Protein 5FWJ (pdb70)

Nearest PDB structures (foldseek):
  5fwj-assembly1_A  TM=1.002E+00  e=5.536E-98  Homo sapiens
  5fwj-assembly2_B  TM=1.000E+00  e=1.422E-94  Homo sapiens
  6rbi-assembly1_A  TM=9.485E-01  e=1.200E-73  Homo sapiens
  6ek6-assembly1_A  TM=9.491E-01  e=2.006E-72  Homo sapiens
  5fyz-assembly1_A  TM=9.499E-01  e=3.783E-71  Homo sapiens

B-factor: mean 33.44, std 16.32, range [11.49, 111.57]

Solvent-accessible surface area: 38502 Å² total; per-residue (Å²): 171,135,14,112,49,4,92,109,4,31,60,28,120,6,55,137,62,60,9,201,80,6,12,30,14,1,52,131,8,66,72,111,0,62,160,16,0,0,0,12,0,90,18,17,85,112,18,113,18,39,62,10,10,105,76,82,83,0,77,16,77,2,120,96,27,78,2,31,119,69,124,137,50,10,36,2,129,32,0,4,107,46,1,46,73,54,3,36,112,67,24,133,63,92,30,136,129,13,64,35,100,73,0,1,53,32,5,8,110,2,24,125,17,156,90,66,91,20,56,3,22,5,2,16,62,14,67,5,121,42,45,29,11,1,2,1,57,83,82,26,79,90,104,36,67,118,96,14,107,130,27,4,93,21,15,3,0,0,32,30,0,2,89,41,130,37,0,0,2,41,31,4,118,56,67,26,76,19,2,29,34,2,53,0,51,0,0,1,0,0,0,11,38,46,18,65,35,30,62,1,12,1,0,5,0,15,7,0,24,65,35,23,28,8,0,6,0,0,0,14,42,178,12,0,115,64,1,57,102,7,30,172,158,75,112,79,24,38,0,36,42,0,50,88,79,56,1,72,5,19,11,0,30,0,53,52,21,17,0,0,0,0,5,19,32,2,25,5,2,4,0,0,2,1,41,0,0,2,0,11,4,13,1,0,11,13,51,0,0,37,20,2,65,94,0,15,88,36,15,50,158,107,104,93,123,10,38,11,5,14,54,8,0,0,0,55,0,2,71,22,11,126,135,0,55,90,101,2,0,52,19,0,40,117,1,0,100,85,20,5,60,85,4,139,137,20,15,148,44,4,120,157,77,36,2,105,95,53,76,55,41,9,0,41,56,42,70,67,115,92,11,36,0,73,83,0,61,9,10,3,3,3,8,0,0,4,3,92,79,41,115,138,13,10,0,13,8,56,31,19,112,58,15,32,204,45,69,36,81,99,2,26,21,43,33,25,31,40,68,122,52,1,76,63,26,20,110,128,0,100,76,67,31,117,95,171,135,14,112,48,4,90,109,4,32,60,34,120,6,59,120,74,62,7,187,84,7,16,32,14,1,52,121,7,66,69,111,0,64,160,16,0,0,0,12,0,91,20,14,86,115,16,111,19,64,62,47,7,104,66,124,88,0,85,15,89,7,120,104,15,97,1,34,129,123,138,121,45,14,34,2,129,26,0,4,108,49,2,46,72,56,4,33,111,69,24,133,63,90,31,133,128,14,64,34,101,74,0,2,55,33,5,7,111,2,25,126,7,154,117,55,101,19,57,3,25,5,1,17,60,14,67,2,122,42,49,29,12,1,2,15,97,128,103,121,63,23,58,69,35,8,93,22,14,3,0,0,30,28,0,0,83,43,129,35,0,0,0,38,25,5,125,60,86,13,78,21,2,38,32,2,58,0,50,0,0,1,0,0,0,9,39,37,18,66,37,31,55,0,12,0,1,4,0,14,10,0,24,68,35,21,28,8,0,6,0,0,0,14,43,177,12,0,113,67,1,59,102,5,32,174,150,66,143,86,23,38,0,37,42,0,47,88,81,55,1,72,6,20,11,0,32,0,54,51,25,18,0,0,0,1,6,20,33,2,25,5,1,4,0,0,2,1,42,0,0,3,0,11,4,12,0,0,12,15,50,1,0,41,19,1,62,96,0,15,77,42,13,49,161,98,102,88,132,13,43,12,5,16,54,8,0,0,1,56,0,1,59,15,5,105,89,1,60,88,107,1,0,52,19,0,39,114,2,1,99,88,18,4,60,90,5,140,138,21,15,148,28,4,117,143,86,34,2,103,88,53,80,51,41,9,0,36,50,42,74,79,115,96,15,43,0,65,85,0,54,9,16,4,4,1,8,0,0,4,3,88,77,44,117,139,14,10,0,12,8,57,30,18,112,57,14,39,205,43,66,29,80,102,5,29,19,46,31,20,31,32,71,112,49,1,76,61,24,19,114,102,0,106,78,65,34,118,103

Radius of gyration: 30.54 Å; Cα contacts (8 Å, |Δi|>4): 1728; chains: 2; bounding box: 65×81×86 Å

Structure (mmCIF, N/CA/C/O backbone):
data_5FWJ
#
_entry.id   5FWJ
#
_cell.length_a   60.960
_cell.length_b   67.340
_cell.length_c   74.730
_cell.angle_alpha   86.71
_cell.angle_beta   76.56
_cell.angle_gamma   70.35
#
_symmetry.space_group_name_H-M   'P 1'
#
loop_
_entity.id
_entity.type
_entity.pdbx_description
1 polymer 'HISTONE DEMETHYLASE JARID1C'
2 non-polymer 'MAGNESIUM ION'
3 non-polymer 'ZINC ION'
4 non-polymer 'MANGANESE (II) ION'
5 non-polymer '2-{[(2-{[(E)-2-(dimethylamino)ethenyl](ethyl)amino}-2-oxoethyl)amino]methyl}pyridine-4-carboxylic acid'
6 water water
#
loop_
_atom_site.group_PDB
_atom_site.id
_atom_site.type_symbol
_atom_site.label_atom_id
_atom_site.label_alt_id
_atom_site.label_comp_id
_atom_site.label_asym_id
_atom_site.label_entity_id
_atom_site.label_seq_id
_atom_site.pdbx_PDB_ins_code
_atom_site.Cartn_x
_atom_site.Cartn_y
_atom_site.Cartn_z
_atom_site.occupancy
_atom_site.B_iso_or_equiv
_atom_site.auth_seq_id
_atom_site.auth_comp_id
_atom_site.auth_asym_id
_atom_site.auth_atom_id
_atom_site.pdbx_PDB_model_num
ATOM 1 N N . SER A 1 1 ? 18.234 89.463 -20.440 1.00 27.67 6 SER A N 1
ATOM 2 C CA . SER A 1 1 ? 19.393 88.681 -20.853 1.00 26.47 6 SER A CA 1
ATOM 3 C C . SER A 1 1 ? 19.122 87.187 -20.730 1.00 23.56 6 SER A C 1
ATOM 4 O O . SER A 1 1 ? 18.208 86.768 -20.016 1.00 20.47 6 SER A O 1
ATOM 7 N N . MET A 1 2 ? 19.917 86.388 -21.433 1.00 16.36 7 MET A N 1
ATOM 8 C CA . MET A 1 2 ? 19.867 84.939 -21.287 1.00 15.47 7 MET A CA 1
ATOM 9 C C . MET A 1 2 ? 20.567 84.499 -20.004 1.00 16.92 7 MET A C 1
ATOM 10 O O . MET A 1 2 ? 21.220 85.302 -19.337 1.00 17.83 7 MET A O 1
ATOM 15 N N . PHE A 1 3 ? 20.428 83.221 -19.667 1.00 16.39 8 PHE A N 1
ATOM 16 C CA . PHE A 1 3 ? 21.020 82.673 -18.451 1.00 18.08 8 PHE A CA 1
ATOM 17 C C . PHE A 1 3 ? 22.519 82.944 -18.353 1.00 15.82 8 PHE A C 1
ATOM 18 O O . PHE A 1 3 ? 23.271 82.707 -19.297 1.00 13.71 8 PHE A O 1
ATOM 26 N N . LEU A 1 4 ? 22.942 83.444 -17.197 1.00 12.00 9 LEU A N 1
ATOM 27 C CA . LEU A 1 4 ? 24.353 83.641 -16.912 1.00 11.80 9 LEU A CA 1
ATOM 28 C C . LEU A 1 4 ? 24.898 82.444 -16.152 1.00 17.86 9 LEU A C 1
ATOM 29 O O . LEU A 1 4 ? 24.420 82.131 -15.063 1.00 18.88 9 LEU A O 1
ATOM 34 N N . PRO A 1 5 ? 25.893 81.758 -16.729 1.00 19.65 10 PRO A N 1
ATOM 35 C CA . PRO A 1 5 ? 26.502 80.635 -16.013 1.00 17.59 10 PRO A CA 1
ATOM 36 C C . PRO A 1 5 ? 27.245 81.117 -14.771 1.00 17.15 10 PRO A C 1
ATOM 37 O O . PRO A 1 5 ? 28.027 82.058 -14.864 1.00 12.58 10 PRO A O 1
ATOM 41 N N . PRO A 1 6 ? 26.984 80.494 -13.613 1.00 18.89 11 PRO A N 1
ATOM 42 C CA . PRO A 1 6 ? 27.765 80.803 -12.410 1.00 14.09 11 PRO A CA 1
ATOM 43 C C . PRO A 1 6 ? 29.243 80.467 -12.619 1.00 12.50 11 PRO A C 1
ATOM 44 O O . PRO A 1 6 ? 29.570 79.760 -13.571 1.00 18.41 11 PRO A O 1
ATOM 48 N N . PRO A 1 7 ? 30.130 80.979 -11.751 1.00 15.25 12 PRO A N 1
ATOM 49 C CA . PRO A 1 7 ? 31.543 80.597 -11.835 1.00 16.11 12 PRO A CA 1
ATOM 50 C C . PRO A 1 7 ? 31.724 79.085 -11.723 1.00 16.23 12 PRO A C 1
ATOM 51 O O . PRO A 1 7 ? 30.898 78.410 -11.113 1.00 12.57 12 PRO A O 1
ATOM 55 N N . GLU A 1 8 ? 32.783 78.562 -12.322 1.00 14.01 13 GLU A N 1
ATOM 56 C CA . GLU A 1 8 ? 33.024 77.126 -12.308 1.00 19.70 13 GLU A CA 1
ATOM 57 C C . GLU A 1 8 ? 33.484 76.678 -10.927 1.00 20.86 13 GLU A C 1
ATOM 58 O O . GLU A 1 8 ? 34.265 77.366 -10.271 1.00 17.25 13 GLU A O 1
ATOM 64 N N . CYS A 1 9 ? 32.985 75.529 -10.483 1.00 17.15 14 CYS A N 1
ATOM 65 C CA . CYS A 1 9 ? 33.400 74.967 -9.204 1.00 19.27 14 CYS A CA 1
ATOM 66 C C . CYS A 1 9 ? 34.836 74.461 -9.328 1.00 21.43 14 CYS A C 1
ATOM 67 O O . CYS A 1 9 ? 35.312 74.230 -10.440 1.00 20.98 14 CYS A O 1
ATOM 70 N N . PRO A 1 10 ? 35.537 74.291 -8.194 1.00 19.71 15 PRO A N 1
ATOM 71 C CA . PRO A 1 10 ? 36.919 73.806 -8.272 1.00 22.31 15 PRO A CA 1
ATOM 72 C C . PRO A 1 10 ? 36.997 72.378 -8.796 1.00 20.94 15 PRO A C 1
ATOM 73 O O . PRO A 1 10 ? 36.112 71.572 -8.512 1.00 16.09 15 PRO A O 1
ATOM 77 N N . VAL A 1 11 ? 38.041 72.088 -9.568 1.00 19.22 16 VAL A N 1
ATOM 78 C CA . VAL A 1 11 ? 38.265 70.755 -10.107 1.00 22.30 16 VAL A CA 1
ATOM 79 C C . VAL A 1 11 ? 39.575 70.207 -9.557 1.00 23.75 16 VAL A C 1
ATOM 80 O O . VAL A 1 11 ? 40.602 70.886 -9.586 1.00 21.15 16 VAL A O 1
ATOM 84 N N . PHE A 1 12 ? 39.534 68.980 -9.054 1.00 14.88 17 PHE A N 1
ATOM 85 C CA . PHE A 1 12 ? 40.713 68.379 -8.451 1.00 21.76 17 PHE A CA 1
ATOM 86 C C . PHE A 1 12 ? 41.169 67.168 -9.244 1.00 21.30 17 PHE A C 1
ATOM 87 O O . PHE A 1 12 ? 40.355 66.356 -9.677 1.00 22.70 17 PHE A O 1
ATOM 95 N N . GLU A 1 13 ? 42.478 67.063 -9.440 1.00 22.30 18 GLU A N 1
ATOM 96 C CA . GLU A 1 13 ? 43.060 65.945 -10.170 1.00 27.89 18 GLU A CA 1
ATOM 97 C C . GLU A 1 13 ? 44.130 65.272 -9.317 1.00 30.67 18 GLU A C 1
ATOM 98 O O . GLU A 1 13 ? 45.320 65.551 -9.466 1.00 31.45 18 GLU A O 1
ATOM 104 N N . PRO A 1 14 ? 43.701 64.385 -8.408 1.00 27.29 19 PRO A N 1
ATOM 105 C CA . PRO A 1 14 ? 44.614 63.710 -7.481 1.00 31.17 19 PRO A CA 1
ATOM 106 C C . PRO A 1 14 ? 45.616 62.809 -8.191 1.00 33.76 19 PRO A C 1
ATOM 107 O O . PRO A 1 14 ? 45.282 62.160 -9.185 1.00 28.04 19 PRO A O 1
ATOM 111 N N . SER A 1 15 ? 46.842 62.793 -7.680 1.00 34.31 20 SER A N 1
ATOM 112 C CA . SER A 1 15 ? 47.839 61.820 -8.101 1.00 33.41 20 SER A CA 1
ATOM 113 C C . SER A 1 15 ? 47.402 60.430 -7.669 1.00 26.76 20 SER A C 1
ATOM 114 O O . SER A 1 15 ? 46.453 60.283 -6.896 1.00 25.25 20 SER A O 1
ATOM 117 N N . TRP A 1 16 ? 48.090 59.408 -8.166 1.00 26.12 21 TRP A N 1
ATOM 118 C CA . TRP A 1 16 ? 47.819 58.047 -7.728 1.00 27.24 21 TRP A CA 1
ATOM 119 C C . TRP A 1 16 ? 48.022 57.925 -6.218 1.00 28.32 21 TRP A C 1
ATOM 120 O O . TRP A 1 16 ? 47.246 57.263 -5.529 1.00 27.59 21 TRP A O 1
ATOM 131 N N . ALA A 1 17 ? 49.066 58.578 -5.717 1.00 31.07 22 ALA A N 1
ATOM 132 C CA . ALA A 1 17 ? 49.383 58.568 -4.291 1.00 34.35 22 ALA A CA 1
ATOM 133 C C . ALA A 1 17 ? 48.247 59.161 -3.461 1.00 36.08 22 ALA A C 1
ATOM 134 O O . ALA A 1 17 ? 47.818 58.572 -2.466 1.00 31.10 22 ALA A O 1
ATOM 136 N N . GLU A 1 18 ? 47.771 60.332 -3.878 1.00 34.22 23 GLU A N 1
ATOM 137 C CA . GLU A 1 18 ? 46.646 60.998 -3.224 1.00 34.61 23 GLU A CA 1
ATOM 138 C C . GLU A 1 18 ? 45.367 60.170 -3.346 1.00 33.81 23 GLU A C 1
ATOM 139 O O . GLU A 1 18 ? 44.537 60.146 -2.439 1.00 34.13 23 GLU A O 1
ATOM 145 N N . PHE A 1 19 ? 45.225 59.492 -4.479 1.00 31.44 24 PHE A N 1
ATOM 146 C CA . PHE A 1 19 ? 44.017 58.738 -4.806 1.00 26.84 24 PHE A CA 1
ATOM 147 C C . PHE A 1 19 ? 43.827 57.482 -3.946 1.00 24.24 24 PHE A C 1
ATOM 148 O O . PHE A 1 19 ? 42.729 56.933 -3.895 1.00 27.16 24 PHE A O 1
ATOM 156 N N . ARG A 1 20 ? 44.886 57.034 -3.272 1.00 27.15 25 ARG A N 1
ATOM 157 C CA . ARG A 1 20 ? 44.828 55.813 -2.456 1.00 29.66 25 ARG A CA 1
ATOM 158 C C . ARG A 1 20 ? 43.856 55.885 -1.290 1.00 33.91 25 ARG A C 1
ATOM 159 O O . ARG A 1 20 ? 43.277 54.876 -0.885 1.00 30.50 25 ARG A O 1
ATOM 167 N N . ASP A 1 21 ? 43.685 57.087 -0.753 1.00 30.50 26 ASP A N 1
ATOM 168 C CA . ASP A 1 21 ? 42.879 57.291 0.440 1.00 28.66 26 ASP A CA 1
ATOM 169 C C . ASP A 1 21 ? 41.805 58.326 0.160 1.00 24.89 26 ASP A C 1
ATOM 170 O O . ASP A 1 21 ? 42.046 59.522 0.310 1.00 27.56 26 ASP A O 1
ATOM 175 N N . PRO A 1 22 ? 40.618 57.867 -0.255 1.00 26.01 27 PRO A N 1
ATOM 176 C CA . PRO A 1 22 ? 39.554 58.785 -0.676 1.00 23.91 27 PRO A CA 1
ATOM 177 C C . PRO A 1 22 ? 39.130 59.747 0.429 1.00 24.53 27 PRO A C 1
ATOM 178 O O . PRO A 1 22 ? 39.084 60.950 0.184 1.00 25.59 27 PRO A O 1
ATOM 182 N N . LEU A 1 23 ? 38.833 59.238 1.620 1.00 26.08 28 LEU A N 1
ATOM 183 C CA . LEU A 1 23 ? 38.383 60.114 2.694 1.00 26.20 28 LEU A CA 1
ATOM 184 C C . LEU A 1 23 ? 39.524 61.020 3.140 1.00 26.29 28 LEU A C 1
ATOM 185 O O . LEU A 1 23 ? 39.302 62.174 3.501 1.00 26.37 28 LEU A O 1
ATOM 190 N N . GLY A 1 24 ? 40.745 60.498 3.096 1.00 24.11 29 GLY A N 1
ATOM 191 C CA . GLY A 1 24 ? 41.922 61.305 3.357 1.00 23.01 29 GLY A CA 1
ATOM 192 C C . GLY A 1 24 ? 42.041 62.432 2.347 1.00 28.89 29 GLY A C 1
ATOM 193 O O . GLY A 1 24 ? 42.302 63.583 2.710 1.00 25.73 29 GLY A O 1
ATOM 194 N N . TYR A 1 25 ? 41.844 62.105 1.073 1.00 17.85 30 TYR A N 1
ATOM 195 C CA . TYR A 1 25 ? 41.947 63.108 0.024 1.00 18.34 30 TYR A CA 1
ATOM 196 C C . TYR A 1 25 ? 40.855 64.163 0.166 1.00 17.51 30 TYR A C 1
ATOM 197 O O . TYR A 1 25 ? 41.120 65.357 0.063 1.00 21.00 30 TYR A O 1
ATOM 206 N N . ILE A 1 26 ? 39.629 63.715 0.408 1.00 20.13 31 ILE A N 1
ATOM 207 C CA . ILE A 1 26 ? 38.502 64.627 0.574 1.00 21.69 31 ILE A CA 1
ATOM 208 C C . ILE A 1 26 ? 38.709 65.562 1.774 1.00 27.59 31 ILE A C 1
ATOM 209 O O . ILE A 1 26 ? 38.375 66.750 1.711 1.00 21.60 31 ILE A O 1
ATOM 214 N N . ALA A 1 27 ? 39.279 65.037 2.856 1.00 23.33 32 ALA A N 1
ATOM 215 C CA . ALA A 1 27 ? 39.602 65.867 4.015 1.00 27.34 32 ALA A CA 1
ATOM 216 C C . ALA A 1 27 ? 40.625 66.942 3.644 1.00 23.88 32 ALA A C 1
ATOM 217 O O . ALA A 1 27 ? 40.556 68.075 4.119 1.00 24.02 32 ALA A O 1
ATOM 219 N N . LYS A 1 28 ? 41.566 66.573 2.783 1.00 25.47 33 LYS A N 1
ATOM 220 C CA . LYS A 1 28 ? 42.621 67.474 2.338 1.00 24.83 33 LYS A CA 1
ATOM 221 C C . LYS A 1 28 ? 42.088 68.637 1.497 1.00 27.87 33 LYS A C 1
ATOM 222 O O . LYS A 1 28 ? 42.525 69.777 1.657 1.00 25.14 33 LYS A O 1
ATOM 228 N N . ILE A 1 29 ? 41.147 68.350 0.603 1.00 20.54 34 ILE A N 1
ATOM 229 C CA . ILE A 1 29 ? 40.628 69.381 -0.294 1.00 23.69 34 ILE A CA 1
ATOM 230 C C . ILE A 1 29 ? 39.482 70.174 0.327 1.00 19.78 34 ILE A C 1
ATOM 231 O O . ILE A 1 29 ? 39.079 71.206 -0.209 1.00 20.55 34 ILE A O 1
ATOM 236 N N . ARG A 1 30 ? 38.954 69.687 1.446 1.00 18.70 35 ARG A N 1
ATOM 237 C CA . ARG A 1 30 ? 37.775 70.300 2.063 1.00 19.75 35 ARG A CA 1
ATOM 238 C C . ARG A 1 30 ? 37.898 71.811 2.362 1.00 20.24 35 ARG A C 1
ATOM 239 O O . ARG A 1 30 ? 36.961 72.553 2.082 1.00 23.91 35 ARG A O 1
ATOM 247 N N . PRO A 1 31 ? 39.037 72.273 2.927 1.00 29.34 36 PRO A N 1
ATOM 248 C CA . PRO A 1 31 ? 39.143 73.718 3.194 1.00 31.77 36 PRO A CA 1
ATOM 249 C C . PRO A 1 31 ? 38.932 74.615 1.968 1.00 31.06 36 PRO A C 1
ATOM 250 O O . PRO A 1 31 ? 38.373 75.705 2.102 1.00 31.11 36 PRO A O 1
ATOM 254 N N . ILE A 1 32 ? 39.364 74.163 0.795 1.00 30.33 37 ILE A N 1
ATOM 255 C CA . ILE A 1 32 ? 39.109 74.895 -0.441 1.00 26.93 37 ILE A CA 1
ATOM 256 C C . ILE A 1 32 ? 37.702 74.629 -0.969 1.00 26.06 37 ILE A C 1
ATOM 257 O O . ILE A 1 32 ? 36.953 75.556 -1.273 1.00 24.94 37 ILE A O 1
ATOM 262 N N . ALA A 1 33 ? 37.354 73.352 -1.078 1.00 22.05 38 ALA A N 1
ATOM 263 C CA . ALA A 1 33 ? 36.111 72.938 -1.723 1.00 16.17 38 ALA A CA 1
ATOM 264 C C . ALA A 1 33 ? 34.849 73.366 -0.970 1.00 17.27 38 ALA A C 1
ATOM 265 O O . ALA A 1 33 ? 33.821 73.638 -1.588 1.00 18.82 38 ALA A O 1
ATOM 267 N N . GLU A 1 34 ? 34.913 73.424 0.358 1.00 13.88 39 GLU A N 1
ATOM 268 C CA . GLU A 1 34 ? 33.722 73.774 1.132 1.00 18.14 39 GLU A CA 1
ATOM 269 C C . GLU A 1 34 ? 33.358 75.249 0.965 1.00 15.63 39 GLU A C 1
ATOM 270 O O . GLU A 1 34 ? 32.239 75.653 1.279 1.00 18.78 39 GLU A O 1
ATOM 276 N N . LYS A 1 35 ? 34.303 76.046 0.467 1.00 16.12 40 LYS A N 1
ATOM 277 C CA . LYS A 1 35 ? 34.029 77.435 0.094 1.00 19.61 40 LYS A CA 1
ATOM 278 C C . LYS A 1 35 ? 33.109 77.510 -1.123 1.00 23.24 40 LYS A C 1
ATOM 279 O O . LYS A 1 35 ? 32.530 78.559 -1.408 1.00 21.53 40 LYS A O 1
ATOM 285 N N . SER A 1 36 ? 33.000 76.400 -1.852 1.00 17.62 41 SER A N 1
ATOM 286 C CA . SER A 1 36 ? 32.150 76.334 -3.041 1.00 15.11 41 SER A CA 1
ATOM 287 C C . SER A 1 36 ? 30.904 75.476 -2.816 1.00 17.60 41 SER A C 1
ATOM 288 O O . SER A 1 36 ? 29.867 75.703 -3.437 1.00 18.30 41 SER A O 1
ATOM 291 N N . GLY A 1 37 ? 31.007 74.484 -1.937 1.00 14.39 42 GLY A N 1
ATOM 292 C CA . GLY A 1 37 ? 29.871 73.630 -1.636 1.00 15.50 42 GLY A CA 1
ATOM 293 C C . GLY A 1 37 ? 29.880 72.322 -2.407 1.00 20.01 42 GLY A C 1
ATOM 294 O O . GLY A 1 37 ? 29.513 71.273 -1.873 1.00 19.67 42 GLY A O 1
ATOM 295 N N . ILE A 1 38 ? 30.282 72.388 -3.673 1.00 14.54 43 ILE A N 1
ATOM 296 C CA . ILE A 1 38 ? 30.536 71.190 -4.464 1.00 15.08 43 ILE A CA 1
ATOM 297 C C . ILE A 1 38 ? 31.889 71.311 -5.139 1.00 20.88 43 ILE A C 1
ATOM 298 O O . ILE A 1 38 ? 32.412 72.412 -5.323 1.00 16.37 43 ILE A O 1
ATOM 303 N N . CYS A 1 39 ? 32.455 70.174 -5.512 1.00 14.75 44 CYS A N 1
ATOM 304 C CA . CYS A 1 39 ? 33.664 70.167 -6.312 1.00 18.82 44 CYS A CA 1
ATOM 305 C C . CYS A 1 39 ? 33.677 68.934 -7.189 1.00 19.68 44 CYS A C 1
ATOM 306 O O . CYS A 1 39 ? 32.913 67.995 -6.972 1.00 19.15 44 CYS A O 1
ATOM 309 N N . LYS A 1 40 ? 34.559 68.949 -8.179 1.00 17.65 45 LYS A N 1
ATOM 310 C CA . LYS A 1 40 ? 34.692 67.848 -9.112 1.00 19.90 45 LYS A CA 1
ATOM 311 C C . LYS A 1 40 ? 36.048 67.179 -8.922 1.00 19.44 45 LYS A C 1
ATOM 312 O O . LYS A 1 40 ? 37.062 67.851 -8.734 1.00 20.71 45 LYS A O 1
ATOM 318 N N . ILE A 1 41 ? 36.058 65.853 -8.945 1.00 20.27 46 ILE A N 1
ATOM 319 C CA . ILE A 1 41 ? 37.302 65.106 -8.834 1.00 18.58 46 ILE A CA 1
ATOM 320 C C . ILE A 1 41 ? 37.500 64.241 -10.069 1.00 20.38 46 ILE A C 1
ATOM 321 O O . ILE A 1 41 ? 36.650 63.413 -10.395 1.00 20.75 46 ILE A O 1
ATOM 326 N N . ARG A 1 42 ? 38.615 64.448 -10.762 1.00 17.11 47 ARG A N 1
ATOM 327 C CA . ARG A 1 42 ? 38.968 63.610 -11.899 1.00 16.54 47 ARG A CA 1
ATOM 328 C C . ARG A 1 42 ? 39.985 62.569 -11.462 1.00 23.19 47 ARG A C 1
ATOM 329 O O . ARG A 1 42 ? 41.112 62.915 -11.106 1.00 24.79 47 ARG A O 1
ATOM 337 N N . PRO A 1 43 ? 39.595 61.289 -11.491 1.00 22.30 48 PRO A N 1
ATOM 338 C CA . PRO A 1 43 ? 40.520 60.211 -11.126 1.00 25.61 48 PRO A CA 1
ATOM 339 C C . PRO A 1 43 ? 41.692 60.145 -12.099 1.00 23.52 48 PRO A C 1
ATOM 340 O O . PRO A 1 43 ? 41.579 60.683 -13.202 1.00 21.44 48 PRO A O 1
ATOM 344 N N . PRO A 1 44 ? 42.808 59.512 -11.693 1.00 28.41 49 PRO A N 1
ATOM 345 C CA . PRO A 1 44 ? 43.917 59.268 -12.622 1.00 31.33 49 PRO A CA 1
ATOM 346 C C . PRO A 1 44 ? 43.411 58.635 -13.915 1.00 29.13 49 PRO A C 1
ATOM 347 O O . PRO A 1 44 ? 42.455 57.863 -13.871 1.00 27.22 49 PRO A O 1
ATOM 351 N N . ALA A 1 45 ? 44.038 58.973 -15.038 1.00 31.64 50 ALA A N 1
ATOM 352 C CA . ALA A 1 45 ? 43.525 58.634 -16.367 1.00 35.15 50 ALA A CA 1
ATOM 353 C C . ALA A 1 45 ? 43.139 57.162 -16.554 1.00 35.46 50 ALA A C 1
ATOM 354 O O . ALA A 1 45 ? 42.150 56.861 -17.225 1.00 35.21 50 ALA A O 1
ATOM 356 N N . ASP A 1 46 ? 43.898 56.245 -15.961 1.00 31.21 51 ASP A N 1
ATOM 357 C CA . ASP A 1 46 ? 43.656 54.824 -16.208 1.00 38.99 51 ASP A CA 1
ATOM 358 C C . ASP A 1 46 ? 42.787 54.164 -15.144 1.00 39.89 51 ASP A C 1
ATOM 359 O O . ASP A 1 46 ? 42.666 52.940 -15.115 1.00 39.13 51 ASP A O 1
ATOM 364 N N . TRP A 1 47 ? 42.178 54.964 -14.275 1.00 29.33 52 TRP A N 1
ATOM 365 C CA . TRP A 1 47 ? 41.180 54.433 -13.359 1.00 27.90 52 TRP A CA 1
ATOM 366 C C . TRP A 1 47 ? 39.823 54.404 -14.062 1.00 32.82 52 TRP A C 1
ATOM 367 O O . TRP A 1 47 ? 39.165 55.435 -14.204 1.00 28.09 52 TRP A O 1
ATOM 378 N N . GLN A 1 48 ? 39.428 53.223 -14.526 1.00 26.34 53 GLN A N 1
ATOM 379 C CA . GLN A 1 48 ? 38.280 53.065 -15.416 1.00 34.69 53 GLN A CA 1
ATOM 380 C C . GLN A 1 48 ? 37.508 51.788 -15.129 1.00 34.01 53 GLN A C 1
ATOM 381 O O . GLN A 1 48 ? 37.685 50.781 -15.814 1.00 35.97 53 GLN A O 1
ATOM 387 N N . PRO A 1 49 ? 36.647 51.828 -14.103 1.00 30.27 54 PRO A N 1
ATOM 388 C CA . PRO A 1 49 ? 35.886 50.648 -13.682 1.00 29.10 54 PRO A CA 1
ATOM 389 C C . PRO A 1 49 ? 34.864 50.243 -14.743 1.00 32.83 54 PRO A C 1
ATOM 390 O O . PRO A 1 49 ? 34.097 51.091 -15.207 1.00 26.28 54 PRO A O 1
ATOM 394 N N . PRO A 1 50 ? 34.872 48.963 -15.145 1.00 34.02 55 PRO A N 1
ATOM 395 C CA . PRO A 1 50 ? 33.930 48.470 -16.153 1.00 31.88 55 PRO A CA 1
ATOM 396 C C . PRO A 1 50 ? 32.507 48.501 -15.622 1.00 31.92 55 PRO A C 1
ATOM 397 O O . PRO A 1 50 ? 32.271 48.120 -14.474 1.00 31.33 55 PRO A O 1
ATOM 401 N N . PHE A 1 51 ? 31.575 48.951 -16.454 1.00 27.47 56 PHE A N 1
ATOM 402 C CA . PHE A 1 51 ? 30.175 49.066 -16.065 1.00 29.36 56 PHE A CA 1
ATOM 403 C C . PHE A 1 51 ? 29.581 47.691 -15.735 1.00 31.57 56 PHE A C 1
ATOM 404 O O . PHE A 1 51 ? 29.657 46.763 -16.540 1.00 32.36 56 PHE A O 1
ATOM 412 N N . ALA A 1 52 ? 28.976 47.573 -14.555 1.00 31.49 57 ALA A N 1
ATOM 413 C CA . ALA A 1 52 ? 28.639 46.262 -13.994 1.00 34.20 57 ALA A CA 1
ATOM 414 C C . ALA A 1 52 ? 27.166 45.876 -14.117 1.00 39.01 57 ALA A C 1
ATOM 415 O O . ALA A 1 52 ? 26.812 44.714 -13.923 1.00 44.56 57 ALA A O 1
ATOM 417 N N . VAL A 1 53 ? 26.307 46.839 -14.428 1.00 36.84 58 VAL A N 1
ATOM 418 C CA . VAL A 1 53 ? 24.885 46.551 -14.580 1.00 35.45 58 VAL A CA 1
ATOM 419 C C . VAL A 1 53 ? 24.662 45.677 -15.809 1.00 40.00 58 VAL A C 1
ATOM 420 O O . VAL A 1 53 ? 25.236 45.932 -16.869 1.00 37.73 58 VAL A O 1
ATOM 424 N N . GLU A 1 54 ? 23.839 44.643 -15.675 1.00 45.58 59 GLU A N 1
ATOM 425 C CA . GLU A 1 54 ? 23.487 43.867 -16.849 1.00 52.73 59 GLU A CA 1
ATOM 426 C C . GLU A 1 54 ? 22.370 44.636 -17.540 1.00 44.72 59 GLU A C 1
ATOM 427 O O . GLU A 1 54 ? 21.235 44.682 -17.064 1.00 45.51 59 GLU A O 1
ATOM 433 N N . VAL A 1 55 ? 22.718 45.239 -18.671 1.00 47.04 60 VAL A N 1
ATOM 434 C CA . VAL A 1 55 ? 21.897 46.256 -19.315 1.00 58.02 60 VAL A CA 1
ATOM 435 C C . VAL A 1 55 ? 20.544 45.713 -19.782 1.00 70.98 60 VAL A C 1
ATOM 436 O O . VAL A 1 55 ? 19.541 46.430 -19.781 1.00 73.10 60 VAL A O 1
ATOM 440 N N . ASP A 1 56 ? 20.514 44.439 -20.156 1.00 79.41 61 ASP A N 1
ATOM 441 C CA . ASP A 1 56 ? 19.325 43.855 -20.765 1.00 84.78 61 ASP A CA 1
ATOM 442 C C . ASP A 1 56 ? 18.250 43.447 -19.757 1.00 87.72 61 ASP A C 1
ATOM 443 O O . ASP A 1 56 ? 17.112 43.179 -20.141 1.00 89.78 61 ASP A O 1
ATOM 445 N N . ASN A 1 57 ? 18.600 43.403 -18.475 1.00 86.69 62 ASN A N 1
ATOM 446 C CA . ASN A 1 57 ? 17.598 43.171 -17.440 1.00 86.24 62 ASN A CA 1
ATOM 447 C C . ASN A 1 57 ? 17.543 44.357 -16.472 1.00 77.41 62 ASN A C 1
ATOM 448 O O . ASN A 1 57 ? 17.395 44.189 -15.265 1.00 84.50 62 ASN A O 1
ATOM 453 N N . PHE A 1 58 ? 17.637 45.564 -17.022 1.00 57.86 63 PHE A N 1
ATOM 454 C CA . PHE A 1 58 ? 17.450 46.785 -16.246 1.00 41.65 63 PHE A CA 1
ATOM 455 C C . PHE A 1 58 ? 16.188 47.490 -16.718 1.00 37.30 63 PHE A C 1
ATOM 456 O O . PHE A 1 58 ? 16.113 47.956 -17.856 1.00 32.30 63 PHE A O 1
ATOM 464 N N . ARG A 1 59 ? 15.198 47.571 -15.837 1.00 30.69 64 ARG A N 1
ATOM 465 C CA . ARG A 1 59 ? 13.910 48.145 -16.196 1.00 40.97 64 ARG A CA 1
ATOM 466 C C . ARG A 1 59 ? 13.474 49.154 -15.149 1.00 40.74 64 ARG A C 1
ATOM 467 O O . ARG A 1 59 ? 13.787 49.005 -13.974 1.00 43.14 64 ARG A O 1
ATOM 475 N N . PHE A 1 60 ? 12.739 50.177 -15.566 1.00 35.32 65 PHE A N 1
ATOM 476 C CA . PHE A 1 60 ? 12.292 51.184 -14.617 1.00 29.46 65 PHE A CA 1
ATOM 477 C C . PHE A 1 60 ? 11.141 52.009 -15.156 1.00 30.25 65 PHE A C 1
ATOM 478 O O . PHE A 1 60 ? 10.944 52.118 -16.367 1.00 27.40 65 PHE A O 1
ATOM 486 N N . THR A 1 61 ? 10.377 52.584 -14.236 1.00 31.65 66 THR A N 1
ATOM 487 C CA . THR A 1 61 ? 9.330 53.530 -14.581 1.00 35.91 66 THR A CA 1
ATOM 488 C C . THR A 1 61 ? 9.756 54.913 -14.105 1.00 38.06 66 THR A C 1
ATOM 489 O O . THR A 1 61 ? 9.710 55.208 -12.910 1.00 35.49 66 THR A O 1
ATOM 493 N N . PRO A 1 62 ? 10.183 55.767 -15.043 1.00 32.60 67 PRO A N 1
ATOM 494 C CA . PRO A 1 62 ? 10.718 57.080 -14.678 1.00 25.75 67 PRO A CA 1
ATOM 495 C C . PRO A 1 62 ? 9.624 58.019 -14.193 1.00 29.10 67 PRO A C 1
ATOM 496 O O . PRO A 1 62 ? 8.453 57.819 -14.509 1.00 30.96 67 PRO A O 1
ATOM 500 N N . ARG A 1 63 ? 10.002 59.032 -13.426 1.00 26.17 68 ARG A N 1
ATOM 501 C CA . ARG A 1 63 ? 9.036 60.021 -12.982 1.00 29.20 68 ARG A CA 1
ATOM 502 C C . ARG A 1 63 ? 8.842 61.067 -14.069 1.00 30.29 68 ARG A C 1
ATOM 503 O O . ARG A 1 63 ? 9.758 61.356 -14.841 1.00 26.66 68 ARG A O 1
ATOM 511 N N . ILE A 1 64 ? 7.639 61.625 -14.130 1.00 30.34 69 ILE A N 1
ATOM 512 C CA . ILE A 1 64 ? 7.311 62.624 -15.131 1.00 29.32 69 ILE A CA 1
ATOM 513 C C . ILE A 1 64 ? 7.665 64.007 -14.598 1.00 27.42 69 ILE A C 1
ATOM 514 O O . ILE A 1 64 ? 7.218 64.395 -13.523 1.00 34.81 69 ILE A O 1
ATOM 519 N N . GLN A 1 65 ? 8.462 64.753 -15.354 1.00 23.99 70 GLN A N 1
ATOM 520 C CA . GLN A 1 65 ? 8.843 66.098 -14.943 1.00 20.71 70 GLN A CA 1
ATOM 521 C C . GLN A 1 65 ? 8.377 67.123 -15.959 1.00 24.96 70 GLN A C 1
ATOM 522 O O . GLN A 1 65 ? 8.788 67.101 -17.116 1.00 27.20 70 GLN A O 1
ATOM 528 N N . ARG A 1 66 ? 7.523 68.034 -15.519 1.00 25.99 71 ARG A N 1
ATOM 529 C CA . ARG A 1 66 ? 7.159 69.165 -16.342 1.00 28.60 71 ARG A CA 1
ATOM 530 C C . ARG A 1 66 ? 8.028 70.333 -15.887 1.00 32.23 71 ARG A C 1
ATOM 531 O O . ARG A 1 66 ? 8.020 70.699 -14.708 1.00 32.60 71 ARG A O 1
ATOM 539 N N . LEU A 1 67 ? 8.776 70.916 -16.820 1.00 28.73 72 LEU A N 1
ATOM 540 C CA . LEU A 1 67 ? 9.870 71.813 -16.461 1.00 29.51 72 LEU A CA 1
ATOM 541 C C . LEU A 1 67 ? 9.418 73.088 -15.765 1.00 27.31 72 LEU A C 1
ATOM 542 O O . LEU A 1 67 ? 10.104 73.575 -14.871 1.00 34.78 72 LEU A O 1
ATOM 547 N N . ASN A 1 68 ? 8.267 73.621 -16.158 1.00 23.49 73 ASN A N 1
ATOM 548 C CA . ASN A 1 68 ? 7.773 74.838 -15.530 1.00 31.10 73 ASN A CA 1
ATOM 549 C C . ASN A 1 68 ? 7.030 74.546 -14.228 1.00 36.81 73 ASN A C 1
ATOM 550 O O . ASN A 1 68 ? 6.458 75.448 -13.618 1.00 44.87 73 ASN A O 1
ATOM 555 N N . GLU A 1 69 ? 7.046 73.285 -13.806 1.00 41.14 74 GLU A N 1
ATOM 556 C CA . GLU A 1 69 ? 6.526 72.942 -12.485 1.00 49.52 74 GLU A CA 1
ATOM 557 C C . GLU A 1 69 ? 7.402 71.919 -11.771 1.00 57.82 74 GLU A C 1
ATOM 558 O O . GLU A 1 69 ? 6.994 70.770 -11.602 1.00 61.40 74 GLU A O 1
ATOM 564 N N . LEU A 1 70 ? 8.597 72.367 -11.383 1.00 62.63 75 LEU A N 1
ATOM 565 C CA . LEU A 1 70 ? 9.662 71.549 -10.779 1.00 63.27 75 LEU A CA 1
ATOM 566 C C . LEU A 1 70 ? 10.436 70.803 -11.865 1.00 60.15 75 LEU A C 1
ATOM 567 O O . LEU A 1 70 ? 11.512 71.221 -12.293 1.00 56.26 75 LEU A O 1
ATOM 569 N N . THR A 1 88 ? 2.298 56.371 -17.634 1.00 76.65 389 THR A N 1
ATOM 570 C CA . THR A 1 88 ? 3.695 56.488 -17.230 1.00 76.63 389 THR A CA 1
ATOM 571 C C . THR A 1 88 ? 4.449 55.169 -17.462 1.00 74.03 389 THR A C 1
ATOM 572 O O . THR A 1 88 ? 4.859 54.483 -16.529 1.00 79.38 389 THR A O 1
ATOM 576 N N . ARG A 1 89 ? 4.587 54.824 -18.739 1.00 64.75 390 ARG A N 1
ATOM 577 C CA . ARG A 1 89 ? 5.183 53.565 -19.200 1.00 60.59 390 ARG A CA 1
ATOM 578 C C . ARG A 1 89 ? 6.496 53.136 -18.520 1.00 52.55 390 ARG A C 1
ATOM 579 O O . ARG A 1 89 ? 7.277 53.965 -18.053 1.00 51.24 390 ARG A O 1
ATOM 587 N N . GLU A 1 90 ? 6.708 51.825 -18.465 1.00 43.67 391 GLU A N 1
ATOM 588 C CA . GLU A 1 90 ? 7.992 51.232 -18.082 1.00 39.53 391 GLU A CA 1
ATOM 589 C C . GLU A 1 90 ? 8.994 51.187 -19.240 1.00 39.41 391 GLU A C 1
ATOM 590 O O . GLU A 1 90 ? 8.610 51.000 -20.391 1.00 42.93 391 GLU A O 1
ATOM 596 N N . TYR A 1 91 ? 10.276 51.364 -18.924 1.00 37.66 392 TYR A N 1
ATOM 597 C CA . TYR A 1 91 ? 11.341 51.345 -19.927 1.00 33.95 392 TYR A CA 1
ATOM 598 C C . TYR A 1 91 ? 12.407 50.308 -19.622 1.00 32.68 392 TYR A C 1
ATOM 599 O O . TYR A 1 91 ? 12.611 49.931 -18.472 1.00 32.68 392 TYR A O 1
ATOM 608 N N . THR A 1 92 ? 13.107 49.876 -20.663 1.00 32.46 393 THR A N 1
ATOM 609 C CA . THR A 1 92 ? 14.407 49.248 -20.492 1.00 31.10 393 THR A CA 1
ATOM 610 C C . THR A 1 92 ? 15.454 50.339 -20.669 1.00 36.23 393 THR A C 1
ATOM 611 O O . THR A 1 92 ? 15.137 51.434 -21.140 1.00 34.39 393 THR A O 1
ATOM 615 N N . LEU A 1 93 ? 16.696 50.041 -20.304 1.00 36.55 394 LEU A N 1
ATOM 616 C CA . LEU A 1 93 ? 17.787 50.992 -20.471 1.00 42.63 394 LEU A CA 1
ATOM 617 C C . LEU A 1 93 ? 17.945 51.393 -21.938 1.00 45.76 394 LEU A C 1
ATOM 618 O O . LEU A 1 93 ? 18.174 52.562 -22.251 1.00 46.19 394 LEU A O 1
ATOM 623 N N . GLN A 1 94 ? 17.810 50.422 -22.836 1.00 46.25 395 GLN A N 1
ATOM 624 C CA . GLN A 1 94 ? 17.974 50.678 -24.264 1.00 41.61 395 GLN A CA 1
ATOM 625 C C . GLN A 1 94 ? 16.842 51.536 -24.828 1.00 33.66 395 GLN A C 1
ATOM 626 O O . GLN A 1 94 ? 17.091 52.466 -25.592 1.00 31.67 395 GLN A O 1
ATOM 632 N N . SER A 1 95 ? 15.602 51.223 -24.461 1.00 29.88 396 SER A N 1
ATOM 633 C CA . SER A 1 95 ? 14.452 51.950 -24.998 1.00 28.91 396 SER A CA 1
ATOM 634 C C . SER A 1 95 ? 14.310 53.343 -24.384 1.00 28.56 396 SER A C 1
ATOM 635 O O . SER A 1 95 ? 13.754 54.248 -25.009 1.00 25.45 396 SER A O 1
ATOM 638 N N . PHE A 1 96 ? 14.803 53.523 -23.163 1.00 25.40 397 PHE A N 1
ATOM 639 C CA . PHE A 1 96 ? 14.810 54.852 -22.562 1.00 20.24 397 PHE A CA 1
ATOM 640 C C . PHE A 1 96 ? 15.797 55.729 -23.321 1.00 20.05 397 PHE A C 1
ATOM 641 O O . PHE A 1 96 ? 15.492 56.874 -23.648 1.00 21.25 397 PHE A O 1
ATOM 649 N N . GLY A 1 97 ? 16.974 55.175 -23.608 1.00 16.55 398 GLY A N 1
ATOM 650 C CA . GLY A 1 97 ? 18.000 55.884 -24.351 1.00 22.24 398 GLY A CA 1
ATOM 651 C C . GLY A 1 97 ? 17.562 56.277 -25.753 1.00 27.53 398 GLY A C 1
ATOM 652 O O . GLY A 1 97 ? 17.921 57.346 -26.250 1.00 24.94 398 GLY A O 1
ATOM 653 N N . GLU A 1 98 ? 16.789 55.410 -26.398 1.00 27.31 399 GLU A N 1
ATOM 654 C CA . GLU A 1 98 ? 16.300 55.693 -27.743 1.00 28.28 399 GLU A CA 1
ATOM 655 C C . GLU A 1 98 ? 15.282 56.825 -27.703 1.00 21.92 399 GLU A C 1
ATOM 656 O O . GLU A 1 98 ? 15.300 57.719 -28.550 1.00 29.18 399 GLU A O 1
ATOM 662 N N . MET A 1 99 ? 14.406 56.785 -26.704 1.00 21.88 400 MET A N 1
ATOM 663 C CA . MET A 1 99 ? 13.462 57.872 -26.460 1.00 24.56 400 MET A CA 1
ATOM 664 C C . MET A 1 99 ? 14.207 59.167 -26.143 1.00 24.98 400 MET A C 1
ATOM 665 O O . MET A 1 99 ? 13.853 60.238 -26.640 1.00 22.90 400 MET A O 1
ATOM 670 N N . ALA A 1 100 ? 15.226 59.060 -25.295 1.00 19.57 401 ALA A N 1
ATOM 671 C CA . ALA A 1 100 ? 15.992 60.220 -24.844 1.00 21.93 401 ALA A CA 1
ATOM 672 C C . ALA A 1 100 ? 16.683 60.933 -26.005 1.00 23.83 401 ALA A C 1
ATOM 673 O O . ALA A 1 100 ? 16.589 62.155 -26.143 1.00 21.65 401 ALA A O 1
ATOM 675 N N . ASP A 1 101 ? 17.376 60.158 -26.837 1.00 18.74 402 ASP A N 1
ATOM 676 C CA . ASP A 1 101 ? 18.111 60.701 -27.975 1.00 23.86 402 ASP A CA 1
ATOM 677 C C . ASP A 1 101 ? 17.186 61.336 -29.015 1.00 25.50 402 ASP A C 1
ATOM 678 O O . ASP A 1 101 ? 17.487 62.403 -29.549 1.00 22.56 402 ASP A O 1
ATOM 683 N N . SER A 1 102 ? 16.069 60.677 -29.311 1.00 24.73 403 SER A N 1
ATOM 684 C CA . SER A 1 102 ? 15.106 61.213 -30.273 1.00 24.83 403 SER A CA 1
ATOM 685 C C . SER A 1 102 ? 14.472 62.503 -29.767 1.00 21.46 403 SER A C 1
ATOM 686 O O . SER A 1 102 ? 14.260 63.439 -30.536 1.00 23.49 403 SER A O 1
ATOM 689 N N . PHE A 1 103 ? 14.158 62.549 -28.477 1.00 21.16 404 PHE A N 1
ATOM 690 C CA . PHE A 1 103 ? 13.612 63.768 -27.884 1.00 22.37 404 PHE A CA 1
ATOM 691 C C . PHE A 1 103 ? 14.566 64.943 -28.072 1.00 16.85 404 PHE A C 1
ATOM 692 O O . PHE A 1 103 ? 14.165 66.008 -28.545 1.00 20.23 404 PHE A O 1
ATOM 700 N N . LYS A 1 104 ? 15.827 64.743 -27.699 1.00 19.92 405 LYS A N 1
ATOM 701 C CA . LYS A 1 104 ? 16.818 65.811 -27.748 1.00 18.55 405 LYS A CA 1
ATOM 702 C C . LYS A 1 104 ? 17.042 66.297 -29.172 1.00 22.74 405 LYS A C 1
ATOM 703 O O . LYS A 1 104 ? 17.097 67.501 -29.419 1.00 21.56 405 LYS A O 1
ATOM 709 N N . ALA A 1 105 ? 17.178 65.357 -30.102 1.00 20.92 406 ALA A N 1
ATOM 710 C CA . ALA A 1 105 ? 17.415 65.702 -31.499 1.00 21.83 406 ALA A CA 1
ATOM 711 C C . ALA A 1 105 ? 16.209 66.430 -32.072 1.00 23.37 406 ALA A C 1
ATOM 712 O O . ALA A 1 105 ? 16.355 67.383 -32.835 1.00 25.27 406 ALA A O 1
ATOM 714 N N . ASP A 1 106 ? 15.015 65.997 -31.684 1.00 20.86 407 ASP A N 1
ATOM 715 C CA . ASP A 1 106 ? 13.807 66.609 -32.214 1.00 26.71 407 ASP A CA 1
ATOM 716 C C . ASP A 1 106 ? 13.552 67.981 -31.608 1.00 24.68 407 ASP A C 1
ATOM 717 O O . ASP A 1 106 ? 13.075 68.885 -32.294 1.00 18.12 407 ASP A O 1
ATOM 722 N N . TYR A 1 107 ? 13.870 68.143 -30.326 1.00 20.86 408 TYR A N 1
ATOM 723 C CA . TYR A 1 107 ? 13.605 69.415 -29.665 1.00 19.61 408 TYR A CA 1
ATOM 724 C C . TYR A 1 107 ? 14.587 70.490 -30.104 1.00 20.30 408 TYR A C 1
ATOM 725 O O . TYR A 1 107 ? 14.197 71.634 -30.349 1.00 20.04 408 TYR A O 1
ATOM 734 N N . PHE A 1 108 ? 15.862 70.129 -30.191 1.00 20.56 409 PHE A N 1
ATOM 735 C CA . PHE A 1 108 ? 16.890 71.094 -30.558 1.00 20.09 409 PHE A CA 1
ATOM 736 C C . PHE A 1 108 ? 17.070 71.209 -32.069 1.00 21.71 409 PHE A C 1
ATOM 737 O O . PHE A 1 108 ? 17.702 72.149 -32.545 1.00 22.69 409 PHE A O 1
ATOM 745 N N . ASN A 1 109 ? 16.502 70.263 -32.813 1.00 20.52 410 ASN A N 1
ATOM 746 C CA . ASN A 1 109 ? 16.659 70.215 -34.271 1.00 18.61 410 ASN A CA 1
ATOM 747 C C . ASN A 1 109 ? 18.134 70.238 -34.669 1.00 26.77 410 ASN A C 1
ATOM 748 O O . ASN A 1 109 ? 18.530 70.917 -35.619 1.00 24.55 410 ASN A O 1
ATOM 753 N N . MET A 1 110 ? 18.932 69.496 -33.907 1.00 27.42 411 MET A N 1
ATOM 754 C CA . MET A 1 110 ? 20.366 69.338 -34.127 1.00 27.35 411 MET A CA 1
ATOM 755 C C . MET A 1 110 ? 20.699 67.871 -33.897 1.00 22.13 411 MET A C 1
ATOM 756 O O . MET A 1 110 ? 19.942 67.177 -33.222 1.00 23.57 411 MET A O 1
ATOM 761 N N . PRO A 1 111 ? 21.827 67.390 -34.442 1.00 25.16 412 PRO A N 1
ATOM 762 C CA . PRO A 1 111 ? 22.230 66.024 -34.082 1.00 26.07 412 PRO A CA 1
ATOM 763 C C . PRO A 1 111 ? 22.433 65.896 -32.569 1.00 24.11 412 PRO A C 1
ATOM 764 O O . PRO A 1 111 ? 22.883 66.848 -31.928 1.00 20.18 412 PRO A O 1
ATOM 768 N N . VAL A 1 112 ? 22.100 64.732 -32.018 1.00 27.23 413 VAL A N 1
ATOM 769 C CA . VAL A 1 112 ? 21.973 64.560 -30.572 1.00 27.98 413 VAL A CA 1
ATOM 770 C C . VAL A 1 112 ? 23.259 64.900 -29.813 1.00 24.82 413 VAL A C 1
ATOM 771 O O . VAL A 1 112 ? 23.207 65.367 -28.674 1.00 27.93 413 VAL A O 1
ATOM 775 N N . HIS A 1 113 ? 24.410 64.708 -30.450 1.00 25.04 414 HIS A N 1
ATOM 776 C CA . HIS A 1 113 ? 25.681 64.962 -29.775 1.00 29.34 414 HIS A CA 1
ATOM 777 C C . HIS A 1 113 ? 26.369 66.241 -30.252 1.00 30.32 414 HIS A C 1
ATOM 778 O O . HIS A 1 113 ? 27.561 66.438 -30.010 1.00 32.41 414 HIS A O 1
ATOM 785 N N . MET A 1 114 ? 25.615 67.118 -30.908 1.00 29.46 415 MET A N 1
ATOM 786 C CA . MET A 1 114 ? 26.182 68.352 -31.444 1.00 27.54 415 MET A CA 1
ATOM 787 C C . MET A 1 114 ? 25.613 69.592 -30.769 1.00 25.77 415 MET A C 1
ATOM 788 O O . MET A 1 114 ? 25.839 70.709 -31.226 1.00 28.57 415 MET A O 1
ATOM 793 N N . VAL A 1 115 ? 24.873 69.400 -29.684 1.00 23.19 416 VAL A N 1
ATOM 794 C CA . VAL A 1 115 ? 24.291 70.534 -28.975 1.00 27.39 416 VAL A CA 1
ATOM 795 C C . VAL A 1 115 ? 25.221 71.003 -27.858 1.00 19.87 416 VAL A C 1
ATOM 796 O O . VAL A 1 115 ? 25.487 70.252 -26.922 1.00 21.75 416 VAL A O 1
ATOM 800 N N . PRO A 1 116 ? 25.724 72.245 -27.959 1.00 18.78 417 PRO A N 1
ATOM 801 C CA . PRO A 1 116 ? 26.622 72.799 -26.936 1.00 17.94 417 PRO A CA 1
ATOM 802 C C . PRO A 1 116 ? 25.969 72.804 -25.561 1.00 16.46 417 PRO A C 1
ATOM 803 O O . PRO A 1 116 ? 24.772 73.071 -25.454 1.00 20.75 417 PRO A O 1
ATOM 807 N N . THR A 1 117 ? 26.744 72.509 -24.524 1.00 21.27 418 THR A N 1
ATOM 808 C CA . THR A 1 117 ? 26.194 72.435 -23.176 1.00 18.05 418 THR A CA 1
ATOM 809 C C . THR A 1 117 ? 25.641 73.787 -22.723 1.00 17.76 418 THR A C 1
ATOM 810 O O . THR A 1 117 ? 24.648 73.841 -22.000 1.00 21.28 418 THR A O 1
ATOM 814 N N . GLU A 1 118 ? 26.274 74.871 -23.168 1.00 16.27 419 GLU A N 1
ATOM 815 C CA . GLU A 1 118 ? 25.816 76.223 -22.841 1.00 20.95 419 GLU A CA 1
ATOM 816 C C . GLU A 1 118 ? 24.434 76.487 -23.428 1.00 18.60 419 GLU A C 1
ATOM 817 O O . GLU A 1 118 ? 23.602 77.153 -22.813 1.00 15.76 419 GLU A O 1
ATOM 823 N N . LEU A 1 119 ? 24.210 75.983 -24.636 1.00 17.41 420 LEU A N 1
ATOM 824 C CA . LEU A 1 119 ? 22.929 76.143 -25.315 1.00 19.32 420 LEU A CA 1
ATOM 825 C C . LEU A 1 119 ? 21.817 75.403 -24.567 1.00 15.39 420 LEU A C 1
ATOM 826 O O . LEU A 1 119 ? 20.741 75.953 -24.343 1.00 19.36 420 LEU A O 1
ATOM 831 N N . VAL A 1 120 ? 22.077 74.151 -24.203 1.00 19.31 421 VAL A N 1
ATOM 832 C CA . VAL A 1 120 ? 21.118 73.356 -23.437 1.00 17.66 421 VAL A CA 1
ATOM 833 C C . VAL A 1 120 ? 20.806 74.039 -22.111 1.00 17.11 421 VAL A C 1
ATOM 834 O O . VAL A 1 120 ? 19.646 74.133 -21.701 1.00 16.85 421 VAL A O 1
ATOM 838 N N . GLU A 1 121 ? 21.853 74.531 -21.457 1.00 13.75 422 GLU A N 1
ATOM 839 C CA . GLU A 1 121 ? 21.719 75.164 -20.153 1.00 14.73 422 GLU A CA 1
ATOM 840 C C . GLU A 1 121 ? 20.837 76.406 -20.240 1.00 14.03 422 GLU A C 1
ATOM 841 O O . GLU A 1 121 ? 19.899 76.569 -19.459 1.00 16.85 422 GLU A O 1
ATOM 847 N N . LYS A 1 122 ? 21.130 77.273 -21.202 1.00 19.68 423 LYS A N 1
ATOM 848 C CA . LYS A 1 122 ? 20.339 78.485 -21.397 1.00 21.22 423 LYS A CA 1
ATOM 849 C C . LYS A 1 122 ? 18.875 78.163 -21.699 1.00 14.56 423 LYS A C 1
ATOM 850 O O . LYS A 1 122 ? 17.970 78.812 -21.174 1.00 15.70 423 LYS A O 1
ATOM 856 N N . GLU A 1 123 ? 18.642 77.152 -22.531 1.00 14.70 424 GLU A N 1
ATOM 857 C CA . GLU A 1 123 ? 17.275 76.779 -22.894 1.00 17.91 424 GLU A CA 1
ATOM 858 C C . GLU A 1 123 ? 16.530 76.122 -21.737 1.00 18.89 424 GLU A C 1
ATOM 859 O O . GLU A 1 123 ? 15.326 76.333 -21.571 1.00 17.72 424 GLU A O 1
ATOM 865 N N . PHE A 1 124 ? 17.242 75.321 -20.946 1.00 14.17 425 PHE A N 1
ATOM 866 C CA . PHE A 1 124 ? 16.662 74.711 -19.752 1.00 14.10 425 PHE A CA 1
ATOM 867 C C . PHE A 1 124 ? 16.063 75.759 -18.820 1.00 13.93 425 PHE A C 1
ATOM 868 O O . PHE A 1 124 ? 14.908 75.649 -18.405 1.00 16.91 425 PHE A O 1
ATOM 876 N N . TRP A 1 125 ? 16.853 76.772 -18.483 1.00 18.41 426 TRP A N 1
ATOM 877 C CA . TRP A 1 125 ? 16.402 77.778 -17.529 1.00 18.02 426 TRP A CA 1
ATOM 878 C C . TRP A 1 125 ? 15.338 78.694 -18.122 1.00 17.68 426 TRP A C 1
ATOM 879 O O . TRP A 1 125 ? 14.485 79.199 -17.393 1.00 16.85 426 TRP A O 1
ATOM 890 N N . ARG A 1 126 ? 15.360 78.886 -19.439 1.00 16.88 427 ARG A N 1
ATOM 891 C CA . ARG A 1 126 ? 14.279 79.617 -20.101 1.00 13.88 427 ARG A CA 1
ATOM 892 C C . ARG A 1 126 ? 12.959 78.853 -19.970 1.00 14.16 427 ARG A C 1
ATOM 893 O O . ARG A 1 126 ? 11.910 79.442 -19.698 1.00 21.80 427 ARG A O 1
ATOM 901 N N . LEU A 1 127 ? 13.023 77.539 -20.164 1.00 14.70 428 LEU A N 1
ATOM 902 C CA . LEU A 1 127 ? 11.848 76.670 -20.098 1.00 15.85 428 LEU A CA 1
ATOM 903 C C . LEU A 1 127 ? 11.250 76.562 -18.698 1.00 22.42 428 LEU A C 1
ATOM 904 O O . LEU A 1 127 ? 10.029 76.576 -18.529 1.00 21.37 428 LEU A O 1
ATOM 909 N N . VAL A 1 128 ? 12.117 76.432 -17.700 1.00 20.86 429 VAL A N 1
ATOM 910 C CA . VAL A 1 128 ? 11.688 76.365 -16.308 1.00 22.22 429 VAL A CA 1
ATOM 911 C C . VAL A 1 128 ? 10.807 77.567 -15.952 1.00 24.01 429 VAL A C 1
ATOM 912 O O . VAL A 1 128 ? 9.826 77.438 -15.218 1.00 26.93 429 VAL A O 1
ATOM 916 N N . ASN A 1 129 ? 11.137 78.725 -16.511 1.00 23.78 430 ASN A N 1
ATOM 917 C CA . ASN A 1 129 ? 10.412 79.954 -16.206 1.00 33.55 430 ASN A CA 1
ATOM 918 C C . ASN A 1 129 ? 9.353 80.322 -17.251 1.00 33.23 430 ASN A C 1
ATOM 919 O O . ASN A 1 129 ? 8.838 81.439 -17.257 1.00 29.30 430 ASN A O 1
ATOM 924 N N . SER A 1 130 ? 9.016 79.383 -18.127 1.00 36.55 431 SER A N 1
ATOM 925 C CA . SER A 1 130 ? 8.076 79.673 -19.207 1.00 41.38 431 SER A CA 1
ATOM 926 C C . SER A 1 130 ? 6.724 79.007 -18.959 1.00 46.17 431 SER A C 1
ATOM 927 O O . SER A 1 130 ? 6.575 77.795 -19.129 1.00 48.92 431 SER A O 1
ATOM 930 N N . ILE A 1 131 ? 5.742 79.810 -18.565 1.00 46.53 432 ILE A N 1
ATOM 931 C CA . ILE A 1 131 ? 4.427 79.296 -18.195 1.00 51.05 432 ILE A CA 1
ATOM 932 C C . ILE A 1 131 ? 3.640 78.783 -19.400 1.00 52.15 432 ILE A C 1
ATOM 933 O O . ILE A 1 131 ? 2.808 77.885 -19.267 1.00 56.09 432 ILE A O 1
ATOM 938 N N . GLU A 1 132 ? 3.906 79.352 -20.571 1.00 48.74 433 GLU A N 1
ATOM 939 C CA . GLU A 1 132 ? 3.116 79.054 -21.761 1.00 51.74 433 GLU A CA 1
ATOM 940 C C . GLU A 1 132 ? 3.528 77.750 -22.443 1.00 52.97 433 GLU A C 1
ATOM 941 O O . GLU A 1 132 ? 2.721 77.121 -23.123 1.00 60.91 433 GLU A O 1
ATOM 943 N N . GLU A 1 133 ? 4.782 77.349 -22.265 1.00 49.47 434 GLU A N 1
ATOM 944 C CA . GLU A 1 133 ? 5.300 76.166 -22.944 1.00 50.47 434 GLU A CA 1
ATOM 945 C C . GLU A 1 133 ? 5.337 74.942 -22.031 1.00 52.25 434 GLU A C 1
ATOM 946 O O . GLU A 1 133 ? 5.864 75.006 -20.923 1.00 61.36 434 GLU A O 1
ATOM 952 N N . ASP A 1 134 ? 4.781 73.830 -22.501 1.00 48.81 435 ASP A N 1
ATOM 953 C CA . ASP A 1 134 ? 4.731 72.603 -21.708 1.00 56.53 435 ASP A CA 1
ATOM 954 C C . ASP A 1 134 ? 5.715 71.557 -22.192 1.00 55.69 435 ASP A C 1
ATOM 955 O O . ASP A 1 134 ? 5.344 70.619 -22.898 1.00 68.60 435 ASP A O 1
ATOM 960 N N . VAL A 1 135 ? 6.972 71.718 -21.806 1.00 43.44 436 VAL A N 1
ATOM 961 C CA . VAL A 1 135 ? 7.975 70.726 -22.131 1.00 29.62 436 VAL A CA 1
ATOM 962 C C . VAL A 1 135 ? 8.046 69.774 -20.954 1.00 26.70 436 VAL A C 1
ATOM 963 O O . VAL A 1 135 ? 8.235 70.188 -19.810 1.00 26.75 436 VAL A O 1
ATOM 967 N N . THR A 1 136 ? 7.863 68.495 -21.249 1.00 26.80 437 THR A N 1
ATOM 968 C CA . THR A 1 136 ? 7.802 67.463 -20.230 1.00 30.93 437 THR A CA 1
ATOM 969 C C . THR A 1 136 ? 8.829 66.392 -20.557 1.00 26.14 437 THR A C 1
ATOM 970 O O . THR A 1 136 ? 8.954 65.987 -21.707 1.00 27.97 437 THR A O 1
ATOM 974 N N . VAL A 1 137 ? 9.587 65.961 -19.554 1.00 25.20 438 VAL A N 1
ATOM 975 C CA . VAL A 1 137 ? 10.564 64.897 -19.747 1.00 20.88 438 VAL A CA 1
ATOM 976 C C . VAL A 1 137 ? 10.402 63.815 -18.690 1.00 21.24 438 VAL A C 1
ATOM 977 O O . VAL A 1 137 ? 9.506 63.882 -17.850 1.00 24.69 438 VAL A O 1
ATOM 981 N N . GLU A 1 138 ? 11.267 62.810 -18.742 1.00 18.51 439 GLU A N 1
ATOM 982 C CA . GLU A 1 138 ? 11.194 61.694 -17.812 1.00 24.55 439 GLU A CA 1
ATOM 983 C C . GLU A 1 138 ? 12.564 61.450 -17.196 1.00 25.01 439 GLU A C 1
ATOM 984 O O . GLU A 1 138 ? 13.585 61.595 -17.866 1.00 21.66 439 GLU A O 1
ATOM 990 N N . TYR A 1 139 ? 12.584 61.067 -15.925 1.00 19.34 440 TYR A N 1
ATOM 991 C CA . TYR A 1 139 ? 13.844 60.865 -15.226 1.00 20.36 440 TYR A CA 1
ATOM 992 C C . TYR A 1 139 ? 13.789 59.580 -14.415 1.00 20.70 440 TYR A C 1
ATOM 993 O O . TYR A 1 139 ? 12.914 59.411 -13.564 1.00 20.88 440 TYR A O 1
ATOM 1002 N N . GLY A 1 140 ? 14.719 58.671 -14.695 1.00 16.62 441 GLY A N 1
ATOM 1003 C CA . GLY A 1 140 ? 14.870 57.461 -13.906 1.00 21.65 441 GLY A CA 1
ATOM 1004 C C . GLY A 1 140 ? 15.647 57.770 -12.638 1.00 21.49 441 GLY A C 1
ATOM 1005 O O . GLY A 1 140 ? 16.812 57.410 -12.508 1.00 22.68 441 GLY A O 1
ATOM 1006 N N . ALA A 1 141 ? 14.998 58.457 -11.706 1.00 23.52 442 ALA A N 1
ATOM 1007 C CA . ALA A 1 141 ? 15.672 58.946 -10.508 1.00 23.45 442 ALA A CA 1
ATOM 1008 C C . ALA A 1 141 ? 15.465 58.024 -9.314 1.00 27.88 442 ALA A C 1
ATOM 1009 O O . ALA A 1 141 ? 14.455 57.329 -9.229 1.00 27.83 442 ALA A O 1
ATOM 1011 N N . ASP A 1 142 ? 16.438 58.025 -8.404 1.00 27.48 443 ASP A N 1
ATOM 1012 C CA . ASP A 1 142 ? 16.337 57.311 -7.135 1.00 30.45 443 ASP A CA 1
ATOM 1013 C C . ASP A 1 142 ? 16.065 55.820 -7.309 1.00 28.86 443 ASP A C 1
ATOM 1014 O O . ASP A 1 142 ? 15.210 55.255 -6.630 1.00 27.90 443 ASP A O 1
ATOM 1019 N N . ILE A 1 143 ? 16.783 55.195 -8.235 1.00 25.28 444 ILE A N 1
ATOM 1020 C CA . ILE A 1 143 ? 16.702 53.756 -8.419 1.00 25.19 444 ILE A CA 1
ATOM 1021 C C . ILE A 1 143 ? 17.636 53.059 -7.432 1.00 23.39 444 ILE A C 1
ATOM 1022 O O . ILE A 1 143 ? 18.839 53.310 -7.434 1.00 22.25 444 ILE A O 1
ATOM 1027 N N A HIS A 1 144 ? 17.071 52.189 -6.598 0.50 21.84 445 HIS A N 1
ATOM 1028 N N B HIS A 1 144 ? 17.088 52.191 -6.587 0.50 21.91 445 HIS A N 1
ATOM 1029 C CA A HIS A 1 144 ? 17.861 51.403 -5.658 0.50 24.02 445 HIS A CA 1
ATOM 1030 C CA B HIS A 1 144 ? 17.900 51.485 -5.598 0.50 23.38 445 HIS A CA 1
ATOM 1031 C C A HIS A 1 144 ? 18.875 50.558 -6.413 0.50 25.85 445 HIS A C 1
ATOM 1032 C C B HIS A 1 144 ? 18.839 50.504 -6.297 0.50 25.36 445 HIS A C 1
ATOM 1033 O O A HIS A 1 144 ? 18.533 49.893 -7.392 0.50 25.92 445 HIS A O 1
ATOM 1034 O O B HIS A 1 144 ? 18.408 49.695 -7.120 0.50 26.73 445 HIS A O 1
ATOM 1047 N N . SER A 1 145 ? 20.123 50.588 -5.964 1.00 23.81 446 SER A N 1
ATOM 1048 C CA . SER A 1 145 ? 21.152 49.760 -6.580 1.00 27.93 446 SER A CA 1
ATOM 1049 C C . SER A 1 145 ? 20.974 48.288 -6.218 1.00 31.56 446 SER A C 1
ATOM 1050 O O . SER A 1 145 ? 21.568 47.420 -6.842 1.00 37.74 446 SER A O 1
ATOM 1053 N N . LYS A 1 146 ? 20.165 48.011 -5.201 1.00 31.30 447 LYS A N 1
ATOM 1054 C CA . LYS A 1 146 ? 19.847 46.634 -4.840 1.00 40.84 447 LYS A CA 1
ATOM 1055 C C . LYS A 1 146 ? 18.895 45.985 -5.845 1.00 38.03 447 LYS A C 1
ATOM 1056 O O . LYS A 1 146 ? 18.923 44.771 -6.035 1.00 45.04 447 LYS A O 1
ATOM 1062 N N . GLU A 1 147 ? 18.049 46.790 -6.481 1.00 36.76 448 GLU A N 1
ATOM 1063 C CA . GLU A 1 147 ? 17.056 46.255 -7.411 1.00 44.20 448 GLU A CA 1
ATOM 1064 C C . GLU A 1 147 ? 17.672 45.504 -8.598 1.00 42.29 448 GLU A C 1
ATOM 1065 O O . GLU A 1 147 ? 17.234 44.403 -8.921 1.00 45.66 448 GLU A O 1
ATOM 1071 N N . PHE A 1 148 ? 18.676 46.091 -9.245 1.00 43.73 449 PHE A N 1
ATOM 1072 C CA . PHE A 1 148 ? 19.295 45.456 -10.413 1.00 40.03 449 PHE A CA 1
ATOM 1073 C C . PHE A 1 148 ? 20.817 45.358 -10.326 1.00 37.88 449 PHE A C 1
ATOM 1074 O O . PHE A 1 148 ? 21.459 44.827 -11.232 1.00 40.60 449 PHE A O 1
ATOM 1082 N N . GLY A 1 149 ? 21.395 45.869 -9.246 1.00 37.36 450 GLY A N 1
ATOM 1083 C CA . GLY A 1 149 ? 22.840 45.890 -9.110 1.00 41.43 450 GLY A CA 1
ATOM 1084 C C . GLY A 1 149 ? 23.421 47.287 -9.262 1.00 39.62 450 GLY A C 1
ATOM 1085 O O . GLY A 1 149 ? 22.775 48.191 -9.796 1.00 34.80 450 GLY A O 1
ATOM 1086 N N . SER A 1 150 ? 24.644 47.462 -8.773 1.00 35.08 451 SER A N 1
ATOM 1087 C CA . SER A 1 150 ? 25.351 48.734 -8.866 1.00 32.16 451 SER A CA 1
ATOM 1088 C C . SER A 1 150 ? 25.998 48.918 -10.235 1.00 35.84 451 SER A C 1
ATOM 1089 O O . SER A 1 150 ? 26.144 47.960 -10.993 1.00 33.09 451 SER A O 1
ATOM 1092 N N . GLY A 1 151 ? 26.390 50.150 -10.545 1.00 33.97 452 GLY A N 1
ATOM 1093 C CA . GLY A 1 151 ? 27.157 50.422 -11.747 1.00 26.34 452 GLY A CA 1
ATOM 1094 C C . GLY A 1 151 ? 28.595 49.971 -11.571 1.00 26.87 452 GLY A C 1
ATOM 1095 O O . GLY A 1 151 ? 29.306 49.724 -12.547 1.00 26.40 452 GLY A O 1
ATOM 1096 N N . PHE A 1 152 ? 29.017 49.878 -10.311 1.00 22.06 453 PHE A N 1
ATOM 1097 C CA . PHE A 1 152 ? 30.339 49.375 -9.945 1.00 29.74 453 PHE A CA 1
ATOM 1098 C C . PHE A 1 152 ? 30.292 47.874 -9.675 1.00 26.08 453 PHE A C 1
ATOM 1099 O O . PHE A 1 152 ? 29.266 47.356 -9.237 1.00 22.40 453 PHE A O 1
ATOM 1107 N N . PRO A 1 153 ? 31.409 47.172 -9.915 1.00 25.08 454 PRO A N 1
ATOM 1108 C CA . PRO A 1 153 ? 31.480 45.761 -9.519 1.00 35.71 454 PRO A CA 1
ATOM 1109 C C . PRO A 1 153 ? 31.560 45.591 -8.003 1.00 37.89 454 PRO A C 1
ATOM 1110 O O . PRO A 1 153 ? 32.197 46.398 -7.321 1.00 36.34 454 PRO A O 1
ATOM 1114 N N . VAL A 1 154 ? 30.919 44.544 -7.493 1.00 29.19 455 VAL A N 1
ATOM 1115 C CA . VAL A 1 154 ? 30.952 44.213 -6.071 1.00 29.29 455 VAL A CA 1
ATOM 1116 C C . VAL A 1 154 ? 31.559 42.823 -5.892 1.00 37.98 455 VAL A C 1
ATOM 1117 O O . VAL A 1 154 ? 31.518 41.999 -6.807 1.00 36.41 455 VAL A O 1
ATOM 1121 N N . SER A 1 155 ? 32.117 42.563 -4.714 1.00 47.06 456 SER A N 1
ATOM 1122 C CA . SER A 1 155 ? 32.855 41.325 -4.468 1.00 57.81 456 SER A CA 1
ATOM 1123 C C . SER A 1 155 ? 32.016 40.048 -4.566 1.00 62.27 456 SER A C 1
ATOM 1124 O O . SER A 1 155 ? 32.433 39.083 -5.207 1.00 66.04 456 SER A O 1
ATOM 1127 N N . ASP A 1 156 ? 30.842 40.036 -3.943 1.00 65.65 457 ASP A N 1
ATOM 1128 C CA . ASP A 1 156 ? 30.023 38.824 -3.897 1.00 75.47 457 ASP A CA 1
ATOM 1129 C C . ASP A 1 156 ? 29.021 38.743 -5.048 1.00 80.28 457 ASP A C 1
ATOM 1130 O O . ASP A 1 156 ? 27.921 38.213 -4.887 1.00 85.28 457 ASP A O 1
ATOM 1132 N N . SER A 1 157 ? 29.414 39.251 -6.211 1.00 77.40 458 SER A N 1
ATOM 1133 C CA . SER A 1 157 ? 28.506 39.377 -7.347 1.00 74.70 458 SER A CA 1
ATOM 1134 C C . SER A 1 157 ? 28.072 38.040 -7.942 1.00 76.06 458 SER A C 1
ATOM 1135 O O . SER A 1 157 ? 28.722 37.012 -7.745 1.00 73.55 458 SER A O 1
ATOM 1138 N N . LYS A 1 158 ? 26.965 38.073 -8.681 1.00 76.18 459 LYS A N 1
ATOM 1139 C CA . LYS A 1 158 ? 26.481 36.911 -9.415 1.00 77.63 459 LYS A CA 1
ATOM 1140 C C . LYS A 1 158 ? 27.241 36.768 -10.730 1.00 80.71 459 LYS A C 1
ATOM 1141 O O . LYS A 1 158 ? 26.995 35.847 -11.510 1.00 81.99 459 LYS A O 1
ATOM 1143 N N . ARG A 1 159 ? 28.166 37.693 -10.965 1.00 79.36 460 ARG A N 1
ATOM 1144 C CA . ARG A 1 159 ? 28.969 37.703 -12.179 1.00 74.64 460 ARG A CA 1
ATOM 1145 C C . ARG A 1 159 ? 30.393 37.239 -11.895 1.00 75.58 460 ARG A C 1
ATOM 1146 O O . ARG A 1 159 ? 30.957 37.551 -10.845 1.00 75.19 460 ARG A O 1
ATOM 1154 N N . HIS A 1 160 ? 30.969 36.492 -12.830 1.00 76.14 461 HIS A N 1
ATOM 1155 C CA . HIS A 1 160 ? 32.371 36.108 -12.731 1.00 75.41 461 HIS A CA 1
ATOM 1156 C C . HIS A 1 160 ? 33.247 37.324 -13.013 1.00 74.31 461 HIS A C 1
ATOM 1157 O O . HIS A 1 160 ? 33.323 37.796 -14.149 1.00 69.32 461 HIS A O 1
ATOM 1159 N N . LEU A 1 161 ? 33.897 37.835 -11.974 1.00 70.28 462 LEU A N 1
ATOM 1160 C CA . LEU A 1 161 ? 34.709 39.038 -12.108 1.00 62.54 462 LEU A CA 1
ATOM 1161 C C . LEU A 1 161 ? 36.080 38.741 -12.700 1.00 50.57 462 LEU A C 1
ATOM 1162 O O . LEU A 1 161 ? 36.783 37.835 -12.250 1.00 51.06 462 LEU A O 1
ATOM 1167 N N . THR A 1 162 ? 36.452 39.514 -13.713 1.00 42.06 463 THR A N 1
ATOM 1168 C CA . THR A 1 162 ? 37.806 39.482 -14.246 1.00 48.98 463 THR A CA 1
ATOM 1169 C C . THR A 1 162 ? 38.762 39.975 -13.161 1.00 51.64 463 THR A C 1
ATOM 1170 O O . THR A 1 162 ? 38.326 40.613 -12.201 1.00 47.55 463 THR A O 1
ATOM 1174 N N . PRO A 1 163 ? 40.067 39.678 -13.300 1.00 53.51 464 PRO A N 1
ATOM 1175 C CA . PRO A 1 163 ? 41.055 40.210 -12.353 1.00 53.56 464 PRO A CA 1
ATOM 1176 C C . PRO A 1 163 ? 40.986 41.732 -12.246 1.00 53.58 464 PRO A C 1
ATOM 1177 O O . PRO A 1 163 ? 41.071 42.277 -11.144 1.00 50.74 464 PRO A O 1
ATOM 1181 N N . GLU A 1 164 ? 40.844 42.398 -13.387 1.00 52.42 465 GLU A N 1
ATOM 1182 C CA . GLU A 1 164 ? 40.610 43.837 -13.436 1.00 49.89 465 GLU A CA 1
ATOM 1183 C C . GLU A 1 164 ? 39.431 44.260 -12.561 1.00 42.73 465 GLU A C 1
ATOM 1184 O O . GLU A 1 164 ? 39.548 45.173 -11.743 1.00 43.47 465 GLU A O 1
ATOM 1190 N N . GLU A 1 165 ? 38.298 43.590 -12.735 1.00 41.37 466 GLU A N 1
ATOM 1191 C CA . GLU A 1 165 ? 37.073 43.973 -12.040 1.00 43.84 466 GLU A CA 1
ATOM 1192 C C . GLU A 1 165 ? 37.133 43.752 -10.526 1.00 39.34 466 GLU A C 1
ATOM 1193 O O . GLU A 1 165 ? 36.507 44.493 -9.769 1.00 35.52 466 GLU A O 1
ATOM 1199 N N . GLU A 1 166 ? 37.879 42.743 -10.090 1.00 36.25 467 GLU A N 1
ATOM 1200 C CA . GLU A 1 166 ? 38.004 42.474 -8.658 1.00 38.81 467 GLU A CA 1
ATOM 1201 C C . GLU A 1 166 ? 38.742 43.601 -7.933 1.00 31.70 467 GLU A C 1
ATOM 1202 O O . GLU A 1 166 ? 38.423 43.918 -6.786 1.00 32.76 467 GLU A O 1
ATOM 1208 N N . GLU A 1 167 ? 39.740 44.193 -8.590 1.00 28.02 468 GLU A N 1
ATOM 1209 C CA . GLU A 1 167 ? 40.445 45.343 -8.035 1.00 34.18 468 GLU A CA 1
ATOM 1210 C C . GLU A 1 167 ? 39.523 46.555 -7.882 1.00 36.37 468 GLU A C 1
ATOM 1211 O O . GLU A 1 167 ? 39.552 47.238 -6.858 1.00 37.26 468 GLU A O 1
ATOM 1217 N N . TYR A 1 168 ? 38.708 46.822 -8.899 1.00 27.72 469 TYR A N 1
ATOM 1218 C CA . TYR A 1 168 ? 37.742 47.913 -8.822 1.00 29.48 469 TYR A CA 1
ATOM 1219 C C . TYR A 1 168 ? 36.666 47.608 -7.785 1.00 32.05 469 TYR A C 1
ATOM 1220 O O . TYR A 1 168 ? 36.043 48.516 -7.235 1.00 23.81 469 TYR A O 1
ATOM 1229 N N . ALA A 1 169 ? 36.460 46.325 -7.510 1.00 31.84 470 ALA A N 1
ATOM 1230 C CA . ALA A 1 169 ? 35.455 45.916 -6.541 1.00 29.30 470 ALA A CA 1
ATOM 1231 C C . ALA A 1 169 ? 35.882 46.291 -5.124 1.00 27.27 470 ALA A C 1
ATOM 1232 O O . ALA A 1 169 ? 35.043 46.440 -4.236 1.00 29.31 470 ALA A O 1
ATOM 1234 N N . THR A 1 170 ? 37.185 46.457 -4.917 1.00 26.52 471 THR A N 1
ATOM 1235 C CA . THR A 1 170 ? 37.707 46.747 -3.584 1.00 31.57 471 THR A CA 1
ATOM 1236 C C . THR A 1 170 ? 38.201 48.184 -3.445 1.00 31.76 471 THR A C 1
ATOM 1237 O O . THR A 1 170 ? 38.602 48.601 -2.359 1.00 29.59 471 THR A O 1
ATOM 1241 N N . SER A 1 171 ? 38.169 48.936 -4.542 1.00 27.26 472 SER A N 1
ATOM 1242 C CA . SER A 1 171 ? 38.598 50.331 -4.527 1.00 30.14 472 SER A CA 1
ATOM 1243 C C . SER A 1 171 ? 37.785 51.162 -3.541 1.00 27.82 472 SER A C 1
ATOM 1244 O O . SER A 1 171 ? 36.571 51.002 -3.435 1.00 32.11 472 SER A O 1
ATOM 1247 N N . GLY A 1 172 ? 38.458 52.047 -2.814 1.00 24.34 473 GLY A N 1
ATOM 1248 C CA . GLY A 1 172 ? 37.772 52.933 -1.891 1.00 21.31 473 GLY A CA 1
ATOM 1249 C C . GLY A 1 172 ? 36.875 53.931 -2.607 1.00 23.06 473 GLY A C 1
ATOM 1250 O O . GLY A 1 172 ? 35.916 54.440 -2.029 1.00 25.33 473 GLY A O 1
ATOM 1251 N N . TRP A 1 173 ? 37.181 54.206 -3.872 1.00 19.28 474 TRP A N 1
ATOM 1252 C CA . TRP A 1 173 ? 36.384 55.138 -4.669 1.00 24.43 474 TRP A CA 1
ATOM 1253 C C . TRP A 1 173 ? 35.168 54.456 -5.293 1.00 30.66 474 TRP A C 1
ATOM 1254 O O . TRP A 1 173 ? 34.316 55.113 -5.890 1.00 26.66 474 TRP A O 1
ATOM 1265 N N . ASN A 1 174 ? 35.107 53.135 -5.156 1.00 28.77 475 ASN A N 1
ATOM 1266 C CA . ASN A 1 174 ? 33.912 52.367 -5.489 1.00 26.53 475 ASN A CA 1
ATOM 1267 C C . ASN A 1 174 ? 32.816 52.769 -4.509 1.00 24.94 475 ASN A C 1
ATOM 1268 O O . ASN A 1 174 ? 32.993 52.641 -3.297 1.00 26.29 475 ASN A O 1
ATOM 1273 N N . LEU A 1 175 ? 31.684 53.251 -5.017 1.00 23.48 476 LEU A N 1
ATOM 1274 C CA . LEU A 1 175 ? 30.677 53.842 -4.133 1.00 25.58 476 LEU A CA 1
ATOM 1275 C C . LEU A 1 175 ? 29.993 52.818 -3.228 1.00 27.15 476 LEU A C 1
ATOM 1276 O O . LEU A 1 175 ? 29.294 53.188 -2.285 1.00 22.06 476 LEU A O 1
ATOM 1281 N N . ASN A 1 176 ? 30.201 51.536 -3.509 1.00 29.26 477 ASN A N 1
ATOM 1282 C CA . ASN A 1 176 ? 29.732 50.478 -2.624 1.00 28.57 477 ASN A CA 1
ATOM 1283 C C . ASN A 1 176 ? 30.665 50.301 -1.432 1.00 31.42 477 ASN A C 1
ATOM 1284 O O . ASN A 1 176 ? 30.265 49.795 -0.386 1.00 32.12 477 ASN A O 1
ATOM 1289 N N . VAL A 1 177 ? 31.912 50.726 -1.607 1.00 28.44 478 VAL A N 1
ATOM 1290 C CA . VAL A 1 177 ? 32.948 50.545 -0.598 1.00 28.86 478 VAL A CA 1
ATOM 1291 C C . VAL A 1 177 ? 33.147 51.783 0.286 1.00 33.13 478 VAL A C 1
ATOM 1292 O O . VAL A 1 177 ? 33.336 51.660 1.494 1.00 28.60 478 VAL A O 1
ATOM 1296 N N . MET A 1 178 ? 33.094 52.972 -0.311 1.00 29.55 479 MET A N 1
ATOM 1297 C CA . MET A 1 178 ? 33.380 54.207 0.424 1.00 27.34 479 MET A CA 1
ATOM 1298 C C . MET A 1 178 ? 32.600 54.390 1.739 1.00 28.06 479 MET A C 1
ATOM 1299 O O . MET A 1 178 ? 33.188 54.802 2.736 1.00 32.34 479 MET A O 1
ATOM 1304 N N . PRO A 1 179 ? 31.285 54.095 1.757 1.00 34.81 480 PRO A N 1
ATOM 1305 C CA . PRO A 1 179 ? 30.580 54.302 3.031 1.00 34.10 480 PRO A CA 1
ATOM 1306 C C . PRO A 1 179 ? 30.970 53.340 4.162 1.00 38.34 480 PRO A C 1
ATOM 1307 O O . PRO A 1 179 ? 30.580 53.592 5.303 1.00 37.11 480 PRO A O 1
ATOM 1311 N N . VAL A 1 180 ? 31.716 52.276 3.873 1.00 37.26 481 VAL A N 1
ATOM 1312 C CA . VAL A 1 180 ? 32.096 51.336 4.930 1.00 38.31 481 VAL A CA 1
ATOM 1313 C C . VAL A 1 180 ? 33.601 51.370 5.197 1.00 35.45 481 VAL A C 1
ATOM 1314 O O . VAL A 1 180 ? 34.144 50.490 5.857 1.00 41.06 481 VAL A O 1
ATOM 1318 N N . LEU A 1 181 ? 34.253 52.409 4.685 1.00 34.16 482 LEU A N 1
ATOM 1319 C CA . LEU A 1 181 ? 35.655 52.685 4.970 1.00 30.88 482 LEU A CA 1
ATOM 1320 C C . LEU A 1 181 ? 35.891 53.050 6.421 1.00 32.33 482 LEU A C 1
ATOM 1321 O O . LEU A 1 181 ? 34.977 53.451 7.143 1.00 33.36 482 LEU A O 1
ATOM 1326 N N . GLU A 1 182 ? 37.136 52.890 6.841 1.00 34.97 483 GLU A N 1
ATOM 1327 C CA . GLU A 1 182 ? 37.596 53.170 8.195 1.00 47.69 483 GLU A CA 1
ATOM 1328 C C . GLU A 1 182 ? 37.013 54.457 8.828 1.00 42.60 483 GLU A C 1
ATOM 1329 O O . GLU A 1 182 ? 36.410 54.481 9.887 1.00 40.36 483 GLU A O 1
ATOM 1335 N N . GLN A 1 183 ? 37.157 55.522 8.088 1.00 44.30 484 GLN A N 1
ATOM 1336 C CA . GLN A 1 183 ? 36.968 56.863 8.612 1.00 43.97 484 GLN A CA 1
ATOM 1337 C C . GLN A 1 183 ? 35.612 57.415 8.148 1.00 40.21 484 GLN A C 1
ATOM 1338 O O . GLN A 1 183 ? 35.215 58.590 8.329 1.00 41.10 484 GLN A O 1
ATOM 1344 N N . SER A 1 184 ? 34.876 56.477 7.565 1.00 36.09 485 SER A N 1
ATOM 1345 C CA . SER A 1 184 ? 33.495 56.712 7.244 1.00 37.44 485 SER A CA 1
ATOM 1346 C C . SER A 1 184 ? 32.663 56.415 8.483 1.00 37.08 485 SER A C 1
ATOM 1347 O O . SER A 1 184 ? 32.408 55.263 8.836 1.00 37.46 485 SER A O 1
ATOM 1350 N N . VAL A 1 185 ? 32.204 57.489 9.106 1.00 26.47 486 VAL A N 1
ATOM 1351 C CA . VAL A 1 185 ? 31.614 57.440 10.436 1.00 29.57 486 VAL A CA 1
ATOM 1352 C C . VAL A 1 185 ? 30.344 56.582 10.539 1.00 21.67 486 VAL A C 1
ATOM 1353 O O . VAL A 1 185 ? 30.130 55.910 11.549 1.00 24.84 486 VAL A O 1
ATOM 1357 N N . LEU A 1 186 ? 29.527 56.559 9.490 1.00 24.07 487 LEU A N 1
ATOM 1358 C CA . LEU A 1 186 ? 28.273 55.806 9.549 1.00 32.14 487 LEU A CA 1
ATOM 1359 C C . LEU A 1 186 ? 28.476 54.290 9.611 1.00 34.46 487 LEU A C 1
ATOM 1360 O O . LEU A 1 186 ? 27.530 53.548 9.876 1.00 31.33 487 LEU A O 1
ATOM 1365 N N . CYS A 1 187 ? 29.703 53.830 9.382 1.00 36.02 488 CYS A N 1
ATOM 1366 C CA . CYS A 1 187 ? 29.999 52.401 9.478 1.00 41.43 488 CYS A CA 1
ATOM 1367 C C . CYS A 1 187 ? 29.867 51.904 10.920 1.00 41.18 488 CYS A C 1
ATOM 1368 O O . CYS A 1 187 ? 29.799 50.701 11.163 1.00 48.58 488 CYS A O 1
ATOM 1371 N N . HIS A 1 188 ? 29.825 52.833 11.872 1.00 41.36 489 HIS A N 1
ATOM 1372 C CA . HIS A 1 188 ? 29.696 52.477 13.281 1.00 40.69 489 HIS A CA 1
ATOM 1373 C C . HIS A 1 188 ? 28.241 52.212 13.659 1.00 46.04 489 HIS A C 1
ATOM 1374 O O . HIS A 1 188 ? 27.969 51.521 14.640 1.00 47.49 489 HIS A O 1
ATOM 1381 N N . ILE A 1 189 ? 27.305 52.773 12.900 1.00 55.49 490 ILE A N 1
ATOM 1382 C CA . ILE A 1 189 ? 25.916 52.351 13.029 1.00 65.47 490 ILE A CA 1
ATOM 1383 C C . ILE A 1 189 ? 25.735 51.194 12.060 1.00 75.93 490 ILE A C 1
ATOM 1384 O O . ILE A 1 189 ? 25.782 51.402 10.848 1.00 79.57 490 ILE A O 1
ATOM 1389 N N . ASN A 1 190 ? 25.535 49.980 12.555 1.00 82.77 491 ASN A N 1
ATOM 1390 C CA . ASN A 1 190 ? 25.359 48.881 11.615 1.00 89.15 491 ASN A CA 1
ATOM 1391 C C . ASN A 1 190 ? 23.895 48.461 11.510 1.00 76.75 491 ASN A C 1
ATOM 1392 O O . ASN A 1 190 ? 23.584 47.384 11.005 1.00 77.93 491 ASN A O 1
ATOM 1397 N N . ALA A 1 191 ? 23.003 49.300 12.034 1.00 66.99 492 ALA A N 1
ATOM 1398 C CA . ALA A 1 191 ? 21.604 49.210 11.642 1.00 59.89 492 ALA A CA 1
ATOM 1399 C C . ALA A 1 191 ? 21.657 49.490 10.146 1.00 61.81 492 ALA A C 1
ATOM 1400 O O . ALA A 1 191 ? 22.547 50.211 9.693 1.00 57.90 492 ALA A O 1
ATOM 1402 N N . ASP A 1 192 ? 20.717 48.958 9.375 1.00 64.08 493 ASP A N 1
ATOM 1403 C CA . ASP A 1 192 ? 20.853 49.015 7.921 1.00 65.85 493 ASP A CA 1
ATOM 1404 C C . ASP A 1 192 ? 20.866 50.427 7.336 1.00 64.99 493 ASP A C 1
ATOM 1405 O O . ASP A 1 192 ? 21.763 50.751 6.555 1.00 66.72 493 ASP A O 1
ATOM 1407 N N . ILE A 1 193 ? 19.908 51.256 7.752 1.00 60.01 494 ILE A N 1
ATOM 1408 C CA . ILE A 1 193 ? 19.740 52.639 7.274 1.00 59.48 494 ILE A CA 1
ATOM 1409 C C . ILE A 1 193 ? 20.130 52.799 5.801 1.00 63.25 494 ILE A C 1
ATOM 1410 O O . ILE A 1 193 ? 20.895 53.691 5.421 1.00 63.70 494 ILE A O 1
ATOM 1415 N N . SER A 1 194 ? 19.580 51.913 4.974 1.00 63.05 495 SER A N 1
ATOM 1416 C CA . SER A 1 194 ? 19.807 51.958 3.540 1.00 58.46 495 SER A CA 1
ATOM 1417 C C . SER A 1 194 ? 19.234 53.269 3.029 1.00 52.31 495 SER A C 1
ATOM 1418 O O . SER A 1 194 ? 18.306 53.824 3.619 1.00 53.59 495 SER A O 1
ATOM 1421 N N . GLY A 1 195 ? 19.783 53.774 1.938 1.00 54.29 496 GLY A N 1
ATOM 1422 C CA . GLY A 1 195 ? 19.432 55.108 1.505 1.00 56.88 496 GLY A CA 1
ATOM 1423 C C . GLY A 1 195 ? 20.528 56.068 1.895 1.00 53.45 496 GLY A C 1
ATOM 1424 O O . GLY A 1 195 ? 20.700 57.120 1.278 1.00 60.39 496 GLY A O 1
ATOM 1425 N N . MET A 1 196 ? 21.276 55.703 2.930 1.00 36.62 497 MET A N 1
ATOM 1426 C CA . MET A 1 196 ? 22.427 56.495 3.324 1.00 34.69 497 MET A CA 1
ATOM 1427 C C . MET A 1 196 ? 23.720 55.716 3.124 1.00 30.78 497 MET A C 1
ATOM 1428 O O . MET A 1 196 ? 24.771 56.313 2.895 1.00 41.88 497 MET A O 1
ATOM 1433 N N . LYS A 1 197 ? 23.650 54.389 3.188 1.00 23.97 498 LYS A N 1
ATOM 1434 C CA . LYS A 1 197 ? 24.865 53.588 3.066 1.00 26.12 498 LYS A CA 1
ATOM 1435 C C . LYS A 1 197 ? 24.982 52.833 1.739 1.00 28.32 498 LYS A C 1
ATOM 1436 O O . LYS A 1 197 ? 26.055 52.341 1.396 1.00 29.97 498 LYS A O 1
ATOM 1442 N N A VAL A 1 198 ? 23.880 52.739 1.003 0.33 26.56 499 VAL A N 1
ATOM 1443 N N B VAL A 1 198 ? 23.882 52.752 0.997 0.67 26.36 499 VAL A N 1
ATOM 1444 C CA A VAL A 1 198 ? 23.876 52.010 -0.261 0.33 25.79 499 VAL A CA 1
ATOM 1445 C CA B VAL A 1 198 ? 23.855 51.999 -0.254 0.67 26.17 499 VAL A CA 1
ATOM 1446 C C A VAL A 1 198 ? 23.573 52.956 -1.420 0.33 24.15 499 VAL A C 1
ATOM 1447 C C B VAL A 1 198 ? 23.556 52.940 -1.423 0.67 23.82 499 VAL A C 1
ATOM 1448 O O A VAL A 1 198 ? 22.693 53.814 -1.318 0.33 24.56 499 VAL A O 1
ATOM 1449 O O B VAL A 1 198 ? 22.648 53.767 -1.335 0.67 25.15 499 VAL A O 1
ATOM 1456 N N . PRO A 1 199 ? 24.334 52.829 -2.516 1.00 21.80 500 PRO A N 1
ATOM 1457 C CA . PRO A 1 199 ? 24.227 53.749 -3.657 1.00 26.26 500 PRO A CA 1
ATOM 1458 C C . PRO A 1 199 ? 22.865 53.779 -4.341 1.00 27.73 500 PRO A C 1
ATOM 1459 O O . PRO A 1 199 ? 22.126 52.794 -4.322 1.00 26.07 500 PRO A O 1
ATOM 1463 N N . TRP A 1 200 ? 22.548 54.926 -4.935 1.00 21.19 501 TRP A N 1
ATOM 1464 C CA . TRP A 1 200 ? 21.328 55.100 -5.712 1.00 20.18 501 TRP A CA 1
ATOM 1465 C C . TRP A 1 200 ? 21.690 55.415 -7.154 1.00 22.32 501 TRP A C 1
ATOM 1466 O O . TRP A 1 200 ? 22.749 55.975 -7.424 1.00 20.77 501 TRP A O 1
ATOM 1477 N N . LEU A 1 201 ? 20.801 55.061 -8.075 1.00 20.55 502 LEU A N 1
ATOM 1478 C CA . LEU A 1 201 ? 21.079 55.192 -9.496 1.00 17.53 502 LEU A CA 1
ATOM 1479 C C . LEU A 1 201 ? 20.190 56.244 -10.128 1.00 16.41 502 LEU A C 1
ATOM 1480 O O . LEU A 1 201 ? 19.057 56.465 -9.694 1.00 20.46 502 LEU A O 1
ATOM 1485 N N . TYR A 1 202 ? 20.722 56.900 -11.149 1.00 18.63 503 TYR A N 1
ATOM 1486 C CA . TYR A 1 202 ? 20.010 57.963 -11.841 1.00 14.42 503 TYR A CA 1
ATOM 1487 C C . TYR A 1 202 ? 20.197 57.827 -13.345 1.00 14.57 503 TYR A C 1
ATOM 1488 O O . TYR A 1 202 ? 21.310 57.935 -13.853 1.00 21.95 503 TYR A O 1
ATOM 1497 N N . VAL A 1 203 ? 19.102 57.567 -14.049 1.00 18.58 504 VAL A N 1
ATOM 1498 C CA . VAL A 1 203 ? 19.134 57.436 -15.501 1.00 20.11 504 VAL A CA 1
ATOM 1499 C C . VAL A 1 203 ? 18.487 58.676 -16.101 1.00 14.93 504 VAL A C 1
ATOM 1500 O O . VAL A 1 203 ? 17.280 58.883 -15.974 1.00 18.76 504 VAL A O 1
ATOM 1504 N N . GLY A 1 204 ? 19.298 59.517 -16.728 1.00 18.54 505 GLY A N 1
ATOM 1505 C CA . GLY A 1 204 ? 18.826 60.820 -17.156 1.00 21.21 505 GLY A CA 1
ATOM 1506 C C . GLY A 1 204 ? 18.604 60.959 -18.648 1.00 21.64 505 GLY A C 1
ATOM 1507 O O . GLY A 1 204 ? 19.147 60.192 -19.434 1.00 16.08 505 GLY A O 1
ATOM 1508 N N . MET A 1 205 ? 17.781 61.936 -19.017 1.00 17.76 506 MET A N 1
ATOM 1509 C CA . MET A 1 205 ? 17.667 62.415 -20.390 1.00 19.15 506 MET A CA 1
ATOM 1510 C C . MET A 1 205 ? 17.808 63.935 -20.356 1.00 16.25 506 MET A C 1
ATOM 1511 O O . MET A 1 205 ? 17.866 64.521 -19.274 1.00 16.56 506 MET A O 1
ATOM 1516 N N . VAL A 1 206 ? 17.858 64.578 -21.521 1.00 17.40 507 VAL A N 1
ATOM 1517 C CA . VAL A 1 206 ? 18.029 66.027 -21.557 1.00 17.63 507 VAL A CA 1
ATOM 1518 C C . VAL A 1 206 ? 16.893 66.712 -20.786 1.00 20.74 507 VAL A C 1
ATOM 1519 O O . VAL A 1 206 ? 15.735 66.290 -20.864 1.00 15.84 507 VAL A O 1
ATOM 1523 N N . PHE A 1 207 ? 17.266 67.721 -19.994 1.00 19.82 508 PHE A N 1
ATOM 1524 C CA . PHE A 1 207 ? 16.356 68.510 -19.153 1.00 18.42 508 PHE A CA 1
ATOM 1525 C C . PHE A 1 207 ? 15.865 67.807 -17.881 1.00 23.18 508 PHE A C 1
ATOM 1526 O O . PHE A 1 207 ? 15.249 68.452 -17.036 1.00 23.52 508 PHE A O 1
ATOM 1534 N N . SER A 1 208 ? 16.106 66.504 -17.737 1.00 22.73 509 SER A N 1
ATOM 1535 C CA . SER A 1 208 ? 15.699 65.825 -16.507 1.00 20.18 509 SER A CA 1
ATOM 1536 C C . SER A 1 208 ? 16.497 66.441 -15.364 1.00 20.41 509 SER A C 1
ATOM 1537 O O . SER A 1 208 ? 17.709 66.619 -15.474 1.00 18.37 509 SER A O 1
ATOM 1540 N N . ALA A 1 209 ? 15.818 66.774 -14.273 1.00 16.27 510 ALA A N 1
ATOM 1541 C CA . ALA A 1 209 ? 16.396 67.688 -13.300 1.00 15.09 510 ALA A CA 1
ATOM 1542 C C . ALA A 1 209 ? 16.288 67.216 -11.858 1.00 17.80 510 ALA A C 1
ATOM 1543 O O . ALA A 1 209 ? 15.434 66.398 -11.517 1.00 18.08 510 ALA A O 1
ATOM 1545 N N . PHE A 1 210 ? 17.156 67.753 -11.006 1.00 20.22 511 PHE A N 1
ATOM 1546 C CA . PHE A 1 210 ? 16.988 67.584 -9.570 1.00 19.53 511 PHE A CA 1
ATOM 1547 C C . PHE A 1 210 ? 16.980 68.946 -8.895 1.00 18.69 511 PHE A C 1
ATOM 1548 O O . PHE A 1 210 ? 17.834 69.796 -9.151 1.00 18.59 511 PHE A O 1
ATOM 1556 N N . CYS A 1 211 ? 15.969 69.145 -8.057 1.00 13.72 512 CYS A N 1
ATOM 1557 C CA . CYS A 1 211 ? 15.707 70.422 -7.414 1.00 18.72 512 CYS A CA 1
ATOM 1558 C C . CYS A 1 211 ? 16.693 70.719 -6.286 1.00 17.21 512 CYS A C 1
ATOM 1559 O O . CYS A 1 211 ? 17.432 69.836 -5.857 1.00 16.27 512 CYS A O 1
ATOM 1562 N N . TRP A 1 212 ? 16.701 71.966 -5.820 1.00 13.76 513 TRP A N 1
ATOM 1563 C CA . TRP A 1 212 ? 17.580 72.379 -4.728 1.00 17.82 513 TRP A CA 1
ATOM 1564 C C . TRP A 1 212 ? 17.312 71.588 -3.457 1.00 17.02 513 TRP A C 1
ATOM 1565 O O . TRP A 1 212 ? 16.180 71.517 -2.984 1.00 18.69 513 TRP A O 1
ATOM 1576 N N . HIS A 1 213 ? 18.365 71.020 -2.891 1.00 13.33 514 HIS A N 1
ATOM 1577 C CA . HIS A 1 213 ? 18.228 70.244 -1.673 1.00 19.74 514 HIS A CA 1
ATOM 1578 C C . HIS A 1 213 ? 19.580 70.071 -1.011 1.00 19.41 514 HIS A C 1
ATOM 1579 O O . HIS A 1 213 ? 20.621 70.344 -1.611 1.00 15.00 514 HIS A O 1
ATOM 1586 N N . ILE A 1 214 ? 19.550 69.606 0.230 1.00 16.00 515 ILE A N 1
ATOM 1587 C CA . ILE A 1 214 ? 20.737 69.095 0.888 1.00 15.97 515 ILE A CA 1
ATOM 1588 C C . ILE A 1 214 ? 20.456 67.650 1.290 1.00 17.51 515 ILE A C 1
ATOM 1589 O O . ILE A 1 214 ? 19.322 67.187 1.187 1.00 23.92 515 ILE A O 1
ATOM 1594 N N . GLU A 1 215 ? 21.483 66.939 1.740 1.00 18.70 516 GLU A N 1
ATOM 1595 C CA . GLU A 1 215 ? 21.352 65.516 2.039 1.00 18.49 516 GLU A CA 1
ATOM 1596 C C . GLU A 1 215 ? 20.769 65.244 3.424 1.00 23.48 516 GLU A C 1
ATOM 1597 O O . GLU A 1 215 ? 20.736 66.128 4.290 1.00 16.78 516 GLU A O 1
ATOM 1603 N N . ASP A 1 216 ? 20.305 64.013 3.619 1.00 20.97 517 ASP A N 1
ATOM 1604 C CA . ASP A 1 216 ? 19.826 63.563 4.920 1.00 23.82 517 ASP A CA 1
ATOM 1605 C C . ASP A 1 216 ? 20.903 63.737 5.977 1.00 13.96 517 ASP A C 1
ATOM 1606 O O . ASP A 1 216 ? 22.057 63.363 5.767 1.00 19.19 517 ASP A O 1
ATOM 1611 N N . HIS A 1 217 ? 20.510 64.321 7.103 1.00 14.73 518 HIS A N 1
ATOM 1612 C CA . HIS A 1 217 ? 21.419 64.625 8.212 1.00 18.13 518 HIS A CA 1
ATOM 1613 C C . HIS A 1 217 ? 22.595 65.483 7.775 1.00 21.78 518 HIS A C 1
ATOM 1614 O O . HIS A 1 217 ? 23.666 65.434 8.385 1.00 19.32 518 HIS A O 1
ATOM 1621 N N . TRP A 1 218 ? 22.375 66.272 6.723 1.00 16.06 519 TRP A N 1
ATOM 1622 C CA . TRP A 1 218 ? 23.371 67.198 6.189 1.00 15.13 519 TRP A CA 1
ATOM 1623 C C . TRP A 1 218 ? 24.679 66.488 5.879 1.00 13.75 519 TRP A C 1
ATOM 1624 O O . TRP A 1 218 ? 25.759 67.045 6.055 1.00 16.04 519 TRP A O 1
ATOM 1635 N N . SER A 1 219 ? 24.574 65.248 5.419 1.00 16.19 520 SER A N 1
ATOM 1636 C CA . SER A 1 219 ? 25.755 64.461 5.106 1.00 15.12 520 SER A CA 1
ATOM 1637 C C . SER A 1 219 ? 26.377 64.901 3.791 1.00 14.80 520 SER A C 1
ATOM 1638 O O . SER A 1 219 ? 25.775 65.663 3.026 1.00 18.18 520 SER A O 1
ATOM 1641 N N . TYR A 1 220 ? 27.596 64.428 3.548 1.00 13.67 521 TYR A N 1
ATOM 1642 C CA . TYR A 1 220 ? 28.199 64.475 2.223 1.00 15.58 521 TYR A CA 1
ATOM 1643 C C . TYR A 1 220 ? 27.417 63.625 1.234 1.00 18.88 521 TYR A C 1
ATOM 1644 O O . TYR A 1 220 ? 26.693 62.710 1.625 1.00 15.06 521 TYR A O 1
ATOM 1653 N N . SER A 1 221 ? 27.610 63.893 -0.053 1.00 15.30 522 SER A N 1
ATOM 1654 C CA . SER A 1 221 ? 27.296 62.897 -1.066 1.00 15.93 522 SER A CA 1
ATOM 1655 C C . SER A 1 221 ? 28.440 62.870 -2.061 1.00 18.18 522 SER A C 1
ATOM 1656 O O . SER A 1 221 ? 29.104 63.884 -2.297 1.00 19.74 522 SER A O 1
ATOM 1659 N N . ILE A 1 222 ? 28.698 61.693 -2.610 1.00 15.16 523 ILE A N 1
ATOM 1660 C CA . ILE A 1 222 ? 29.647 61.558 -3.694 1.00 16.02 523 ILE A CA 1
ATOM 1661 C C . ILE A 1 222 ? 28.879 60.960 -4.866 1.00 21.87 523 ILE A C 1
ATOM 1662 O O . ILE A 1 222 ? 28.049 60.064 -4.690 1.00 17.25 523 ILE A O 1
ATOM 1667 N N . ASN A 1 223 ? 29.141 61.493 -6.053 1.00 20.43 524 ASN A N 1
ATOM 1668 C CA . ASN A 1 223 ? 28.353 61.207 -7.242 1.00 20.57 524 ASN A CA 1
ATOM 1669 C C . ASN A 1 223 ? 29.276 60.872 -8.400 1.00 22.55 524 ASN A C 1
ATOM 1670 O O . ASN A 1 223 ? 30.223 61.604 -8.670 1.00 18.83 524 ASN A O 1
ATOM 1675 N N . TYR A 1 224 ? 28.997 59.773 -9.086 1.00 17.12 525 TYR A N 1
ATOM 1676 C CA . TYR A 1 224 ? 29.850 59.336 -10.184 1.00 15.58 525 TYR A CA 1
ATOM 1677 C C . TYR A 1 224 ? 29.026 59.156 -11.450 1.00 16.55 525 TYR A C 1
ATOM 1678 O O . TYR A 1 224 ? 27.962 58.540 -11.428 1.00 18.88 525 TYR A O 1
ATOM 1687 N N . LEU A 1 225 ? 29.506 59.721 -12.551 1.00 18.33 526 LEU A N 1
ATOM 1688 C CA . LEU A 1 225 ? 28.826 59.555 -13.825 1.00 18.42 526 LEU A CA 1
ATOM 1689 C C . LEU A 1 225 ? 29.479 58.413 -14.591 1.00 18.33 526 LEU A C 1
ATOM 1690 O O . LEU A 1 225 ? 30.615 58.534 -15.048 1.00 21.34 526 LEU A O 1
ATOM 1695 N N . HIS A 1 226 ? 28.767 57.296 -14.705 1.00 15.45 527 HIS A N 1
ATOM 1696 C CA . HIS A 1 226 ? 29.308 56.109 -15.358 1.00 20.97 527 HIS A CA 1
ATOM 1697 C C . HIS A 1 226 ? 29.497 56.309 -16.855 1.00 24.11 527 HIS A C 1
ATOM 1698 O O . HIS A 1 226 ? 30.554 55.992 -17.403 1.00 26.52 527 HIS A O 1
ATOM 1705 N N . TRP A 1 227 ? 28.467 56.826 -17.515 1.00 19.08 528 TRP A N 1
ATOM 1706 C CA . TRP A 1 227 ? 28.548 57.120 -18.940 1.00 21.23 528 TRP A CA 1
ATOM 1707 C C . TRP A 1 227 ? 27.435 58.059 -19.369 1.00 19.55 528 TRP A C 1
ATOM 1708 O O . TRP A 1 227 ? 26.522 58.360 -18.594 1.00 17.69 528 TRP A O 1
ATOM 1719 N N . GLY A 1 228 ? 27.523 58.510 -20.615 1.00 18.03 529 GLY A N 1
ATOM 1720 C CA . GLY A 1 228 ? 26.491 59.330 -21.213 1.00 19.64 529 GLY A CA 1
ATOM 1721 C C . GLY A 1 228 ? 26.886 60.787 -21.299 1.00 22.16 529 GLY A C 1
ATOM 1722 O O . GLY A 1 228 ? 28.043 61.148 -21.070 1.00 22.28 529 GLY A O 1
ATOM 1723 N N . GLU A 1 229 ? 25.916 61.627 -21.638 1.00 19.47 530 GLU A N 1
ATOM 1724 C CA . GLU A 1 229 ? 26.147 63.059 -21.754 1.00 15.93 530 GLU A CA 1
ATOM 1725 C C . GLU A 1 229 ? 26.285 63.674 -20.356 1.00 18.84 530 GLU A C 1
ATOM 1726 O O . GLU A 1 229 ? 25.854 63.072 -19.370 1.00 16.77 530 GLU A O 1
ATOM 1732 N N . PRO A 1 230 ? 26.912 64.858 -20.259 1.00 18.31 531 PRO A N 1
ATOM 1733 C CA . PRO A 1 230 ? 27.232 65.389 -18.928 1.00 17.54 531 PRO A CA 1
ATOM 1734 C C . PRO A 1 230 ? 26.020 65.682 -18.045 1.00 16.40 531 PRO A C 1
ATOM 1735 O O . PRO A 1 230 ? 24.896 65.853 -18.523 1.00 17.43 531 PRO A O 1
ATOM 1739 N N . LYS A 1 231 ? 26.271 65.712 -16.742 1.00 15.42 532 LYS A N 1
ATOM 1740 C CA . LYS A 1 231 ? 25.295 66.168 -15.768 1.00 16.99 532 LYS A CA 1
ATOM 1741 C C . LYS A 1 231 ? 25.720 67.556 -15.302 1.00 17.10 532 LYS A C 1
ATOM 1742 O O . LYS A 1 231 ? 26.850 67.754 -14.847 1.00 17.60 532 LYS A O 1
ATOM 1748 N N . THR A 1 232 ? 24.822 68.523 -15.440 1.00 21.55 533 THR A N 1
ATOM 1749 C CA . THR A 1 232 ? 25.140 69.898 -15.085 1.00 17.23 533 THR A CA 1
ATOM 1750 C C . THR A 1 232 ? 24.734 70.172 -13.646 1.00 16.36 533 THR A C 1
ATOM 1751 O O . THR A 1 232 ? 23.601 69.896 -13.259 1.00 16.49 533 THR A O 1
ATOM 1755 N N . TRP A 1 233 ? 25.671 70.708 -12.866 1.00 14.90 534 TRP A N 1
ATOM 1756 C CA . TRP A 1 233 ? 25.481 70.948 -11.435 1.00 17.26 534 TRP A CA 1
ATOM 1757 C C . TRP A 1 233 ? 25.488 72.424 -11.045 1.00 17.80 534 TRP A C 1
ATOM 1758 O O . TRP A 1 233 ? 26.199 73.223 -11.642 1.00 16.44 534 TRP A O 1
ATOM 1769 N N . TYR A 1 234 ? 24.728 72.763 -10.006 1.00 15.45 535 TYR A N 1
ATOM 1770 C CA . TYR A 1 234 ? 24.866 74.047 -9.333 1.00 12.65 535 TYR A CA 1
ATOM 1771 C C . TYR A 1 234 ? 25.037 73.777 -7.849 1.00 18.50 535 TYR A C 1
ATOM 1772 O O . TYR A 1 234 ? 24.392 72.884 -7.309 1.00 15.80 535 TYR A O 1
ATOM 1781 N N . GLY A 1 235 ? 25.924 74.527 -7.203 1.00 12.52 536 GLY A N 1
ATOM 1782 C CA . GLY A 1 235 ? 26.225 74.312 -5.798 1.00 12.53 536 GLY A CA 1
ATOM 1783 C C . GLY A 1 235 ? 26.312 75.611 -5.019 1.00 14.25 536 GLY A C 1
ATOM 1784 O O . GLY A 1 235 ? 26.707 76.642 -5.556 1.00 15.92 536 GLY A O 1
ATOM 1785 N N . VAL A 1 236 ? 25.935 75.548 -3.747 1.00 13.70 537 VAL A N 1
ATOM 1786 C CA . VAL A 1 236 ? 25.954 76.692 -2.843 1.00 13.01 537 VAL A CA 1
ATOM 1787 C C . VAL A 1 236 ? 26.729 76.295 -1.588 1.00 16.69 537 VAL A C 1
ATOM 1788 O O . VAL A 1 236 ? 26.521 75.198 -1.076 1.00 16.28 537 VAL A O 1
ATOM 1792 N N . PRO A 1 237 ? 27.627 77.172 -1.093 1.00 15.68 538 PRO A N 1
ATOM 1793 C CA . PRO A 1 237 ? 28.403 76.812 0.103 1.00 12.44 538 PRO A CA 1
ATOM 1794 C C . PRO A 1 237 ? 27.508 76.651 1.321 1.00 18.41 538 PRO A C 1
ATOM 1795 O O . PRO A 1 237 ? 26.457 77.290 1.393 1.00 16.20 538 PRO A O 1
ATOM 1799 N N . SER A 1 238 ? 27.916 75.812 2.267 1.00 12.72 539 SER A N 1
ATOM 1800 C CA . SER A 1 238 ? 27.107 75.585 3.456 1.00 12.87 539 SER A CA 1
ATOM 1801 C C . SER A 1 238 ? 26.904 76.868 4.256 1.00 12.84 539 SER A C 1
ATOM 1802 O O . SER A 1 238 ? 25.874 77.038 4.903 1.00 21.90 539 SER A O 1
ATOM 1805 N N . LEU A 1 239 ? 27.878 77.773 4.197 1.00 16.29 540 LEU A N 1
ATOM 1806 C CA . LEU A 1 239 ? 27.795 79.031 4.941 1.00 19.10 540 LEU A CA 1
ATOM 1807 C C . LEU A 1 239 ? 26.600 79.877 4.507 1.00 23.46 540 LEU A C 1
ATOM 1808 O O . LEU A 1 239 ? 26.075 80.674 5.287 1.00 14.38 540 LEU A O 1
ATOM 1813 N N . ALA A 1 240 ? 26.172 79.701 3.259 1.00 18.56 541 ALA A N 1
ATOM 1814 C CA . ALA A 1 240 ? 25.070 80.484 2.713 1.00 21.85 541 ALA A CA 1
ATOM 1815 C C . ALA A 1 240 ? 23.746 79.724 2.730 1.00 21.51 541 ALA A C 1
ATOM 1816 O O . ALA A 1 240 ? 22.771 80.173 2.133 1.00 18.55 541 ALA A O 1
ATOM 1818 N N . ALA A 1 241 ? 23.710 78.582 3.415 1.00 14.67 542 ALA A N 1
ATOM 1819 C CA . ALA A 1 241 ? 22.525 77.719 3.404 1.00 15.32 542 ALA A CA 1
ATOM 1820 C C . ALA A 1 241 ? 21.267 78.436 3.894 1.00 19.19 542 ALA A C 1
ATOM 1821 O O . ALA A 1 241 ? 20.212 78.348 3.263 1.00 20.25 542 ALA A O 1
ATOM 1823 N N . GLU A 1 242 ? 21.379 79.150 5.009 1.00 17.27 543 GLU A N 1
ATOM 1824 C CA . GLU A 1 242 ? 20.216 79.817 5.590 1.00 24.01 543 GLU A CA 1
ATOM 1825 C C . GLU A 1 242 ? 19.780 81.012 4.747 1.00 19.93 543 GLU A C 1
ATOM 1826 O O . GLU A 1 242 ? 18.591 81.317 4.658 1.00 21.44 543 GLU A O 1
ATOM 1832 N N . HIS A 1 243 ? 20.745 81.680 4.126 1.00 17.91 544 HIS A N 1
ATOM 1833 C CA . HIS A 1 243 ? 20.445 82.801 3.243 1.00 20.90 544 HIS A CA 1
ATOM 1834 C C . HIS A 1 243 ? 19.656 82.320 2.024 1.00 23.36 544 HIS A C 1
ATOM 1835 O O . HIS A 1 243 ? 18.660 82.933 1.639 1.00 25.99 544 HIS A O 1
ATOM 1842 N N . LEU A 1 244 ? 20.098 81.215 1.428 1.00 20.77 545 LEU A N 1
ATOM 1843 C CA . LEU A 1 244 ? 19.380 80.604 0.309 1.00 21.15 545 LEU A CA 1
ATOM 1844 C C . LEU A 1 244 ? 17.932 80.285 0.671 1.00 19.92 545 LEU A C 1
ATOM 1845 O O . LEU A 1 244 ? 17.014 80.554 -0.103 1.00 23.71 545 LEU A O 1
ATOM 1850 N N . GLU A 1 245 ? 17.740 79.699 1.848 1.00 15.87 546 GLU A N 1
ATOM 1851 C CA . GLU A 1 245 ? 16.409 79.328 2.312 1.00 24.80 546 GLU A CA 1
ATOM 1852 C C . GLU A 1 245 ? 15.528 80.554 2.518 1.00 25.30 546 GLU A C 1
ATOM 1853 O O . GLU A 1 245 ? 14.323 80.514 2.275 1.00 26.80 546 GLU A O 1
ATOM 1859 N N . GLU A 1 246 ? 16.140 81.645 2.961 1.00 22.51 547 GLU A N 1
ATOM 1860 C CA . GLU A 1 246 ? 15.411 82.884 3.189 1.00 31.62 547 GLU A CA 1
ATOM 1861 C C . GLU A 1 246 ? 15.013 83.531 1.864 1.00 33.60 547 GLU A C 1
ATOM 1862 O O . GLU A 1 246 ? 13.881 83.995 1.710 1.00 34.87 547 GLU A O 1
ATOM 1868 N N . VAL A 1 247 ? 15.938 83.542 0.907 1.00 28.28 548 VAL A N 1
ATOM 1869 C CA . VAL A 1 247 ? 15.664 84.080 -0.422 1.00 27.83 548 VAL A CA 1
ATOM 1870 C C . VAL A 1 247 ? 14.531 83.312 -1.096 1.00 25.77 548 VAL A C 1
ATOM 1871 O O . VAL A 1 247 ? 13.646 83.909 -1.707 1.00 29.79 548 VAL A O 1
ATOM 1875 N N . MET A 1 248 ? 14.548 81.990 -0.971 1.00 27.21 549 MET A N 1
ATOM 1876 C CA . MET A 1 248 ? 13.506 81.164 -1.576 1.00 36.78 549 MET A CA 1
ATOM 1877 C C . MET A 1 248 ? 12.148 81.391 -0.922 1.00 43.08 549 MET A C 1
ATOM 1878 O O . MET A 1 248 ? 11.124 81.416 -1.601 1.00 44.66 549 MET A O 1
ATOM 1883 N N . LYS A 1 249 ? 12.142 81.552 0.397 1.00 39.57 550 LYS A N 1
ATOM 1884 C CA . LYS A 1 249 ? 10.902 81.809 1.118 1.00 46.70 550 LYS A CA 1
ATOM 1885 C C . LYS A 1 249 ? 10.319 83.159 0.708 1.00 44.25 550 LYS A C 1
ATOM 1886 O O . LYS A 1 249 ? 9.109 83.298 0.526 1.00 44.56 550 LYS A O 1
ATOM 1892 N N . LYS A 1 250 ? 11.194 84.146 0.554 1.00 39.47 551 LYS A N 1
ATOM 1893 C CA . LYS A 1 250 ? 10.781 85.505 0.232 1.00 40.16 551 LYS A CA 1
ATOM 1894 C C . LYS A 1 250 ? 10.246 85.643 -1.193 1.00 43.32 551 LYS A C 1
ATOM 1895 O O . LYS A 1 250 ? 9.335 86.430 -1.448 1.00 46.44 551 LYS A O 1
ATOM 1901 N N . LEU A 1 251 ? 10.805 84.869 -2.117 1.00 44.67 552 LEU A N 1
ATOM 1902 C CA . LEU A 1 251 ? 10.453 85.006 -3.528 1.00 49.62 552 LEU A CA 1
ATOM 1903 C C . LEU A 1 251 ? 9.567 83.880 -4.063 1.00 55.98 552 LEU A C 1
ATOM 1904 O O . LEU A 1 251 ? 9.267 83.841 -5.257 1.00 58.22 552 LEU A O 1
ATOM 1909 N N . THR A 1 252 ? 9.146 82.971 -3.190 1.00 54.81 553 THR A N 1
ATOM 1910 C CA . THR A 1 252 ? 8.302 81.857 -3.611 1.00 56.34 553 THR A CA 1
ATOM 1911 C C . THR A 1 252 ? 7.294 81.482 -2.531 1.00 59.15 553 THR A C 1
ATOM 1912 O O . THR A 1 252 ? 7.147 82.190 -1.535 1.00 59.43 553 THR A O 1
ATOM 1914 N N . LEU A 1 269 ? 14.530 74.175 -9.732 1.00 46.50 570 LEU A N 1
ATOM 1915 C CA . LEU A 1 269 ? 13.448 75.072 -9.337 1.00 45.46 570 LEU A CA 1
ATOM 1916 C C . LEU A 1 269 ? 13.854 76.539 -9.528 1.00 35.70 570 LEU A C 1
ATOM 1917 O O . LEU A 1 269 ? 13.729 77.081 -10.628 1.00 33.57 570 LEU A O 1
ATOM 1922 N N . MET A 1 270 ? 14.324 77.186 -8.467 1.00 27.79 571 MET A N 1
ATOM 1923 C CA . MET A 1 270 ? 14.732 78.579 -8.546 1.00 18.16 571 MET A CA 1
ATOM 1924 C C . MET A 1 270 ? 16.003 78.744 -9.361 1.00 15.70 571 MET A C 1
ATOM 1925 O O . MET A 1 270 ? 16.979 78.013 -9.191 1.00 14.58 571 MET A O 1
ATOM 1930 N N . ASN A 1 271 ? 15.961 79.724 -10.252 1.00 12.91 572 ASN A N 1
ATOM 1931 C CA . ASN A 1 271 ? 17.069 80.064 -11.122 1.00 18.47 572 ASN A CA 1
ATOM 1932 C C . ASN A 1 271 ? 18.289 80.514 -10.323 1.00 16.49 572 ASN A C 1
ATOM 1933 O O . ASN A 1 271 ? 18.177 81.383 -9.464 1.00 16.43 572 ASN A O 1
ATOM 1938 N N . PRO A 1 272 ? 19.458 79.912 -10.598 1.00 14.45 573 PRO A N 1
ATOM 1939 C CA . PRO A 1 272 ? 20.719 80.298 -9.957 1.00 16.72 573 PRO A CA 1
ATOM 1940 C C . PRO A 1 272 ? 21.011 81.791 -10.113 1.00 20.35 573 PRO A C 1
ATOM 1941 O O . PRO A 1 272 ? 21.618 82.377 -9.222 1.00 17.39 573 PRO A O 1
ATOM 1945 N N . ASN A 1 273 ? 20.578 82.387 -11.223 1.00 20.92 574 ASN A N 1
ATOM 1946 C CA . ASN A 1 273 ? 20.772 83.815 -11.452 1.00 15.52 574 ASN A CA 1
ATOM 1947 C C . ASN A 1 273 ? 19.995 84.634 -10.442 1.00 14.36 574 ASN A C 1
ATOM 1948 O O . ASN A 1 273 ? 20.418 85.721 -10.050 1.00 18.34 574 ASN A O 1
ATOM 1953 N N . THR A 1 274 ? 18.845 84.112 -10.034 1.00 15.23 575 THR A N 1
ATOM 1954 C CA . THR A 1 274 ? 18.033 84.773 -9.026 1.00 15.37 575 THR A CA 1
ATOM 1955 C C . THR A 1 274 ? 18.755 84.729 -7.682 1.00 20.42 575 THR A C 1
ATOM 1956 O O . THR A 1 274 ? 18.807 85.726 -6.963 1.00 20.70 575 THR A O 1
ATOM 1960 N N . LEU A 1 275 ? 19.318 83.571 -7.352 1.00 17.61 576 LEU A N 1
ATOM 1961 C CA . LEU A 1 275 ? 20.101 83.438 -6.127 1.00 16.38 576 LEU A CA 1
ATOM 1962 C C . LEU A 1 275 ? 21.299 84.384 -6.125 1.00 15.90 576 LEU A C 1
ATOM 1963 O O . LEU A 1 275 ? 21.517 85.111 -5.156 1.00 15.81 576 LEU A O 1
ATOM 1968 N N . MET A 1 276 ? 22.074 84.382 -7.207 1.00 13.64 577 MET A N 1
ATOM 1969 C CA . MET A 1 276 ? 23.275 85.216 -7.254 1.00 11.49 577 MET A CA 1
ATOM 1970 C C . MET A 1 276 ? 22.954 86.706 -7.194 1.00 18.66 577 MET A C 1
ATOM 1971 O O . MET A 1 276 ? 23.730 87.485 -6.641 1.00 17.08 577 MET A O 1
ATOM 1976 N N . SER A 1 277 ? 21.816 87.109 -7.756 1.00 13.00 578 SER A N 1
ATOM 1977 C CA . SER A 1 277 ? 21.465 88.525 -7.758 1.00 14.56 578 SER A CA 1
ATOM 1978 C C . SER A 1 277 ? 20.864 88.938 -6.417 1.00 20.54 578 SER A C 1
ATOM 1979 O O . SER A 1 277 ? 20.552 90.110 -6.207 1.00 20.61 578 SER A O 1
ATOM 1982 N N . HIS A 1 278 ? 20.715 87.978 -5.507 1.00 17.08 579 HIS A N 1
ATOM 1983 C CA . HIS A 1 278 ? 20.237 88.280 -4.160 1.00 18.16 579 HIS A CA 1
ATOM 1984 C C . HIS A 1 278 ? 21.300 87.983 -3.103 1.00 17.83 579 HIS A C 1
ATOM 1985 O O . HIS A 1 278 ? 20.984 87.831 -1.923 1.00 21.94 579 HIS A O 1
ATOM 1992 N N . GLY A 1 279 ? 22.556 87.907 -3.533 1.00 14.80 580 GLY A N 1
ATOM 1993 C CA . GLY A 1 279 ? 23.673 87.759 -2.614 1.00 16.80 580 GLY A CA 1
ATOM 1994 C C . GLY A 1 279 ? 24.022 86.341 -2.190 1.00 17.35 580 GLY A C 1
ATOM 1995 O O . GLY A 1 279 ? 24.718 86.147 -1.193 1.00 19.11 580 GLY A O 1
ATOM 1996 N N . VAL A 1 280 ? 23.546 85.350 -2.939 1.00 17.26 581 VAL A N 1
ATOM 1997 C CA . VAL A 1 280 ? 23.865 83.950 -2.653 1.00 14.88 581 VAL A CA 1
ATOM 1998 C C . VAL A 1 280 ? 24.866 83.413 -3.671 1.00 13.42 581 VAL A C 1
ATOM 1999 O O . VAL A 1 280 ? 24.557 83.334 -4.855 1.00 22.16 581 VAL A O 1
ATOM 2003 N N . PRO A 1 281 ? 26.068 83.037 -3.211 1.00 14.30 582 PRO A N 1
ATOM 2004 C CA . PRO A 1 281 ? 27.109 82.525 -4.109 1.00 11.63 582 PRO A CA 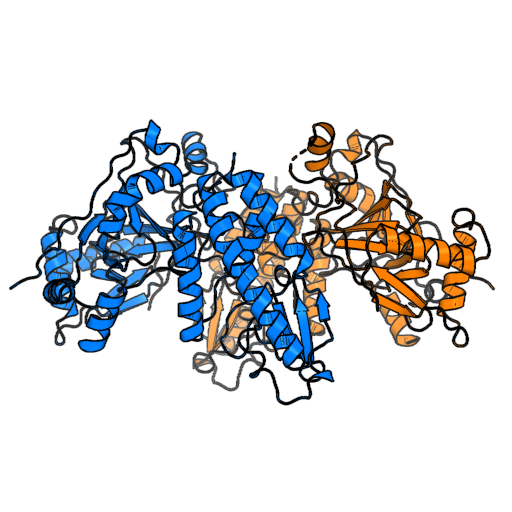1
ATOM 2005 C C . PRO A 1 281 ? 26.707 81.185 -4.718 1.00 14.54 582 PRO A C 1
ATOM 2006 O O . PRO A 1 281 ? 26.207 80.315 -4.006 1.00 16.10 582 PRO A O 1
ATOM 2010 N N . VAL A 1 282 ? 26.916 81.033 -6.020 1.00 15.87 583 VAL A N 1
ATOM 2011 C CA . VAL A 1 282 ? 26.617 79.789 -6.720 1.00 11.90 583 VAL A CA 1
ATOM 2012 C C . VAL A 1 282 ? 27.817 79.407 -7.583 1.00 13.25 583 VAL A C 1
ATOM 2013 O O . VAL A 1 282 ? 28.474 80.275 -8.159 1.00 15.04 583 VAL A O 1
ATOM 2017 N N . VAL A 1 283 ? 28.126 78.116 -7.649 1.00 12.00 584 VAL A N 1
ATOM 2018 C CA . VAL A 1 283 ? 29.090 77.630 -8.626 1.00 14.96 584 VAL A CA 1
ATOM 2019 C C . VAL A 1 283 ? 28.391 76.643 -9.553 1.00 16.51 584 VAL A C 1
ATOM 2020 O O . VAL A 1 283 ? 27.280 76.204 -9.273 1.00 12.28 584 VAL A O 1
ATOM 2024 N N . ARG A 1 284 ? 29.036 76.319 -10.667 1.00 12.20 585 ARG A N 1
ATOM 2025 C CA . ARG A 1 284 ? 28.483 75.365 -11.611 1.00 12.37 585 ARG A CA 1
ATOM 2026 C C . ARG A 1 284 ? 29.554 74.382 -12.035 1.00 12.46 585 ARG A C 1
ATOM 2027 O O . ARG A 1 284 ? 30.741 74.634 -11.849 1.00 17.32 585 ARG A O 1
ATOM 2035 N N . THR A 1 285 ? 29.129 73.261 -12.607 1.00 15.40 586 THR A N 1
ATOM 2036 C CA . THR A 1 285 ? 30.042 72.404 -13.347 1.00 14.92 586 THR A CA 1
ATOM 2037 C C . THR A 1 285 ? 29.277 71.465 -14.268 1.00 17.95 586 THR A C 1
ATOM 2038 O O . THR A 1 285 ? 28.120 71.122 -14.008 1.00 16.10 586 THR A O 1
ATOM 2042 N N . ASN A 1 286 ? 29.928 71.080 -15.361 1.00 15.99 587 ASN A N 1
ATOM 2043 C CA . ASN A 1 286 ? 29.478 69.958 -16.170 1.00 15.48 587 ASN A CA 1
ATOM 2044 C C . ASN A 1 286 ? 30.248 68.714 -15.744 1.00 21.56 587 ASN A C 1
ATOM 2045 O O . ASN A 1 286 ? 31.451 68.610 -15.985 1.00 20.07 587 ASN A O 1
ATOM 2050 N N . GLN A 1 287 ? 29.563 67.776 -15.104 1.00 13.44 588 GLN A N 1
ATOM 2051 C CA . GLN A 1 287 ? 30.202 66.527 -14.720 1.00 13.54 588 GLN A CA 1
ATOM 2052 C C . GLN A 1 287 ? 30.179 65.573 -15.904 1.00 17.78 588 GLN A C 1
ATOM 2053 O O . GLN A 1 287 ? 29.116 65.168 -16.352 1.00 20.51 588 GLN A O 1
ATOM 2059 N N . CYS A 1 288 ? 31.354 65.232 -16.419 1.00 17.10 589 CYS A N 1
ATOM 2060 C CA . CYS A 1 288 ? 31.442 64.335 -17.559 1.00 20.07 589 CYS A CA 1
ATOM 2061 C C . CYS A 1 288 ? 31.632 62.899 -17.099 1.00 21.02 589 CYS A C 1
ATOM 2062 O O . CYS A 1 288 ? 31.925 62.652 -15.928 1.00 17.56 589 CYS A O 1
ATOM 2065 N N . ALA A 1 289 ? 31.440 61.960 -18.023 1.00 21.73 590 ALA A N 1
ATOM 2066 C CA . ALA A 1 289 ? 31.584 60.539 -17.738 1.00 21.14 590 ALA A CA 1
ATOM 2067 C C . ALA A 1 289 ? 32.951 60.247 -17.142 1.00 23.73 590 ALA A C 1
ATOM 2068 O O . ALA A 1 289 ? 33.974 60.697 -17.661 1.00 24.00 590 ALA A O 1
ATOM 2070 N N . GLY A 1 290 ? 32.962 59.501 -16.045 1.00 20.71 591 GLY A N 1
ATOM 2071 C CA . GLY A 1 290 ? 34.204 59.128 -15.400 1.00 16.59 591 GLY A CA 1
ATOM 2072 C C . GLY A 1 290 ? 34.639 60.113 -14.332 1.00 18.85 591 GLY A C 1
ATOM 2073 O O . GLY A 1 290 ? 35.711 59.958 -13.750 1.00 22.03 591 GLY A O 1
ATOM 2074 N N . GLU A 1 291 ? 33.820 61.131 -14.078 1.00 17.89 592 GLU A N 1
ATOM 2075 C CA . GLU A 1 291 ? 34.162 62.150 -13.084 1.00 16.46 592 GLU A CA 1
ATOM 2076 C C . GLU A 1 291 ? 33.279 62.068 -11.842 1.00 19.48 592 GLU A C 1
ATOM 2077 O O . GLU A 1 291 ? 32.099 61.716 -11.923 1.00 17.89 592 GLU A O 1
ATOM 2083 N N . PHE A 1 292 ? 33.866 62.407 -10.695 1.00 15.07 593 PHE A N 1
ATOM 2084 C CA . PHE A 1 292 ? 33.146 62.455 -9.428 1.00 14.98 593 PHE A CA 1
ATOM 2085 C C . PHE A 1 292 ? 32.688 63.868 -9.095 1.00 18.47 593 PHE A C 1
ATOM 2086 O O . PHE A 1 292 ? 33.374 64.843 -9.407 1.00 22.44 593 PHE A O 1
ATOM 2094 N N . VAL A 1 293 ? 31.537 63.973 -8.440 1.00 15.34 594 VAL A N 1
ATOM 2095 C CA . VAL A 1 293 ? 31.136 65.227 -7.814 1.00 15.33 594 VAL A CA 1
ATOM 2096 C C . VAL A 1 293 ? 30.909 64.980 -6.326 1.00 16.38 594 VAL A C 1
ATOM 2097 O O . VAL A 1 293 ? 30.242 64.018 -5.941 1.00 17.25 594 VAL A O 1
ATOM 2101 N N . ILE A 1 294 ? 31.504 65.830 -5.497 1.00 18.37 595 ILE A N 1
ATOM 2102 C CA . ILE A 1 294 ? 31.310 65.781 -4.053 1.00 16.83 595 ILE A CA 1
ATOM 2103 C C . ILE A 1 294 ? 30.429 66.933 -3.608 1.00 18.49 595 ILE A C 1
ATOM 2104 O O . ILE A 1 294 ? 30.678 68.074 -3.981 1.00 14.95 595 ILE A O 1
ATOM 2109 N N . THR A 1 295 ? 29.398 66.643 -2.822 1.00 13.22 596 THR A N 1
ATOM 2110 C CA . THR A 1 295 ? 28.637 67.705 -2.183 1.00 13.15 596 THR A CA 1
ATOM 2111 C C . THR A 1 295 ? 28.974 67.683 -0.700 1.00 20.29 596 THR A C 1
ATOM 2112 O O . THR A 1 295 ? 28.996 66.624 -0.070 1.00 15.76 596 THR A O 1
ATOM 2116 N N . PHE A 1 296 ? 29.262 68.858 -0.153 1.00 15.31 597 PHE A N 1
ATOM 2117 C CA . PHE A 1 296 ? 29.750 68.964 1.213 1.00 18.39 597 PHE A CA 1
ATOM 2118 C C . PHE A 1 296 ? 28.582 69.182 2.166 1.00 14.62 597 PHE A C 1
ATOM 2119 O O . PHE A 1 296 ? 27.491 69.525 1.714 1.00 17.01 597 PHE A O 1
ATOM 2127 N N . PRO A 1 297 ? 28.792 68.935 3.476 1.00 21.15 598 PRO A N 1
ATOM 2128 C CA . PRO A 1 297 ? 27.702 69.048 4.453 1.00 19.09 598 PRO A CA 1
ATOM 2129 C C . PRO A 1 297 ? 26.910 70.340 4.337 1.00 13.63 598 PRO A C 1
ATOM 2130 O O . PRO A 1 297 ? 27.494 71.422 4.342 1.00 16.40 598 PRO A O 1
ATOM 2134 N N . ARG A 1 298 ? 25.593 70.195 4.214 1.00 14.61 599 ARG A N 1
ATOM 2135 C CA . ARG A 1 298 ? 24.644 71.304 4.079 1.00 18.93 599 ARG A CA 1
ATOM 2136 C C . ARG A 1 298 ? 24.916 72.222 2.883 1.00 19.92 599 ARG A C 1
ATOM 2137 O O . ARG A 1 298 ? 24.521 73.388 2.887 1.00 16.75 599 ARG A O 1
ATOM 2145 N N . ALA A 1 299 ? 25.577 71.700 1.854 1.00 16.22 600 ALA A N 1
ATOM 2146 C CA . ALA A 1 299 ? 25.731 72.464 0.617 1.00 17.98 600 ALA A CA 1
ATOM 2147 C C . ALA A 1 299 ? 24.566 72.194 -0.322 1.00 15.14 600 ALA A C 1
ATOM 2148 O O . ALA A 1 299 ? 24.427 71.084 -0.846 1.00 14.18 600 ALA A O 1
ATOM 2150 N N . TYR A 1 300 ? 23.715 73.198 -0.514 1.00 12.91 601 TYR A N 1
ATOM 2151 C CA . TYR A 1 300 ? 22.599 73.073 -1.439 1.00 12.94 601 TYR A CA 1
ATOM 2152 C C . TYR A 1 300 ? 23.104 72.836 -2.850 1.00 17.43 601 TYR A C 1
ATOM 2153 O O . TYR A 1 300 ? 24.076 73.445 -3.289 1.00 12.77 601 TYR A O 1
ATOM 2162 N N . HIS A 1 301 ? 22.447 71.931 -3.559 1.00 13.40 602 HIS A N 1
ATOM 2163 C CA . HIS A 1 301 ? 22.817 71.680 -4.932 1.00 14.24 602 HIS A CA 1
ATOM 2164 C C . HIS A 1 301 ? 21.593 71.324 -5.754 1.00 16.34 602 HIS A C 1
ATOM 2165 O O . HIS A 1 301 ? 20.581 70.864 -5.231 1.00 17.58 602 HIS A O 1
ATOM 2172 N N . SER A 1 302 ? 21.703 71.569 -7.050 1.00 21.00 603 SER A N 1
ATOM 2173 C CA . SER A 1 302 ? 20.638 71.292 -7.995 1.00 13.16 603 SER A CA 1
ATOM 2174 C C . SER A 1 302 ? 21.289 71.088 -9.342 1.00 14.43 603 SER A C 1
ATOM 2175 O O . SER A 1 302 ? 22.493 71.311 -9.494 1.00 13.72 603 SER A O 1
ATOM 2178 N N . GLY A 1 303 ? 20.508 70.652 -10.320 1.00 14.89 604 GLY A N 1
ATOM 2179 C CA . GLY A 1 303 ? 21.047 70.498 -11.652 1.00 13.36 604 GLY A CA 1
ATOM 2180 C C . GLY A 1 303 ? 20.128 69.770 -12.599 1.00 13.56 604 GLY A C 1
ATOM 2181 O O . GLY A 1 303 ? 18.977 69.485 -12.277 1.00 16.67 604 GLY A O 1
ATOM 2182 N N . PHE A 1 304 ? 20.659 69.460 -13.774 1.00 17.16 605 PHE A N 1
ATOM 2183 C CA . PHE A 1 304 ? 19.907 68.784 -14.813 1.00 16.69 605 PHE A CA 1
ATOM 2184 C C . PHE A 1 304 ? 20.864 68.013 -15.696 1.00 19.48 605 PHE A C 1
ATOM 2185 O O . PHE A 1 304 ? 22.066 68.284 -15.711 1.00 13.94 605 PHE A O 1
ATOM 2193 N N . ASN A 1 305 ? 20.331 67.055 -16.444 1.00 17.33 606 ASN A N 1
ATOM 2194 C CA . ASN A 1 305 ? 21.169 66.268 -17.326 1.00 14.25 606 ASN A CA 1
ATOM 2195 C C . ASN A 1 305 ? 21.178 66.837 -18.743 1.00 14.95 606 ASN A C 1
ATOM 2196 O O . ASN A 1 305 ? 20.167 67.344 -19.229 1.00 14.45 606 ASN A O 1
ATOM 2201 N N . GLN A 1 306 ? 22.339 66.773 -19.388 1.00 16.02 607 GLN A N 1
ATOM 2202 C CA . GLN A 1 306 ? 22.509 67.306 -20.738 1.00 17.63 607 GLN A CA 1
ATOM 2203 C C . GLN A 1 306 ? 21.949 66.345 -21.780 1.00 16.50 607 GLN A C 1
ATOM 2204 O O . GLN A 1 306 ? 21.662 66.728 -22.916 1.00 18.54 607 GLN A O 1
ATOM 2210 N N . GLY A 1 307 ? 21.799 65.091 -21.380 1.00 14.86 608 GLY A N 1
ATOM 2211 C CA . GLY A 1 307 ? 21.284 64.072 -22.270 1.00 19.53 608 GLY A CA 1
ATOM 2212 C C . GLY A 1 307 ? 21.217 62.732 -21.575 1.00 19.45 608 GLY A C 1
ATOM 2213 O O . GLY A 1 307 ? 21.284 62.651 -20.345 1.00 20.43 608 GLY A O 1
ATOM 2214 N N . TYR A 1 308 ? 21.083 61.681 -22.376 1.00 16.24 609 TYR A N 1
ATOM 2215 C CA . TYR A 1 308 ? 21.030 60.316 -21.879 1.00 16.07 609 TYR A CA 1
ATOM 2216 C C . TYR A 1 308 ? 22.300 59.974 -21.113 1.00 16.40 609 TYR A C 1
ATOM 2217 O O . TYR A 1 308 ? 23.395 60.030 -21.670 1.00 20.16 609 TYR A O 1
ATOM 2226 N N . ASN A 1 309 ? 22.157 59.646 -19.830 1.00 18.50 610 ASN A N 1
ATOM 2227 C CA . ASN A 1 309 ? 23.311 59.279 -19.016 1.00 16.52 610 ASN A CA 1
ATOM 2228 C C . ASN A 1 309 ? 22.950 58.387 -17.827 1.00 18.67 610 ASN A C 1
ATOM 2229 O O . ASN A 1 309 ? 21.777 58.121 -17.562 1.00 21.07 610 ASN A O 1
ATOM 2234 N N . PHE A 1 310 ? 23.971 57.934 -17.111 1.00 15.59 611 PHE A N 1
ATOM 2235 C CA . PHE A 1 310 ? 23.783 56.984 -16.022 1.00 20.68 611 PHE A CA 1
ATOM 2236 C C . PHE A 1 310 ? 24.707 57.343 -14.871 1.00 19.20 611 PHE A C 1
ATOM 2237 O O . PHE A 1 310 ? 25.928 57.327 -15.022 1.00 18.42 611 PHE A O 1
ATOM 2245 N N . ALA A 1 311 ? 24.122 57.664 -13.720 1.00 14.46 612 ALA A N 1
ATOM 2246 C CA . ALA A 1 311 ? 24.902 58.118 -12.576 1.00 19.04 612 ALA A CA 1
ATOM 2247 C C . ALA A 1 311 ? 24.606 57.306 -11.327 1.00 18.07 612 ALA A C 1
ATOM 2248 O O . ALA A 1 311 ? 23.533 56.715 -11.192 1.00 22.76 612 ALA A O 1
ATOM 2250 N N . GLU A 1 312 ? 25.571 57.294 -10.414 1.00 17.29 613 GLU A N 1
ATOM 2251 C CA . GLU A 1 312 ? 25.440 56.591 -9.145 1.00 18.17 613 GLU A CA 1
ATOM 2252 C C . GLU A 1 312 ? 25.905 57.503 -8.019 1.00 20.62 613 GLU A C 1
ATOM 2253 O O . GLU A 1 312 ? 26.900 58.214 -8.165 1.00 16.81 613 GLU A O 1
ATOM 2259 N N . ALA A 1 313 ? 25.182 57.494 -6.902 1.00 13.96 614 ALA A N 1
ATOM 2260 C CA . ALA A 1 313 ? 25.526 58.358 -5.777 1.00 18.99 614 ALA A CA 1
ATOM 2261 C C . ALA A 1 313 ? 25.289 57.681 -4.429 1.00 20.79 614 ALA A C 1
ATOM 2262 O O . ALA A 1 313 ? 24.413 56.830 -4.297 1.00 15.13 614 ALA A O 1
ATOM 2264 N N . VAL A 1 314 ? 26.074 58.069 -3.430 1.00 18.07 615 VAL A N 1
ATOM 2265 C CA . VAL A 1 314 ? 25.905 57.553 -2.077 1.00 21.20 615 VAL A CA 1
ATOM 2266 C C . VAL A 1 314 ? 26.271 58.633 -1.055 1.00 23.30 615 VAL A C 1
ATOM 2267 O O . VAL A 1 314 ? 27.075 59.522 -1.341 1.00 14.17 615 VAL A O 1
ATOM 2271 N N . ASN A 1 315 ? 25.652 58.578 0.123 1.00 20.61 616 ASN A N 1
ATOM 2272 C CA . ASN A 1 315 ? 26.008 59.483 1.210 1.00 17.52 616 ASN A CA 1
ATOM 2273 C C . ASN A 1 315 ? 27.188 58.947 1.991 1.00 23.16 616 ASN A C 1
ATOM 2274 O O . ASN A 1 315 ? 27.427 57.739 2.015 1.00 18.16 616 ASN A O 1
ATOM 2279 N N . PHE A 1 316 ? 27.921 59.846 2.639 1.00 20.73 617 PHE A N 1
ATOM 2280 C CA . PHE A 1 316 ? 28.896 59.435 3.635 1.00 21.80 617 PHE A CA 1
ATOM 2281 C C . PHE A 1 316 ? 29.087 60.540 4.666 1.00 27.56 617 PHE A C 1
ATOM 2282 O O . PHE A 1 316 ? 28.713 61.698 4.443 1.00 18.92 617 PHE A O 1
ATOM 2290 N N . CYS A 1 317 ? 29.649 60.159 5.807 1.00 22.75 618 CYS A N 1
ATOM 2291 C CA . CYS A 1 317 ? 29.838 61.070 6.926 1.00 24.37 618 CYS A CA 1
ATOM 2292 C C . CYS A 1 317 ? 31.257 60.947 7.464 1.00 25.22 618 CYS A C 1
ATOM 2293 O O . CYS A 1 317 ? 31.813 59.849 7.525 1.00 26.74 618 CYS A O 1
ATOM 2296 N N . THR A 1 318 ? 31.834 62.078 7.855 1.00 25.53 619 THR A N 1
ATOM 2297 C CA . THR A 1 318 ? 33.214 62.122 8.323 1.00 24.01 619 THR A CA 1
ATOM 2298 C C . THR A 1 318 ? 33.323 62.784 9.690 1.00 24.30 619 THR A C 1
ATOM 2299 O O . THR A 1 318 ? 32.333 63.270 10.240 1.00 17.91 619 THR A O 1
ATOM 2303 N N . ALA A 1 319 ? 34.540 62.822 10.220 1.00 21.47 620 ALA A N 1
ATOM 2304 C CA . ALA A 1 319 ? 34.804 63.475 11.495 1.00 21.42 620 ALA A CA 1
ATOM 2305 C C . ALA A 1 319 ? 34.426 64.952 11.435 1.00 23.41 620 ALA A C 1
ATOM 2306 O O . ALA A 1 319 ? 33.834 65.492 12.370 1.00 24.60 620 ALA A O 1
ATOM 2308 N N . ASP A 1 320 ? 34.754 65.599 10.322 1.00 21.03 621 ASP A N 1
ATOM 2309 C CA . ASP A 1 320 ? 34.531 67.035 10.196 1.00 20.94 621 ASP A CA 1
ATOM 2310 C C . ASP A 1 320 ? 33.051 67.354 10.021 1.00 21.13 621 ASP A C 1
ATOM 2311 O O . ASP A 1 320 ? 32.635 68.503 10.162 1.00 21.88 621 ASP A O 1
ATOM 2316 N N . TRP A 1 321 ? 32.257 66.328 9.738 1.00 17.76 622 TRP A N 1
ATOM 2317 C CA . TRP A 1 321 ? 30.816 66.485 9.568 1.00 17.02 622 TRP A CA 1
ATOM 2318 C C . TRP A 1 321 ? 30.049 66.423 10.898 1.00 14.35 622 TRP A C 1
ATOM 2319 O O . TRP A 1 321 ? 28.901 66.860 10.979 1.00 21.54 622 TRP A O 1
ATOM 2330 N N . LEU A 1 322 ? 30.682 65.882 11.935 1.00 15.67 623 LEU A N 1
ATOM 2331 C CA . LEU A 1 322 ? 29.997 65.643 13.211 1.00 18.77 623 LEU A CA 1
ATOM 2332 C C . LEU A 1 322 ? 29.236 66.859 13.772 1.00 18.98 623 LEU A C 1
ATOM 2333 O O . LEU A 1 322 ? 28.109 66.702 14.243 1.00 19.18 623 LEU A O 1
ATOM 2338 N N . PRO A 1 323 ? 29.831 68.069 13.727 1.00 17.78 624 PRO A N 1
ATOM 2339 C CA . PRO A 1 323 ? 29.036 69.211 14.197 1.00 19.68 624 PRO A CA 1
ATOM 2340 C C . PRO A 1 323 ? 27.794 69.489 13.346 1.00 16.82 624 PRO A C 1
ATOM 2341 O O . PRO A 1 323 ? 26.753 69.845 13.896 1.00 16.69 624 PRO A O 1
ATOM 2345 N N . ALA A 1 324 ? 27.903 69.341 12.029 1.00 19.66 625 ALA A N 1
ATOM 2346 C CA . ALA A 1 324 ? 26.743 69.495 11.157 1.00 18.19 625 ALA A CA 1
ATOM 2347 C C . ALA A 1 324 ? 25.662 68.470 11.501 1.00 20.91 625 ALA A C 1
ATOM 2348 O O . ALA A 1 324 ? 24.470 68.792 11.528 1.00 17.37 625 ALA A O 1
ATOM 2350 N N . GLY A 1 325 ? 26.086 67.238 11.777 1.00 20.59 626 GLY A N 1
ATOM 2351 C CA . GLY A 1 325 ? 25.171 66.198 12.211 1.00 16.82 626 GLY A CA 1
ATOM 2352 C C . GLY A 1 325 ? 24.454 66.576 13.493 1.00 22.47 626 GLY A C 1
ATOM 2353 O O . GLY A 1 325 ? 23.239 66.407 13.608 1.00 19.75 626 GLY A O 1
ATOM 2354 N N . ARG A 1 326 ? 25.211 67.091 14.458 1.00 18.94 627 ARG A N 1
ATOM 2355 C CA . ARG A 1 326 ? 24.643 67.571 15.714 1.00 17.62 627 ARG A CA 1
ATOM 2356 C C . ARG A 1 326 ? 23.569 68.626 15.460 1.00 17.83 627 ARG A C 1
ATOM 2357 O O . ARG A 1 326 ? 22.468 68.554 16.008 1.00 17.45 627 ARG A O 1
ATOM 2365 N N . GLN A 1 327 ? 23.893 69.607 14.625 1.00 19.39 628 GLN A N 1
ATOM 2366 C CA . GLN A 1 327 ? 22.960 70.693 14.342 1.00 21.50 628 GLN A CA 1
ATOM 2367 C C . GLN A 1 327 ? 21.727 70.231 13.568 1.00 19.88 628 GLN A C 1
ATOM 2368 O O . GLN A 1 327 ? 20.630 70.748 13.778 1.00 21.29 628 GLN A O 1
ATOM 2374 N N . CYS A 1 328 ? 21.901 69.265 12.672 1.00 21.29 629 CYS A N 1
ATOM 2375 C CA . CYS A 1 328 ? 20.778 68.793 11.864 1.00 18.76 629 CYS A CA 1
ATOM 2376 C C . CYS A 1 328 ? 19.694 68.135 12.718 1.00 19.17 629 CYS A C 1
ATOM 2377 O O . CYS A 1 328 ? 18.504 68.273 12.431 1.00 21.60 629 CYS A O 1
ATOM 2380 N N . ILE A 1 329 ? 20.105 67.427 13.766 1.00 20.49 630 ILE A N 1
ATOM 2381 C CA . ILE A 1 329 ? 19.152 66.812 14.689 1.00 25.02 630 ILE A CA 1
ATOM 2382 C C . ILE A 1 329 ? 18.239 67.864 15.305 1.00 23.49 630 ILE A C 1
ATOM 2383 O O . ILE A 1 329 ? 17.026 67.669 15.401 1.00 27.43 630 ILE A O 1
ATOM 2388 N N . GLU A 1 330 ? 18.826 68.985 15.709 1.00 16.82 631 GLU A N 1
ATOM 2389 C CA . GLU A 1 330 ? 18.056 70.070 16.298 1.00 19.88 631 GLU A CA 1
ATOM 2390 C C . GLU A 1 330 ? 17.150 70.710 15.250 1.00 25.50 631 GLU A C 1
ATOM 2391 O O . GLU A 1 330 ? 16.034 71.132 15.553 1.00 27.36 631 GLU A O 1
ATOM 2397 N N . HIS A 1 331 ? 17.639 70.774 14.015 1.00 26.51 632 HIS A N 1
ATOM 2398 C CA . HIS A 1 331 ? 16.846 71.282 12.902 1.00 24.47 632 HIS A CA 1
ATOM 2399 C C . HIS A 1 331 ? 15.655 70.362 12.645 1.00 25.01 632 HIS A C 1
ATOM 2400 O O . HIS A 1 331 ? 14.529 70.826 12.464 1.00 26.57 632 HIS A O 1
ATOM 2407 N N . TYR A 1 332 ? 15.905 69.056 12.636 1.00 17.27 633 TYR A N 1
ATOM 2408 C CA . TYR A 1 332 ? 14.830 68.079 12.496 1.00 24.14 633 TYR A CA 1
ATOM 2409 C C . TYR A 1 332 ? 13.838 68.185 13.651 1.00 28.32 633 TYR A C 1
ATOM 2410 O O . TYR A 1 332 ? 12.625 68.119 13.448 1.00 29.39 633 TYR A O 1
ATOM 2419 N N . ARG A 1 333 ? 14.367 68.335 14.861 1.00 23.06 634 ARG A N 1
ATOM 2420 C CA . ARG A 1 333 ? 13.541 68.449 16.056 1.00 28.07 634 ARG A CA 1
ATOM 2421 C C . ARG A 1 333 ? 12.549 69.602 15.939 1.00 33.64 634 ARG A C 1
ATOM 2422 O O . ARG A 1 333 ? 11.359 69.433 16.207 1.00 31.58 634 ARG A O 1
ATOM 2430 N N . ARG A 1 334 ? 13.044 70.766 15.524 1.00 31.47 635 ARG A N 1
ATOM 2431 C CA . ARG A 1 334 ? 12.206 71.953 15.382 1.00 37.36 635 ARG A CA 1
ATOM 2432 C C . ARG A 1 334 ? 11.111 71.723 14.347 1.00 39.24 635 ARG A C 1
ATOM 2433 O O . ARG A 1 334 ? 10.014 72.269 14.450 1.00 45.08 635 ARG A O 1
ATOM 2441 N N . LEU A 1 335 ? 11.423 70.898 13.355 1.00 39.21 636 LEU A N 1
ATOM 2442 C CA . LEU A 1 335 ? 10.505 70.626 12.258 1.00 41.16 636 LEU A CA 1
ATOM 2443 C C . LEU A 1 335 ? 9.613 69.420 12.529 1.00 38.24 636 LEU A C 1
ATOM 2444 O O . LEU A 1 335 ? 8.739 69.101 11.725 1.00 36.91 636 LEU A O 1
ATOM 2449 N N . ARG A 1 336 ? 9.844 68.757 13.661 1.00 33.83 637 ARG A N 1
ATOM 2450 C CA . ARG A 1 336 ? 9.155 67.510 14.006 1.00 33.20 637 ARG A CA 1
ATOM 2451 C C . ARG A 1 336 ? 9.331 66.453 12.917 1.00 34.43 637 ARG A C 1
ATOM 2452 O O . ARG A 1 336 ? 8.428 65.660 12.652 1.00 37.69 637 ARG A O 1
ATOM 2460 N N A ARG A 1 337 ? 10.471 66.490 12.233 0.56 35.45 638 ARG A N 1
ATOM 2461 N N B ARG A 1 337 ? 10.526 66.424 12.338 0.44 35.40 638 ARG A N 1
ATOM 2462 C CA A ARG A 1 337 ? 10.803 65.453 11.260 0.56 34.45 638 ARG A CA 1
ATOM 2463 C CA B ARG A 1 337 ? 10.875 65.487 11.281 0.44 35.01 638 ARG A CA 1
ATOM 2464 C C A ARG A 1 337 ? 11.477 64.260 11.933 0.56 33.78 638 ARG A C 1
ATOM 2465 C C B ARG A 1 337 ? 11.607 64.269 11.842 0.44 33.69 638 ARG A C 1
ATOM 2466 O O A ARG A 1 337 ? 12.209 64.414 12.911 0.56 31.58 638 ARG A O 1
ATOM 2467 O O B ARG A 1 337 ? 12.510 64.413 12.668 0.44 32.32 638 ARG A O 1
ATOM 2482 N N . TYR A 1 338 ? 11.216 63.072 11.402 1.00 31.08 639 TYR A N 1
ATOM 2483 C CA . TYR A 1 338 ? 11.865 61.850 11.865 1.00 34.29 639 TYR A CA 1
ATOM 2484 C C . TYR A 1 338 ? 13.350 61.846 11.512 1.00 34.28 639 TYR A C 1
ATOM 2485 O O . TYR A 1 338 ? 13.763 62.444 10.517 1.00 32.28 639 TYR A O 1
ATOM 2494 N N . CYS A 1 339 ? 14.149 61.184 12.344 1.00 32.78 640 CYS A N 1
ATOM 2495 C CA . CYS A 1 339 ? 15.576 61.019 12.085 1.00 26.83 640 CYS A CA 1
ATOM 2496 C C . CYS A 1 339 ? 15.849 59.674 11.422 1.00 27.49 640 CYS A C 1
ATOM 2497 O O . CYS A 1 339 ? 15.154 58.694 11.685 1.00 35.82 640 CYS A O 1
ATOM 2500 N N . VAL A 1 340 ? 16.857 59.633 10.557 1.00 25.12 641 VAL A N 1
ATOM 2501 C CA . VAL A 1 340 ? 17.302 58.378 9.961 1.00 25.18 641 VAL A CA 1
ATOM 2502 C C . VAL A 1 340 ? 18.069 57.576 11.007 1.00 26.62 641 VAL A C 1
ATOM 2503 O O . VAL A 1 340 ? 17.996 56.349 11.052 1.00 23.71 641 VAL A O 1
ATOM 2507 N N . PHE A 1 341 ? 18.807 58.287 11.853 1.00 26.09 642 PHE A N 1
ATOM 2508 C CA . PHE A 1 341 ? 19.537 57.661 12.946 1.00 25.35 642 PHE A CA 1
ATOM 2509 C C . PHE A 1 341 ? 19.721 58.644 14.093 1.00 28.92 642 PHE A C 1
ATOM 2510 O O . PHE A 1 341 ? 19.463 59.841 13.949 1.00 23.47 642 PHE A O 1
ATOM 2518 N N . SER A 1 342 ? 20.184 58.133 15.226 1.00 24.65 643 SER A N 1
ATOM 2519 C CA . SER A 1 342 ? 20.402 58.963 16.398 1.00 23.43 643 SER A CA 1
ATOM 2520 C C . SER A 1 342 ? 21.847 59.431 16.466 1.00 21.36 643 SER A C 1
ATOM 2521 O O . SER A 1 342 ? 22.778 58.624 16.417 1.00 23.00 643 SER A O 1
ATOM 2524 N N . HIS A 1 343 ? 22.021 60.743 16.579 1.00 16.75 644 HIS A N 1
ATOM 2525 C CA . HIS A 1 343 ? 23.339 61.343 16.716 1.00 21.39 644 HIS A CA 1
ATOM 2526 C C . HIS A 1 343 ? 23.988 60.899 18.024 1.00 20.12 644 HIS A C 1
ATOM 2527 O O . HIS A 1 343 ? 25.174 60.567 18.052 1.00 21.93 644 HIS A O 1
ATOM 2534 N N . GLU A 1 344 ? 23.202 60.893 19.100 1.00 24.92 645 GLU A N 1
ATOM 2535 C CA . GLU A 1 344 ? 23.645 60.362 20.391 1.00 25.19 645 GLU A CA 1
ATOM 2536 C C . GLU A 1 344 ? 24.222 58.959 20.253 1.00 23.24 645 GLU A C 1
ATOM 2537 O O . GLU A 1 344 ? 25.314 58.674 20.747 1.00 21.78 645 GLU A O 1
ATOM 2543 N N . GLU A 1 345 ? 23.471 58.086 19.585 1.00 19.03 646 GLU A N 1
ATOM 2544 C CA . GLU A 1 345 ? 23.858 56.687 19.447 1.00 22.23 646 GLU A CA 1
ATOM 2545 C C . GLU A 1 345 ? 25.166 56.562 18.680 1.00 20.80 646 GLU A C 1
ATOM 2546 O O . GLU A 1 345 ? 26.032 55.757 19.026 1.00 20.04 646 GLU A O 1
ATOM 2552 N N . LEU A 1 346 ? 25.297 57.370 17.636 1.00 20.57 647 LEU A N 1
ATOM 2553 C CA . LEU A 1 346 ? 26.495 57.387 16.815 1.00 22.98 647 LEU A CA 1
ATOM 2554 C C . LEU A 1 346 ? 27.725 57.794 17.621 1.00 23.45 647 LEU A C 1
ATOM 2555 O O . LEU A 1 346 ? 28.763 57.133 17.561 1.00 25.63 647 LEU A O 1
ATOM 2560 N N . ILE A 1 347 ? 27.603 58.883 18.374 1.00 22.49 648 ILE A N 1
ATOM 2561 C CA . ILE A 1 347 ? 28.698 59.358 19.212 1.00 18.09 648 ILE A CA 1
ATOM 2562 C C . ILE A 1 347 ? 29.099 58.312 20.251 1.00 20.19 648 ILE A C 1
ATOM 2563 O O . ILE A 1 347 ? 30.280 58.003 20.408 1.00 22.82 648 ILE A O 1
ATOM 2568 N N . CYS A 1 348 ? 28.111 57.746 20.936 1.00 19.87 649 CYS A N 1
ATOM 2569 C CA . CYS A 1 348 ? 28.378 56.772 21.993 1.00 28.50 649 CYS A CA 1
ATOM 2570 C C . CYS A 1 348 ? 28.942 55.450 21.469 1.00 29.02 649 CYS A C 1
ATOM 2571 O O . CYS A 1 348 ? 29.741 54.804 22.149 1.00 26.25 649 CYS A O 1
ATOM 2574 N N . LYS A 1 349 ? 28.535 55.042 20.270 1.00 30.40 650 LYS A N 1
ATOM 2575 C CA . LYS A 1 349 ? 29.094 53.827 19.684 1.00 28.18 650 LYS A CA 1
ATOM 2576 C C . LYS A 1 349 ? 30.573 54.020 19.345 1.00 28.74 650 LYS A C 1
ATOM 2577 O O . LYS A 1 349 ? 31.390 53.128 19.571 1.00 29.06 650 LYS A O 1
ATOM 2583 N N . MET A 1 350 ? 30.922 55.189 18.819 1.00 21.13 651 MET A N 1
ATOM 2584 C CA . MET A 1 350 ? 32.323 55.488 18.528 1.00 24.95 651 MET A CA 1
ATOM 2585 C C . MET A 1 350 ? 33.143 55.661 19.804 1.00 32.35 651 MET A C 1
ATOM 2586 O O . MET A 1 350 ? 34.302 55.246 19.869 1.00 35.03 651 MET A O 1
ATOM 2591 N N . ALA A 1 351 ? 32.531 56.264 20.819 1.00 25.17 652 ALA A N 1
ATOM 2592 C CA . ALA A 1 351 ? 33.210 56.515 22.084 1.00 30.96 652 ALA A CA 1
ATOM 2593 C C . ALA A 1 351 ? 33.568 55.207 22.782 1.00 35.62 652 ALA A C 1
ATOM 2594 O O . ALA A 1 351 ? 34.546 55.135 23.522 1.00 35.86 652 ALA A O 1
ATOM 2596 N N . ALA A 1 352 ? 32.772 54.172 22.532 1.00 41.74 653 ALA A N 1
ATOM 2597 C CA . ALA A 1 352 ? 32.981 52.869 23.154 1.00 45.40 653 ALA A CA 1
ATOM 2598 C C . ALA A 1 352 ? 34.156 52.119 22.525 1.00 52.69 653 ALA A C 1
ATOM 2599 O O . ALA A 1 352 ? 34.615 51.111 23.062 1.00 58.29 653 ALA A O 1
ATOM 2601 N N . CYS A 1 353 ? 34.645 52.614 21.391 1.00 46.33 654 CYS A N 1
ATOM 2602 C CA . CYS A 1 353 ? 35.777 51.990 20.709 1.00 43.68 654 CYS A CA 1
ATOM 2603 C C . CYS A 1 353 ? 36.831 53.012 20.260 1.00 39.04 654 CYS A C 1
ATOM 2604 O O . CYS A 1 353 ? 37.082 53.171 19.066 1.00 48.66 654 CYS A O 1
ATOM 2607 N N . PRO A 1 354 ? 37.470 53.694 21.227 1.00 34.03 655 PRO A N 1
ATOM 2608 C CA . PRO A 1 354 ? 38.375 54.805 20.899 1.00 39.98 655 PRO A CA 1
ATOM 2609 C C . PRO A 1 354 ? 39.556 54.407 20.016 1.00 49.17 655 PRO A C 1
ATOM 2610 O O . PRO A 1 354 ? 40.072 55.243 19.276 1.00 51.10 655 PRO A O 1
ATOM 2614 N N . GLU A 1 355 ? 39.958 53.143 20.071 1.00 55.70 656 GLU A N 1
ATOM 2615 C CA . GLU A 1 355 ? 41.155 52.702 19.366 1.00 59.99 656 GLU A CA 1
ATOM 2616 C C . GLU A 1 355 ? 40.895 52.477 17.877 1.00 54.82 656 GLU A C 1
ATOM 2617 O O . GLU A 1 355 ? 41.828 52.259 17.106 1.00 58.24 656 GLU A O 1
ATOM 2623 N N . LYS A 1 356 ? 39.630 52.534 17.474 1.00 47.18 657 LYS A N 1
ATOM 2624 C CA . LYS A 1 356 ? 39.287 52.499 16.057 1.00 47.33 657 LYS A CA 1
ATOM 2625 C C . LYS A 1 356 ? 39.248 53.900 15.447 1.00 44.67 657 LYS A C 1
ATOM 2626 O O . LYS A 1 356 ? 39.004 54.057 14.250 1.00 46.52 657 LYS A O 1
ATOM 2632 N N . LEU A 1 357 ? 39.493 54.913 16.272 1.00 36.90 658 LEU A N 1
ATOM 2633 C CA . LEU A 1 357 ? 39.389 56.301 15.830 1.00 40.57 658 LEU A CA 1
ATOM 2634 C C . LEU A 1 357 ? 40.762 56.923 15.600 1.00 39.76 658 LEU A C 1
ATOM 2635 O O . LEU A 1 357 ? 41.623 56.868 16.478 1.00 41.21 658 LEU A O 1
ATOM 2640 N N . ASP A 1 358 ? 40.970 57.525 14.432 1.00 38.37 659 ASP A N 1
ATOM 2641 C CA . ASP A 1 358 ? 42.185 58.308 14.222 1.00 45.74 659 ASP A CA 1
ATOM 2642 C C . ASP A 1 358 ? 42.101 59.534 15.123 1.00 38.65 659 ASP A C 1
ATOM 2643 O O . ASP A 1 358 ? 41.025 59.852 15.630 1.00 30.15 659 ASP A O 1
ATOM 2648 N N . LEU A 1 359 ? 43.223 60.216 15.329 1.00 36.97 660 LEU A N 1
ATOM 2649 C CA . LEU A 1 359 ? 43.270 61.297 16.310 1.00 41.73 660 LEU A CA 1
ATOM 2650 C C . LEU A 1 359 ? 42.278 62.415 15.982 1.00 41.71 660 LEU A C 1
ATOM 2651 O O . LEU A 1 359 ? 41.694 63.016 16.883 1.00 38.86 660 LEU A O 1
ATOM 2656 N N . ASN A 1 360 ? 42.068 62.673 14.695 1.00 41.68 661 ASN A N 1
ATOM 2657 C CA . ASN A 1 360 ? 41.119 63.696 14.271 1.00 39.12 661 ASN A CA 1
ATOM 2658 C C . ASN A 1 360 ? 39.680 63.341 14.631 1.00 31.45 661 ASN A C 1
ATOM 2659 O O . ASN A 1 360 ? 38.913 64.199 15.067 1.00 28.68 661 ASN A O 1
ATOM 2664 N N . LEU A 1 361 ? 39.324 62.072 14.466 1.00 28.08 662 LEU A N 1
ATOM 2665 C CA . LEU A 1 361 ? 37.982 61.610 14.801 1.00 30.51 662 LEU A CA 1
ATOM 2666 C C . LEU A 1 361 ? 37.786 61.521 16.314 1.00 25.54 662 LEU A C 1
ATOM 2667 O O . LEU A 1 361 ? 36.726 61.869 16.828 1.00 23.01 662 LEU A O 1
ATOM 2672 N N . ALA A 1 362 ? 38.808 61.055 17.024 1.00 29.81 663 ALA A N 1
ATOM 2673 C CA . ALA A 1 362 ? 38.734 60.954 18.481 1.00 33.71 663 ALA A CA 1
ATOM 2674 C C . ALA A 1 362 ? 38.480 62.321 19.119 1.00 26.48 663 ALA A C 1
ATOM 2675 O O . ALA A 1 362 ? 37.674 62.446 20.044 1.00 23.91 663 ALA A O 1
ATOM 2677 N N . ALA A 1 363 ? 39.166 63.341 18.613 1.00 27.88 664 ALA A N 1
ATOM 2678 C CA . ALA A 1 363 ? 38.977 64.707 19.086 1.00 30.11 664 ALA A CA 1
ATOM 2679 C C . ALA A 1 363 ? 37.553 65.198 18.819 1.00 29.95 664 ALA A C 1
ATOM 2680 O O . ALA A 1 363 ? 36.918 65.803 19.685 1.00 25.67 664 ALA A O 1
ATOM 2682 N N . ALA A 1 364 ? 37.060 64.934 17.613 1.00 23.54 665 ALA A N 1
ATOM 2683 C CA . ALA A 1 364 ? 35.727 65.370 17.216 1.00 20.89 665 ALA A CA 1
ATOM 2684 C C . ALA A 1 364 ? 34.643 64.678 18.036 1.00 21.10 665 ALA A C 1
ATOM 2685 O O . ALA A 1 364 ? 33.651 65.300 18.419 1.00 24.09 665 ALA A O 1
ATOM 2687 N N . VAL A 1 365 ? 34.831 63.389 18.296 1.00 18.54 666 VAL A N 1
ATOM 2688 C CA . VAL A 1 365 ? 33.860 62.617 19.066 1.00 22.49 666 VAL A CA 1
ATOM 2689 C C . VAL A 1 365 ? 33.850 63.079 20.526 1.00 25.40 666 VAL A C 1
ATOM 2690 O O . VAL A 1 365 ? 32.785 63.208 21.138 1.00 23.09 666 VAL A O 1
ATOM 2694 N N . HIS A 1 366 ? 35.032 63.336 21.078 1.00 17.49 667 HIS A N 1
ATOM 2695 C CA . HIS A 1 366 ? 35.133 63.829 22.452 1.00 20.82 667 HIS A CA 1
ATOM 2696 C C . HIS A 1 366 ? 34.406 65.163 22.619 1.00 20.78 667 HIS A C 1
ATOM 2697 O O . HIS A 1 366 ? 33.728 65.387 23.622 1.00 22.75 667 HIS A O 1
ATOM 2704 N N . LYS A 1 367 ? 34.561 66.042 21.632 1.00 19.82 668 LYS A N 1
ATOM 2705 C CA . LYS A 1 367 ? 33.889 67.339 21.629 1.00 22.62 668 LYS A CA 1
ATOM 2706 C C . LYS A 1 367 ? 32.377 67.158 21.735 1.00 24.47 668 LYS A C 1
ATOM 2707 O O . LYS A 1 367 ? 31.724 67.785 22.566 1.00 21.20 668 LYS A O 1
ATOM 2713 N N . GLU A 1 368 ? 31.835 66.279 20.899 1.00 16.68 669 GLU A N 1
ATOM 2714 C CA . GLU A 1 368 ? 30.404 65.997 20.886 1.00 20.60 669 GLU A CA 1
ATOM 2715 C C . GLU A 1 368 ? 29.963 65.311 22.171 1.00 24.67 669 GLU A C 1
ATOM 2716 O O . GLU A 1 368 ? 28.922 65.638 22.739 1.00 21.51 669 GLU A O 1
ATOM 2722 N N . MET A 1 369 ? 30.760 64.343 22.605 1.00 16.64 670 MET A N 1
ATOM 2723 C CA . MET A 1 369 ? 30.470 63.571 23.801 1.00 22.95 670 MET A CA 1
ATOM 2724 C C . MET A 1 369 ? 30.409 64.471 25.037 1.00 19.83 670 MET A C 1
ATOM 2725 O O . MET A 1 369 ? 29.542 64.304 25.894 1.00 24.99 670 MET A O 1
ATOM 2730 N N . PHE A 1 370 ? 31.323 65.432 25.114 1.00 19.71 671 PHE A N 1
ATOM 2731 C CA . PHE A 1 370 ? 31.450 66.258 26.312 1.00 22.06 671 PHE A CA 1
ATOM 2732 C C . PHE A 1 370 ? 30.166 67.043 26.579 1.00 17.58 671 PHE A C 1
ATOM 2733 O O . PHE A 1 370 ? 29.678 67.056 27.706 1.00 22.77 671 PHE A O 1
ATOM 2741 N N . ILE A 1 371 ? 29.601 67.672 25.550 1.00 17.27 672 ILE A N 1
ATOM 2742 C CA . ILE A 1 371 ? 28.382 68.450 25.762 1.00 23.51 672 ILE A CA 1
ATOM 2743 C C . ILE A 1 371 ? 27.151 67.557 25.888 1.00 20.66 672 ILE A C 1
ATOM 2744 O O . ILE A 1 371 ? 26.197 67.909 26.584 1.00 21.79 672 ILE A O 1
ATOM 2749 N N . MET A 1 372 ? 27.175 66.402 25.229 1.00 17.10 673 MET A N 1
ATOM 2750 C CA . MET A 1 372 ? 26.124 65.406 25.405 1.00 23.12 673 MET A CA 1
ATOM 2751 C C . MET A 1 372 ? 25.992 64.994 26.864 1.00 17.50 673 MET A C 1
ATOM 2752 O O . MET A 1 372 ? 24.886 64.877 27.389 1.00 23.97 673 MET A O 1
ATOM 2757 N N . VAL A 1 373 ? 27.131 64.773 27.514 1.00 17.71 674 VAL A N 1
ATOM 2758 C CA . VAL A 1 373 ? 27.141 64.369 28.915 1.00 18.10 674 VAL A CA 1
ATOM 2759 C C . VAL A 1 373 ? 26.630 65.495 29.815 1.00 22.21 674 VAL A C 1
ATOM 2760 O O . VAL A 1 373 ? 25.876 65.248 30.754 1.00 22.96 674 VAL A O 1
ATOM 2764 N N . GLN A 1 374 ? 27.022 66.733 29.522 1.00 20.45 675 GLN A N 1
ATOM 2765 C CA . GLN A 1 374 ? 26.605 67.852 30.362 1.00 22.93 675 GLN A CA 1
ATOM 2766 C C . GLN A 1 374 ? 25.106 68.101 30.221 1.00 21.54 675 GLN A C 1
ATOM 2767 O O . GLN A 1 374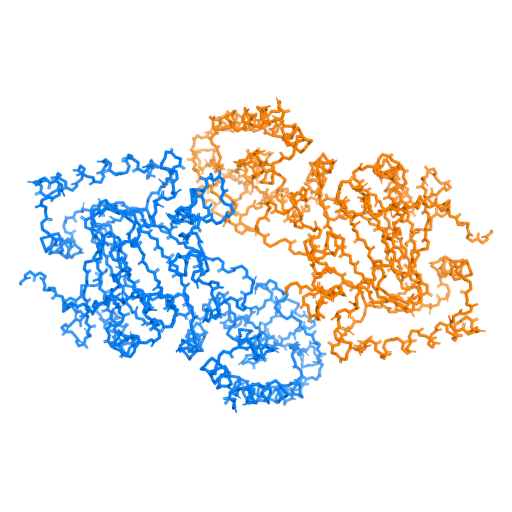 ? 24.431 68.399 31.203 1.00 19.77 675 GLN A O 1
ATOM 2773 N N . GLU A 1 375 ? 24.585 67.989 29.001 1.00 18.06 676 GLU A N 1
ATOM 2774 C CA . GLU A 1 375 ? 23.149 68.138 28.796 1.00 20.40 676 GLU A CA 1
ATOM 2775 C C . GLU A 1 375 ? 22.389 67.029 29.513 1.00 24.60 676 GLU A C 1
ATOM 2776 O O . GLU A 1 375 ? 21.353 67.272 30.131 1.00 26.49 676 GLU A O 1
ATOM 2782 N N . GLU A 1 376 ? 22.910 65.811 29.429 1.00 18.12 677 GLU A N 1
ATOM 2783 C CA . GLU A 1 376 ? 22.266 64.677 30.073 1.00 27.83 677 GLU A CA 1
ATOM 2784 C C . GLU A 1 376 ? 22.254 64.848 31.593 1.00 24.83 677 GLU A C 1
ATOM 2785 O O . GLU A 1 376 ? 21.271 64.515 32.249 1.00 22.77 677 GLU A O 1
ATOM 2791 N N . ARG A 1 377 ? 23.338 65.380 32.153 1.00 26.66 678 ARG A N 1
ATOM 2792 C CA . ARG A 1 377 ? 23.378 65.635 33.590 1.00 29.57 678 ARG A CA 1
ATOM 2793 C C . ARG A 1 377 ? 22.292 66.634 33.973 1.00 27.18 678 ARG A C 1
ATOM 2794 O O . ARG A 1 377 ? 21.632 66.482 35.001 1.00 29.23 678 ARG A O 1
ATOM 2802 N N . ARG A 1 378 ? 22.097 67.646 33.134 1.00 23.26 679 ARG A N 1
ATOM 2803 C CA . ARG A 1 378 ? 21.090 68.667 33.402 1.00 26.33 679 ARG A CA 1
ATOM 2804 C C . ARG A 1 378 ? 19.680 68.091 33.298 1.00 25.04 679 ARG A C 1
ATOM 2805 O O . ARG A 1 378 ? 18.841 68.321 34.167 1.00 23.87 679 ARG A O 1
ATOM 2813 N N . LEU A 1 379 ? 19.427 67.340 32.231 1.00 21.26 680 LEU A N 1
ATOM 2814 C CA . LEU A 1 379 ? 18.098 66.793 31.978 1.00 24.58 680 LEU A CA 1
ATOM 2815 C C . LEU A 1 379 ? 17.657 65.785 33.041 1.00 27.10 680 LEU A C 1
ATOM 2816 O O . LEU A 1 379 ? 16.497 65.780 33.449 1.00 29.51 680 LEU A O 1
ATOM 2821 N N . ARG A 1 380 ? 18.576 64.931 33.485 1.00 24.99 681 ARG A N 1
ATOM 2822 C CA . ARG A 1 380 ? 18.252 63.946 34.513 1.00 26.83 681 ARG A CA 1
ATOM 2823 C C . ARG A 1 380 ? 18.026 64.605 35.872 1.00 33.77 681 ARG A C 1
ATOM 2824 O O . ARG A 1 380 ? 17.183 64.160 36.652 1.00 34.92 681 ARG A O 1
ATOM 2832 N N . LYS A 1 381 ? 18.775 65.667 36.153 1.00 31.64 682 LYS A N 1
ATOM 2833 C CA . LYS A 1 381 ? 18.558 66.434 37.372 1.00 36.33 682 LYS A CA 1
ATOM 2834 C C . LYS A 1 381 ? 17.168 67.063 37.360 1.00 33.57 682 LYS A C 1
ATOM 2835 O O . LYS A 1 381 ? 16.461 67.043 38.366 1.00 40.63 682 LYS A O 1
ATOM 2841 N N . ALA A 1 382 ? 16.782 67.617 36.216 1.00 31.02 683 ALA A N 1
ATOM 2842 C CA . ALA A 1 382 ? 15.455 68.204 36.064 1.00 32.55 683 ALA A CA 1
ATOM 2843 C C . ALA A 1 382 ? 14.354 67.159 36.256 1.00 37.54 683 ALA A C 1
ATOM 2844 O O . ALA A 1 382 ? 13.290 67.464 36.791 1.00 39.98 683 ALA A O 1
ATOM 2846 N N . LEU A 1 383 ? 14.620 65.927 35.826 1.00 38.86 684 LEU A N 1
ATOM 2847 C CA . LEU A 1 383 ? 13.654 64.838 35.956 1.00 40.06 684 LEU A CA 1
ATOM 2848 C C . LEU A 1 383 ? 13.409 64.469 37.417 1.00 42.49 684 LEU A C 1
ATOM 2849 O O . LEU A 1 383 ? 12.279 64.182 37.811 1.00 43.83 684 LEU A O 1
ATOM 2854 N N . LEU A 1 384 ? 14.475 64.476 38.212 1.00 37.59 685 LEU A N 1
ATOM 2855 C CA . LEU A 1 384 ? 14.374 64.179 39.637 1.00 43.23 685 LEU A CA 1
ATOM 2856 C C . LEU A 1 384 ? 13.581 65.264 40.351 1.00 46.92 685 LEU A C 1
ATOM 2857 O O . LEU A 1 384 ? 12.806 64.983 41.263 1.00 46.60 685 LEU A O 1
ATOM 2862 N N . GLU A 1 385 ? 13.786 66.507 39.928 1.00 46.87 686 GLU A N 1
ATOM 2863 C CA . GLU A 1 385 ? 13.095 67.644 40.520 1.00 52.40 686 GLU A CA 1
ATOM 2864 C C . GLU A 1 385 ? 11.593 67.584 40.238 1.00 54.11 686 GLU A C 1
ATOM 2865 O O . GLU A 1 385 ? 10.784 68.072 41.028 1.00 55.89 686 GLU A O 1
ATOM 2871 N N . LYS A 1 386 ? 11.225 66.965 39.120 1.00 53.21 687 LYS A N 1
ATOM 2872 C CA . LYS A 1 386 ? 9.818 66.778 38.782 1.00 56.20 687 LYS A CA 1
ATOM 2873 C C . LYS A 1 386 ? 9.181 65.727 39.694 1.00 58.13 687 LYS A C 1
ATOM 2874 O O . LYS A 1 386 ? 7.966 65.720 39.896 1.00 61.68 687 LYS A O 1
ATOM 2880 N N . GLY A 1 387 ? 10.009 64.849 40.255 1.00 56.44 688 GLY A N 1
ATOM 2881 C CA . GLY A 1 387 ? 9.536 63.844 41.193 1.00 46.63 688 GLY A CA 1
ATOM 2882 C C . GLY A 1 387 ? 9.667 62.399 40.742 1.00 47.05 688 GLY A C 1
ATOM 2883 O O . GLY A 1 387 ? 9.385 61.482 41.512 1.00 49.48 688 GLY A O 1
ATOM 2884 N N . ILE A 1 388 ? 10.094 62.187 39.501 1.00 44.81 689 ILE A N 1
ATOM 2885 C CA . ILE A 1 388 ? 10.287 60.835 38.976 1.00 43.07 689 ILE A CA 1
ATOM 2886 C C . ILE A 1 388 ? 11.496 60.161 39.624 1.00 47.54 689 ILE A C 1
ATOM 2887 O O . ILE A 1 388 ? 12.596 60.714 39.625 1.00 46.20 689 ILE A O 1
ATOM 2892 N N . THR A 1 389 ? 11.287 58.969 40.183 1.00 50.55 690 THR A N 1
ATOM 2893 C CA . THR A 1 389 ? 12.352 58.263 40.891 1.00 50.82 690 THR A CA 1
ATOM 2894 C C . THR A 1 389 ? 12.639 56.870 40.331 1.00 47.43 690 THR A C 1
ATOM 2895 O O . THR A 1 389 ? 13.759 56.373 40.448 1.00 49.36 690 THR A O 1
ATOM 2899 N N . GLU A 1 390 ? 11.635 56.241 39.726 1.00 47.37 691 GLU A N 1
ATOM 2900 C CA . GLU A 1 390 ? 11.804 54.894 39.185 1.00 48.46 691 GLU A CA 1
ATOM 2901 C C . GLU A 1 390 ? 12.590 54.925 37.877 1.00 44.33 691 GLU A C 1
ATOM 2902 O O . GLU A 1 390 ? 12.441 55.849 37.076 1.00 37.23 691 GLU A O 1
ATOM 2908 N N . ALA A 1 391 ? 13.415 53.905 37.659 1.00 43.60 692 ALA A N 1
ATOM 2909 C CA . ALA A 1 391 ? 14.271 53.862 36.479 1.00 41.81 692 ALA A CA 1
ATOM 2910 C C . ALA A 1 391 ? 14.570 52.435 36.028 1.00 44.00 692 ALA A C 1
ATOM 2911 O O . ALA A 1 391 ? 14.756 51.539 36.850 1.00 52.72 692 ALA A O 1
ATOM 2913 N N . GLU A 1 392 ? 14.613 52.237 34.712 1.00 42.84 693 GLU A N 1
ATOM 2914 C CA . GLU A 1 392 ? 14.947 50.944 34.123 1.00 39.05 693 GLU A CA 1
ATOM 2915 C C . GLU A 1 392 ? 15.993 51.118 33.031 1.00 39.77 693 GLU A C 1
ATOM 2916 O O . GLU A 1 392 ? 15.898 52.040 32.222 1.00 40.10 693 GLU A O 1
ATOM 2922 N N . ARG A 1 393 ? 16.984 50.234 32.995 1.00 36.60 694 ARG A N 1
ATOM 2923 C CA . ARG A 1 393 ? 17.976 50.294 31.933 1.00 32.63 694 ARG A CA 1
ATOM 2924 C C . ARG A 1 393 ? 17.351 49.800 30.637 1.00 34.95 694 ARG A C 1
ATOM 2925 O O . ARG A 1 393 ? 16.613 48.816 30.629 1.00 39.65 694 ARG A O 1
ATOM 2933 N N . GLU A 1 394 ? 17.640 50.491 29.543 1.00 31.65 695 GLU A N 1
ATOM 2934 C CA . GLU A 1 394 ? 17.113 50.098 28.243 1.00 40.19 695 GLU A CA 1
ATOM 2935 C C . GLU A 1 394 ? 18.180 50.207 27.161 1.00 42.51 695 GLU A C 1
ATOM 2936 O O . GLU A 1 394 ? 18.857 51.229 27.042 1.00 42.02 695 GLU A O 1
ATOM 2942 N N . ALA A 1 395 ? 18.329 49.143 26.380 1.00 42.27 696 ALA A N 1
ATOM 2943 C CA . ALA A 1 395 ? 19.251 49.143 25.254 1.00 41.68 696 ALA A CA 1
ATOM 2944 C C . ALA A 1 395 ? 18.527 49.641 24.009 1.00 41.78 696 ALA A C 1
ATOM 2945 O O . ALA A 1 395 ? 18.128 48.849 23.155 1.00 44.89 696 ALA A O 1
ATOM 2947 N N . PHE A 1 396 ? 18.360 50.958 23.920 1.00 34.14 697 PHE A N 1
ATOM 2948 C CA . PHE A 1 396 ? 17.557 51.578 22.868 1.00 30.51 697 PHE A CA 1
ATOM 2949 C C . PHE A 1 396 ? 17.985 51.191 21.457 1.00 26.09 697 PHE A C 1
ATOM 2950 O O . PHE A 1 396 ? 17.149 51.106 20.563 1.00 28.71 697 PHE A O 1
ATOM 2958 N N . GLU A 1 397 ? 19.276 50.947 21.254 1.00 27.47 698 GLU A N 1
ATOM 2959 C CA . GLU A 1 397 ? 19.775 50.646 19.916 1.00 35.26 698 GLU A CA 1
ATOM 2960 C C . GLU A 1 397 ? 19.235 49.311 19.396 1.00 39.60 698 GLU A C 1
ATOM 2961 O O . GLU A 1 397 ? 19.345 49.017 18.206 1.00 45.01 698 GLU A O 1
ATOM 2967 N N . LEU A 1 398 ? 18.643 48.515 20.285 1.00 36.59 699 LEU A N 1
ATOM 2968 C CA . LEU A 1 398 ? 18.088 47.215 19.905 1.00 39.23 699 LEU A CA 1
ATOM 2969 C C . LEU A 1 398 ? 16.588 47.276 19.626 1.00 41.25 699 LEU A C 1
ATOM 2970 O O . LEU A 1 398 ? 15.978 46.270 19.268 1.00 45.68 699 LEU A O 1
ATOM 2975 N N . LEU A 1 399 ? 15.993 48.452 19.802 1.00 41.64 700 LEU A N 1
ATOM 2976 C CA . LEU A 1 399 ? 14.572 48.636 19.534 1.00 36.38 700 LEU A CA 1
ATOM 2977 C C . LEU A 1 399 ? 14.359 49.168 18.122 1.00 40.72 700 LEU A C 1
ATOM 2978 O O . LEU A 1 399 ? 15.227 49.852 17.580 1.00 43.04 700 LEU A O 1
ATOM 2983 N N . PRO A 1 400 ? 13.207 48.846 17.514 1.00 43.30 701 PRO A N 1
ATOM 2984 C CA . PRO A 1 400 ? 12.870 49.487 16.240 1.00 42.69 701 PRO A CA 1
ATOM 2985 C C . PRO A 1 400 ? 12.648 50.981 16.452 1.00 38.86 701 PRO A C 1
ATOM 2986 O O . PRO A 1 400 ? 12.273 51.387 17.554 1.00 40.06 701 PRO A O 1
ATOM 2990 N N . ASP A 1 401 ? 12.867 51.776 15.409 1.00 31.19 702 ASP A N 1
ATOM 2991 C CA . ASP A 1 401 ? 12.778 53.232 15.513 1.00 35.78 702 ASP A CA 1
ATOM 2992 C C . ASP A 1 401 ? 11.431 53.722 16.036 1.00 38.25 702 ASP A C 1
ATOM 2993 O O . ASP A 1 401 ? 11.376 54.676 16.813 1.00 37.64 702 ASP A O 1
ATOM 2998 N N . ASP A 1 402 ? 10.344 53.068 15.627 1.00 41.63 703 ASP A N 1
ATOM 2999 C CA . ASP A 1 402 ? 9.009 53.516 16.009 1.00 43.46 703 ASP A CA 1
ATOM 3000 C C . ASP A 1 402 ? 8.720 53.279 17.493 1.00 38.49 703 ASP A C 1
ATOM 3001 O O . ASP A 1 402 ? 7.712 53.748 18.020 1.00 51.40 703 ASP A O 1
ATOM 3006 N N . GLU A 1 403 ? 9.611 52.553 18.159 1.00 29.46 704 GLU A N 1
ATOM 3007 C CA . GLU A 1 403 ? 9.531 52.352 19.600 1.00 34.94 704 GLU A CA 1
ATOM 3008 C C . GLU A 1 403 ? 10.560 53.225 20.313 1.00 36.71 704 GLU A C 1
ATOM 3009 O O . GLU A 1 403 ? 10.817 53.051 21.504 1.00 39.56 704 GLU A O 1
ATOM 3015 N N . ARG A 1 404 ? 11.139 54.166 19.573 1.00 32.14 705 ARG A N 1
ATOM 3016 C CA . ARG A 1 404 ? 12.254 54.969 20.063 1.00 37.17 705 ARG A CA 1
ATOM 3017 C C . ARG A 1 404 ? 1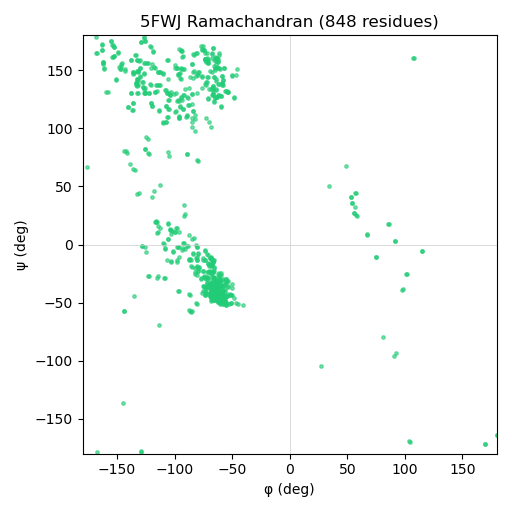1.982 56.465 19.960 1.00 38.79 705 ARG A C 1
ATOM 3018 O O . ARG A 1 404 ? 12.766 57.284 20.442 1.00 38.70 705 ARG A O 1
ATOM 3026 N N . GLN A 1 405 ? 10.861 56.818 19.342 1.00 34.46 706 GLN A N 1
ATOM 3027 C CA . GLN A 1 405 ? 10.596 58.211 18.999 1.00 35.93 706 GLN A CA 1
ATOM 3028 C C . GLN A 1 405 ? 9.846 58.982 20.077 1.00 38.06 706 GLN A C 1
ATOM 3029 O O . GLN A 1 405 ? 8.860 58.504 20.638 1.00 42.67 706 GLN A O 1
ATOM 3035 N N . CYS A 1 406 ? 10.335 60.183 20.360 1.00 32.33 707 CYS A N 1
ATOM 3036 C CA . CYS A 1 406 ? 9.647 61.115 21.238 1.00 30.86 707 CYS A CA 1
ATOM 3037 C C . CYS A 1 406 ? 8.332 61.530 20.592 1.00 33.84 707 CYS A C 1
ATOM 3038 O O . CYS A 1 406 ? 8.313 61.969 19.445 1.00 32.37 707 CYS A O 1
ATOM 3041 N N . ILE A 1 407 ? 7.229 61.383 21.316 1.00 35.38 708 ILE A N 1
ATOM 3042 C CA . ILE A 1 407 ? 5.923 61.691 20.748 1.00 37.66 708 ILE A CA 1
ATOM 3043 C C . ILE A 1 407 ? 5.757 63.189 20.515 1.00 40.16 708 ILE A C 1
ATOM 3044 O O . ILE A 1 407 ? 4.892 63.613 19.753 1.00 42.88 708 ILE A O 1
ATOM 3049 N N . LYS A 1 408 ? 6.600 63.985 21.165 1.00 40.28 709 LYS A N 1
ATOM 3050 C CA . LYS A 1 408 ? 6.528 65.437 21.043 1.00 38.22 709 LYS A CA 1
ATOM 3051 C C . LYS A 1 408 ? 7.329 65.977 19.857 1.00 39.61 709 LYS A C 1
ATOM 3052 O O . LYS A 1 408 ? 6.780 66.657 18.991 1.00 41.15 709 LYS A O 1
ATOM 3058 N N . CYS A 1 409 ? 8.625 65.676 19.818 1.00 37.42 710 CYS A N 1
ATOM 3059 C CA . CYS A 1 409 ? 9.506 66.265 18.812 1.00 32.48 710 CYS A CA 1
ATOM 3060 C C . CYS A 1 409 ? 9.983 65.264 17.771 1.00 29.66 710 CYS A C 1
ATOM 3061 O O . CYS A 1 409 ? 10.767 65.613 16.887 1.00 32.62 710 CYS A O 1
ATOM 3064 N N . LYS A 1 410 ? 9.523 64.021 17.899 1.00 27.58 711 LYS A N 1
ATOM 3065 C CA . LYS A 1 410 ? 9.758 62.965 16.911 1.00 29.33 711 LYS A CA 1
ATOM 3066 C C . LYS A 1 410 ? 11.221 62.533 16.798 1.00 27.94 711 LYS A C 1
ATOM 3067 O O . LYS A 1 410 ? 11.575 61.773 15.897 1.00 25.91 711 LYS A O 1
ATOM 3073 N N . THR A 1 411 ? 12.066 63.007 17.710 1.00 23.59 712 THR A N 1
ATOM 3074 C CA . THR A 1 411 ? 13.475 62.627 17.699 1.00 25.59 712 THR A CA 1
ATOM 3075 C C . THR A 1 411 ? 13.648 61.169 18.128 1.00 31.22 712 THR A C 1
ATOM 3076 O O . THR A 1 411 ? 12.794 60.605 18.814 1.00 34.81 712 THR A O 1
ATOM 3080 N N . THR A 1 412 ? 14.750 60.557 17.705 1.00 28.02 713 THR A N 1
ATOM 3081 C CA . THR A 1 412 ? 15.056 59.187 18.098 1.00 27.34 713 THR A CA 1
ATOM 3082 C C . THR A 1 412 ? 15.820 59.188 19.415 1.00 27.67 713 THR A C 1
ATOM 3083 O O . THR A 1 412 ? 16.901 59.771 19.515 1.00 25.12 713 THR A O 1
ATOM 3087 N N . CYS A 1 413 ? 15.252 58.543 20.427 1.00 28.16 714 CYS A N 1
ATOM 3088 C CA . CYS A 1 413 ? 15.875 58.498 21.743 1.00 28.74 714 CYS A CA 1
ATOM 3089 C C . CYS A 1 413 ? 16.990 57.462 21.792 1.00 31.34 714 CYS A C 1
ATOM 3090 O O . CYS A 1 413 ? 16.933 56.441 21.102 1.00 30.68 714 CYS A O 1
ATOM 3093 N N . PHE A 1 414 ? 18.008 57.730 22.603 1.00 30.68 715 PHE A N 1
ATOM 3094 C CA . PHE A 1 414 ? 19.069 56.756 22.827 1.00 29.23 715 PHE A CA 1
ATOM 3095 C C . PHE A 1 414 ? 19.587 56.786 24.258 1.00 28.32 715 PHE A C 1
ATOM 3096 O O . PHE A 1 414 ? 19.578 55.768 24.944 1.00 26.29 715 PHE A O 1
ATOM 3104 N N . LEU A 1 415 ? 20.054 57.947 24.704 1.00 23.28 716 LEU A N 1
ATOM 3105 C CA . LEU A 1 415 ? 20.623 58.058 26.045 1.00 26.99 716 LEU A CA 1
ATOM 3106 C C . LEU A 1 415 ? 19.577 57.840 27.126 1.00 27.87 716 LEU A C 1
ATOM 3107 O O . LEU A 1 415 ? 19.853 57.227 28.157 1.00 25.86 716 LEU A O 1
ATOM 3112 N N . SER A 1 416 ? 18.377 58.353 26.886 1.00 25.99 717 SER A N 1
ATOM 3113 C CA . SER A 1 416 ? 17.318 58.292 27.878 1.00 29.34 717 SER A CA 1
ATOM 3114 C C . SER A 1 416 ? 15.967 58.669 27.294 1.00 35.06 717 SER A C 1
ATOM 3115 O O . SER A 1 416 ? 15.880 59.253 26.210 1.00 36.29 717 SER A O 1
ATOM 3118 N N . ALA A 1 417 ? 14.917 58.332 28.034 1.00 29.44 718 ALA A N 1
ATOM 3119 C CA . ALA A 1 417 ? 13.555 58.674 27.664 1.00 28.99 718 ALA A CA 1
ATOM 3120 C C . ALA A 1 417 ? 12.655 58.561 28.885 1.00 29.41 718 ALA A C 1
ATOM 3121 O O . ALA A 1 417 ? 12.966 57.837 29.829 1.00 28.76 718 ALA A O 1
ATOM 3123 N N . LEU A 1 418 ? 11.544 59.287 28.874 1.00 30.72 719 LEU A N 1
ATOM 3124 C CA . LEU A 1 418 ? 10.561 59.158 29.937 1.00 32.97 719 LEU A CA 1
ATOM 3125 C C . LEU A 1 418 ? 9.365 58.364 29.433 1.00 35.97 719 LEU A C 1
ATOM 3126 O O . LEU A 1 418 ? 8.822 58.654 28.367 1.00 30.49 719 LEU A O 1
ATOM 3131 N N . ALA A 1 419 ? 8.967 57.356 30.201 1.00 36.93 720 ALA A N 1
ATOM 3132 C CA . ALA A 1 419 ? 7.807 56.544 29.861 1.00 41.25 720 ALA A CA 1
ATOM 3133 C C . ALA A 1 419 ? 6.825 56.517 31.026 1.00 45.30 720 ALA A C 1
ATOM 3134 O O . ALA A 1 419 ? 7.109 57.056 32.097 1.00 41.50 720 ALA A O 1
ATOM 3136 N N . CYS A 1 420 ? 5.668 55.899 30.810 1.00 47.57 721 CYS A N 1
ATOM 3137 C CA . CYS A 1 420 ? 4.646 55.800 31.847 1.00 49.39 721 CYS A CA 1
ATOM 3138 C C . CYS A 1 420 ? 4.086 54.385 31.943 1.00 50.73 721 CYS A C 1
ATOM 3139 O O . CYS A 1 420 ? 3.839 53.737 30.925 1.00 51.63 721 CYS A O 1
ATOM 3142 N N . TYR A 1 421 ? 3.898 53.906 33.169 1.00 48.08 722 TYR A N 1
ATOM 3143 C CA . TYR A 1 421 ? 3.372 52.562 33.391 1.00 48.31 722 TYR A CA 1
ATOM 3144 C C . TYR A 1 421 ? 1.918 52.424 32.940 1.00 50.44 722 TYR A C 1
ATOM 3145 O O . TYR A 1 421 ? 1.480 51.336 32.572 1.00 57.32 722 TYR A O 1
ATOM 3154 N N . ASP A 1 422 ? 1.174 53.526 32.973 1.00 55.05 723 ASP A N 1
ATOM 3155 C CA . ASP A 1 422 ? -0.246 53.497 32.632 1.00 58.16 723 ASP A CA 1
ATOM 3156 C C . ASP A 1 422 ? -0.502 53.942 31.193 1.00 61.94 723 ASP A C 1
ATOM 3157 O O . ASP A 1 422 ? -1.598 53.757 30.665 1.00 64.27 723 ASP A O 1
ATOM 3162 N N . CYS A 1 423 ? 0.510 54.533 30.563 1.00 65.16 724 CYS A N 1
ATOM 3163 C CA . CYS A 1 423 ? 0.413 54.924 29.158 1.00 66.91 724 CYS A CA 1
ATOM 3164 C C . CYS A 1 423 ? 1.520 54.263 28.341 1.00 68.60 724 CYS A C 1
ATOM 3165 O O . CYS A 1 423 ? 2.512 54.907 27.999 1.00 69.31 724 CYS A O 1
ATOM 3168 N N . PRO A 1 424 ? 1.342 52.971 28.021 1.00 71.45 725 PRO A N 1
ATOM 3169 C CA . PRO A 1 424 ? 2.368 52.120 27.403 1.00 71.19 725 PRO A CA 1
ATOM 3170 C C . PRO A 1 424 ? 2.828 52.571 26.015 1.00 67.85 725 PRO A C 1
ATOM 3171 O O . PRO A 1 424 ? 3.950 52.250 25.627 1.00 66.89 725 PRO A O 1
ATOM 3175 N N . ASP A 1 425 ? 1.988 53.291 25.278 1.00 70.37 726 ASP A N 1
ATOM 3176 C CA . ASP A 1 425 ? 2.368 53.734 23.936 1.00 76.19 726 ASP A CA 1
ATOM 3177 C C . ASP A 1 425 ? 3.250 54.981 23.978 1.00 74.00 726 ASP A C 1
ATOM 3178 O O . ASP A 1 425 ? 3.930 55.303 23.004 1.00 69.96 726 ASP A O 1
ATOM 3183 N N . GLY A 1 426 ? 3.228 55.687 25.104 1.00 72.14 727 GLY A N 1
ATOM 3184 C CA . GLY A 1 426 ? 3.901 56.969 25.204 1.00 68.86 727 GLY A CA 1
ATOM 3185 C C . GLY A 1 426 ? 5.399 56.895 25.434 1.00 61.44 727 GLY A C 1
ATOM 3186 O O . GLY A 1 426 ? 5.897 55.996 26.113 1.00 54.73 727 GLY A O 1
ATOM 3187 N N . LEU A 1 427 ? 6.114 57.854 24.854 1.00 55.13 728 LEU A N 1
ATOM 3188 C CA . LEU A 1 427 ? 7.549 58.001 25.068 1.00 43.82 728 LEU A CA 1
ATOM 3189 C C . LEU A 1 427 ? 7.987 59.419 24.716 1.00 36.91 728 LEU A C 1
ATOM 3190 O O . LEU A 1 427 ? 7.634 59.931 23.655 1.00 36.13 728 LEU A O 1
ATOM 3195 N N . VAL A 1 428 ? 8.746 60.056 25.603 1.00 33.46 729 VAL A N 1
ATOM 3196 C CA . VAL A 1 428 ? 9.337 61.354 25.296 1.00 30.10 729 VAL A CA 1
ATOM 3197 C C . VAL A 1 428 ? 10.826 61.355 25.609 1.00 29.64 729 VAL A C 1
ATOM 3198 O O . VAL A 1 428 ? 11.285 60.614 26.476 1.00 29.78 729 VAL A O 1
ATOM 3202 N N . CYS A 1 429 ? 11.581 62.176 24.887 1.00 30.70 730 CYS A N 1
ATOM 3203 C CA . CYS A 1 429 ? 12.969 62.428 25.249 1.00 33.21 730 CYS A CA 1
ATOM 3204 C C . CYS A 1 429 ? 12.972 63.318 26.488 1.00 30.48 730 CYS A C 1
ATOM 3205 O O . CYS A 1 429 ? 11.950 63.916 26.827 1.00 29.38 730 CYS A O 1
ATOM 3208 N N . LEU A 1 430 ? 14.111 63.416 27.166 1.00 28.72 731 LEU A N 1
ATOM 3209 C CA . LEU A 1 430 ? 14.153 64.134 28.439 1.00 26.33 731 LEU A CA 1
ATOM 3210 C C . LEU A 1 430 ? 14.078 65.647 28.264 1.00 30.33 731 LEU A C 1
ATOM 3211 O O . LEU A 1 430 ? 14.017 66.388 29.246 1.00 34.52 731 LEU A O 1
ATOM 3216 N N . SER A 1 431 ? 14.081 66.109 27.019 1.00 27.29 732 SER A N 1
ATOM 3217 C CA . SER A 1 431 ? 13.865 67.523 26.748 1.00 35.03 732 SER A CA 1
ATOM 3218 C C . SER A 1 431 ? 12.374 67.858 26.795 1.00 39.69 732 SER A C 1
ATOM 3219 O O . SER A 1 431 ? 11.993 69.028 26.789 1.00 39.99 732 SER A O 1
ATOM 3222 N N . HIS A 1 432 ? 11.535 66.825 26.837 1.00 37.82 733 HIS A N 1
ATOM 3223 C CA . HIS A 1 432 ? 10.084 67.013 26.806 1.00 39.41 733 HIS A CA 1
ATOM 3224 C C . HIS A 1 432 ? 9.334 66.212 27.866 1.00 39.51 733 HIS A C 1
ATOM 3225 O O . HIS A 1 432 ? 8.297 65.617 27.571 1.00 40.31 733 HIS A O 1
ATOM 3232 N N . ILE A 1 433 ? 9.848 66.201 29.093 1.00 38.01 734 ILE A N 1
ATOM 3233 C CA . ILE A 1 433 ? 9.269 65.380 30.156 1.00 39.05 734 ILE A CA 1
ATOM 3234 C C . ILE A 1 433 ? 7.874 65.843 30.572 1.00 43.50 734 ILE A C 1
ATOM 3235 O O . ILE A 1 433 ? 7.147 65.113 31.245 1.00 50.69 734 ILE A O 1
ATOM 3240 N N . ASN A 1 434 ? 7.501 67.054 30.172 1.00 38.71 735 ASN A N 1
ATOM 3241 C CA . ASN A 1 434 ? 6.186 67.589 30.505 1.00 41.54 735 ASN A CA 1
ATOM 3242 C C . ASN A 1 434 ? 5.144 67.298 29.426 1.00 44.75 735 ASN A C 1
ATOM 3243 O O . ASN A 1 434 ? 3.988 67.700 29.550 1.00 49.91 735 ASN A O 1
ATOM 3248 N N . ASP A 1 435 ? 5.553 66.597 28.373 1.00 38.48 736 ASP A N 1
ATOM 3249 C CA . ASP A 1 435 ? 4.668 66.359 27.236 1.00 36.25 736 ASP A CA 1
ATOM 3250 C C . ASP A 1 435 ? 4.346 64.883 27.017 1.00 38.65 736 ASP A C 1
ATOM 3251 O O . ASP A 1 435 ? 3.918 64.493 25.931 1.00 41.97 736 ASP A O 1
ATOM 3256 N N . LEU A 1 436 ? 4.546 64.064 28.044 1.00 36.49 737 LEU A N 1
ATOM 3257 C CA . LEU A 1 436 ? 4.276 62.636 27.925 1.00 39.95 737 LEU A CA 1
ATOM 3258 C C . LEU A 1 436 ? 2.812 62.319 28.211 1.00 46.82 737 LEU A C 1
ATOM 3259 O O . LEU A 1 436 ? 2.111 61.761 27.366 1.00 51.03 737 LEU A O 1
ATOM 3264 N N . CYS A 1 437 ? 2.363 62.685 29.408 1.00 47.24 738 CYS A N 1
ATOM 3265 C CA . CYS A 1 437 ? 0.996 62.425 29.845 1.00 51.80 738 CYS A CA 1
ATOM 3266 C C . CYS A 1 437 ? 0.686 63.206 31.119 1.00 62.82 738 CYS A C 1
ATOM 3267 O O . CYS A 1 437 ? 1.545 63.911 31.651 1.00 64.45 738 CYS A O 1
ATOM 3270 N N . LYS A 1 438 ? -0.543 63.072 31.606 1.00 67.63 739 LYS A N 1
ATOM 3271 C CA . LYS A 1 438 ? -1.005 63.841 32.759 1.00 70.42 739 LYS A CA 1
ATOM 3272 C C . LYS A 1 438 ? -0.917 63.065 34.072 1.00 66.44 739 LYS A C 1
ATOM 3273 O O . LYS A 1 438 ? -1.246 63.594 35.133 1.00 68.64 739 LYS A O 1
ATOM 3279 N N . CYS A 1 439 ? -0.478 61.813 33.993 1.00 60.72 740 CYS A N 1
ATOM 3280 C CA . CYS A 1 439 ? -0.389 60.952 35.169 1.00 57.10 740 CYS A CA 1
ATOM 3281 C C . CYS A 1 439 ? 0.596 61.507 36.195 1.00 59.95 740 CYS A C 1
ATOM 3282 O O . CYS A 1 439 ? 1.465 62.314 35.862 1.00 64.56 740 CYS A O 1
ATOM 3285 N N . SER A 1 440 ? 0.456 61.072 37.444 1.00 58.63 741 SER A N 1
ATOM 3286 C CA . SER A 1 440 ? 1.329 61.544 38.513 1.00 59.51 741 SER A CA 1
ATOM 3287 C C . SER A 1 440 ? 2.737 60.980 38.352 1.00 59.60 741 SER A C 1
ATOM 3288 O O . SER A 1 440 ? 2.937 59.960 37.692 1.00 58.33 741 SER A O 1
ATOM 3291 N N . SER A 1 441 ? 3.704 61.662 38.960 1.00 59.14 742 SER A N 1
ATOM 3292 C CA . SER A 1 441 ? 5.118 61.313 38.849 1.00 59.60 742 SER A CA 1
ATOM 3293 C C . SER A 1 441 ? 5.427 59.870 39.241 1.00 60.19 742 SER A C 1
ATOM 3294 O O . SER A 1 441 ? 6.368 59.267 38.725 1.00 58.12 742 SER A O 1
ATOM 3297 N N . SER A 1 442 ? 4.632 59.322 40.154 1.00 62.81 743 SER A N 1
ATOM 3298 C CA . SER A 1 442 ? 4.840 57.960 40.636 1.00 58.76 743 SER A CA 1
ATOM 3299 C C . SER A 1 442 ? 4.576 56.902 39.568 1.00 55.18 743 SER A C 1
ATOM 3300 O O . SER A 1 442 ? 5.003 55.756 39.708 1.00 53.88 743 SER A O 1
ATOM 3303 N N . ARG A 1 443 ? 3.878 57.282 38.501 1.00 57.04 744 ARG A N 1
ATOM 3304 C CA . ARG A 1 443 ? 3.548 56.331 37.442 1.00 58.30 744 ARG A CA 1
ATOM 3305 C C . ARG A 1 443 ? 4.465 56.482 36.230 1.00 51.54 744 ARG A C 1
ATOM 3306 O O . ARG A 1 443 ? 4.408 55.679 35.298 1.00 46.42 744 ARG A O 1
ATOM 3314 N N . GLN A 1 444 ? 5.310 57.509 36.245 1.00 43.44 745 GLN A N 1
ATOM 3315 C CA . GLN A 1 444 ? 6.270 57.710 35.165 1.00 39.66 745 GLN A CA 1
ATOM 3316 C C . GLN A 1 444 ? 7.641 57.197 35.590 1.00 38.25 745 GLN A C 1
ATOM 3317 O O . GLN A 1 444 ? 7.965 57.192 36.778 1.00 45.05 745 GLN A O 1
ATOM 3323 N N . TYR A 1 445 ? 8.451 56.773 34.627 1.00 39.24 746 TYR A N 1
ATOM 3324 C CA . TYR A 1 445 ? 9.763 56.228 34.958 1.00 39.44 746 TYR A CA 1
ATOM 3325 C C . TYR A 1 445 ? 10.806 56.501 33.881 1.00 39.05 746 TYR A C 1
ATOM 3326 O O . TYR A 1 445 ? 10.486 56.642 32.700 1.00 32.32 746 TYR A O 1
ATOM 3335 N N . LEU A 1 446 ? 12.061 56.561 34.312 1.00 35.14 747 LEU A N 1
ATOM 3336 C CA . LEU A 1 446 ? 13.180 56.827 33.422 1.00 30.38 747 LEU A CA 1
ATOM 3337 C C . LEU A 1 446 ? 13.670 55.558 32.747 1.00 35.41 747 LEU A C 1
ATOM 3338 O O . LEU A 1 446 ? 13.932 54.553 33.403 1.00 36.02 747 LEU A O 1
ATOM 3343 N N . ARG A 1 447 ? 13.796 55.609 31.428 1.00 35.91 748 ARG A N 1
ATOM 3344 C CA . ARG A 1 447 ? 14.459 54.544 30.696 1.00 32.71 748 ARG A CA 1
ATOM 3345 C C . ARG A 1 447 ? 15.804 55.083 30.238 1.00 30.90 748 ARG A C 1
ATOM 3346 O O . ARG A 1 447 ? 15.863 56.073 29.514 1.00 30.05 748 ARG A O 1
ATOM 3354 N N . TYR A 1 448 ? 16.884 54.453 30.681 1.00 32.32 749 TYR A N 1
ATOM 3355 C CA . TYR A 1 448 ? 18.215 55.001 30.453 1.00 30.24 749 TYR A CA 1
ATOM 3356 C C . TYR A 1 448 ? 19.137 53.985 29.801 1.00 34.30 749 TYR A C 1
ATOM 3357 O O . TYR A 1 448 ? 19.016 52.783 30.034 1.00 33.25 749 TYR A O 1
ATOM 3366 N N . ARG A 1 449 ? 20.054 54.478 28.976 1.00 30.60 750 ARG A N 1
ATOM 3367 C CA . ARG A 1 449 ? 21.033 53.621 28.327 1.00 33.18 750 ARG A CA 1
ATOM 3368 C C . ARG A 1 449 ? 22.242 53.447 29.232 1.00 35.46 750 ARG A C 1
ATOM 3369 O O . ARG A 1 449 ? 22.774 52.347 29.374 1.00 34.98 750 ARG A O 1
ATOM 3377 N N . TYR A 1 450 ? 22.665 54.553 29.836 1.00 33.05 751 TYR A N 1
ATOM 3378 C CA . TYR A 1 450 ? 23.784 54.565 30.766 1.00 30.64 751 TYR A CA 1
ATOM 3379 C C . TYR A 1 450 ? 23.419 55.336 32.028 1.00 36.83 751 TYR A C 1
ATOM 3380 O O . TYR A 1 450 ? 22.626 56.276 31.984 1.00 39.20 751 TYR A O 1
ATOM 3389 N N . THR A 1 451 ? 24.002 54.936 33.151 1.00 31.10 752 THR A N 1
ATOM 3390 C CA . THR A 1 451 ? 23.909 55.723 34.372 1.00 37.59 752 THR A CA 1
ATOM 3391 C C . THR A 1 451 ? 24.812 56.949 34.239 1.00 37.11 752 THR A C 1
ATOM 3392 O O . THR A 1 451 ? 25.719 56.963 33.406 1.00 32.11 752 THR A O 1
ATOM 3396 N N . LEU A 1 452 ? 24.558 57.976 35.044 1.00 39.89 753 LEU A N 1
ATOM 3397 C CA . LEU A 1 452 ? 25.395 59.174 35.022 1.00 41.28 753 LEU A CA 1
ATOM 3398 C C . LEU A 1 452 ? 26.854 58.862 35.380 1.00 44.96 753 LEU A C 1
ATOM 3399 O O . LEU A 1 452 ? 27.771 59.418 34.784 1.00 45.66 753 LEU A O 1
ATOM 3404 N N . ASP A 1 453 ? 27.049 57.993 36.369 1.00 45.73 754 ASP A N 1
ATOM 3405 C CA . ASP A 1 453 ? 28.348 57.393 36.686 1.00 47.18 754 ASP A CA 1
ATOM 3406 C C . ASP A 1 453 ? 29.115 56.819 35.483 1.00 46.01 754 ASP A C 1
ATOM 3407 O O . ASP A 1 453 ? 30.330 56.986 35.393 1.00 50.61 754 ASP A O 1
ATOM 3412 N N . GLU A 1 454 ? 28.434 56.068 34.617 1.00 37.03 755 GLU A N 1
ATOM 3413 C CA . GLU A 1 454 ? 29.095 55.380 33.503 1.00 45.32 755 GLU A CA 1
ATOM 3414 C C . GLU A 1 454 ? 29.691 56.327 32.452 1.00 51.56 755 GLU A C 1
ATOM 3415 O O . GLU A 1 454 ? 30.600 55.952 31.711 1.00 51.18 755 GLU A O 1
ATOM 3421 N N . LEU A 1 455 ? 29.173 57.549 32.384 1.00 56.32 756 LEU A N 1
ATOM 3422 C CA . LEU A 1 455 ? 29.543 58.480 31.316 1.00 48.71 756 LEU A CA 1
ATOM 3423 C C . LEU A 1 455 ? 30.931 59.142 31.440 1.00 43.00 756 LEU A C 1
ATOM 3424 O O . LEU A 1 455 ? 31.614 59.291 30.429 1.00 45.12 756 LEU A O 1
ATOM 3429 N N . PRO A 1 456 ? 31.353 59.551 32.656 1.00 48.33 757 PRO A N 1
ATOM 3430 C CA . PRO A 1 456 ? 32.713 60.099 32.752 1.00 47.13 757 PRO A CA 1
ATOM 3431 C C . PRO A 1 456 ? 33.787 59.127 32.277 1.00 46.60 757 PRO A C 1
ATOM 3432 O O . PRO A 1 456 ? 34.778 59.554 31.685 1.00 44.46 757 PRO A O 1
ATOM 3436 N N . ALA A 1 457 ? 33.587 57.839 32.539 1.00 48.86 758 ALA A N 1
ATOM 3437 C CA . ALA A 1 457 ? 34.540 56.814 32.131 1.00 44.54 758 ALA A CA 1
ATOM 3438 C C . ALA A 1 457 ? 34.682 56.782 30.613 1.00 36.45 758 ALA A C 1
ATOM 3439 O O . ALA A 1 457 ? 35.785 56.630 30.087 1.00 36.12 758 ALA A O 1
ATOM 3441 N N . MET A 1 458 ? 33.562 56.927 29.914 1.00 30.91 759 MET A N 1
ATOM 3442 C CA . MET A 1 458 ? 33.579 56.960 28.457 1.00 41.66 759 MET A CA 1
ATOM 3443 C C . MET A 1 458 ? 34.334 58.189 27.957 1.00 36.63 759 MET A C 1
ATOM 3444 O O . MET A 1 458 ? 35.190 58.078 27.078 1.00 31.95 759 MET A O 1
ATOM 3449 N N . LEU A 1 459 ? 34.022 59.351 28.531 1.00 34.15 760 LEU A N 1
ATOM 3450 C CA . LEU A 1 459 ? 34.713 60.599 28.207 1.00 32.95 760 LEU A CA 1
ATOM 3451 C C . LEU A 1 459 ? 36.219 60.495 28.390 1.00 37.36 760 LEU A C 1
ATOM 3452 O O . LEU A 1 459 ? 36.991 60.963 27.551 1.00 35.63 760 LEU A O 1
ATOM 3457 N N . HIS A 1 460 ? 36.628 59.892 29.502 1.00 36.85 761 HIS A N 1
ATOM 3458 C CA . HIS A 1 460 ? 38.037 59.795 29.851 1.00 37.76 761 HIS A CA 1
ATOM 3459 C C . HIS A 1 460 ? 38.808 58.949 28.845 1.00 38.51 761 HIS A C 1
ATOM 3460 O O . HIS A 1 460 ? 39.926 59.293 28.465 1.00 40.45 761 HIS A O 1
ATOM 3467 N N . LYS A 1 461 ? 38.201 57.848 28.413 1.00 43.03 762 LYS A N 1
ATOM 3468 C CA . LYS A 1 461 ? 38.827 56.958 27.439 1.00 47.54 762 LYS A CA 1
ATOM 3469 C C . LYS A 1 461 ? 39.061 57.661 26.104 1.00 44.13 762 LYS A C 1
ATOM 3470 O O . LYS A 1 461 ? 40.109 57.490 25.478 1.00 42.27 762 LYS A O 1
ATOM 3476 N N . LEU A 1 462 ? 38.078 58.445 25.673 1.00 39.34 763 LEU A N 1
ATOM 3477 C CA . LEU A 1 462 ? 38.213 59.272 24.477 1.00 37.95 763 LEU A CA 1
ATOM 3478 C C . LEU A 1 462 ? 39.347 60.281 24.598 1.00 37.07 763 LEU A C 1
ATOM 3479 O O . LEU A 1 462 ? 40.135 60.463 23.668 1.00 32.95 763 LEU A O 1
ATOM 3484 N N . LYS A 1 463 ? 39.411 60.943 25.749 1.00 41.34 764 LYS A N 1
ATOM 3485 C CA . LYS A 1 463 ? 40.386 62.001 25.982 1.00 41.51 764 LYS A CA 1
ATOM 3486 C C . LYS A 1 463 ? 41.805 61.443 25.934 1.00 45.20 764 LYS A C 1
ATOM 3487 O O . LYS A 1 463 ? 42.700 62.048 25.342 1.00 48.61 764 LYS A O 1
ATOM 3493 N N . VAL A 1 464 ? 41.998 60.282 26.553 1.00 41.95 765 VAL A N 1
ATOM 3494 C CA . VAL A 1 464 ? 43.286 59.595 26.534 1.00 47.34 765 VAL A CA 1
ATOM 3495 C C . VAL A 1 464 ? 43.693 59.246 25.106 1.00 49.94 765 VAL A C 1
ATOM 3496 O O . VAL A 1 464 ? 44.838 59.457 24.702 1.00 53.21 765 VAL A O 1
ATOM 3500 N N . ARG A 1 465 ? 42.738 58.725 24.345 1.00 43.30 766 ARG A N 1
ATOM 3501 C CA . ARG A 1 465 ? 42.970 58.350 22.957 1.00 44.23 766 ARG A CA 1
ATOM 3502 C C . ARG A 1 465 ? 43.372 59.550 22.108 1.00 47.40 766 ARG A C 1
ATOM 3503 O O . ARG A 1 465 ? 44.350 59.492 21.364 1.00 50.51 766 ARG A O 1
ATOM 3511 N N . ALA A 1 466 ? 42.615 60.637 22.228 1.00 43.52 767 ALA A N 1
ATOM 3512 C CA . ALA A 1 466 ? 42.873 61.847 21.455 1.00 43.86 767 ALA A CA 1
ATOM 3513 C C . ALA A 1 466 ? 44.198 62.495 21.844 1.00 52.98 767 ALA A C 1
ATOM 3514 O O . ALA A 1 466 ? 44.757 63.282 21.082 1.00 55.63 767 ALA A O 1
ATOM 3516 N N . GLU A 1 467 ? 44.696 62.159 23.032 1.00 55.07 768 GLU A N 1
ATOM 3517 C CA . GLU A 1 467 ? 45.956 62.705 23.525 1.00 60.50 768 GLU A CA 1
ATOM 3518 C C . GLU A 1 467 ? 47.161 61.836 23.171 1.00 64.61 768 GLU A C 1
ATOM 3519 O O . GLU A 1 467 ? 48.184 61.884 23.851 1.00 66.16 768 GLU A O 1
ATOM 3525 N N . SER A 1 468 ? 47.041 61.049 22.107 1.00 70.82 769 SER A N 1
ATOM 3526 C CA . SER A 1 468 ? 48.115 60.149 21.697 1.00 71.96 769 SER A CA 1
ATOM 3527 C C . SER A 1 468 ? 48.894 60.713 20.510 1.00 70.65 769 SER A C 1
ATOM 3528 O O . SER A 1 468 ? 49.633 61.689 20.645 1.00 68.14 769 SER A O 1
ATOM 3531 N N . SER B 1 1 ? 4.322 7.811 41.850 1.00 25.62 6 SER B N 1
ATOM 3532 C CA . SER B 1 1 ? 5.758 7.647 41.658 1.00 28.90 6 SER B CA 1
ATOM 3533 C C . SER B 1 1 ? 6.437 8.988 41.434 1.00 24.82 6 SER B C 1
ATOM 3534 O O . SER B 1 1 ? 5.792 9.971 41.070 1.00 25.90 6 SER B O 1
ATOM 3537 N N . MET B 1 2 ? 7.748 9.016 41.636 1.00 20.24 7 MET B N 1
ATOM 3538 C CA . MET B 1 2 ? 8.541 10.190 41.306 1.00 16.42 7 MET B CA 1
ATOM 3539 C C . MET B 1 2 ? 8.733 10.289 39.795 1.00 19.77 7 MET B C 1
ATOM 3540 O O . MET B 1 2 ? 8.392 9.364 39.058 1.00 20.61 7 MET B O 1
ATOM 3545 N N . PHE B 1 3 ? 9.282 11.413 39.346 1.00 19.74 8 PHE B N 1
ATOM 3546 C CA . PHE B 1 3 ? 9.492 11.668 37.926 1.00 19.80 8 PHE B CA 1
ATOM 3547 C C . PHE B 1 3 ? 10.270 10.556 37.231 1.00 21.88 8 PHE B C 1
ATOM 3548 O O . PHE B 1 3 ? 11.311 10.113 37.717 1.00 19.15 8 PHE B O 1
ATOM 3556 N N . LEU B 1 4 ? 9.751 10.109 36.093 1.00 13.72 9 LEU B N 1
ATOM 3557 C CA . LEU B 1 4 ? 10.451 9.146 35.260 1.00 12.83 9 LEU B CA 1
ATOM 3558 C C . LEU B 1 4 ? 11.234 9.869 34.174 1.00 14.17 9 LEU B C 1
ATOM 3559 O O . LEU B 1 4 ? 10.650 10.572 33.351 1.00 18.59 9 LEU B O 1
ATOM 3564 N N . PRO B 1 5 ? 12.563 9.710 34.176 1.00 18.80 10 PRO B N 1
ATOM 3565 C CA . PRO B 1 5 ? 13.388 10.318 33.129 1.00 18.70 10 PRO B CA 1
ATOM 3566 C C . PRO B 1 5 ? 13.111 9.682 31.769 1.00 22.14 10 PRO B C 1
ATOM 3567 O O . PRO B 1 5 ? 13.117 8.458 31.664 1.00 14.71 10 PRO B O 1
ATOM 3571 N N . PRO B 1 6 ? 12.852 10.504 30.739 1.00 18.87 11 PRO B N 1
ATOM 3572 C CA . PRO B 1 6 ? 12.701 9.957 29.385 1.00 12.34 11 PRO B CA 1
ATOM 3573 C C . PRO B 1 6 ? 13.987 9.273 28.920 1.00 13.71 11 PRO B C 1
ATOM 3574 O O . PRO B 1 6 ? 15.043 9.515 29.505 1.00 16.55 11 PRO B O 1
ATOM 3578 N N . PRO B 1 7 ? 13.906 8.433 27.876 1.00 17.31 12 PRO B N 1
ATOM 3579 C CA . PRO B 1 7 ? 15.132 7.844 27.325 1.00 17.64 12 PRO B CA 1
ATOM 3580 C C . PRO B 1 7 ? 16.110 8.932 26.894 1.00 19.20 12 PRO B C 1
ATOM 3581 O O . PRO B 1 7 ? 15.679 10.029 26.529 1.00 16.20 12 PRO B O 1
ATOM 3585 N N . GLU B 1 8 ? 17.402 8.632 26.928 1.00 16.33 13 GLU B N 1
ATOM 3586 C CA . GLU B 1 8 ? 18.421 9.618 26.593 1.00 19.19 13 GLU B CA 1
ATOM 3587 C C . GLU B 1 8 ? 18.439 9.903 25.091 1.00 25.31 13 GLU B C 1
ATOM 3588 O O . GLU B 1 8 ? 18.274 8.994 24.278 1.00 18.77 13 GLU B O 1
ATOM 3594 N N . CYS B 1 9 ? 18.613 11.170 24.726 1.00 17.13 14 CYS B N 1
ATOM 3595 C CA . CYS B 1 9 ? 18.701 11.542 23.316 1.00 18.62 14 CYS B CA 1
ATOM 3596 C C . CYS B 1 9 ? 20.036 11.056 22.755 1.00 21.56 14 CYS B C 1
ATOM 3597 O O . CYS B 1 9 ? 20.967 10.792 23.518 1.00 23.92 14 CYS B O 1
ATOM 3600 N N . PRO B 1 10 ? 20.143 10.936 21.424 1.00 20.88 15 PRO B N 1
ATOM 3601 C CA . PRO B 1 10 ? 21.417 10.468 20.869 1.00 25.26 15 PRO B CA 1
ATOM 3602 C C . PRO B 1 10 ? 22.550 11.459 21.097 1.00 24.43 15 PRO B C 1
ATOM 3603 O O . PRO B 1 10 ? 22.337 12.675 21.050 1.00 16.51 15 PRO B O 1
ATOM 3607 N N . VAL B 1 11 ? 23.745 10.930 21.341 1.00 23.67 16 VAL B N 1
ATOM 3608 C CA . VAL B 1 11 ? 24.931 11.747 21.552 1.00 21.72 16 VAL B CA 1
ATOM 3609 C C . VAL B 1 11 ? 25.938 11.468 20.448 1.00 22.89 16 VAL B C 1
ATOM 3610 O O . VAL B 1 11 ? 26.231 10.312 20.144 1.00 26.87 16 VAL B O 1
ATOM 3614 N N . PHE B 1 12 ? 26.459 12.528 19.845 1.00 18.05 17 PHE B N 1
ATOM 3615 C CA . PHE B 1 12 ? 27.397 12.384 18.743 1.00 23.15 17 PHE B CA 1
ATOM 3616 C C . PHE B 1 12 ? 28.769 12.941 19.103 1.00 26.82 17 PHE B C 1
ATOM 3617 O O . PHE B 1 12 ? 28.883 13.999 19.727 1.00 25.25 17 PHE B O 1
ATOM 3625 N N . GLU B 1 13 ? 29.807 12.204 18.724 1.00 25.02 18 GLU B N 1
ATOM 3626 C CA . GLU B 1 13 ? 31.180 12.618 18.981 1.00 31.95 18 GLU B CA 1
ATOM 3627 C C . GLU B 1 13 ? 31.986 12.623 17.688 1.00 36.54 18 GLU B C 1
ATOM 3628 O O . GLU B 1 13 ? 32.697 11.663 17.392 1.00 37.01 18 GLU B O 1
ATOM 3634 N N . PRO B 1 14 ? 31.867 13.706 16.907 1.00 36.03 19 PRO B N 1
ATOM 3635 C CA . PRO B 1 14 ? 32.555 13.800 15.617 1.00 34.49 19 PRO B CA 1
ATOM 3636 C C . PRO B 1 14 ? 34.074 13.812 15.750 1.00 42.04 19 PRO B C 1
ATOM 3637 O O . PRO B 1 14 ? 34.621 14.439 16.661 1.00 35.86 19 PRO B O 1
ATOM 3641 N N . SER B 1 15 ? 34.744 13.124 14.833 1.00 41.45 20 SER B N 1
ATOM 3642 C CA . SER B 1 15 ? 36.187 13.235 14.694 1.00 39.94 20 SER B CA 1
ATOM 3643 C C . SER B 1 15 ? 3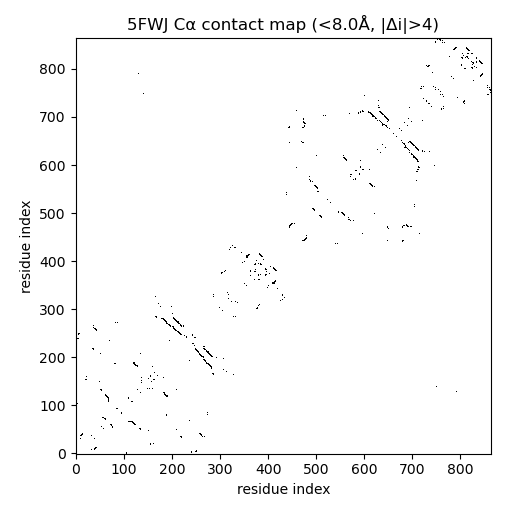6.527 14.633 14.213 1.00 35.78 20 SER B C 1
ATOM 3644 O O . SER B 1 15 ? 35.638 15.387 13.815 1.00 36.24 20 SER B O 1
ATOM 3647 N N . TRP B 1 16 ? 37.808 14.982 14.242 1.00 34.17 21 TRP B N 1
ATOM 3648 C CA . TRP B 1 16 ? 38.243 16.265 13.710 1.00 40.60 21 TRP B CA 1
ATOM 3649 C C . TRP B 1 16 ? 37.857 16.418 12.246 1.00 42.91 21 TRP B C 1
ATOM 3650 O O . TRP B 1 16 ? 37.446 17.494 11.824 1.00 45.92 21 TRP B O 1
ATOM 3661 N N . ALA B 1 17 ? 37.982 15.337 11.484 1.00 41.06 22 ALA B N 1
ATOM 3662 C CA . ALA B 1 17 ? 37.619 15.347 10.071 1.00 42.63 22 ALA B CA 1
ATOM 3663 C C . ALA B 1 17 ? 36.143 15.691 9.889 1.00 41.16 22 ALA B C 1
ATOM 3664 O O . ALA B 1 17 ? 35.792 16.549 9.081 1.00 40.22 22 ALA B O 1
ATOM 3666 N N . GLU B 1 18 ? 35.285 15.014 10.646 1.00 42.00 23 GLU B N 1
ATOM 3667 C CA . GLU B 1 18 ? 33.849 15.276 10.613 1.00 41.03 23 GLU B CA 1
ATOM 3668 C C . GLU B 1 18 ? 33.508 16.682 11.106 1.00 41.81 23 GLU B C 1
ATOM 3669 O O . GLU B 1 18 ? 32.612 17.337 10.573 1.00 43.58 23 GLU B O 1
ATOM 3675 N N . PHE B 1 19 ? 34.244 17.143 12.114 1.00 40.40 24 PHE B N 1
ATOM 3676 C CA . PHE B 1 19 ? 33.965 18.417 12.775 1.00 34.59 24 PHE B CA 1
ATOM 3677 C C . PHE B 1 19 ? 34.269 19.626 11.889 1.00 35.26 24 PHE B C 1
ATOM 3678 O O . PHE B 1 19 ? 33.775 20.725 12.136 1.00 34.85 24 PHE B O 1
ATOM 3686 N N . ARG B 1 20 ? 35.075 19.412 10.854 1.00 40.80 25 ARG B N 1
ATOM 3687 C CA . ARG B 1 20 ? 35.512 20.487 9.962 1.00 45.45 25 ARG B CA 1
ATOM 3688 C C . ARG B 1 20 ? 34.366 21.096 9.152 1.00 43.43 25 ARG B C 1
ATOM 3689 O O . ARG B 1 20 ? 34.427 22.262 8.761 1.00 44.70 25 ARG B O 1
ATOM 3697 N N . ASP B 1 21 ? 33.330 20.305 8.894 1.00 44.11 26 ASP B N 1
ATOM 3698 C CA . ASP B 1 21 ? 32.192 20.766 8.099 1.00 40.90 26 ASP B CA 1
ATOM 3699 C C . ASP B 1 21 ? 30.909 20.597 8.913 1.00 33.49 26 ASP B C 1
ATOM 3700 O O . ASP B 1 21 ? 30.274 19.546 8.865 1.00 37.26 26 ASP B O 1
ATOM 3705 N N . PRO B 1 22 ? 30.530 21.639 9.668 1.00 34.55 27 PRO B N 1
ATOM 3706 C CA . PRO B 1 22 ? 29.396 21.566 10.601 1.00 32.56 27 PRO B CA 1
ATOM 3707 C C . PRO B 1 22 ? 28.057 21.250 9.935 1.00 27.27 27 PRO B C 1
ATOM 3708 O O . PRO B 1 22 ? 27.377 20.323 10.370 1.00 26.47 27 PRO B O 1
ATOM 3712 N N . LEU B 1 23 ? 27.686 21.988 8.895 1.00 28.12 28 LEU B N 1
ATOM 3713 C CA . LEU B 1 23 ? 26.396 21.752 8.258 1.00 27.18 28 LEU B CA 1
ATOM 3714 C C . LEU B 1 23 ? 26.402 20.400 7.556 1.00 26.05 28 LEU B C 1
ATOM 3715 O O . LEU B 1 23 ? 25.384 19.708 7.510 1.00 27.20 28 LEU B O 1
ATOM 3720 N N . GLY B 1 24 ? 27.558 20.023 7.022 1.00 23.75 29 GLY B N 1
ATOM 3721 C CA . GLY B 1 24 ? 27.730 18.699 6.456 1.00 22.92 29 GLY B CA 1
ATOM 3722 C C . GLY B 1 24 ? 27.527 17.619 7.505 1.00 30.99 29 GLY B C 1
ATOM 3723 O O . GLY B 1 24 ? 26.842 16.623 7.260 1.00 31.00 29 GLY B O 1
ATOM 3724 N N . TYR B 1 25 ? 28.121 17.816 8.679 1.00 24.19 30 TYR B N 1
ATOM 3725 C CA . TYR B 1 25 ? 28.008 16.833 9.753 1.00 27.36 30 TYR B CA 1
ATOM 3726 C C . TYR B 1 25 ? 26.571 16.715 10.250 1.00 23.07 30 TYR B C 1
ATOM 3727 O O . TYR B 1 25 ? 26.062 15.613 10.457 1.00 25.49 30 TYR B O 1
ATOM 3736 N N . ILE B 1 26 ? 25.927 17.858 10.451 1.00 21.72 31 ILE B N 1
ATOM 3737 C CA . ILE B 1 26 ? 24.547 17.885 10.913 1.00 22.85 31 ILE B CA 1
ATOM 3738 C C . ILE B 1 26 ? 23.613 17.203 9.910 1.00 27.87 31 ILE B C 1
ATOM 3739 O O . ILE B 1 26 ? 22.701 16.470 10.299 1.00 24.32 31 ILE B O 1
ATOM 3744 N N . ALA B 1 27 ? 23.860 17.422 8.621 1.00 25.62 32 ALA B N 1
ATOM 3745 C CA . ALA B 1 27 ? 23.084 16.759 7.576 1.00 27.24 32 ALA B CA 1
ATOM 3746 C C . ALA B 1 27 ? 23.261 15.246 7.647 1.00 26.18 32 ALA B C 1
ATOM 3747 O O . ALA B 1 27 ? 22.318 14.489 7.421 1.00 24.72 32 ALA B O 1
ATOM 3749 N N . LYS B 1 28 ? 24.476 14.813 7.969 1.00 25.77 33 LYS B N 1
ATOM 3750 C CA . LYS B 1 28 ? 24.787 13.392 8.062 1.00 27.92 33 LYS B CA 1
ATOM 3751 C C . LYS B 1 28 ? 24.065 12.711 9.223 1.00 26.17 33 LYS B C 1
ATOM 3752 O O . LYS B 1 28 ? 23.564 11.597 9.083 1.00 28.46 33 LYS B O 1
ATOM 3758 N N . ILE B 1 29 ? 24.005 13.381 10.370 1.00 23.45 34 ILE B N 1
ATOM 3759 C CA . ILE B 1 29 ? 23.404 12.777 11.556 1.00 25.87 34 ILE B CA 1
ATOM 3760 C C . ILE B 1 29 ? 21.889 12.964 11.605 1.00 24.13 34 ILE B C 1
ATOM 3761 O O . ILE B 1 29 ? 21.205 12.306 12.392 1.00 19.68 34 ILE B O 1
ATOM 3766 N N . ARG B 1 30 ? 21.371 13.846 10.754 1.00 20.49 35 ARG B N 1
ATOM 3767 C CA . ARG B 1 30 ? 19.950 14.203 10.782 1.00 20.52 35 ARG B CA 1
ATOM 3768 C C . ARG B 1 30 ? 18.978 13.013 10.688 1.00 22.66 35 ARG B C 1
ATOM 3769 O O . ARG B 1 30 ? 18.002 12.979 11.437 1.00 22.87 35 ARG B O 1
ATOM 3777 N N . PRO B 1 31 ? 19.225 12.043 9.777 1.00 30.78 36 PRO B N 1
ATOM 3778 C CA . PRO B 1 31 ? 18.299 10.900 9.713 1.00 33.55 36 PRO B CA 1
ATOM 3779 C C . PRO B 1 31 ? 18.119 10.154 11.041 1.00 31.78 36 PRO B C 1
ATOM 3780 O O . PRO B 1 31 ? 17.023 9.668 11.319 1.00 32.90 36 PRO B O 1
ATOM 3784 N N . ILE B 1 32 ? 19.170 10.069 11.847 1.00 27.43 37 ILE B N 1
ATOM 3785 C CA . ILE B 1 32 ? 19.053 9.470 13.173 1.00 24.58 37 ILE B CA 1
ATOM 3786 C C . ILE B 1 32 ? 18.479 10.467 14.180 1.00 23.74 37 ILE B C 1
ATOM 3787 O O . ILE B 1 32 ? 17.525 10.166 14.897 1.00 24.34 37 ILE B O 1
ATOM 3792 N N . ALA B 1 33 ? 19.062 11.660 14.224 1.00 25.08 38 ALA B N 1
ATOM 3793 C CA . ALA B 1 33 ? 18.721 12.642 15.249 1.00 16.92 38 ALA B CA 1
ATOM 3794 C C . ALA B 1 33 ? 17.284 13.161 15.145 1.00 19.03 38 ALA B C 1
ATOM 3795 O O . ALA B 1 33 ? 16.658 13.456 16.160 1.00 20.74 38 ALA B O 1
ATOM 3797 N N . GLU B 1 34 ? 16.751 13.267 13.929 1.00 19.57 39 GLU B N 1
ATOM 3798 C CA . GLU B 1 34 ? 15.404 13.814 13.760 1.00 21.63 39 GLU B CA 1
ATOM 3799 C C . GLU B 1 34 ? 14.333 12.847 14.271 1.00 20.11 39 GLU B C 1
ATOM 3800 O O . GLU B 1 34 ? 13.187 13.242 14.482 1.00 23.53 39 GLU B O 1
ATOM 3806 N N . LYS B 1 35 ? 14.711 11.586 14.469 1.00 19.47 40 LYS B N 1
ATOM 3807 C CA . LYS B 1 35 ? 13.834 10.617 15.124 1.00 19.65 40 LYS B CA 1
ATOM 3808 C C . LYS B 1 35 ? 13.645 10.954 16.601 1.00 21.60 40 LYS B C 1
ATOM 3809 O O . LYS B 1 35 ? 12.709 10.471 17.238 1.00 22.53 40 LYS B O 1
ATOM 3815 N N . SER B 1 36 ? 14.544 11.772 17.142 1.00 18.07 41 SER B N 1
ATOM 3816 C CA . SER B 1 36 ? 14.483 12.169 18.548 1.00 19.02 41 SER B CA 1
ATOM 3817 C C . SER B 1 36 ? 14.077 13.633 18.730 1.00 17.89 41 SER B C 1
ATOM 3818 O O . SER B 1 36 ? 13.495 13.999 19.750 1.00 22.19 41 SER B O 1
ATOM 3821 N N . GLY B 1 37 ? 14.398 14.471 17.751 1.00 15.73 42 GLY B N 1
ATOM 3822 C CA . GLY B 1 37 ? 14.030 15.876 17.818 1.00 19.05 42 GLY B CA 1
ATOM 3823 C C . GLY B 1 37 ? 15.155 16.770 18.306 1.00 19.29 42 GLY B C 1
ATOM 3824 O O . GLY B 1 37 ? 15.322 17.895 17.832 1.00 18.66 42 GLY B O 1
ATOM 3825 N N . ILE B 1 38 ? 15.917 16.276 19.275 1.00 14.24 43 ILE B N 1
ATOM 3826 C CA . ILE B 1 38 ? 17.142 16.933 19.699 1.00 16.13 43 ILE B CA 1
ATOM 3827 C C . ILE B 1 38 ? 18.270 15.921 19.742 1.00 21.39 43 ILE B C 1
ATOM 3828 O O . ILE B 1 38 ? 18.031 14.716 19.820 1.00 17.01 43 ILE B O 1
ATOM 3833 N N . CYS B 1 39 ? 19.500 16.412 19.686 1.00 16.35 44 CYS B N 1
ATOM 3834 C CA . CYS B 1 39 ? 20.655 15.559 19.903 1.00 20.51 44 CYS B CA 1
ATOM 3835 C C . CYS B 1 39 ? 21.774 16.370 20.526 1.00 19.91 44 CYS B C 1
ATOM 3836 O O . CYS B 1 39 ? 21.746 17.600 20.515 1.00 20.44 44 CYS B O 1
ATOM 3839 N N . LYS B 1 40 ? 22.761 15.667 21.063 1.00 19.02 45 LYS B N 1
ATOM 3840 C CA . LYS B 1 40 ? 23.900 16.305 21.692 1.00 22.23 45 LYS B CA 1
ATOM 3841 C C . LYS B 1 40 ? 25.152 16.037 20.870 1.00 22.19 45 LYS B C 1
ATOM 3842 O O . LYS B 1 40 ? 25.361 14.927 20.384 1.00 26.32 45 LYS B O 1
ATOM 3848 N N . ILE B 1 41 ? 25.969 17.067 20.696 1.00 21.95 46 ILE B N 1
ATOM 3849 C CA . ILE B 1 41 ? 27.227 16.925 19.985 1.00 22.37 46 ILE B CA 1
ATOM 3850 C C . ILE B 1 41 ? 28.386 17.315 20.894 1.00 21.87 46 ILE B C 1
ATOM 3851 O O . ILE B 1 41 ? 28.436 18.433 21.405 1.00 26.86 46 ILE B O 1
ATOM 3856 N N . ARG B 1 42 ? 29.310 16.386 21.101 1.00 24.11 47 ARG B N 1
ATOM 3857 C CA . ARG B 1 42 ? 30.521 16.673 21.855 1.00 26.14 47 ARG B CA 1
ATOM 3858 C C . ARG B 1 42 ? 31.659 16.951 20.889 1.00 29.22 47 ARG B C 1
ATOM 3859 O O . ARG B 1 42 ? 32.056 16.068 20.128 1.00 31.51 47 ARG B O 1
ATOM 3867 N N . PRO B 1 43 ? 32.176 18.187 20.901 1.00 28.83 48 PRO B N 1
ATOM 3868 C CA . PRO B 1 43 ? 33.309 18.542 20.042 1.00 31.21 48 PRO B CA 1
ATOM 3869 C C . PRO B 1 43 ? 34.551 17.751 20.423 1.00 33.39 48 PRO B C 1
ATOM 3870 O O . PRO B 1 43 ? 34.609 17.236 21.544 1.00 31.16 48 PRO B O 1
ATOM 3874 N N . PRO B 1 44 ? 35.523 17.639 19.502 1.00 37.41 49 PRO B N 1
ATOM 3875 C CA . PRO B 1 44 ? 36.815 17.031 19.833 1.00 42.64 49 PRO B CA 1
ATOM 3876 C C . PRO B 1 44 ? 37.409 17.633 21.102 1.00 37.87 49 PRO B C 1
ATOM 3877 O O . PRO B 1 44 ? 37.239 18.814 21.367 1.00 34.32 49 PRO B O 1
ATOM 3881 N N . ALA B 1 45 ? 38.097 16.804 21.873 1.00 34.87 50 ALA B N 1
ATOM 3882 C CA . ALA B 1 45 ? 38.542 17.131 23.225 1.00 42.04 50 ALA B CA 1
ATOM 3883 C C . ALA B 1 45 ? 39.280 18.486 23.355 1.00 42.80 50 ALA B C 1
ATOM 3884 O O . ALA B 1 45 ? 39.251 19.123 24.401 1.00 50.15 50 ALA B O 1
ATOM 3886 N N . ASP B 1 46 ? 40.036 18.877 22.343 1.00 42.90 51 ASP B N 1
ATOM 3887 C CA . ASP B 1 46 ? 40.787 20.126 22.445 1.00 50.72 51 ASP B CA 1
ATOM 3888 C C . ASP B 1 46 ? 40.199 21.318 21.676 1.00 49.79 51 ASP B C 1
ATOM 3889 O O . ASP B 1 46 ? 40.861 22.343 21.542 1.00 46.66 51 ASP B O 1
ATOM 3894 N N . TRP B 1 47 ? 38.956 21.200 21.210 1.00 40.41 52 TRP B N 1
ATOM 3895 C CA . TRP B 1 47 ? 38.258 22.369 20.683 1.00 38.10 52 TRP B CA 1
ATOM 3896 C C . TRP B 1 47 ? 37.664 23.158 21.838 1.00 40.72 52 TRP B C 1
ATOM 3897 O O . TRP B 1 47 ? 36.586 22.831 22.336 1.00 43.29 52 TRP B O 1
ATOM 3908 N N . GLN B 1 48 ? 38.369 24.202 22.278 1.00 37.57 53 GLN B N 1
ATOM 3909 C CA . GLN B 1 48 ? 38.045 24.844 23.567 1.00 44.14 53 GLN B CA 1
ATOM 3910 C C . GLN B 1 48 ? 38.216 26.343 23.469 1.00 42.64 53 GLN B C 1
ATOM 3911 O O . GLN B 1 48 ? 39.244 26.884 23.891 1.00 46.06 53 GLN B O 1
ATOM 3917 N N . PRO B 1 49 ? 37.197 27.011 22.897 1.00 37.27 54 PRO B N 1
ATOM 3918 C CA . PRO B 1 49 ? 37.166 28.446 22.612 1.00 39.53 54 PRO B CA 1
ATOM 3919 C C . PRO B 1 49 ? 37.147 29.271 23.890 1.00 41.30 54 PRO B C 1
ATOM 3920 O O . PRO B 1 49 ? 36.310 29.018 24.758 1.00 37.90 54 PRO B O 1
ATOM 3924 N N . PRO B 1 50 ? 38.057 30.249 24.004 1.00 44.65 55 PRO B N 1
ATOM 3925 C CA . PRO B 1 50 ? 38.111 31.092 25.199 1.00 44.63 55 PRO B CA 1
ATOM 3926 C C . PRO B 1 50 ? 36.862 31.952 25.313 1.00 42.62 55 PRO B C 1
ATOM 3927 O O . PRO B 1 50 ? 36.397 32.498 24.312 1.00 42.01 55 PRO B O 1
ATOM 3931 N N . PHE B 1 51 ? 36.317 32.042 26.520 1.00 40.36 56 PHE B N 1
ATOM 3932 C CA . PHE B 1 51 ? 35.109 32.815 26.764 1.00 37.67 56 PHE B CA 1
ATOM 3933 C C . PHE B 1 51 ? 35.379 34.289 26.471 1.00 38.16 56 PHE B C 1
ATOM 3934 O O . PHE B 1 51 ? 36.329 34.866 26.998 1.00 42.81 56 PHE B O 1
ATOM 3942 N N . ALA B 1 52 ? 34.545 34.895 25.630 1.00 38.59 57 ALA B N 1
ATOM 3943 C CA . ALA B 1 52 ? 34.873 36.193 25.043 1.00 39.89 57 ALA B CA 1
ATOM 3944 C C . ALA B 1 52 ? 34.148 37.373 25.681 1.00 39.53 57 ALA B C 1
ATOM 3945 O O . ALA B 1 52 ? 34.527 38.522 25.459 1.00 48.25 57 ALA B O 1
ATOM 3947 N N . VAL B 1 53 ? 33.104 37.107 26.455 1.00 37.14 58 VAL B N 1
ATOM 3948 C CA . VAL B 1 53 ? 32.387 38.185 27.119 1.00 37.35 58 VAL B CA 1
ATOM 3949 C C . VAL B 1 53 ? 33.302 38.791 28.178 1.00 48.87 58 VAL B C 1
ATOM 3950 O O . VAL B 1 53 ? 33.924 38.056 28.943 1.00 54.98 58 VAL B O 1
ATOM 3954 N N . GLU B 1 54 ? 33.390 40.116 28.239 1.00 56.77 59 GLU B N 1
ATOM 3955 C CA . GLU B 1 54 ? 34.142 40.715 29.334 1.00 66.59 59 GLU B CA 1
ATOM 3956 C C . GLU B 1 54 ? 33.214 40.759 30.541 1.00 58.81 59 GLU B C 1
ATOM 3957 O O . GLU B 1 54 ? 32.225 41.489 30.579 1.00 56.49 59 GLU B O 1
ATOM 3963 N N . VAL B 1 55 ? 33.568 39.935 31.514 1.00 58.26 60 VAL B N 1
ATOM 3964 C CA . VAL B 1 55 ? 32.696 39.557 32.620 1.00 63.83 60 VAL B CA 1
ATOM 3965 C C . VAL B 1 55 ? 32.272 40.715 33.528 1.00 68.81 60 VAL B C 1
ATOM 3966 O O . VAL B 1 55 ? 31.147 40.728 34.040 1.00 62.13 60 VAL B O 1
ATOM 3970 N N . ASP B 1 56 ? 33.147 41.701 33.711 1.00 79.50 61 ASP B N 1
ATOM 3971 C CA . ASP B 1 56 ? 32.876 42.759 34.686 1.00 90.76 61 ASP B CA 1
ATOM 3972 C C . ASP B 1 56 ? 31.939 43.840 34.154 1.00 90.93 61 ASP B C 1
ATOM 3973 O O . ASP B 1 56 ? 31.425 44.649 34.923 1.00 92.65 61 ASP B O 1
ATOM 3978 N N . ASN B 1 57 ? 31.705 43.858 32.847 1.00 88.67 62 ASN B N 1
ATOM 3979 C CA . ASN B 1 57 ? 30.684 44.746 32.305 1.00 86.33 62 ASN B CA 1
ATOM 3980 C C . ASN B 1 57 ? 29.595 43.921 31.637 1.00 77.51 62 ASN B C 1
ATOM 3981 O O . ASN B 1 57 ? 29.205 44.180 30.502 1.00 87.06 62 ASN B O 1
ATOM 3986 N N . PHE B 1 58 ? 29.157 42.877 32.329 1.00 61.77 63 PHE B N 1
ATOM 3987 C CA . PHE B 1 58 ? 27.969 42.151 31.918 1.00 47.01 63 PHE B CA 1
ATOM 3988 C C . PHE B 1 58 ? 26.892 42.348 32.976 1.00 41.46 63 PHE B C 1
ATOM 3989 O O . PHE B 1 58 ? 27.058 41.929 34.121 1.00 42.19 63 PHE B O 1
ATOM 3997 N N . ARG B 1 59 ? 25.801 43.004 32.595 1.00 29.31 64 ARG B N 1
ATOM 3998 C CA . ARG B 1 59 ? 24.712 43.285 33.525 1.00 37.72 64 ARG B CA 1
ATOM 3999 C C . ARG B 1 59 ? 23.372 42.909 32.919 1.00 41.25 64 ARG B C 1
ATOM 4000 O O . ARG B 1 59 ? 23.192 42.990 31.708 1.00 40.69 64 ARG B O 1
ATOM 4008 N N . PHE B 1 60 ? 22.426 42.505 33.760 1.00 34.25 65 PHE B N 1
ATOM 4009 C CA . PHE B 1 60 ? 21.111 42.132 33.260 1.00 28.46 65 PHE B CA 1
ATOM 4010 C C . PHE B 1 60 ? 20.057 42.109 34.355 1.00 28.85 65 PHE B C 1
ATOM 4011 O O . PHE B 1 60 ? 20.366 41.981 35.541 1.00 27.70 65 PHE B O 1
ATOM 4019 N N . THR B 1 61 ? 18.806 42.244 33.937 1.00 30.02 66 THR B N 1
ATOM 4020 C CA . THR B 1 61 ? 17.666 42.087 34.825 1.00 34.79 66 THR B CA 1
ATOM 4021 C C . THR B 1 61 ? 16.939 40.805 34.443 1.00 34.46 66 THR B C 1
ATOM 4022 O O . THR B 1 61 ? 16.264 40.754 33.416 1.00 34.28 66 THR B O 1
ATOM 4026 N N . PRO B 1 62 ? 17.098 39.751 35.256 1.00 28.05 67 PRO B N 1
ATOM 4027 C CA . PRO B 1 62 ? 16.514 38.455 34.905 1.00 32.63 67 PRO B CA 1
ATOM 4028 C C . PRO B 1 62 ? 15.000 38.465 35.050 1.00 34.03 67 PRO B C 1
ATOM 4029 O O . PRO B 1 62 ? 14.462 39.297 35.780 1.00 28.60 67 PRO B O 1
ATOM 4033 N N . ARG B 1 63 ? 14.320 37.560 34.357 1.00 26.92 68 ARG B N 1
ATOM 4034 C CA . ARG B 1 63 ? 12.880 37.440 34.509 1.00 27.65 68 ARG B CA 1
ATOM 4035 C C . ARG B 1 63 ? 12.564 36.567 35.718 1.00 29.92 68 ARG B C 1
ATOM 4036 O O . ARG B 1 63 ? 13.317 35.652 36.053 1.00 26.40 68 ARG B O 1
ATOM 4044 N N . ILE B 1 64 ? 11.447 36.859 36.371 1.00 27.20 69 ILE B N 1
ATOM 4045 C CA . ILE B 1 64 ? 11.029 36.107 37.541 1.00 31.87 69 ILE B CA 1
ATOM 4046 C C . ILE B 1 64 ? 10.160 34.926 37.134 1.00 30.40 69 ILE B C 1
ATOM 4047 O O . ILE B 1 64 ? 9.180 35.083 36.405 1.00 32.23 69 ILE B O 1
ATOM 4052 N N . GLN B 1 65 ? 10.535 33.739 37.592 1.00 25.93 70 GLN B N 1
ATOM 4053 C CA . GLN B 1 65 ? 9.784 32.535 37.281 1.00 24.44 70 GLN B CA 1
ATOM 4054 C C . GLN B 1 65 ? 9.257 31.846 38.534 1.00 30.69 70 GLN B C 1
ATOM 4055 O O . GLN B 1 65 ? 10.035 31.416 39.385 1.00 31.39 70 GLN B O 1
ATOM 4061 N N . ARG B 1 66 ? 7.938 31.732 38.635 1.00 28.04 71 ARG B N 1
ATOM 4062 C CA . ARG B 1 66 ? 7.352 30.898 39.678 1.00 32.11 71 ARG B CA 1
ATOM 4063 C C . ARG B 1 66 ? 7.034 29.528 39.092 1.00 33.83 71 ARG B C 1
ATOM 4064 O O . ARG B 1 66 ? 6.308 29.421 38.118 1.00 32.29 71 ARG B O 1
ATOM 4072 N N . LEU B 1 67 ? 7.588 28.495 39.709 1.00 28.37 72 LEU B N 1
ATOM 4073 C CA . LEU B 1 67 ? 7.635 27.168 39.095 1.00 32.19 72 LEU B CA 1
ATOM 4074 C C . LEU B 1 67 ? 6.256 26.544 38.890 1.00 25.86 72 LEU B C 1
ATOM 4075 O O . LEU B 1 67 ? 6.038 25.846 37.903 1.00 29.66 72 LEU B O 1
ATOM 4080 N N . ASN B 1 68 ? 5.325 26.785 39.812 1.00 27.12 73 ASN B N 1
ATOM 4081 C CA . ASN B 1 68 ? 3.983 26.224 39.663 1.00 33.13 73 ASN B CA 1
ATOM 4082 C C . ASN B 1 68 ? 3.085 27.099 38.779 1.00 30.95 73 ASN B C 1
ATOM 4083 O O . ASN B 1 68 ? 1.897 26.831 38.636 1.00 40.84 73 ASN B O 1
ATOM 4088 N N . GLU B 1 69 ? 3.664 28.150 38.210 1.00 32.23 74 GLU B N 1
ATOM 4089 C CA . GLU B 1 69 ? 3.014 28.971 37.187 1.00 47.24 74 GLU B CA 1
ATOM 4090 C C . GLU B 1 69 ? 4.059 29.359 36.140 1.00 55.03 74 GLU B C 1
ATOM 4091 O O . GLU B 1 69 ? 4.541 30.491 36.148 1.00 61.89 74 GLU B O 1
ATOM 4097 N N . LEU B 1 70 ? 4.345 28.406 35.247 1.00 60.89 75 LEU B N 1
ATOM 4098 C CA . LEU B 1 70 ? 5.477 28.375 34.300 1.00 67.41 75 LEU B CA 1
ATOM 4099 C C . LEU B 1 70 ? 6.637 27.633 34.961 1.00 64.26 75 LEU B C 1
ATOM 4100 O O . LEU B 1 70 ? 7.802 27.974 34.763 1.00 63.14 75 LEU B O 1
ATOM 4105 N N . THR B 1 88 ? 13.395 41.651 40.694 1.00 91.85 389 THR B N 1
ATOM 4106 C CA . THR B 1 88 ? 13.420 43.107 40.734 1.00 87.37 389 THR B CA 1
ATOM 4107 C C . THR B 1 88 ? 14.708 43.572 40.095 1.00 82.83 389 THR B C 1
ATOM 4108 O O . THR B 1 88 ? 14.779 44.089 38.993 1.00 81.58 389 THR B O 1
ATOM 4112 N N . ARG B 1 89 ? 15.733 43.252 40.855 1.00 79.81 390 ARG B N 1
ATOM 4113 C CA . ARG B 1 89 ? 17.135 43.618 40.722 1.00 70.76 390 ARG B CA 1
ATOM 4114 C C . ARG B 1 89 ? 17.842 43.507 39.365 1.00 55.58 390 ARG B C 1
ATOM 4115 O O . ARG B 1 89 ? 17.536 42.631 38.547 1.00 48.94 390 ARG B O 1
ATOM 4123 N N . GLU B 1 90 ? 18.768 44.428 39.107 1.00 45.68 391 GLU B N 1
ATOM 4124 C CA . GLU B 1 90 ? 19.754 44.244 38.057 1.00 43.75 391 GLU B CA 1
ATOM 4125 C C . GLU B 1 90 ? 20.926 43.476 38.661 1.00 43.81 391 GLU B C 1
ATOM 4126 O O . GLU B 1 90 ? 21.273 43.689 39.820 1.00 45.27 391 GLU B O 1
ATOM 4132 N N . TYR B 1 91 ? 21.539 42.591 37.878 1.00 37.27 392 TYR B N 1
ATOM 4133 C CA . TYR B 1 91 ? 22.665 41.802 38.360 1.00 35.46 392 TYR B CA 1
ATOM 4134 C C . TYR B 1 91 ? 23.893 41.976 37.493 1.00 30.58 392 TYR B C 1
ATOM 4135 O O . TYR B 1 91 ? 23.788 42.312 36.319 1.00 34.99 392 TYR B O 1
ATOM 4144 N N . THR B 1 92 ? 25.056 41.725 38.082 1.00 33.83 393 THR B N 1
ATOM 4145 C CA . THR B 1 92 ? 26.249 41.405 37.313 1.00 36.18 393 THR B CA 1
ATOM 4146 C C . THR B 1 92 ? 26.347 39.882 37.271 1.00 37.78 393 THR B C 1
ATOM 4147 O O . THR B 1 92 ? 25.633 39.203 38.009 1.00 34.77 393 THR B O 1
ATOM 4151 N N . LEU B 1 93 ? 27.225 39.346 36.427 1.00 35.28 394 LEU B N 1
ATOM 4152 C CA . LEU B 1 93 ? 27.432 37.899 36.369 1.00 41.44 394 LEU B CA 1
ATOM 4153 C C . LEU B 1 93 ? 27.863 37.346 37.724 1.00 45.65 394 LEU B C 1
ATOM 4154 O O . LEU B 1 93 ? 27.408 36.280 38.142 1.00 40.51 394 LEU B O 1
ATOM 4159 N N . GLN B 1 94 ? 28.731 38.081 38.412 1.00 45.78 395 GLN B N 1
ATOM 4160 C CA . GLN B 1 94 ? 29.245 37.633 39.698 1.00 40.84 395 GLN B CA 1
ATOM 4161 C C . GLN B 1 94 ? 28.167 37.625 40.775 1.00 36.28 395 GLN B C 1
ATOM 4162 O O . GLN B 1 94 ? 28.053 36.661 41.531 1.00 35.08 395 GLN B O 1
ATOM 4168 N N . SER B 1 95 ? 27.375 38.690 40.850 1.00 31.23 396 SER B N 1
ATOM 4169 C CA . SER B 1 95 ? 26.360 38.770 41.894 1.00 30.75 396 SER B CA 1
ATOM 4170 C C . SER B 1 95 ? 25.181 37.843 41.591 1.00 27.14 396 SER B C 1
ATOM 4171 O O . SER B 1 95 ? 24.519 37.355 42.505 1.00 24.27 396 SER B O 1
ATOM 4174 N N . PHE B 1 96 ? 24.927 37.577 40.314 1.00 22.94 397 PHE B N 1
ATOM 4175 C CA . PHE B 1 96 ? 23.890 36.611 39.971 1.00 22.03 397 PHE B CA 1
ATOM 4176 C C . PHE B 1 96 ? 24.340 35.211 40.367 1.00 20.75 397 PHE B C 1
ATOM 4177 O O . PHE B 1 96 ? 23.570 34.440 40.941 1.00 25.24 397 PHE B O 1
ATOM 4185 N N . GLY B 1 97 ? 25.594 34.894 40.055 1.00 22.42 398 GLY B N 1
ATOM 4186 C CA . GLY B 1 97 ? 26.174 33.607 40.395 1.00 19.61 398 GLY B CA 1
ATOM 4187 C C . GLY B 1 97 ? 26.221 33.348 41.889 1.00 27.48 398 GLY B C 1
ATOM 4188 O O . GLY B 1 97 ? 26.033 32.215 42.340 1.00 25.67 398 GLY B O 1
ATOM 4189 N N . GLU B 1 98 ? 26.485 34.394 42.666 1.00 24.76 399 GLU B N 1
ATOM 4190 C CA . GLU B 1 98 ? 26.542 34.250 44.115 1.00 26.06 399 GLU B CA 1
ATOM 4191 C C . GLU B 1 98 ? 25.149 33.976 44.675 1.00 20.88 399 GLU B C 1
ATOM 4192 O O . GLU B 1 98 ? 24.983 33.136 45.559 1.00 29.69 399 GLU B O 1
ATOM 4198 N N . MET B 1 99 ? 24.154 34.684 44.153 1.00 21.02 400 MET B N 1
ATOM 4199 C CA . MET B 1 99 ? 22.759 34.427 44.498 1.00 22.91 400 MET B CA 1
ATOM 4200 C C . MET B 1 99 ? 22.340 33.020 44.082 1.00 23.65 400 MET B C 1
ATOM 4201 O O . MET B 1 99 ? 21.679 32.307 44.836 1.00 20.27 400 MET B O 1
ATOM 4206 N N . ALA B 1 100 ? 22.718 32.638 42.866 1.00 19.81 401 ALA B N 1
ATOM 4207 C CA . ALA B 1 100 ? 22.329 31.350 42.303 1.00 19.42 401 ALA B CA 1
ATOM 4208 C C . ALA B 1 100 ? 22.854 30.197 43.150 1.00 22.86 401 ALA B C 1
ATOM 4209 O O . ALA B 1 100 ? 22.108 29.278 43.490 1.00 24.04 401 ALA B O 1
ATOM 4211 N N . ASP B 1 101 ? 24.140 30.258 43.484 1.00 19.89 402 ASP B N 1
ATOM 4212 C CA . ASP B 1 101 ? 24.795 29.213 44.266 1.00 25.53 402 ASP B CA 1
ATOM 4213 C C . ASP B 1 101 ? 24.234 29.104 45.684 1.00 29.08 402 ASP B C 1
ATOM 4214 O O . ASP B 1 101 ? 24.026 28.002 46.187 1.00 24.78 402 ASP B O 1
ATOM 4219 N N . SER B 1 102 ? 24.005 30.247 46.328 1.00 23.72 403 SER B N 1
ATOM 4220 C CA . SER B 1 102 ? 23.449 30.260 47.679 1.00 29.04 403 SER B CA 1
ATOM 4221 C C . SER B 1 102 ? 22.031 29.707 47.702 1.00 24.06 403 SER B C 1
ATOM 4222 O O . SER B 1 102 ? 21.660 28.979 48.622 1.00 24.81 403 SER B O 1
ATOM 4225 N N . PHE B 1 103 ? 21.238 30.064 46.696 1.00 20.52 404 PHE B N 1
ATOM 4226 C CA . PHE B 1 103 ? 19.881 29.537 46.580 1.00 20.23 404 PHE B CA 1
ATOM 4227 C C . PHE B 1 103 ? 19.892 28.011 46.513 1.00 19.98 404 PHE B C 1
ATOM 4228 O O . PHE B 1 103 ? 19.161 27.348 47.244 1.00 20.02 404 PHE B O 1
ATOM 4236 N N . LYS B 1 104 ? 20.709 27.467 45.619 1.00 19.71 405 LYS B N 1
ATOM 4237 C CA . LYS B 1 104 ? 20.755 26.025 45.407 1.00 19.43 405 LYS B CA 1
ATOM 4238 C C . LYS B 1 104 ? 21.218 25.304 46.666 1.00 22.38 405 LYS B C 1
ATOM 4239 O O . LYS B 1 104 ? 20.616 24.310 47.074 1.00 20.37 405 LYS B O 1
ATOM 4245 N N . ALA B 1 105 ? 22.276 25.819 47.289 1.00 23.30 406 ALA B N 1
ATOM 4246 C CA . ALA B 1 105 ? 22.828 25.193 48.486 1.00 24.03 406 ALA B CA 1
ATOM 4247 C C . ALA B 1 105 ? 21.827 25.240 49.628 1.00 24.24 406 ALA B C 1
ATOM 4248 O O . ALA B 1 105 ? 21.702 24.287 50.390 1.00 23.30 406 ALA B O 1
ATOM 4250 N N . ASP B 1 106 ? 21.104 26.348 49.740 1.00 26.01 407 ASP B N 1
ATOM 4251 C CA . ASP B 1 106 ? 20.140 26.497 50.821 1.00 26.80 407 ASP B CA 1
ATOM 4252 C C . ASP B 1 106 ? 18.881 25.677 50.573 1.00 23.32 407 ASP B C 1
ATOM 4253 O O . ASP B 1 106 ? 18.287 25.153 51.513 1.00 21.02 407 ASP B O 1
ATOM 4258 N N . TYR B 1 107 ? 18.464 25.571 49.313 1.00 24.15 408 TYR B N 1
ATOM 4259 C CA . TYR B 1 107 ? 17.242 24.836 49.015 1.00 19.96 408 TYR B CA 1
ATOM 4260 C C . TYR B 1 107 ? 17.446 23.324 49.144 1.00 19.85 408 TYR B C 1
ATOM 4261 O O . TYR B 1 107 ? 16.595 22.616 49.685 1.00 19.97 408 TYR B O 1
ATOM 4270 N N . PHE B 1 108 ? 18.564 22.825 48.630 1.00 22.53 409 PHE B N 1
ATOM 4271 C CA . PHE B 1 108 ? 18.828 21.391 48.674 1.00 19.46 409 PHE B CA 1
ATOM 4272 C C . PHE B 1 108 ? 19.514 20.971 49.969 1.00 19.91 409 PHE B C 1
ATOM 4273 O O . PHE B 1 108 ? 19.602 19.782 50.263 1.00 21.08 409 PHE B O 1
ATOM 4281 N N . ASN B 1 109 ? 19.998 21.947 50.732 1.00 23.81 410 ASN B N 1
ATOM 4282 C CA . ASN B 1 109 ? 20.737 21.674 51.967 1.00 23.33 410 ASN B CA 1
ATOM 4283 C C . ASN B 1 109 ? 21.902 20.715 51.707 1.00 27.78 410 ASN B C 1
ATOM 4284 O O . ASN B 1 109 ? 22.163 19.800 52.489 1.00 23.67 410 ASN B O 1
ATOM 4289 N N . MET B 1 110 ? 22.576 20.935 50.582 1.00 26.71 411 MET B N 1
ATOM 4290 C CA . MET B 1 110 ? 23.742 20.161 50.169 1.00 31.75 411 MET B CA 1
ATOM 4291 C C . MET B 1 110 ? 24.765 21.146 49.622 1.00 27.70 411 MET B C 1
ATOM 4292 O O . MET B 1 110 ? 24.394 22.251 49.233 1.00 25.86 411 MET B O 1
ATOM 4297 N N . PRO B 1 111 ? 26.051 20.758 49.582 1.00 28.30 412 PRO B N 1
ATOM 4298 C CA . PRO B 1 111 ? 27.008 21.635 48.898 1.00 27.62 412 PRO B CA 1
ATOM 4299 C C . PRO B 1 111 ? 26.588 21.834 47.439 1.00 26.09 412 PRO B C 1
ATOM 4300 O O . PRO B 1 111 ? 26.050 20.906 46.826 1.00 24.50 412 PRO B O 1
ATOM 4304 N N . VAL B 1 112 ? 26.827 23.028 46.904 1.00 23.67 413 VAL B N 1
ATOM 4305 C CA . VAL B 1 112 ? 26.226 23.450 45.638 1.00 30.70 413 VAL B CA 1
ATOM 4306 C C . VAL B 1 112 ? 26.568 22.531 44.460 1.00 26.12 413 VAL B C 1
ATOM 4307 O O . VAL B 1 112 ? 25.760 22.357 43.547 1.00 29.02 413 VAL B O 1
ATOM 4311 N N . HIS B 1 113 ? 27.741 21.908 44.496 1.00 29.22 414 HIS B N 1
ATOM 4312 C CA . HIS B 1 113 ? 28.163 21.056 43.386 1.00 33.63 414 HIS B CA 1
ATOM 4313 C C . HIS B 1 113 ? 28.076 19.571 43.722 1.00 32.76 414 HIS B C 1
ATOM 4314 O O . HIS B 1 113 ? 28.688 18.738 43.053 1.00 38.06 414 HIS B O 1
ATOM 4321 N N . MET B 1 114 ? 27.306 19.239 44.753 1.00 21.41 415 MET B N 1
ATOM 4322 C CA . MET B 1 114 ? 27.177 17.851 45.180 1.00 29.97 415 MET B CA 1
ATOM 4323 C C . MET B 1 114 ? 25.763 17.314 44.991 1.00 27.87 415 MET B C 1
ATOM 4324 O O . MET B 1 114 ? 25.435 16.237 45.483 1.00 26.28 415 MET B O 1
ATOM 4329 N N . VAL B 1 115 ? 24.922 18.065 44.289 1.00 25.15 416 VAL B N 1
ATOM 4330 C CA . VAL B 1 115 ? 23.547 17.633 44.070 1.00 25.29 416 VAL B CA 1
ATOM 4331 C C . VAL B 1 115 ? 23.412 16.863 42.758 1.00 19.54 416 VAL B C 1
ATOM 4332 O O . VAL B 1 115 ? 23.643 17.420 41.682 1.00 20.78 416 VAL B O 1
ATOM 4336 N N . PRO B 1 116 ? 23.041 15.575 42.843 1.00 19.24 417 PRO B N 1
ATOM 4337 C CA . PRO B 1 116 ? 22.872 14.752 41.638 1.00 16.89 417 PRO B CA 1
ATOM 4338 C C . PRO B 1 116 ? 21.841 15.356 40.691 1.00 19.50 417 PRO B C 1
ATOM 4339 O O . PRO B 1 116 ? 20.835 15.904 41.150 1.00 18.68 417 PRO B O 1
ATOM 4343 N N . THR B 1 117 ? 22.097 15.268 39.389 1.00 22.03 418 THR B N 1
ATOM 4344 C CA . THR B 1 117 ? 21.206 15.853 38.394 1.00 16.00 418 THR B CA 1
ATOM 4345 C C . THR B 1 117 ? 19.827 15.194 38.437 1.00 19.95 418 THR B C 1
ATOM 4346 O O . THR B 1 117 ? 18.813 15.848 38.187 1.00 18.69 418 THR B O 1
ATOM 4350 N N . GLU B 1 118 ? 19.798 13.900 38.756 1.00 15.93 419 GLU B N 1
ATOM 4351 C CA . GLU B 1 118 ? 18.544 13.154 38.882 1.00 23.73 419 GLU B CA 1
ATOM 4352 C C . GLU B 1 118 ? 17.682 13.684 40.025 1.00 21.53 419 GLU B C 1
ATOM 4353 O O . GLU B 1 118 ? 16.455 13.760 39.913 1.00 15.33 419 GLU B O 1
ATOM 4359 N N . LEU B 1 119 ? 18.335 14.029 41.130 1.00 16.18 420 LEU B N 1
ATOM 4360 C CA . LEU B 1 119 ? 17.652 14.567 42.299 1.00 19.97 420 LEU B CA 1
ATOM 4361 C C . LEU B 1 119 ? 17.032 15.932 41.987 1.00 16.29 420 LEU B C 1
ATOM 4362 O O . LEU B 1 119 ? 15.877 16.182 42.320 1.00 18.80 420 LEU B O 1
ATOM 4367 N N . VAL B 1 120 ? 17.814 16.813 41.368 1.00 22.58 421 VAL B N 1
ATOM 4368 C CA . VAL B 1 120 ? 17.327 18.133 40.963 1.00 19.81 421 VAL B CA 1
ATOM 4369 C C . VAL B 1 120 ? 16.155 17.986 40.002 1.00 23.89 421 VAL B C 1
ATOM 4370 O O . VAL B 1 120 ? 15.146 18.685 40.115 1.00 16.33 421 VAL B O 1
ATOM 4374 N N . GLU B 1 121 ? 16.298 17.061 39.058 1.00 15.68 422 GLU B N 1
ATOM 4375 C CA . GLU B 1 121 ? 15.281 16.847 38.037 1.00 15.29 422 GLU B CA 1
ATOM 4376 C C . GLU B 1 121 ? 13.957 16.406 38.647 1.00 15.61 422 GLU B C 1
ATOM 4377 O O . GLU B 1 121 ? 12.907 16.970 38.337 1.00 15.12 422 GLU B O 1
ATOM 4383 N N . LYS B 1 122 ? 14.013 15.401 39.517 1.00 15.59 423 LYS B N 1
ATOM 4384 C CA . LYS B 1 122 ? 12.819 14.900 40.189 1.00 20.20 423 LYS B CA 1
ATOM 4385 C C . LYS B 1 122 ? 12.145 15.993 41.016 1.00 19.59 423 LYS B C 1
ATOM 4386 O O . LYS B 1 122 ? 10.919 16.100 41.036 1.00 17.93 423 LYS B O 1
ATOM 4392 N N . GLU B 1 123 ? 12.944 16.804 41.699 1.00 15.88 424 GLU B N 1
ATOM 4393 C CA . GLU B 1 123 ? 12.392 17.869 42.530 1.00 16.89 424 GLU B CA 1
ATOM 4394 C C . GLU B 1 123 ? 11.801 19.006 41.696 1.00 16.16 424 GLU B C 1
ATOM 4395 O O . GLU B 1 123 ? 10.786 19.591 42.076 1.00 20.28 424 GLU B O 1
ATOM 4401 N N . PHE B 1 124 ? 12.435 19.317 40.569 1.00 16.00 425 PHE B N 1
ATOM 4402 C CA . PHE B 1 124 ? 11.915 20.327 39.651 1.00 15.91 425 PHE B CA 1
ATOM 4403 C C . PHE B 1 124 ? 10.482 20.018 39.226 1.00 17.55 425 PHE B C 1
ATOM 4404 O O . PHE B 1 124 ? 9.595 20.866 39.342 1.00 19.75 425 PHE B O 1
ATOM 4412 N N . TRP B 1 125 ? 10.256 18.803 38.739 1.00 17.07 426 TRP B N 1
ATOM 4413 C CA . TRP B 1 125 ? 8.940 18.435 38.225 1.00 17.16 426 TRP B CA 1
ATOM 4414 C C . TRP B 1 125 ? 7.913 18.263 39.338 1.00 18.47 426 TRP B C 1
ATOM 4415 O O . TRP B 1 125 ? 6.723 18.476 39.116 1.00 18.44 426 TRP B O 1
ATOM 4426 N N . ARG B 1 126 ? 8.364 17.896 40.535 1.00 17.41 427 ARG B N 1
ATOM 4427 C CA . ARG B 1 126 ? 7.468 17.874 41.690 1.00 18.99 427 ARG B CA 1
ATOM 4428 C C . ARG B 1 126 ? 6.991 19.289 42.020 1.00 20.20 427 ARG B C 1
ATOM 4429 O O . ARG B 1 126 ? 5.808 19.514 42.286 1.00 21.43 427 ARG B O 1
ATOM 4437 N N . LEU B 1 127 ? 7.919 20.240 41.986 1.00 16.84 428 LEU B N 1
ATOM 4438 C CA . LEU B 1 127 ? 7.623 21.634 42.309 1.00 22.02 428 LEU B CA 1
ATOM 4439 C C . LEU B 1 127 ? 6.693 22.288 41.290 1.00 25.66 428 LEU B C 1
ATOM 4440 O O . LEU B 1 127 ? 5.784 23.042 41.655 1.00 23.78 428 LEU B O 1
ATOM 4445 N N . VAL B 1 128 ? 6.941 22.012 40.014 1.00 20.33 429 VAL B N 1
ATOM 4446 C CA . VAL B 1 128 ? 6.105 22.521 38.931 1.00 22.08 429 VAL B CA 1
ATOM 4447 C C . VAL B 1 128 ? 4.633 22.160 39.158 1.00 24.40 429 VAL B C 1
ATOM 4448 O O . VAL B 1 128 ? 3.738 22.952 38.868 1.00 31.46 429 VAL B O 1
ATOM 4452 N N . ASN B 1 129 ? 4.390 20.977 39.711 1.00 24.60 430 ASN B N 1
ATOM 4453 C CA . ASN B 1 129 ? 3.028 20.498 39.921 1.00 29.90 430 ASN B CA 1
ATOM 4454 C C . ASN B 1 129 ? 2.513 20.724 41.346 1.00 31.85 430 ASN B C 1
ATOM 4455 O O . ASN B 1 129 ? 1.493 20.163 41.741 1.00 34.13 430 ASN B O 1
ATOM 4460 N N . SER B 1 130 ? 3.210 21.554 42.115 1.00 30.28 431 SER B N 1
ATOM 4461 C CA . SER B 1 130 ? 2.854 21.755 43.517 1.00 38.38 431 SER B CA 1
ATOM 4462 C C . SER B 1 130 ? 2.222 23.122 43.767 1.00 45.80 431 SER B C 1
ATOM 4463 O O . SER B 1 130 ? 2.912 24.143 43.792 1.00 43.86 431 SER B O 1
ATOM 4466 N N . ILE B 1 131 ? 0.908 23.132 43.966 1.00 48.66 432 ILE B N 1
ATOM 4467 C CA . ILE B 1 131 ? 0.167 24.379 44.122 1.00 57.44 432 ILE B CA 1
ATOM 4468 C C . ILE B 1 131 ? 0.465 25.073 45.453 1.00 57.06 432 ILE B C 1
ATOM 4469 O O . ILE B 1 131 ? 0.413 26.300 45.545 1.00 57.24 432 ILE B O 1
ATOM 4474 N N . GLU B 1 132 ? 0.790 24.286 46.473 1.00 53.70 433 GLU B N 1
ATOM 4475 C CA . GLU B 1 132 ? 0.954 24.810 47.825 1.00 58.18 433 GLU B CA 1
ATOM 4476 C C . GLU B 1 132 ? 2.326 25.436 48.067 1.00 52.50 433 GLU B C 1
ATOM 4477 O O . GLU B 1 132 ? 2.471 26.299 48.932 1.00 53.80 433 GLU B O 1
ATOM 4483 N N . GLU B 1 133 ? 3.330 25.010 47.307 1.00 45.03 434 GLU B N 1
ATOM 4484 C CA . GLU B 1 133 ? 4.691 25.484 47.537 1.00 49.49 434 GLU B CA 1
ATOM 4485 C C . GLU B 1 133 ? 5.048 26.607 46.579 1.00 56.92 434 GLU B C 1
ATOM 4486 O O . GLU B 1 133 ? 4.862 26.498 45.368 1.00 62.68 434 GLU B O 1
ATOM 4492 N N . ASP B 1 134 ? 5.573 27.687 47.145 1.00 65.42 435 ASP B N 1
ATOM 4493 C CA . ASP B 1 134 ? 5.840 28.896 46.387 1.00 72.76 435 ASP B CA 1
ATOM 4494 C C . ASP B 1 134 ? 7.333 29.048 46.120 1.00 68.55 435 ASP B C 1
ATOM 4495 O O . ASP B 1 134 ? 8.006 29.853 46.765 1.00 76.24 435 ASP B O 1
ATOM 4500 N N . VAL B 1 135 ? 7.851 28.278 45.168 1.00 46.45 436 VAL B N 1
ATOM 4501 C CA . VAL B 1 135 ? 9.256 28.389 44.792 1.00 34.90 436 VAL B CA 1
ATOM 4502 C C . VAL B 1 135 ? 9.443 29.278 43.570 1.00 30.79 436 VAL B C 1
ATOM 4503 O O . VAL B 1 135 ? 8.847 29.046 42.517 1.00 27.85 436 VAL B O 1
ATOM 4507 N N . THR B 1 136 ? 10.281 30.296 43.725 1.00 28.49 437 THR B N 1
ATOM 4508 C CA . THR B 1 136 ? 10.499 31.289 42.688 1.00 31.00 437 THR B CA 1
ATOM 4509 C C . THR B 1 136 ? 11.982 31.440 42.376 1.00 25.64 437 THR B C 1
ATOM 4510 O O . THR B 1 136 ? 12.801 31.529 43.289 1.00 26.05 437 THR B O 1
ATOM 4514 N N . VAL B 1 137 ? 12.329 31.468 41.092 1.00 20.56 438 VAL B N 1
ATOM 4515 C CA . VAL B 1 137 ? 13.714 31.685 40.688 1.00 19.44 438 VAL B CA 1
ATOM 4516 C C . VAL B 1 137 ? 13.806 32.799 39.651 1.00 20.83 438 VAL B C 1
ATOM 4517 O O . VAL B 1 137 ? 12.797 33.392 39.274 1.00 21.84 438 VAL B O 1
ATOM 4521 N N . GLU B 1 138 ? 15.020 33.069 39.183 1.00 21.15 439 GLU B N 1
ATOM 4522 C CA . GLU B 1 138 ? 15.255 34.138 38.216 1.00 24.38 439 GLU B CA 1
ATOM 4523 C C . GLU B 1 138 ? 16.078 33.605 37.050 1.00 23.88 439 GLU B C 1
ATOM 4524 O O . GLU B 1 138 ? 16.942 32.748 37.240 1.00 20.81 439 GLU B O 1
ATOM 4530 N N . TYR B 1 139 ? 15.811 34.101 35.847 1.00 17.34 440 TYR B N 1
ATOM 4531 C CA . TYR B 1 139 ? 16.506 33.597 34.668 1.00 21.67 440 TYR B CA 1
ATOM 4532 C C . TYR B 1 139 ? 16.935 34.744 33.765 1.00 19.93 440 TYR B C 1
ATOM 4533 O O . TYR B 1 139 ? 16.104 35.541 33.321 1.00 23.06 440 TYR B O 1
ATOM 4542 N N . GLY B 1 140 ? 18.236 34.831 33.502 1.00 20.47 441 GLY B N 1
ATOM 4543 C CA . GLY B 1 140 ? 18.751 35.799 32.551 1.00 21.41 441 GLY B CA 1
ATOM 4544 C C . GLY B 1 140 ? 18.551 35.270 31.143 1.00 19.10 441 GLY B C 1
ATOM 4545 O O . GLY B 1 140 ? 19.501 34.865 30.480 1.00 21.89 441 GLY B O 1
ATOM 4546 N N . ALA B 1 141 ? 17.302 35.263 30.693 1.00 19.71 442 ALA B N 1
ATOM 4547 C CA . ALA B 1 141 ? 16.950 34.642 29.420 1.00 22.78 442 ALA B CA 1
ATOM 4548 C C . ALA B 1 141 ? 16.863 35.660 28.289 1.00 25.40 442 ALA B C 1
ATOM 4549 O O . ALA B 1 141 ? 16.563 36.828 28.520 1.00 23.64 442 ALA B O 1
ATOM 4551 N N . ASP B 1 142 ? 17.133 35.194 27.071 1.00 27.00 443 ASP B N 1
ATOM 4552 C CA . ASP B 1 142 ? 16.977 35.990 25.857 1.00 32.73 443 ASP B CA 1
ATOM 4553 C C . ASP B 1 142 ? 17.793 37.279 25.882 1.00 31.15 443 ASP B C 1
ATOM 4554 O O . ASP B 1 142 ? 17.298 38.340 25.508 1.00 30.59 443 ASP B O 1
ATOM 4559 N N . ILE B 1 143 ? 19.042 37.181 26.321 1.00 28.62 444 ILE B N 1
ATOM 4560 C CA . ILE B 1 143 ? 19.940 38.325 26.298 1.00 28.71 444 ILE B CA 1
ATOM 4561 C C . ILE B 1 143 ? 20.576 38.461 24.921 1.00 26.16 444 ILE B C 1
ATOM 4562 O O . ILE B 1 143 ? 21.234 37.540 24.440 1.00 23.19 444 ILE B O 1
ATOM 4567 N N A HIS B 1 144 ? 20.368 39.619 24.300 0.47 25.23 445 HIS B N 1
ATOM 4568 N N B HIS B 1 144 ? 20.368 39.606 24.281 0.53 25.20 445 HIS B N 1
ATOM 4569 C CA A HIS B 1 144 ? 20.955 39.936 23.001 0.47 27.91 445 HIS B CA 1
ATOM 4570 C CA B HIS B 1 144 ? 20.919 39.828 22.951 0.53 27.32 445 HIS B CA 1
ATOM 4571 C C A HIS B 1 144 ? 22.477 39.876 23.088 0.47 26.51 445 HIS B C 1
ATOM 4572 C C B HIS B 1 144 ? 22.441 39.928 23.018 0.53 26.68 445 HIS B C 1
ATOM 4573 O O A HIS B 1 144 ? 23.069 40.462 23.994 0.47 26.57 445 HIS B O 1
ATOM 4574 O O B HIS B 1 144 ? 22.989 40.667 23.836 0.53 25.76 445 HIS B O 1
ATOM 4587 N N . SER B 1 145 ? 23.118 39.178 22.154 1.00 22.79 446 SER B N 1
ATOM 4588 C CA . SER B 1 145 ? 24.580 39.116 22.161 1.00 27.33 446 SER B CA 1
ATOM 4589 C C . SER B 1 145 ? 25.246 40.407 21.689 1.00 29.02 446 SER B C 1
ATOM 4590 O O . SER B 1 145 ? 26.438 40.588 21.893 1.00 36.30 446 SER B O 1
ATOM 4593 N N . LYS B 1 146 ? 24.497 41.295 21.046 1.00 31.86 447 LYS B N 1
ATOM 4594 C CA . LYS B 1 146 ? 25.063 42.581 20.639 1.00 51.12 447 LYS B CA 1
ATOM 4595 C C . LYS B 1 146 ? 25.243 43.510 21.836 1.00 60.58 447 LYS B C 1
ATOM 4596 O O . LYS B 1 146 ? 26.125 44.369 21.838 1.00 68.92 447 LYS B O 1
ATOM 4602 N N . GLU B 1 147 ? 24.400 43.333 22.848 1.00 58.27 448 GLU B N 1
ATOM 4603 C CA . GLU B 1 147 ? 24.414 44.198 24.023 1.00 64.57 448 GLU B CA 1
ATOM 4604 C C . GLU B 1 147 ? 25.763 44.188 24.748 1.00 62.18 448 GLU B C 1
ATOM 4605 O O . GLU B 1 147 ? 26.289 45.247 25.091 1.00 59.17 448 GLU B O 1
ATOM 4611 N N . PHE B 1 148 ? 26.319 43.002 24.983 1.00 55.40 449 PHE B N 1
ATOM 4612 C CA . PHE B 1 148 ? 27.597 42.899 25.692 1.00 48.49 449 PHE B CA 1
ATOM 4613 C C . PHE B 1 148 ? 28.638 42.045 24.968 1.00 46.55 449 PHE B C 1
ATOM 4614 O O . PHE B 1 148 ? 29.763 41.898 25.446 1.00 50.35 449 PHE B O 1
ATOM 4622 N N . GLY B 1 149 ? 28.268 41.481 23.825 1.00 45.24 450 GLY B N 1
ATOM 4623 C CA . GLY B 1 149 ? 29.173 40.608 23.098 1.00 48.25 450 GLY B CA 1
ATOM 4624 C C . GLY B 1 149 ? 28.778 39.144 23.185 1.00 44.80 450 GLY B C 1
ATOM 4625 O O . GLY B 1 149 ? 28.030 38.738 24.076 1.00 42.33 450 GLY B O 1
ATOM 4626 N N . SER B 1 150 ? 29.285 38.348 22.251 1.00 42.19 451 SER B N 1
ATOM 4627 C CA . SER B 1 150 ? 29.018 36.917 22.232 1.00 35.16 451 SER B CA 1
ATOM 4628 C C . SER B 1 150 ? 29.921 36.201 23.224 1.00 39.33 451 SER B C 1
ATOM 4629 O O . SER B 1 150 ? 30.904 36.770 23.697 1.00 33.87 451 SER B O 1
ATOM 4632 N N . GLY B 1 151 ? 29.585 34.955 23.544 1.00 34.33 452 GLY B N 1
ATOM 4633 C CA . GLY B 1 151 ? 30.458 34.127 24.353 1.00 32.78 452 GLY B CA 1
ATOM 4634 C C . GLY B 1 151 ? 31.631 33.653 23.516 1.00 33.25 452 GLY B C 1
ATOM 4635 O O . GLY B 1 151 ? 32.688 33.304 24.042 1.00 34.13 452 GLY B O 1
ATOM 4636 N N . PHE B 1 152 ? 31.433 33.646 22.201 1.00 28.54 453 PHE B N 1
ATOM 4637 C CA . PHE B 1 152 ? 32.484 33.297 21.251 1.00 31.92 453 PHE B CA 1
ATOM 4638 C C . PHE B 1 152 ? 33.240 34.543 20.808 1.00 33.77 453 PHE B C 1
ATOM 4639 O O . PHE B 1 152 ? 32.677 35.638 20.788 1.00 34.83 453 PHE B O 1
ATOM 4647 N N . PRO B 1 153 ? 34.523 34.382 20.455 1.00 38.57 454 PRO B N 1
ATOM 4648 C CA . PRO B 1 153 ? 35.287 35.483 19.858 1.00 43.01 454 PRO B CA 1
ATOM 4649 C C . PRO B 1 153 ? 34.821 35.765 18.433 1.00 42.44 454 PRO B C 1
ATOM 4650 O O . PRO B 1 153 ? 34.456 34.828 17.723 1.00 36.08 454 PRO B O 1
ATOM 4654 N N . VAL B 1 154 ? 34.818 37.030 18.026 1.00 44.56 455 VAL B N 1
ATOM 4655 C CA . VAL B 1 154 ? 34.451 37.373 16.658 1.00 46.51 455 VAL B CA 1
ATOM 4656 C C . VAL B 1 154 ? 35.587 38.090 15.935 1.00 49.50 455 VAL B C 1
ATOM 4657 O O . VAL B 1 154 ? 36.417 38.753 16.561 1.00 46.85 455 VAL B O 1
ATOM 4661 N N . SER B 1 155 ? 35.624 37.933 14.615 1.00 53.45 456 SER B N 1
ATOM 4662 C CA . SER B 1 155 ? 36.677 38.512 13.787 1.00 57.27 456 SER B CA 1
ATOM 4663 C C . SER B 1 155 ? 36.587 40.036 13.746 1.00 54.56 456 SER B C 1
ATOM 4664 O O . SER B 1 155 ? 37.105 40.725 14.624 1.00 54.99 456 SER B O 1
ATOM 4667 N N . THR B 1 162 ? 44.749 35.884 21.052 1.00 68.68 463 THR B N 1
ATOM 4668 C CA . THR B 1 162 ? 44.249 36.291 19.742 1.00 67.98 463 THR B CA 1
ATOM 4669 C C . THR B 1 162 ? 44.590 35.297 18.617 1.00 76.03 463 THR B C 1
ATOM 4670 O O . THR B 1 162 ? 43.729 35.018 17.783 1.00 80.69 463 THR B O 1
ATOM 4672 N N . PRO B 1 163 ? 45.842 34.785 18.560 1.00 76.54 464 PRO B N 1
ATOM 4673 C CA . PRO B 1 163 ? 46.079 33.750 17.544 1.00 75.71 464 PRO B CA 1
ATOM 4674 C C . PRO B 1 163 ? 45.151 32.550 17.712 1.00 78.70 464 PRO B C 1
ATOM 4675 O O . PRO B 1 163 ? 44.563 32.075 16.738 1.00 75.05 464 PRO B O 1
ATOM 4679 N N . GLU B 1 164 ? 45.042 32.066 18.946 1.00 81.49 465 GLU B N 1
ATOM 4680 C CA . GLU B 1 164 ? 44.067 31.043 19.303 1.00 82.93 465 GLU B CA 1
ATOM 4681 C C . GLU B 1 164 ? 42.659 31.497 18.941 1.00 83.39 465 GLU B C 1
ATOM 4682 O O . GLU B 1 164 ? 41.904 30.774 18.290 1.00 86.92 465 GLU B O 1
ATOM 4684 N N . GLU B 1 165 ? 42.323 32.710 19.366 1.00 77.63 466 GLU B N 1
ATOM 4685 C CA . GLU B 1 165 ? 40.980 33.250 19.203 1.00 72.40 466 GLU B CA 1
ATOM 4686 C C . GLU B 1 165 ? 40.617 33.471 17.741 1.00 70.47 466 GLU B C 1
ATOM 4687 O O . GLU B 1 165 ? 39.448 33.377 17.371 1.00 72.86 466 GLU B O 1
ATOM 4689 N N . GLU B 1 166 ? 41.612 33.770 16.911 1.00 67.78 467 GLU B N 1
ATOM 4690 C CA . GLU B 1 166 ? 41.366 33.989 15.488 1.00 61.73 467 GLU B CA 1
ATOM 4691 C C . GLU B 1 166 ? 40.876 32.719 14.794 1.00 56.14 467 GLU B C 1
ATOM 4692 O O . GLU B 1 166 ? 39.995 32.773 13.938 1.00 57.69 467 GLU B O 1
ATOM 4694 N N . GLU B 1 167 ? 41.441 31.580 15.177 1.00 51.67 468 GLU B N 1
ATOM 4695 C CA . GLU B 1 167 ? 40.996 30.293 14.652 1.00 55.57 468 GLU B CA 1
ATOM 4696 C C . GLU B 1 167 ? 39.565 29.986 15.088 1.00 55.37 468 GLU B C 1
ATOM 4697 O O . GLU B 1 167 ? 38.738 29.549 14.287 1.00 53.91 468 GLU B O 1
ATOM 4699 N N . TYR B 1 168 ? 39.282 30.219 16.365 1.00 50.20 469 TYR B N 1
ATOM 4700 C CA . TYR B 1 168 ? 37.940 30.025 16.901 1.00 43.78 469 TYR B CA 1
ATOM 4701 C C . TYR B 1 168 ? 36.944 31.049 16.358 1.00 43.21 469 TYR B C 1
ATOM 4702 O O . TYR B 1 168 ? 35.740 30.792 16.323 1.00 39.22 469 TYR B O 1
ATOM 4711 N N . ALA B 1 169 ? 37.445 32.207 15.938 1.00 41.70 470 ALA B N 1
ATOM 4712 C CA . ALA B 1 169 ? 36.586 33.265 15.412 1.00 40.86 470 ALA B CA 1
ATOM 4713 C C . ALA B 1 169 ? 36.015 32.917 14.042 1.00 38.30 470 ALA B C 1
ATOM 4714 O O . ALA B 1 169 ? 34.974 33.441 13.645 1.00 40.79 470 ALA B O 1
ATOM 4716 N N . THR B 1 170 ? 36.696 32.031 13.324 1.00 37.10 471 THR B N 1
ATOM 4717 C CA . THR B 1 170 ? 36.293 31.669 11.968 1.00 40.77 471 THR B CA 1
ATOM 4718 C C . THR B 1 170 ? 35.718 30.259 11.896 1.00 40.31 471 THR B C 1
ATOM 4719 O O . THR B 1 170 ? 35.292 29.809 10.833 1.00 39.31 471 THR B O 1
ATOM 4723 N N . SER B 1 171 ? 35.725 29.563 13.029 1.00 41.38 472 SER B N 1
ATOM 4724 C CA . SER B 1 171 ? 35.174 28.215 13.112 1.00 37.95 472 SER B CA 1
ATOM 4725 C C . SER B 1 171 ? 33.698 28.202 12.729 1.00 34.04 472 SER B C 1
ATOM 4726 O O . SER B 1 171 ? 32.944 29.096 13.106 1.00 39.08 472 SER B O 1
ATOM 4729 N N . GLY B 1 172 ? 33.289 27.192 11.972 1.00 31.06 473 GLY B N 1
ATOM 4730 C CA . GLY B 1 172 ? 31.896 27.055 11.590 1.00 30.64 473 GLY B CA 1
ATOM 4731 C C . GLY B 1 172 ? 30.984 26.758 12.767 1.00 29.87 473 GLY B C 1
ATOM 4732 O O . GLY B 1 172 ? 29.787 27.041 12.716 1.00 28.31 473 GLY B O 1
ATOM 4733 N N . TRP B 1 173 ? 31.548 26.190 13.830 1.00 27.30 474 TRP B N 1
ATOM 4734 C CA . TRP B 1 173 ? 30.777 25.866 15.026 1.00 27.14 474 TRP B CA 1
ATOM 4735 C C . TRP B 1 173 ? 30.648 27.069 15.957 1.00 30.55 474 TRP B C 1
ATOM 4736 O O . TRP B 1 173 ? 29.910 27.026 16.940 1.00 28.84 474 TRP B O 1
ATOM 4747 N N . ASN B 1 174 ? 31.372 28.138 15.639 1.00 30.19 475 ASN B N 1
ATOM 4748 C CA . ASN B 1 174 ? 31.185 29.426 16.295 1.00 29.92 475 ASN B CA 1
ATOM 4749 C C . ASN B 1 174 ? 29.793 29.920 15.927 1.00 30.52 475 ASN B C 1
ATOM 4750 O O . ASN B 1 174 ? 29.471 30.035 14.745 1.00 27.62 475 ASN B O 1
ATOM 4755 N N . LEU B 1 175 ? 28.958 30.191 16.927 1.00 29.27 476 LEU B N 1
ATOM 4756 C CA . LEU B 1 175 ? 27.547 30.476 16.657 1.00 29.97 476 LEU B CA 1
ATOM 4757 C C . LEU B 1 175 ? 27.325 31.811 15.945 1.00 29.26 476 LEU B C 1
ATOM 4758 O O . LEU B 1 175 ? 26.227 32.082 15.461 1.00 25.94 476 LEU B O 1
ATOM 4763 N N . ASN B 1 176 ? 28.360 32.642 15.881 1.00 31.34 477 ASN B N 1
ATOM 4764 C CA . ASN B 1 176 ? 28.301 33.863 15.083 1.00 32.81 477 ASN B CA 1
ATOM 4765 C C . ASN B 1 176 ? 28.534 33.568 13.608 1.00 33.24 477 ASN B C 1
ATOM 4766 O O . ASN B 1 176 ? 28.132 34.339 12.739 1.00 33.19 477 ASN B O 1
ATOM 4771 N N . VAL B 1 177 ? 29.189 32.443 13.337 1.00 31.59 478 VAL B N 1
ATOM 4772 C CA . VAL B 1 177 ? 29.570 32.078 11.979 1.00 34.56 478 VAL B CA 1
ATOM 4773 C C . VAL B 1 177 ? 28.566 31.125 11.320 1.00 35.09 478 VAL B C 1
ATOM 4774 O O . VAL B 1 177 ? 28.250 31.274 10.140 1.00 32.30 478 VAL B O 1
ATOM 4778 N N . MET B 1 178 ? 28.055 30.161 12.080 1.00 30.87 479 MET B N 1
ATOM 4779 C CA . MET B 1 178 ? 27.161 29.143 11.517 1.00 35.79 479 MET B CA 1
ATOM 4780 C C . MET B 1 178 ? 25.962 29.683 10.709 1.00 33.14 479 MET B C 1
ATOM 4781 O O . MET B 1 178 ? 25.652 29.139 9.649 1.00 29.26 479 MET B O 1
ATOM 4786 N N . PRO B 1 179 ? 25.280 30.740 11.194 1.00 37.42 480 PRO B N 1
ATOM 4787 C CA . PRO B 1 179 ? 24.131 31.187 10.394 1.00 40.17 480 PRO B CA 1
ATOM 4788 C C . PRO B 1 179 ? 24.502 31.809 9.045 1.00 35.37 480 PRO B C 1
ATOM 4789 O O . PRO B 1 179 ? 23.612 31.994 8.214 1.00 40.83 480 PRO B O 1
ATOM 4793 N N . VAL B 1 180 ? 25.776 32.123 8.828 1.00 30.73 481 VAL B N 1
ATOM 4794 C CA . VAL B 1 180 ? 26.190 32.735 7.566 1.00 38.08 481 VAL B CA 1
ATOM 4795 C C . VAL B 1 180 ? 27.122 31.854 6.730 1.00 38.64 481 VAL B C 1
ATOM 4796 O O . VAL B 1 180 ? 27.768 32.339 5.802 1.00 45.05 481 VAL B O 1
ATOM 4800 N N . LEU B 1 181 ? 27.186 30.563 7.050 1.00 31.77 482 LEU B N 1
ATOM 4801 C CA . LEU B 1 181 ? 27.919 29.615 6.215 1.00 29.41 482 LEU B CA 1
ATOM 4802 C C . LEU B 1 181 ? 27.200 29.546 4.869 1.00 30.66 482 LEU B C 1
ATOM 4803 O O . LEU B 1 181 ? 25.988 29.761 4.810 1.00 30.84 482 LEU B O 1
ATOM 4808 N N . GLU B 1 182 ? 27.937 29.269 3.794 1.00 31.93 483 GLU B N 1
ATOM 4809 C CA . GLU B 1 182 ? 27.346 29.203 2.451 1.00 47.13 483 GLU B CA 1
ATOM 4810 C C . GLU B 1 182 ? 26.049 28.379 2.382 1.00 47.95 483 GLU B C 1
ATOM 4811 O O . GLU B 1 182 ? 25.049 28.852 1.845 1.00 49.64 483 GLU B O 1
ATOM 4817 N N . GLN B 1 183 ? 26.056 27.165 2.918 1.00 43.96 484 GLN B N 1
ATOM 4818 C CA . GLN B 1 183 ? 24.892 26.296 2.792 1.00 40.27 484 GLN B CA 1
ATOM 4819 C C . GLN B 1 183 ? 23.892 26.536 3.925 1.00 34.99 484 GLN B C 1
ATOM 4820 O O . GLN B 1 183 ? 22.919 25.797 4.081 1.00 37.58 484 GLN B O 1
ATOM 4826 N N . SER B 1 184 ? 24.147 27.570 4.720 1.00 32.74 485 SER B N 1
ATOM 4827 C CA . SER B 1 184 ? 23.168 28.049 5.682 1.00 36.13 485 SER B CA 1
ATOM 4828 C C . SER B 1 184 ? 22.238 29.000 4.941 1.00 33.99 485 SER B C 1
ATOM 4829 O O . SER B 1 184 ? 22.627 30.108 4.583 1.00 42.52 485 SER B O 1
ATOM 4832 N N . VAL B 1 185 ? 21.009 28.554 4.726 1.00 26.63 486 VAL B N 1
ATOM 4833 C CA . VAL B 1 185 ? 20.083 29.185 3.790 1.00 27.38 486 VAL B CA 1
ATOM 4834 C C . VAL B 1 185 ? 19.771 30.656 4.114 1.00 25.50 486 VAL B C 1
ATOM 4835 O O . VAL B 1 185 ? 19.592 31.476 3.207 1.00 26.69 486 VAL B O 1
ATOM 4839 N N . LEU B 1 186 ? 19.742 30.999 5.399 1.00 23.55 487 LEU B N 1
ATOM 4840 C CA . LEU B 1 186 ? 19.408 32.361 5.818 1.00 31.68 487 LEU B CA 1
ATOM 4841 C C . LEU B 1 186 ? 20.463 33.405 5.441 1.00 34.15 487 LEU B C 1
ATOM 4842 O O . LEU B 1 186 ? 20.215 34.604 5.557 1.00 31.52 487 LEU B O 1
ATOM 4847 N N . CYS B 1 187 ? 21.637 32.962 5.001 1.00 29.82 488 CYS B N 1
ATOM 4848 C CA . CYS B 1 187 ? 22.669 33.897 4.555 1.00 34.23 488 CYS B CA 1
ATOM 4849 C C . CYS B 1 187 ? 22.263 34.616 3.262 1.00 38.45 488 CYS B C 1
ATOM 4850 O O . CYS B 1 187 ? 22.851 35.634 2.900 1.00 42.07 488 CYS B O 1
ATOM 4853 N N . HIS B 1 188 ? 21.248 34.087 2.584 1.00 37.89 489 HIS B N 1
ATOM 4854 C CA . HIS B 1 188 ? 20.767 34.645 1.319 1.00 38.55 489 HIS B CA 1
ATOM 4855 C C . HIS B 1 188 ? 19.805 35.823 1.486 1.00 40.80 489 HIS B C 1
ATOM 4856 O O . HIS B 1 188 ? 19.608 36.606 0.560 1.00 46.35 489 HIS B O 1
ATOM 4863 N N . ILE B 1 189 ? 19.199 35.938 2.661 1.00 43.67 490 ILE B N 1
ATOM 4864 C CA . ILE B 1 189 ? 18.409 37.120 2.996 1.00 50.72 490 ILE B CA 1
ATOM 4865 C C . ILE B 1 189 ? 19.348 38.191 3.543 1.00 50.20 490 ILE B C 1
ATOM 4866 O O . ILE B 1 189 ? 20.038 37.960 4.535 1.00 46.42 490 ILE B O 1
ATOM 4871 N N . ASN B 1 190 ? 19.388 39.358 2.905 1.00 55.42 491 ASN B N 1
ATOM 4872 C CA . ASN B 1 190 ? 20.332 40.381 3.341 1.00 63.01 491 ASN B CA 1
ATOM 4873 C C . ASN B 1 190 ? 19.733 41.405 4.286 1.00 59.50 491 ASN B C 1
ATOM 4874 O O . ASN B 1 190 ? 20.465 42.166 4.917 1.00 61.65 491 ASN B O 1
ATOM 4879 N N . ALA B 1 191 ? 18.414 41.390 4.431 1.00 58.29 492 ALA B N 1
ATOM 4880 C CA . ALA B 1 191 ? 17.768 42.174 5.473 1.00 57.94 492 ALA B CA 1
ATOM 4881 C C . ALA B 1 191 ? 18.096 41.661 6.864 1.00 61.79 492 ALA B C 1
ATOM 4882 O O . ALA B 1 191 ? 18.309 40.465 7.062 1.00 58.43 492 ALA B O 1
ATOM 4884 N N . ASP B 1 192 ? 18.147 42.578 7.821 1.00 65.32 493 ASP B N 1
ATOM 4885 C CA . ASP B 1 192 ? 18.459 42.220 9.192 1.00 66.41 493 ASP B CA 1
ATOM 4886 C C . ASP B 1 192 ? 17.295 41.439 9.782 1.00 65.23 493 ASP B C 1
ATOM 4887 O O . ASP B 1 192 ? 16.243 42.009 10.073 1.00 67.80 493 ASP B O 1
ATOM 4889 N N . ILE B 1 193 ? 17.461 40.132 9.920 1.00 60.47 494 ILE B N 1
ATOM 4890 C CA . ILE B 1 193 ? 16.436 39.323 10.560 1.00 60.83 494 ILE B CA 1
ATOM 4891 C C . ILE B 1 193 ? 17.044 38.826 11.866 1.00 63.33 494 ILE B C 1
ATOM 4892 O O . ILE B 1 193 ? 17.020 37.636 12.189 1.00 61.59 494 ILE B O 1
ATOM 4897 N N . SER B 1 194 ? 17.575 39.780 12.627 1.00 64.50 495 SER B N 1
ATOM 4898 C CA . SER B 1 194 ? 18.202 39.481 13.904 1.00 67.45 495 SER B CA 1
ATOM 4899 C C . SER B 1 194 ? 17.174 38.856 14.825 1.00 61.35 495 SER B C 1
ATOM 4900 O O . SER B 1 194 ? 15.977 39.122 14.720 1.00 62.31 495 SER B O 1
ATOM 4903 N N . GLY B 1 195 ? 17.653 38.021 15.732 1.00 61.47 496 GLY B N 1
ATOM 4904 C CA . GLY B 1 195 ? 16.769 37.186 16.509 1.00 63.77 496 GLY B CA 1
ATOM 4905 C C . GLY B 1 195 ? 16.819 35.808 15.889 1.00 57.05 496 GLY B C 1
ATOM 4906 O O . GLY B 1 195 ? 16.575 34.803 16.556 1.00 63.85 496 GLY B O 1
ATOM 4907 N N . MET B 1 196 ? 17.147 35.767 14.599 1.00 36.02 497 MET B N 1
ATOM 4908 C CA . MET B 1 196 ? 17.329 34.499 13.908 1.00 30.87 497 MET B CA 1
ATOM 4909 C C . MET B 1 196 ? 18.771 34.303 13.443 1.00 30.05 497 MET B C 1
ATOM 4910 O O . MET B 1 196 ? 19.245 33.172 13.349 1.00 37.02 497 MET B O 1
ATOM 4915 N N . LYS B 1 197 ? 19.477 35.397 13.173 1.00 24.33 498 LYS B N 1
ATOM 4916 C CA . LYS B 1 197 ? 20.844 35.286 12.672 1.00 26.47 498 LYS B CA 1
ATOM 4917 C C . LYS B 1 197 ? 21.890 35.657 13.717 1.00 26.01 498 LYS B C 1
ATOM 4918 O O . LYS B 1 197 ? 23.072 35.369 13.546 1.00 31.40 498 LYS B O 1
ATOM 4924 N N . VAL B 1 198 ? 21.455 36.278 14.807 1.00 20.98 499 VAL B N 1
ATOM 4925 C CA . VAL B 1 198 ? 22.389 36.724 15.834 1.00 23.15 499 VAL B CA 1
ATOM 4926 C C . VAL B 1 198 ? 22.134 35.949 17.126 1.00 21.83 499 VAL B C 1
ATOM 4927 O O . VAL B 1 198 ? 20.990 35.824 17.561 1.00 25.27 499 VAL B O 1
ATOM 4931 N N . PRO B 1 199 ? 23.205 35.418 17.737 1.00 23.70 500 PRO B N 1
ATOM 4932 C CA . PRO B 1 199 ? 23.076 34.535 18.903 1.00 26.92 500 PRO B CA 1
ATOM 4933 C C . PRO B 1 199 ? 22.432 35.203 20.113 1.00 27.00 500 PRO B C 1
ATOM 4934 O O . PRO B 1 199 ? 22.539 36.414 20.285 1.00 27.58 500 PRO B O 1
ATOM 4938 N N . TRP B 1 200 ? 21.767 34.402 20.939 1.00 24.13 501 TRP B N 1
ATOM 4939 C CA . TRP B 1 200 ? 21.156 34.889 22.169 1.00 23.33 501 TRP B CA 1
ATOM 4940 C C . TRP B 1 200 ? 21.811 34.225 23.368 1.00 22.94 501 TRP B C 1
ATOM 4941 O O . TRP B 1 200 ? 22.296 33.100 23.272 1.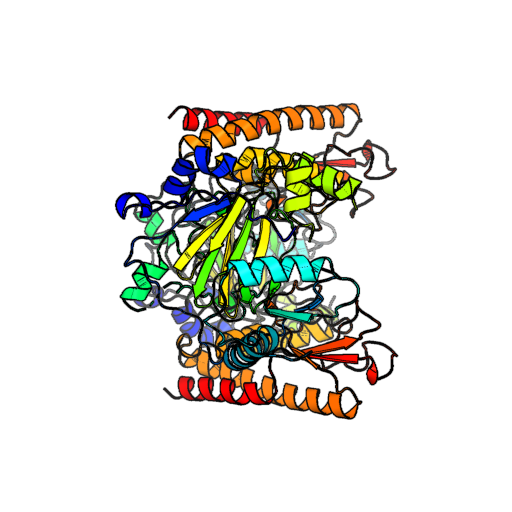00 22.97 501 TRP B O 1
ATOM 4952 N N . LEU B 1 201 ? 21.806 34.919 24.500 1.00 21.94 502 LEU B N 1
ATOM 4953 C CA . LEU B 1 201 ? 22.501 34.441 25.687 1.00 23.54 502 LEU B CA 1
ATOM 4954 C C . LEU B 1 201 ? 21.518 34.089 26.787 1.00 22.29 502 LEU B C 1
ATOM 4955 O O . LEU B 1 201 ? 20.456 34.706 26.910 1.00 22.26 502 LEU B O 1
ATOM 4960 N N . TYR B 1 202 ? 21.889 33.095 27.588 1.00 17.74 503 TYR B N 1
ATOM 4961 C CA . TYR B 1 202 ? 21.046 32.613 28.673 1.00 17.95 503 TYR B CA 1
ATOM 4962 C C . TYR B 1 202 ? 21.885 32.386 29.926 1.00 16.35 503 TYR B C 1
ATOM 4963 O O . TYR B 1 202 ? 22.778 31.538 29.950 1.00 16.43 503 TYR B O 1
ATOM 4972 N N . VAL B 1 203 ? 21.598 33.158 30.964 1.00 19.39 504 VAL B N 1
ATOM 4973 C CA . VAL B 1 203 ? 22.309 33.025 32.227 1.00 21.02 504 VAL B CA 1
ATOM 4974 C C . VAL B 1 203 ? 21.369 32.352 33.208 1.00 17.00 504 VAL B C 1
ATOM 4975 O O . VAL B 1 203 ? 20.373 32.940 33.629 1.00 17.17 504 VAL B O 1
ATOM 4979 N N . GLY B 1 204 ? 21.669 31.108 33.554 1.00 18.64 505 GLY B N 1
ATOM 4980 C CA . GLY B 1 204 ? 20.732 30.314 34.322 1.00 23.67 505 GLY B CA 1
ATOM 4981 C C . GLY B 1 204 ? 21.109 30.124 35.777 1.00 23.61 505 GLY B C 1
ATOM 4982 O O . GLY B 1 204 ? 22.266 30.285 36.152 1.00 17.57 505 GLY B O 1
ATOM 4983 N N . MET B 1 205 ? 20.109 29.805 36.592 1.00 18.28 506 MET B N 1
ATOM 4984 C CA . MET B 1 205 ? 20.315 29.293 37.942 1.00 17.69 506 MET B CA 1
ATOM 4985 C C . MET B 1 205 ? 19.474 28.030 38.064 1.00 21.79 506 MET B C 1
ATOM 4986 O O . MET B 1 205 ? 18.712 27.714 37.148 1.00 19.86 506 MET B O 1
ATOM 4991 N N . VAL B 1 206 ? 19.597 27.315 39.180 1.00 20.71 507 VAL B N 1
ATOM 4992 C CA . VAL B 1 206 ? 18.844 26.076 39.361 1.00 20.89 507 VAL B CA 1
ATOM 4993 C C . VAL B 1 206 ? 17.333 26.327 39.259 1.00 23.80 507 VAL B C 1
ATOM 4994 O O . VAL B 1 206 ? 16.825 27.330 39.764 1.00 17.53 507 VAL B O 1
ATOM 4998 N N . PHE B 1 207 ? 16.649 25.423 38.554 1.00 25.73 508 PHE B N 1
ATOM 4999 C CA . PHE B 1 207 ? 15.201 25.465 38.310 1.00 16.72 508 PHE B CA 1
ATOM 5000 C C . PHE B 1 207 ? 14.762 26.503 37.267 1.00 16.59 508 PHE B C 1
ATOM 5001 O O . PHE B 1 207 ? 13.602 26.490 36.855 1.00 18.00 508 PHE B O 1
ATOM 5009 N N . SER B 1 208 ? 15.647 27.407 36.848 1.00 19.90 509 SER B N 1
ATOM 5010 C CA . SER B 1 208 ? 15.255 28.368 35.811 1.00 20.42 509 SER B CA 1
ATOM 5011 C C . SER B 1 208 ? 14.960 27.559 34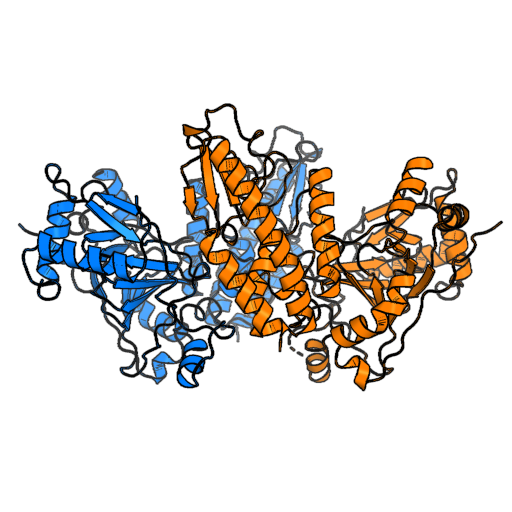.556 1.00 24.12 509 SER B C 1
ATOM 5012 O O . SER B 1 208 ? 15.717 26.654 34.204 1.00 16.00 509 SER B O 1
ATOM 5015 N N . ALA B 1 209 ? 13.848 27.866 33.901 1.00 17.39 510 ALA B N 1
ATOM 5016 C CA . ALA B 1 209 ? 13.281 26.939 32.935 1.00 20.83 510 ALA B CA 1
ATOM 5017 C C . ALA B 1 209 ? 12.906 27.588 31.611 1.00 18.45 510 ALA B C 1
ATOM 5018 O O . ALA B 1 209 ? 12.706 28.801 31.525 1.00 16.18 510 ALA B O 1
ATOM 5020 N N . PHE B 1 210 ? 12.805 26.768 30.573 1.00 19.30 511 PHE B N 1
ATOM 5021 C CA . PHE B 1 210 ? 12.203 27.226 29.326 1.00 16.23 511 PHE B CA 1
ATOM 5022 C C . PHE B 1 210 ? 11.078 26.283 28.908 1.00 19.13 511 PHE B C 1
ATOM 5023 O O . PHE B 1 210 ? 11.236 25.063 28.911 1.00 16.05 511 PHE B O 1
ATOM 5031 N N . CYS B 1 211 ? 9.927 26.870 28.591 1.00 14.61 512 CYS B N 1
ATOM 5032 C CA . CYS B 1 211 ? 8.716 26.116 28.297 1.00 20.29 512 CYS B CA 1
ATOM 5033 C C . CYS B 1 211 ? 8.768 25.461 26.925 1.00 18.51 512 CYS B C 1
ATOM 5034 O O . CYS B 1 211 ? 9.638 25.776 26.113 1.00 19.96 512 CYS B O 1
ATOM 5037 N N . TRP B 1 212 ? 7.830 24.547 26.684 1.00 14.76 513 TRP B N 1
ATOM 5038 C CA . TRP B 1 212 ? 7.724 23.837 25.410 1.00 18.26 513 TRP B CA 1
ATOM 5039 C C . TRP B 1 212 ? 7.506 24.793 24.248 1.00 20.72 513 TRP B C 1
ATOM 5040 O O . TRP B 1 212 ? 6.585 25.605 24.270 1.00 22.86 513 TRP B O 1
ATOM 5051 N N . HIS B 1 213 ? 8.335 24.671 23.221 1.00 13.56 514 HIS B N 1
ATOM 5052 C CA . HIS B 1 213 ? 8.218 25.540 22.064 1.00 19.16 514 HIS B CA 1
ATOM 5053 C C . HIS B 1 213 ? 8.972 24.966 20.880 1.00 20.29 514 HIS B C 1
ATOM 5054 O O . HIS B 1 213 ? 9.778 24.045 21.023 1.00 16.47 514 HIS B O 1
ATOM 5061 N N . ILE B 1 214 ? 8.713 25.539 19.712 1.00 16.98 515 ILE B N 1
ATOM 5062 C CA . ILE B 1 214 ? 9.539 25.328 18.537 1.00 18.94 515 ILE B CA 1
ATOM 5063 C C . ILE B 1 214 ? 10.071 26.689 18.097 1.00 16.23 515 ILE B C 1
ATOM 5064 O O . ILE B 1 214 ? 9.643 27.719 18.615 1.00 18.37 515 ILE B O 1
ATOM 5069 N N . GLU B 1 215 ? 11.010 26.692 17.159 1.00 18.39 516 GLU B N 1
ATOM 5070 C CA . GLU B 1 215 ? 11.678 27.922 16.744 1.00 16.17 516 GLU B CA 1
ATOM 5071 C C . GLU B 1 215 ? 10.896 28.708 15.693 1.00 21.50 516 GLU B C 1
ATOM 5072 O O . GLU B 1 215 ? 9.980 28.176 15.050 1.00 16.56 516 GLU B O 1
ATOM 5078 N N . ASP B 1 216 ? 11.271 29.975 15.522 1.00 18.24 517 ASP B N 1
ATOM 5079 C CA . ASP B 1 216 ? 10.696 30.816 14.473 1.00 18.11 517 ASP B CA 1
ATOM 5080 C C . ASP B 1 216 ? 10.863 30.159 13.111 1.00 14.73 517 ASP B C 1
ATOM 5081 O O . ASP B 1 216 ? 11.952 29.693 12.771 1.00 14.31 517 ASP B O 1
ATOM 5086 N N . HIS B 1 217 ? 9.772 30.119 12.351 1.00 13.90 518 HIS B N 1
ATOM 5087 C CA . HIS B 1 217 ? 9.742 29.488 11.035 1.00 13.84 518 HIS B CA 1
ATOM 5088 C C . HIS B 1 217 ? 10.180 28.027 11.081 1.00 17.54 518 HIS B C 1
ATOM 5089 O O . HIS B 1 217 ? 10.665 27.488 10.085 1.00 17.40 518 HIS B O 1
ATOM 5096 N N . TRP B 1 218 ? 9.980 27.396 12.240 1.00 20.50 519 TRP B N 1
ATOM 5097 C CA . TRP B 1 218 ? 10.307 25.987 12.463 1.00 13.12 519 TRP B CA 1
ATOM 5098 C C . TRP B 1 218 ? 11.752 25.685 12.111 1.00 15.79 519 TRP B C 1
ATOM 5099 O O . TRP B 1 218 ? 12.067 24.607 11.612 1.00 14.39 519 TRP B O 1
ATOM 5110 N N . SER B 1 219 ? 12.632 26.641 12.378 1.00 15.43 520 SER B N 1
ATOM 5111 C CA . SER B 1 219 ? 14.037 26.483 12.045 1.00 15.34 520 SER B CA 1
ATOM 5112 C C . SER B 1 219 ? 14.735 25.556 13.028 1.00 13.98 520 SER B C 1
ATOM 5113 O O . SER B 1 219 ? 14.171 25.193 14.067 1.00 19.08 520 SER B O 1
ATOM 5116 N N . TYR B 1 220 ? 15.951 25.154 12.670 1.00 16.18 521 TYR B N 1
ATOM 5117 C CA . TYR B 1 220 ? 16.884 24.552 13.614 1.00 20.74 521 TYR B CA 1
ATOM 5118 C C . TYR B 1 220 ? 17.255 25.555 14.695 1.00 18.79 521 TYR B C 1
ATOM 5119 O O . TYR B 1 220 ? 17.125 26.761 14.501 1.00 13.89 521 TYR B O 1
ATOM 5128 N N . SER B 1 221 ? 17.760 25.059 15.818 1.00 14.32 522 SER B N 1
ATOM 5129 C CA . SER B 1 221 ? 18.555 25.899 16.699 1.00 17.43 522 SER B CA 1
ATOM 5130 C C . SER B 1 221 ? 19.765 25.096 17.140 1.00 22.45 522 SER B C 1
ATOM 5131 O O . SER B 1 221 ? 19.702 23.869 17.271 1.00 21.46 522 SER B O 1
ATOM 5134 N N . ILE B 1 222 ? 20.875 25.791 17.338 1.00 16.09 523 ILE B N 1
ATOM 5135 C CA . ILE B 1 222 ? 22.056 25.171 17.903 1.00 19.47 523 ILE B CA 1
ATOM 5136 C C . ILE B 1 222 ? 22.384 25.922 19.185 1.00 24.43 523 ILE B C 1
ATOM 5137 O O . ILE B 1 222 ? 22.289 27.153 19.251 1.00 20.07 523 ILE B O 1
ATOM 5142 N N . ASN B 1 223 ? 22.730 25.162 20.214 1.00 21.57 524 ASN B N 1
ATOM 5143 C CA . ASN B 1 223 ? 22.849 25.691 21.560 1.00 19.69 524 ASN B CA 1
ATOM 5144 C C . ASN B 1 223 ? 24.153 25.224 22.172 1.00 22.62 524 ASN B C 1
ATOM 5145 O O . ASN B 1 223 ? 24.463 24.037 22.130 1.00 19.33 524 ASN B O 1
ATOM 5150 N N . TYR B 1 224 ? 24.913 26.152 22.741 1.00 17.42 525 TYR B N 1
ATOM 5151 C CA . TYR B 1 224 ? 26.210 25.825 23.317 1.00 18.00 525 TYR B CA 1
ATOM 5152 C C . TYR B 1 224 ? 26.281 26.289 24.764 1.00 22.26 525 TYR B C 1
ATOM 5153 O O . TYR B 1 224 ? 25.957 27.435 25.074 1.00 19.66 525 TYR B O 1
ATOM 5162 N N . LEU B 1 225 ? 26.703 25.396 25.648 1.00 20.44 526 LEU B N 1
ATOM 5163 C CA . LEU B 1 225 ? 26.866 25.760 27.046 1.00 20.14 526 LEU B CA 1
ATOM 5164 C C . LEU B 1 225 ? 28.324 26.119 27.287 1.00 16.78 526 LEU B C 1
ATOM 5165 O O . LEU B 1 225 ? 29.193 25.250 27.269 1.00 23.69 526 LEU B O 1
ATOM 5170 N N . HIS B 1 226 ? 28.585 27.406 27.496 1.00 16.24 527 HIS B N 1
ATOM 5171 C CA . HIS B 1 226 ? 29.948 27.897 27.662 1.00 22.35 527 HIS B CA 1
ATOM 5172 C C . HIS B 1 226 ? 30.589 27.406 28.952 1.00 26.09 527 HIS B C 1
ATOM 5173 O O . HIS B 1 226 ? 31.724 26.931 28.944 1.00 28.48 527 HIS B O 1
ATOM 5180 N N . TRP B 1 227 ? 29.863 27.532 30.058 1.00 23.02 528 TRP B N 1
ATOM 5181 C CA . TRP B 1 227 ? 30.347 27.046 31.346 1.00 22.86 528 TRP B CA 1
ATOM 5182 C C . TRP B 1 227 ? 29.213 26.912 32.351 1.00 20.86 528 TRP B C 1
ATOM 5183 O O . TRP B 1 227 ? 28.084 27.337 32.097 1.00 19.13 528 TRP B O 1
ATOM 5194 N N . GLY B 1 228 ? 29.526 26.317 33.496 1.00 21.72 529 GLY B N 1
ATOM 5195 C CA . GLY B 1 228 ? 28.569 26.211 34.576 1.00 24.65 529 GLY B CA 1
ATOM 5196 C C . GLY B 1 228 ? 27.980 24.824 34.698 1.00 26.61 529 GLY B C 1
ATOM 5197 O O . GLY B 1 228 ? 28.453 23.872 34.075 1.00 24.81 529 GLY B O 1
ATOM 5198 N N . GLU B 1 229 ? 26.942 24.717 35.517 1.00 24.30 530 GLU B N 1
ATOM 5199 C CA . GLU B 1 229 ? 26.258 23.452 35.752 1.00 21.00 530 GLU B CA 1
ATOM 5200 C C . GLU B 1 229 ? 25.401 23.078 34.534 1.00 20.40 530 GLU B C 1
ATOM 5201 O O . GLU B 1 229 ? 25.082 23.943 33.714 1.00 20.09 530 GLU B O 1
ATOM 5207 N N . PRO B 1 230 ? 25.051 21.789 34.394 1.00 16.52 531 PRO B N 1
ATOM 5208 C CA . PRO B 1 230 ? 24.393 21.355 33.155 1.00 20.17 531 PRO B CA 1
ATOM 5209 C C . PRO B 1 230 ? 23.037 22.007 32.893 1.00 18.17 531 PRO B C 1
ATOM 5210 O O . PRO B 1 230 ? 22.364 22.491 33.807 1.00 19.11 531 PRO B O 1
ATOM 5214 N N . LYS B 1 231 ? 22.651 22.016 31.625 1.00 16.61 532 LYS B N 1
ATOM 5215 C CA . LYS B 1 231 ? 21.308 22.406 31.232 1.00 15.44 532 LYS B CA 1
ATOM 5216 C C . LYS B 1 231 ? 20.559 21.131 30.854 1.00 16.95 532 LYS B C 1
ATOM 5217 O O . LYS B 1 231 ? 21.024 20.357 30.015 1.00 18.08 532 LYS B O 1
ATOM 5223 N N . THR B 1 232 ? 19.416 20.899 31.491 1.00 15.07 533 THR B N 1
ATOM 5224 C CA . THR B 1 232 ? 18.646 19.686 31.241 1.00 16.55 533 THR B CA 1
ATOM 5225 C C . THR B 1 232 ? 17.613 19.929 30.150 1.00 19.93 533 THR B C 1
ATOM 5226 O O . THR B 1 232 ? 16.856 20.895 30.207 1.00 21.14 533 THR B O 1
ATOM 5230 N N . TRP B 1 233 ? 17.604 19.053 29.150 1.00 18.56 534 TRP B N 1
ATOM 5231 C CA . TRP B 1 233 ? 16.745 19.198 27.977 1.00 19.61 534 TRP B CA 1
ATOM 5232 C C . TRP B 1 233 ? 15.691 18.106 27.861 1.00 19.02 534 TRP B C 1
ATOM 5233 O O . TRP B 1 233 ? 15.927 16.970 28.255 1.00 15.39 534 TRP B O 1
ATOM 5244 N N . TYR B 1 234 ? 14.542 18.453 27.288 1.00 16.43 535 TYR B N 1
ATOM 5245 C CA . TYR B 1 234 ? 13.583 17.455 26.828 1.00 13.28 535 TYR B CA 1
ATOM 5246 C C . TYR B 1 234 ? 13.226 17.754 25.382 1.00 21.24 535 TYR B C 1
ATOM 5247 O O . TYR B 1 234 ? 13.087 18.919 25.009 1.00 18.18 535 TYR B O 1
ATOM 5256 N N . GLY B 1 235 ? 13.102 16.707 24.570 1.00 12.88 536 GLY B N 1
ATOM 5257 C CA . GLY B 1 235 ? 12.833 16.875 23.152 1.00 14.45 536 GLY B CA 1
ATOM 5258 C C . GLY B 1 235 ? 11.785 15.924 22.606 1.00 15.98 536 GLY B C 1
ATOM 5259 O O . GLY B 1 235 ? 11.646 14.793 23.077 1.00 17.42 536 GLY B O 1
ATOM 5260 N N . VAL B 1 236 ? 11.047 16.399 21.606 1.00 14.86 537 VAL B N 1
ATOM 5261 C CA . VAL B 1 236 ? 9.995 15.630 20.950 1.00 13.40 537 VAL B CA 1
ATOM 5262 C C . VAL B 1 236 ? 10.241 15.659 19.440 1.00 17.39 537 VAL B C 1
ATOM 5263 O O . VAL B 1 236 ? 10.554 16.719 18.896 1.00 16.65 537 VAL B O 1
ATOM 5267 N N . PRO B 1 237 ? 10.116 14.504 18.753 1.00 16.85 538 PRO B N 1
ATOM 5268 C CA . PRO B 1 237 ? 10.367 14.516 17.305 1.00 11.91 538 PRO B CA 1
ATOM 5269 C C . PRO B 1 237 ? 9.340 15.364 16.573 1.00 14.33 538 PRO B C 1
ATOM 5270 O O . PRO B 1 237 ? 8.209 15.481 17.045 1.00 17.16 538 PRO B O 1
ATOM 5274 N N . SER B 1 238 ? 9.721 15.940 15.437 1.00 13.70 539 SER B N 1
ATOM 5275 C CA . SER B 1 238 ? 8.804 16.786 14.676 1.00 19.22 539 SER B CA 1
ATOM 5276 C C . SER B 1 238 ? 7.570 16.017 14.212 1.00 14.30 539 SER B C 1
ATOM 5277 O O . SER B 1 238 ? 6.496 16.590 14.068 1.00 19.91 539 SER B O 1
ATOM 5280 N N . LEU B 1 239 ? 7.725 14.719 13.988 1.00 14.60 540 LEU B N 1
ATOM 5281 C CA . LEU B 1 239 ? 6.608 13.896 13.533 1.00 22.55 540 LEU B CA 1
ATOM 5282 C C . LEU B 1 239 ? 5.469 13.889 14.553 1.00 25.59 540 LEU B C 1
ATOM 5283 O O . LEU B 1 239 ? 4.306 13.710 14.195 1.00 20.51 540 LEU B O 1
ATOM 5288 N N . ALA B 1 240 ? 5.811 14.099 15.822 1.00 18.81 541 ALA B N 1
ATOM 5289 C CA . ALA B 1 240 ? 4.825 14.076 16.897 1.00 20.70 541 ALA B CA 1
ATOM 5290 C C . ALA B 1 240 ? 4.382 15.476 17.318 1.00 21.31 541 ALA B C 1
ATOM 5291 O O . ALA B 1 240 ? 3.713 15.635 18.338 1.00 22.97 541 ALA B O 1
ATOM 5293 N N . ALA B 1 241 ? 4.755 16.488 16.538 1.00 16.81 542 ALA B N 1
ATOM 5294 C CA . ALA B 1 241 ? 4.469 17.877 16.900 1.00 16.97 542 ALA B CA 1
ATOM 5295 C C . ALA B 1 241 ? 2.974 18.142 17.088 1.00 19.78 542 ALA B C 1
ATOM 5296 O O . ALA B 1 241 ? 2.563 18.766 18.067 1.00 20.25 542 ALA B O 1
ATOM 5298 N N . GLU B 1 242 ? 2.162 17.666 16.150 1.00 18.91 543 GLU B N 1
ATOM 5299 C CA . GLU B 1 242 ? 0.725 17.922 16.198 1.00 24.17 543 GLU B CA 1
ATOM 5300 C C . GLU B 1 242 ? 0.050 17.126 17.310 1.00 20.60 543 GLU B C 1
ATOM 5301 O O . GLU B 1 242 ? -0.923 17.586 17.907 1.00 25.07 543 GLU B O 1
ATOM 5307 N N . HIS B 1 243 ? 0.570 15.934 17.588 1.00 21.61 544 HIS B N 1
ATOM 5308 C CA . HIS B 1 243 ? 0.055 15.117 18.681 1.00 20.24 544 HIS B CA 1
ATOM 5309 C C . HIS B 1 243 ? 0.310 15.805 20.027 1.00 23.54 544 HIS B C 1
ATOM 5310 O O . HIS B 1 243 ? -0.583 15.878 20.869 1.00 24.13 544 HIS B O 1
ATOM 5317 N N . LEU B 1 244 ? 1.526 16.316 20.216 1.00 22.72 545 LEU B N 1
ATOM 5318 C CA . LEU B 1 244 ? 1.874 17.075 21.421 1.00 18.40 545 LEU B CA 1
ATOM 5319 C C . LEU B 1 244 ? 0.938 18.257 21.630 1.00 21.47 545 LEU B C 1
ATOM 5320 O O . LEU B 1 244 ? 0.484 18.515 22.746 1.00 22.23 545 LEU B O 1
ATOM 5325 N N . GLU B 1 245 ? 0.670 18.990 20.554 1.00 20.53 546 GLU B N 1
ATOM 5326 C CA . GLU B 1 245 ? -0.211 20.147 20.633 1.00 26.00 546 GLU B CA 1
ATOM 5327 C C . GLU B 1 245 ? -1.630 19.739 21.013 1.00 24.26 546 GLU B C 1
ATOM 5328 O O . GLU B 1 245 ? -2.307 20.456 21.745 1.00 23.47 546 GLU B O 1
ATOM 5334 N N . GLU B 1 246 ? -2.075 18.581 20.535 1.00 26.32 547 GLU B N 1
ATOM 5335 C CA . GLU B 1 246 ? -3.417 18.119 20.862 1.00 31.20 547 GLU B CA 1
ATOM 5336 C C . GLU B 1 246 ? -3.478 17.663 22.319 1.00 28.45 547 GLU B C 1
ATOM 5337 O O . GLU B 1 246 ? -4.441 17.963 23.025 1.00 26.13 547 GLU B O 1
ATOM 5343 N N . VAL B 1 247 ? -2.444 16.955 22.771 1.00 23.26 548 VAL B N 1
ATOM 5344 C CA . VAL B 1 247 ? -2.396 16.507 24.159 1.00 25.35 548 VAL B CA 1
ATOM 5345 C C . VAL B 1 247 ? -2.443 17.706 25.103 1.00 26.12 548 VAL B C 1
ATOM 5346 O O . VAL B 1 247 ? -3.179 17.697 26.088 1.00 30.85 548 VAL B O 1
ATOM 5350 N N . MET B 1 248 ? -1.687 18.751 24.777 1.00 29.42 549 MET B N 1
ATOM 5351 C CA . MET B 1 248 ? -1.660 19.949 25.614 1.00 34.15 549 MET B CA 1
ATOM 5352 C C . MET B 1 248 ? -2.993 20.682 25.609 1.00 38.09 549 MET B C 1
ATOM 5353 O O . MET B 1 248 ? -3.444 21.164 26.644 1.00 41.33 549 MET B O 1
ATOM 5358 N N . LYS B 1 249 ? -3.622 20.762 24.443 1.00 37.67 550 LYS B N 1
ATOM 5359 C CA . LYS B 1 249 ? -4.919 21.414 24.325 1.00 42.58 550 LYS B CA 1
ATOM 5360 C C . LYS B 1 249 ? -5.977 20.631 25.099 1.00 45.83 550 LYS B C 1
ATOM 5361 O O . LYS B 1 249 ? -6.819 21.211 25.785 1.00 48.63 550 LYS B O 1
ATOM 5367 N N . LYS B 1 250 ? -5.906 19.307 25.001 1.00 44.87 551 LYS B N 1
ATOM 5368 C CA . LYS B 1 250 ? -6.892 18.425 25.616 1.00 43.95 551 LYS B CA 1
ATOM 5369 C C . LYS B 1 250 ? -6.792 18.429 27.139 1.00 46.53 551 LYS B C 1
ATOM 5370 O O . LYS B 1 250 ? -7.797 18.290 27.835 1.00 49.48 551 LYS B O 1
ATOM 5376 N N . LEU B 1 251 ? -5.578 18.592 27.653 1.00 45.98 552 LEU B N 1
ATOM 5377 C CA . LEU B 1 251 ? -5.348 18.546 29.093 1.00 51.25 552 LEU B CA 1
ATOM 5378 C C . LEU B 1 251 ? -5.105 19.950 29.640 1.00 61.80 552 LEU B C 1
ATOM 5379 O O . LEU B 1 251 ? -4.817 20.122 30.825 1.00 64.90 552 LEU B O 1
ATOM 5384 N N . THR B 1 252 ? -5.242 20.941 28.760 1.00 66.39 553 THR B N 1
ATOM 5385 C CA . THR B 1 252 ? -5.043 22.357 29.084 1.00 69.19 553 THR B CA 1
ATOM 5386 C C . THR B 1 252 ? -3.737 22.606 29.834 1.00 66.12 553 THR B C 1
ATOM 5387 O O . THR B 1 252 ? -2.667 22.188 29.391 1.00 61.95 553 THR B O 1
ATOM 5391 N N . LEU B 1 269 ? 6.886 23.292 31.603 1.00 44.18 570 LEU B N 1
ATOM 5392 C CA . LEU B 1 269 ? 5.449 23.457 31.411 1.00 47.42 570 LEU B CA 1
ATOM 5393 C C . LEU B 1 269 ? 4.728 22.155 31.741 1.00 40.52 570 LEU B C 1
ATOM 5394 O O . LEU B 1 269 ? 4.575 21.794 32.910 1.00 40.36 570 LEU B O 1
ATOM 5399 N N . MET B 1 270 ? 4.297 21.446 30.705 1.00 26.72 571 MET B N 1
ATOM 5400 C CA . MET B 1 270 ? 3.667 20.150 30.878 1.00 19.00 571 MET B CA 1
ATOM 5401 C C . MET B 1 270 ? 4.731 19.124 31.186 1.00 14.55 571 MET B C 1
ATOM 5402 O O . MET B 1 270 ? 5.782 19.101 30.543 1.00 16.30 571 MET B O 1
ATOM 5407 N N . ASN B 1 271 ? 4.458 18.290 32.179 1.00 14.66 572 ASN B N 1
ATOM 5408 C CA . ASN B 1 271 ? 5.361 17.225 32.570 1.00 19.11 572 ASN B CA 1
ATOM 5409 C C . ASN B 1 271 ? 5.560 16.237 31.422 1.00 16.82 572 ASN B C 1
ATOM 5410 O O . ASN B 1 271 ? 4.590 15.759 30.841 1.00 17.89 572 ASN B O 1
ATOM 5415 N N . PRO B 1 272 ? 6.825 15.944 31.085 1.00 14.50 573 PRO B N 1
ATOM 5416 C CA . PRO B 1 272 ? 7.180 14.965 30.054 1.00 17.55 573 PRO B CA 1
ATOM 5417 C C . PRO B 1 272 ? 6.535 13.602 30.297 1.00 23.64 573 PRO B C 1
ATOM 5418 O O . PRO B 1 272 ? 6.231 12.898 29.335 1.00 20.46 573 PRO B O 1
ATOM 5422 N N . ASN B 1 273 ? 6.328 13.243 31.563 1.00 19.25 574 ASN B N 1
ATOM 5423 C CA . ASN B 1 273 ? 5.688 11.974 31.903 1.00 22.50 574 ASN B CA 1
ATOM 5424 C C . ASN B 1 273 ? 4.249 11.936 31.422 1.00 19.78 574 ASN B C 1
ATOM 5425 O O . ASN B 1 273 ? 3.733 10.885 31.049 1.00 25.05 574 ASN B O 1
ATOM 5430 N N . THR B 1 274 ? 3.603 13.093 31.440 1.00 19.71 575 THR B N 1
ATOM 5431 C CA . THR B 1 274 ? 2.237 13.209 30.957 1.00 20.08 575 THR B CA 1
ATOM 5432 C C . THR B 1 274 ? 2.197 13.003 29.447 1.00 27.91 575 THR B C 1
ATOM 5433 O O . THR B 1 274 ? 1.323 12.308 28.929 1.00 29.08 575 THR B O 1
ATOM 5437 N N . LEU B 1 275 ? 3.149 13.608 28.744 1.00 23.85 576 LEU B N 1
ATOM 5438 C CA . LEU B 1 275 ? 3.263 13.424 27.301 1.00 21.84 576 LEU B CA 1
ATOM 5439 C C . LEU B 1 275 ? 3.502 11.956 26.948 1.00 19.50 576 LEU B C 1
ATOM 5440 O O . LEU B 1 275 ? 2.805 11.394 26.106 1.00 21.51 576 LEU B O 1
ATOM 5445 N N . MET B 1 276 ? 4.478 11.334 27.600 1.00 13.88 577 MET B N 1
ATOM 5446 C CA . MET B 1 276 ? 4.824 9.950 27.280 1.00 16.56 577 MET B CA 1
ATOM 5447 C C . MET B 1 276 ? 3.686 8.982 27.582 1.00 16.37 577 MET B C 1
ATOM 5448 O O . MET B 1 276 ? 3.509 7.998 26.870 1.00 21.29 577 MET B O 1
ATOM 5453 N N . SER B 1 277 ? 2.905 9.264 28.622 1.00 14.84 578 SER B N 1
ATOM 5454 C CA . SER B 1 277 ? 1.816 8.369 28.997 1.00 19.29 578 SER B CA 1
ATOM 5455 C C . SER B 1 277 ? 0.587 8.600 28.120 1.00 24.61 578 SER B C 1
ATOM 5456 O O . SER B 1 277 ? -0.427 7.915 28.268 1.00 22.85 578 SER B O 1
ATOM 5459 N N . HIS B 1 278 ? 0.677 9.570 27.214 1.00 23.34 579 HIS B N 1
ATOM 5460 C CA . HIS B 1 278 ? -0.393 9.815 26.250 1.00 19.14 579 HIS B CA 1
ATOM 5461 C C . HIS B 1 278 ? 0.079 9.564 24.819 1.00 19.87 579 HIS B C 1
ATOM 5462 O O . HIS B 1 278 ? -0.518 10.060 23.864 1.00 23.68 579 HIS B O 1
ATOM 5469 N N . GLY B 1 279 ? 1.161 8.801 24.678 1.00 19.18 580 GLY B N 1
ATOM 5470 C CA . GLY B 1 279 ? 1.630 8.371 23.372 1.00 21.59 580 GLY B CA 1
ATOM 5471 C C . GLY B 1 279 ? 2.534 9.335 22.620 1.00 22.54 580 GLY B C 1
ATOM 5472 O O . GLY B 1 279 ? 2.722 9.190 21.414 1.00 21.31 580 GLY B O 1
ATOM 5473 N N . VAL B 1 280 ? 3.104 10.306 23.327 1.00 21.63 581 VAL B N 1
ATOM 5474 C CA . VAL B 1 280 ? 4.031 11.262 22.725 1.00 15.03 581 VAL B CA 1
ATOM 5475 C C . VAL B 1 280 ? 5.467 10.941 23.129 1.00 18.28 581 VAL B C 1
ATOM 5476 O O . VAL B 1 280 ? 5.803 10.999 24.310 1.00 23.35 581 VAL B O 1
ATOM 5480 N N . PRO B 1 281 ? 6.321 10.597 22.150 1.00 16.15 582 PRO B N 1
ATOM 5481 C CA . PRO B 1 281 ? 7.719 10.243 22.427 1.00 15.29 582 PRO B CA 1
ATOM 5482 C C . PRO B 1 281 ? 8.521 11.436 22.941 1.00 17.88 582 PRO B C 1
ATOM 5483 O O . PRO B 1 281 ? 8.437 12.520 22.361 1.00 18.84 582 PRO B O 1
ATOM 5487 N N . VAL B 1 282 ? 9.287 11.229 24.008 1.00 17.23 583 VAL B N 1
ATOM 5488 C CA . VAL B 1 282 ? 10.134 12.269 24.587 1.00 13.86 583 VAL B CA 1
ATOM 5489 C C . VAL B 1 282 ? 11.536 11.712 24.841 1.00 17.81 583 VAL B C 1
ATOM 5490 O O . VAL B 1 282 ? 11.686 10.560 25.251 1.00 16.77 583 VAL B O 1
ATOM 5494 N N . VAL B 1 283 ? 12.559 12.519 24.577 1.00 12.22 584 VAL B N 1
ATOM 5495 C CA . VAL B 1 283 ? 13.916 12.190 24.999 1.00 13.84 584 VAL B CA 1
ATOM 5496 C C . VAL B 1 283 ? 14.423 13.264 25.954 1.00 14.36 584 VAL B C 1
ATOM 5497 O O . VAL B 1 283 ? 13.835 14.341 26.058 1.00 14.69 584 VAL B O 1
ATOM 5501 N N . ARG B 1 284 ? 15.511 12.963 26.655 1.00 15.07 585 ARG B N 1
ATOM 5502 C CA . ARG B 1 284 ? 16.109 13.911 27.584 1.00 13.11 585 ARG B CA 1
ATOM 5503 C C . ARG B 1 284 ? 17.608 13.947 27.360 1.00 17.51 585 ARG B C 1
ATOM 5504 O O . ARG B 1 284 ? 18.165 13.049 26.732 1.00 17.84 585 ARG B O 1
ATOM 5512 N N . THR B 1 285 ? 18.255 14.991 27.869 1.00 19.16 586 THR B N 1
ATOM 5513 C CA . THR B 1 285 ? 19.705 14.996 28.003 1.00 15.56 586 THR B CA 1
ATOM 5514 C C . THR B 1 285 ? 20.159 16.048 29.003 1.00 19.57 586 THR B C 1
ATOM 5515 O O . THR B 1 285 ? 19.491 17.066 29.205 1.00 19.05 586 THR B O 1
ATOM 5519 N N . ASN B 1 286 ? 21.291 15.775 29.642 1.00 17.89 587 ASN B N 1
ATOM 5520 C CA . ASN B 1 286 ? 22.011 16.788 30.394 1.00 22.48 587 ASN B CA 1
ATOM 5521 C C . ASN B 1 286 ? 23.103 17.363 29.508 1.00 24.91 587 ASN B C 1
ATOM 5522 O O . ASN B 1 286 ? 24.072 16.675 29.185 1.00 21.54 587 ASN B O 1
ATOM 5527 N N . GLN B 1 287 ? 22.938 18.614 29.095 1.00 14.81 588 GLN B N 1
ATOM 5528 C CA . GLN B 1 287 ? 23.970 19.281 28.316 1.00 14.91 588 GLN B CA 1
ATOM 5529 C C . GLN B 1 287 ? 25.002 19.872 29.259 1.00 21.15 588 GLN B C 1
ATOM 5530 O O . GLN B 1 287 ? 24.695 20.765 30.039 1.00 20.92 588 GLN B O 1
ATOM 5536 N N . CYS B 1 288 ? 26.225 19.361 29.199 1.00 18.84 589 CYS B N 1
ATOM 5537 C CA . CYS B 1 288 ? 27.284 19.851 30.066 1.00 20.19 589 CYS B CA 1
ATOM 5538 C C . CYS B 1 288 ? 28.101 20.920 29.358 1.00 23.75 589 CYS B C 1
ATOM 5539 O O . CYS B 1 288 ? 27.982 21.094 28.145 1.00 20.92 589 CYS B O 1
ATOM 5542 N N . ALA B 1 289 ? 28.917 21.638 30.127 1.00 25.13 590 ALA B N 1
ATOM 5543 C CA . ALA B 1 289 ? 29.765 22.699 29.597 1.00 22.68 590 ALA B CA 1
ATOM 5544 C C . ALA B 1 289 ? 30.637 22.192 28.454 1.00 27.14 590 ALA B C 1
ATOM 5545 O O . ALA B 1 289 ? 31.262 21.136 28.557 1.00 24.57 590 ALA B O 1
ATOM 5547 N N . GLY B 1 290 ? 30.656 22.941 27.356 1.00 26.92 591 GLY B N 1
ATOM 5548 C CA . GLY B 1 290 ? 31.468 22.586 26.209 1.00 23.47 591 GLY B CA 1
ATOM 5549 C C . GLY B 1 290 ? 30.727 21.727 25.203 1.00 21.38 591 GLY B C 1
ATOM 5550 O O . GLY B 1 290 ? 31.303 21.298 24.205 1.00 23.41 591 GLY B O 1
ATOM 5551 N N . GLU B 1 291 ? 29.448 21.472 25.463 1.00 18.91 592 GLU B N 1
ATOM 5552 C CA . GLU B 1 291 ? 28.651 20.625 24.577 1.00 18.44 592 GLU B CA 1
ATOM 5553 C C . GLU B 1 291 ? 27.583 21.399 23.812 1.00 24.09 592 GLU B C 1
ATOM 5554 O O . GLU B 1 291 ? 27.040 22.391 24.303 1.00 20.41 592 GLU B O 1
ATOM 5560 N N . PHE B 1 292 ? 27.303 20.936 22.596 1.00 19.85 593 PHE B N 1
ATOM 5561 C CA . PHE B 1 292 ? 26.255 21.510 21.758 1.00 19.52 593 PHE B CA 1
ATOM 5562 C C . PHE B 1 292 ? 24.961 20.713 21.861 1.00 21.55 593 PHE B C 1
ATOM 5563 O O . PHE B 1 292 ? 24.985 19.491 22.001 1.00 24.88 593 PHE B O 1
ATOM 5571 N N . VAL B 1 293 ? 23.831 21.402 21.769 1.00 14.82 594 VAL B N 1
ATOM 5572 C CA . VAL B 1 293 ? 22.555 20.732 21.557 1.00 15.75 594 VAL B CA 1
ATOM 5573 C C . VAL B 1 293 ? 21.924 21.284 20.286 1.00 18.35 594 VAL B C 1
ATOM 5574 O O . VAL B 1 293 ? 21.860 22.497 20.099 1.00 22.00 594 VAL B O 1
ATOM 5578 N N . ILE B 1 294 ? 21.489 20.386 19.406 1.00 17.77 595 ILE B N 1
ATOM 5579 C CA . ILE B 1 294 ? 20.783 20.774 18.189 1.00 16.36 595 ILE B CA 1
ATOM 5580 C C . ILE B 1 294 ? 19.306 20.443 18.329 1.00 18.90 595 ILE B C 1
ATOM 5581 O O . ILE B 1 294 ? 18.952 19.329 18.712 1.00 14.08 595 ILE B O 1
ATOM 5586 N N . THR B 1 295 ? 18.449 21.408 18.021 1.00 13.34 596 THR B N 1
ATOM 5587 C CA . THR B 1 295 ? 17.023 21.152 17.927 1.00 13.19 596 THR B CA 1
ATOM 5588 C C . THR B 1 295 ? 16.650 21.187 16.452 1.00 21.43 596 THR B C 1
ATOM 5589 O O . THR B 1 295 ? 17.058 22.091 15.718 1.00 14.58 596 THR B O 1
ATOM 5593 N N . PHE B 1 296 ? 15.896 20.185 16.019 1.00 14.33 597 PHE B N 1
ATOM 5594 C CA . PHE B 1 296 ? 15.591 20.009 14.607 1.00 16.24 597 PHE B CA 1
ATOM 5595 C C . PHE B 1 296 ? 14.265 20.682 14.258 1.00 17.94 597 PHE B C 1
ATOM 5596 O O . PHE B 1 296 ? 13.489 21.002 15.158 1.00 15.05 597 PHE B O 1
ATOM 5604 N N . PRO B 1 297 ? 14.023 20.943 12.957 1.00 20.45 598 PRO B N 1
ATOM 5605 C CA . PRO B 1 297 ? 12.810 21.660 12.537 1.00 19.51 598 PRO B CA 1
ATOM 5606 C C . PRO B 1 297 ? 11.526 21.114 13.146 1.00 16.19 598 PRO B C 1
ATOM 5607 O O . PRO B 1 297 ? 11.255 19.921 13.045 1.00 16.29 598 PRO B O 1
ATOM 5611 N N . ARG B 1 298 ? 10.765 22.003 13.782 1.00 14.20 599 ARG B N 1
ATOM 5612 C CA . ARG B 1 298 ? 9.504 21.675 14.453 1.00 15.08 599 ARG B CA 1
ATOM 5613 C C . ARG B 1 298 ? 9.637 20.613 15.551 1.00 19.08 599 ARG B C 1
ATOM 5614 O O . ARG B 1 298 ? 8.661 19.940 15.895 1.00 13.91 599 ARG B O 1
ATOM 5622 N N . ALA B 1 299 ? 10.832 20.470 16.117 1.00 12.64 600 ALA B N 1
ATOM 5623 C CA . ALA B 1 299 ? 10.997 19.597 17.277 1.00 15.49 600 ALA B CA 1
ATOM 5624 C C . ALA B 1 299 ? 10.771 20.389 18.558 1.00 15.05 600 ALA B C 1
ATOM 5625 O O . ALA B 1 299 ? 11.586 21.244 18.916 1.00 15.66 600 ALA B O 1
ATOM 5627 N N . TYR B 1 300 ? 9.660 20.114 19.237 1.00 12.70 601 TYR B N 1
ATOM 5628 C CA . TYR B 1 300 ? 9.355 20.776 20.498 1.00 16.73 601 TYR B CA 1
ATOM 5629 C C . TYR B 1 300 ? 10.420 20.470 21.537 1.00 19.18 601 TYR B C 1
ATOM 5630 O O . TYR B 1 300 ? 10.897 19.344 21.639 1.00 12.83 601 TYR B O 1
ATOM 5639 N N . HIS B 1 301 ? 10.809 21.481 22.301 1.00 17.52 602 HIS B N 1
ATOM 5640 C CA . HIS B 1 301 ? 11.763 21.250 23.368 1.00 17.22 602 HIS B CA 1
ATOM 5641 C C . HIS B 1 301 ? 11.489 22.148 24.557 1.00 14.83 602 HIS B C 1
ATOM 5642 O O . HIS B 1 301 ? 10.875 23.209 24.437 1.00 13.61 602 HIS B O 1
ATOM 5649 N N . SER B 1 302 ? 11.947 21.684 25.710 1.00 19.31 603 SER B N 1
ATOM 5650 C CA . SER B 1 302 ? 11.787 22.380 26.973 1.00 15.19 603 SER B CA 1
ATOM 5651 C C . SER B 1 302 ? 12.927 21.936 27.861 1.00 15.45 603 SER B C 1
ATOM 5652 O O . SER B 1 302 ? 13.683 21.030 27.503 1.00 14.26 603 SER B O 1
ATOM 5655 N N . GLY B 1 303 ? 13.066 22.578 29.012 1.00 14.27 604 GLY B N 1
ATOM 5656 C CA . GLY B 1 303 ? 14.089 22.169 29.949 1.00 14.44 604 GLY B CA 1
ATOM 5657 C C . GLY B 1 303 ? 14.287 23.148 31.082 1.00 14.79 604 GLY B C 1
ATOM 5658 O O . GLY B 1 303 ? 13.515 24.091 31.245 1.00 15.33 604 GLY B O 1
ATOM 5659 N N . PHE B 1 304 ? 15.332 22.909 31.864 1.00 14.99 605 PHE B N 1
ATOM 5660 C CA . PHE B 1 304 ? 15.661 23.738 33.011 1.00 17.32 605 PHE B CA 1
ATOM 5661 C C . PHE B 1 304 ? 17.153 23.628 33.284 1.00 18.62 605 PHE B C 1
ATOM 5662 O O . PHE B 1 304 ? 17.806 22.682 32.843 1.00 18.72 605 PHE B O 1
ATOM 5670 N N . ASN B 1 305 ? 17.690 24.582 34.032 1.00 15.87 606 ASN B N 1
ATOM 5671 C CA . ASN B 1 305 ? 19.106 24.557 34.352 1.00 16.30 606 ASN B CA 1
ATOM 5672 C C . ASN B 1 305 ? 19.366 23.902 35.704 1.00 16.59 606 ASN B C 1
ATOM 5673 O O . ASN B 1 305 ? 18.578 24.051 36.641 1.00 16.71 606 ASN B O 1
ATOM 5678 N N . GLN B 1 306 ? 20.463 23.158 35.789 1.00 16.37 607 GLN B N 1
ATOM 5679 C CA . GLN B 1 306 ? 20.816 22.446 37.015 1.00 17.68 607 GLN B CA 1
ATOM 5680 C C . GLN B 1 306 ? 21.441 23.387 38.034 1.00 17.06 607 GLN B C 1
ATOM 5681 O O . GLN B 1 306 ? 21.478 23.095 39.229 1.00 18.31 607 GLN B O 1
ATOM 5687 N N . GLY B 1 307 ? 21.933 24.520 37.549 1.00 18.38 608 GLY B N 1
ATOM 5688 C CA . GLY B 1 307 ? 22.568 25.504 38.404 1.00 19.05 608 GLY B CA 1
ATOM 5689 C C . GLY B 1 307 ? 23.049 26.697 37.605 1.00 19.57 608 GLY B C 1
ATOM 5690 O O . GLY B 1 307 ? 22.643 26.895 36.456 1.00 23.30 608 GLY B O 1
ATOM 5691 N N . TYR B 1 308 ? 23.924 27.485 38.219 1.00 17.98 609 TYR B N 1
ATOM 5692 C CA . TYR B 1 308 ? 24.505 28.661 37.584 1.00 18.03 609 TYR B CA 1
ATOM 5693 C C . TYR B 1 308 ? 25.267 28.302 36.313 1.00 17.77 609 TYR B C 1
ATOM 5694 O O . TYR B 1 308 ? 26.235 27.544 36.357 1.00 21.11 609 TYR B O 1
ATOM 5703 N N . ASN B 1 309 ? 24.826 28.840 35.177 1.00 20.08 610 ASN B N 1
ATOM 5704 C CA . ASN B 1 309 ? 25.498 28.551 33.916 1.00 17.25 610 ASN B CA 1
ATOM 5705 C C . ASN B 1 309 ? 25.293 29.633 32.856 1.00 22.16 610 ASN B C 1
ATOM 5706 O O . ASN B 1 309 ? 24.533 30.583 33.049 1.00 21.01 610 ASN B O 1
ATOM 5711 N N . PHE B 1 310 ? 25.968 29.466 31.725 1.00 23.31 611 PHE B N 1
ATOM 5712 C CA . PHE B 1 310 ? 25.960 30.471 30.675 1.00 24.03 611 PHE B CA 1
ATOM 5713 C C . PHE B 1 310 ? 25.886 29.774 29.326 1.00 17.22 611 PHE B C 1
ATOM 5714 O O . PHE B 1 310 ? 26.783 29.012 28.961 1.00 16.74 611 PHE B O 1
ATOM 5722 N N . ALA B 1 311 ? 24.811 30.039 28.593 1.00 16.18 612 ALA B N 1
ATOM 5723 C CA . ALA B 1 311 ? 24.570 29.380 27.317 1.00 20.50 612 ALA B CA 1
ATOM 5724 C C . ALA B 1 311 ? 24.341 30.397 26.212 1.00 19.58 612 ALA B C 1
ATOM 5725 O O . ALA B 1 311 ? 23.944 31.537 26.467 1.00 22.55 612 ALA B O 1
ATOM 5727 N N . GLU B 1 312 ? 24.605 29.966 24.986 1.00 18.78 613 GLU B N 1
ATOM 5728 C CA . GLU B 1 312 ? 24.418 30.789 23.804 1.00 22.12 613 GLU B CA 1
ATOM 5729 C C . GLU B 1 312 ? 23.698 29.959 22.754 1.00 20.53 613 GLU B C 1
ATOM 5730 O O . GLU B 1 312 ? 23.989 28.774 22.601 1.00 18.63 613 GLU B O 1
ATOM 5736 N N . ALA B 1 313 ? 22.750 30.568 22.046 1.00 15.35 614 ALA B N 1
ATOM 5737 C CA . ALA B 1 313 ? 21.991 29.842 21.032 1.00 17.54 614 ALA B CA 1
ATOM 5738 C C . ALA B 1 313 ? 21.684 30.703 19.814 1.00 19.57 614 ALA B C 1
ATOM 5739 O O . ALA B 1 313 ? 21.517 31.915 19.924 1.00 15.06 614 ALA B O 1
ATOM 5741 N N . VAL B 1 314 ? 21.587 30.063 18.653 1.00 16.36 615 VAL B N 1
ATOM 5742 C CA . VAL B 1 314 ? 21.237 30.766 17.428 1.00 23.08 615 VAL B CA 1
ATOM 5743 C C . VAL B 1 314 ? 20.437 29.843 16.500 1.00 22.70 615 VAL B C 1
ATOM 5744 O O . VAL B 1 314 ? 20.577 28.620 16.556 1.00 15.93 615 VAL B O 1
ATOM 5748 N N . ASN B 1 315 ? 19.572 30.430 15.675 1.00 19.07 616 ASN B N 1
ATOM 5749 C CA . ASN B 1 315 ? 18.844 29.670 14.661 1.00 16.72 616 ASN B CA 1
ATOM 5750 C C . ASN B 1 315 ? 19.651 29.506 13.385 1.00 21.74 616 ASN B C 1
ATOM 5751 O O . ASN B 1 315 ? 20.538 30.308 13.089 1.00 21.18 616 ASN B O 1
ATOM 5756 N N . PHE B 1 316 ? 19.344 28.459 12.630 1.00 19.16 617 PHE B N 1
ATOM 5757 C CA . PHE B 1 316 ? 19.856 28.334 11.275 1.00 19.05 617 PHE B CA 1
ATOM 5758 C C . PHE B 1 316 ? 18.904 27.499 10.433 1.00 21.44 617 PHE B C 1
ATOM 5759 O O . PHE B 1 316 ? 18.040 26.795 10.958 1.00 19.01 617 PHE B O 1
ATOM 5767 N N . CYS B 1 317 ? 19.056 27.610 9.120 1.00 25.68 618 CYS B N 1
ATOM 5768 C CA . CYS B 1 317 ? 18.186 26.929 8.172 1.00 23.84 618 CYS B CA 1
ATOM 5769 C C . CYS B 1 317 ? 19.015 26.242 7.098 1.00 22.03 618 CYS B C 1
ATOM 5770 O O . CYS B 1 317 ? 20.042 26.765 6.665 1.00 25.80 618 CYS B O 1
ATOM 5773 N N . THR B 1 318 ? 18.564 25.064 6.681 1.00 22.69 619 THR B N 1
ATOM 5774 C CA . THR B 1 318 ? 19.284 24.251 5.708 1.00 21.83 619 THR B CA 1
ATOM 5775 C C . THR B 1 318 ? 18.387 23.876 4.537 1.00 22.28 619 THR B C 1
ATOM 5776 O O . THR B 1 318 ? 17.205 24.219 4.518 1.00 21.06 619 THR B O 1
ATOM 5780 N N . ALA B 1 319 ? 18.954 23.163 3.570 1.00 21.31 620 ALA B N 1
ATOM 5781 C CA . ALA B 1 319 ? 18.195 22.688 2.416 1.00 19.80 620 ALA B CA 1
ATOM 5782 C C . ALA B 1 319 ? 17.047 21.780 2.846 1.00 21.09 620 ALA B C 1
ATOM 5783 O O . ALA B 1 319 ? 15.937 21.874 2.319 1.00 22.92 620 ALA B O 1
ATOM 5785 N N . ASP B 1 320 ? 17.316 20.906 3.813 1.00 16.63 621 ASP B N 1
ATOM 5786 C CA . ASP B 1 320 ? 16.332 19.917 4.237 1.00 17.01 621 ASP B CA 1
ATOM 5787 C C . ASP B 1 320 ? 15.212 20.552 5.053 1.00 19.65 621 ASP B C 1
ATOM 5788 O O . ASP B 1 320 ? 14.175 19.928 5.283 1.00 19.68 621 ASP B O 1
ATOM 5793 N N . TRP B 1 321 ? 15.420 21.795 5.479 1.00 18.11 622 TRP B N 1
ATOM 5794 C CA . TRP B 1 321 ? 14.422 22.529 6.254 1.00 13.94 622 TRP B CA 1
ATOM 5795 C C . TRP B 1 321 ? 13.387 23.227 5.372 1.00 13.05 622 TRP B C 1
ATOM 5796 O O . TRP B 1 321 ? 12.304 23.582 5.840 1.00 19.46 622 TRP B O 1
ATOM 5807 N N . LEU B 1 322 ? 13.712 23.420 4.098 1.00 16.05 623 LEU B N 1
ATOM 5808 C CA . LEU B 1 322 ? 12.845 24.203 3.208 1.00 18.76 623 LEU B CA 1
ATOM 5809 C C . LEU B 1 322 ? 11.365 23.787 3.209 1.00 19.27 623 LEU B C 1
ATOM 5810 O O . LEU B 1 322 ? 10.497 24.658 3.255 1.00 19.00 623 LEU B O 1
ATOM 5815 N N . PRO B 1 323 ? 11.064 22.470 3.177 1.00 17.36 624 PRO B N 1
ATOM 5816 C CA . PRO B 1 323 ? 9.643 22.108 3.245 1.00 15.80 624 PRO B CA 1
ATOM 5817 C C . PRO B 1 323 ? 8.974 22.513 4.560 1.00 16.47 624 PRO B C 1
ATOM 5818 O O . PRO B 1 323 ? 7.820 22.938 4.542 1.00 18.97 624 PRO B O 1
ATOM 5822 N N . ALA B 1 324 ? 9.681 22.374 5.678 1.00 16.15 625 ALA B N 1
ATOM 5823 C CA . ALA B 1 324 ? 9.166 22.838 6.966 1.00 19.76 625 ALA B CA 1
ATOM 5824 C C . ALA B 1 324 ? 8.914 24.350 6.940 1.00 15.94 625 ALA B C 1
ATOM 5825 O O . ALA B 1 324 ? 7.914 24.834 7.476 1.00 18.38 625 ALA B O 1
ATOM 5827 N N . GLY B 1 325 ? 9.827 25.086 6.314 1.00 17.75 626 GLY B N 1
ATOM 5828 C CA . GLY B 1 325 ? 9.668 26.518 6.120 1.00 15.60 626 GLY B CA 1
ATOM 5829 C C . GLY B 1 325 ? 8.424 26.855 5.317 1.00 22.44 626 GLY B C 1
ATOM 5830 O O . GLY B 1 325 ? 7.679 27.774 5.666 1.00 22.63 626 GLY B O 1
ATOM 5831 N N . ARG B 1 326 ? 8.207 26.115 4.233 1.00 19.16 627 ARG B N 1
ATOM 5832 C CA . ARG B 1 326 ? 7.007 26.269 3.418 1.00 19.04 627 ARG B CA 1
ATOM 5833 C C . ARG B 1 326 ? 5.750 26.124 4.265 1.00 17.13 627 ARG B C 1
ATOM 5834 O O . ARG B 1 326 ? 4.852 26.970 4.231 1.00 13.53 627 ARG B O 1
ATOM 5842 N N . GLN B 1 327 ? 5.702 25.042 5.036 1.00 13.15 628 GLN B N 1
ATOM 5843 C CA . GLN B 1 327 ? 4.531 24.728 5.846 1.00 17.69 628 GLN B CA 1
ATOM 5844 C C . GLN B 1 327 ? 4.300 25.719 6.984 1.00 16.39 628 GLN B C 1
ATOM 5845 O O . GLN B 1 327 ? 3.157 26.005 7.339 1.00 21.28 628 GLN B O 1
ATOM 5851 N N . CYS B 1 328 ? 5.379 26.229 7.568 1.00 18.40 629 CYS B N 1
ATOM 5852 C CA . CYS B 1 328 ? 5.250 27.165 8.682 1.00 15.60 629 CYS B CA 1
ATOM 5853 C C . CYS B 1 328 ? 4.570 28.471 8.246 1.00 17.20 629 CYS B C 1
ATOM 5854 O O . CYS B 1 328 ? 3.817 29.071 9.015 1.00 19.78 629 CYS B O 1
ATOM 5857 N N . ILE B 1 329 ? 4.842 28.906 7.017 1.00 13.95 630 ILE B N 1
ATOM 5858 C CA . ILE B 1 329 ? 4.196 30.099 6.465 1.00 19.07 630 ILE B CA 1
ATOM 5859 C C . ILE B 1 329 ? 2.680 29.922 6.455 1.00 18.35 630 ILE B C 1
ATOM 5860 O O . ILE B 1 329 ? 1.928 30.834 6.808 1.00 18.35 630 ILE B O 1
ATOM 5865 N N . GLU B 1 330 ? 2.238 28.738 6.048 1.00 14.62 631 GLU B N 1
ATOM 5866 C CA . GLU B 1 330 ? 0.815 28.435 6.007 1.00 18.44 631 GLU B CA 1
ATOM 5867 C C . GLU B 1 330 ? 0.231 28.347 7.414 1.00 18.89 631 GLU B C 1
ATOM 5868 O O . GLU B 1 330 ? -0.909 28.750 7.647 1.00 21.24 631 GLU B O 1
ATOM 5874 N N . HIS B 1 331 ? 1.022 27.830 8.348 1.00 20.70 632 HIS B N 1
ATOM 5875 C CA . HIS B 1 331 ? 0.620 27.771 9.749 1.00 20.76 632 HIS B CA 1
ATOM 5876 C C . HIS B 1 331 ? 0.472 29.181 10.318 1.00 18.57 632 HIS B C 1
ATOM 5877 O O . HIS B 1 331 ? -0.509 29.486 10.997 1.00 23.31 632 HIS B O 1
ATOM 5884 N N . TYR B 1 332 ? 1.444 30.041 10.029 1.00 15.66 633 TYR B N 1
ATOM 5885 C CA . TYR B 1 332 ? 1.372 31.441 10.435 1.00 19.27 633 TYR B CA 1
ATOM 5886 C C . TYR B 1 332 ? 0.164 32.137 9.812 1.00 23.80 633 TYR B C 1
ATOM 5887 O O . TYR B 1 332 ? -0.539 32.899 10.476 1.00 25.54 633 TYR B O 1
ATOM 5896 N N . ARG B 1 333 ? -0.059 31.876 8.527 1.00 16.32 634 ARG B N 1
ATOM 5897 C CA . ARG B 1 333 ? -1.174 32.469 7.797 1.00 19.83 634 ARG B CA 1
ATOM 5898 C C . ARG B 1 333 ? -2.490 32.151 8.495 1.00 26.53 634 ARG B C 1
ATOM 5899 O O . ARG B 1 333 ? -3.305 33.038 8.752 1.00 24.83 634 ARG B O 1
ATOM 5907 N N . ARG B 1 334 ? -2.672 30.876 8.820 1.00 26.90 635 ARG B N 1
ATOM 5908 C CA . ARG B 1 334 ? -3.870 30.406 9.502 1.00 37.24 635 ARG B CA 1
ATOM 5909 C C . ARG B 1 334 ? -4.044 31.045 10.882 1.00 38.64 635 ARG B C 1
ATOM 5910 O O . ARG B 1 334 ? -5.167 31.229 11.346 1.00 43.29 635 ARG B O 1
ATOM 5918 N N . LEU B 1 335 ? -2.936 31.390 11.530 1.00 36.74 636 LEU B N 1
ATOM 5919 C CA . LEU B 1 335 ? -2.987 32.028 12.845 1.00 35.62 636 LEU B CA 1
ATOM 5920 C C . LEU B 1 335 ? -2.981 33.549 12.747 1.00 34.09 636 LEU B C 1
ATOM 5921 O O . LEU B 1 335 ? -3.073 34.236 13.764 1.00 34.85 636 LEU B O 1
ATOM 5926 N N . ARG B 1 336 ? -2.865 34.064 11.524 1.00 33.47 637 ARG B N 1
ATOM 5927 C CA . ARG B 1 336 ? -2.712 35.499 11.284 1.00 31.95 637 ARG B CA 1
ATOM 5928 C C . ARG B 1 336 ? -1.501 36.054 12.036 1.00 34.60 637 ARG B C 1
ATOM 5929 O O . ARG B 1 336 ? -1.507 37.200 12.489 1.00 33.24 637 ARG B O 1
ATOM 5937 N N . ARG B 1 337 ? -0.476 35.220 12.184 1.00 32.67 638 ARG B N 1
ATOM 5938 C CA . ARG B 1 337 ? 0.798 35.640 12.760 1.00 32.43 638 ARG B CA 1
ATOM 5939 C C . ARG B 1 337 ? 1.710 36.279 11.715 1.00 31.62 638 ARG B C 1
ATOM 5940 O O . ARG B 1 337 ? 1.765 35.826 10.574 1.00 24.70 638 ARG B O 1
ATOM 5948 N N . TYR B 1 338 ? 2.460 37.300 12.121 1.00 28.36 639 TYR B N 1
ATOM 5949 C CA . TYR B 1 338 ? 3.437 37.928 11.239 1.00 29.11 639 TYR B CA 1
ATOM 5950 C C . TYR B 1 338 ? 4.608 36.990 10.952 1.00 31.00 639 TYR B C 1
ATOM 5951 O O . TYR B 1 338 ? 4.962 36.155 11.784 1.00 25.76 639 TYR B O 1
ATOM 5960 N N . CYS B 1 339 ? 5.201 37.132 9.771 1.00 28.86 640 CYS B N 1
ATOM 5961 C CA . CYS B 1 339 ? 6.383 36.360 9.401 1.00 25.25 64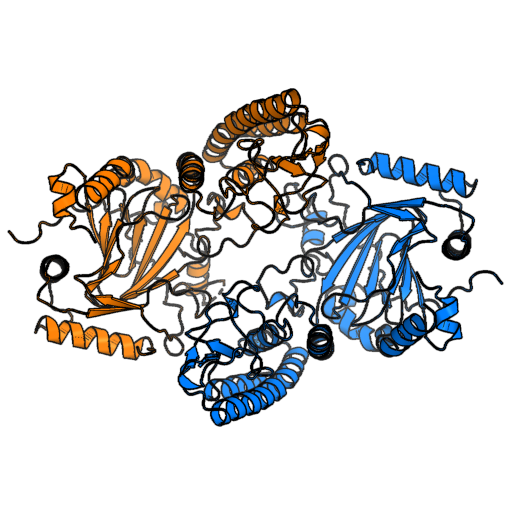0 CYS B CA 1
ATOM 5962 C C . CYS B 1 339 ? 7.654 37.150 9.679 1.00 26.04 640 CYS B C 1
ATOM 5963 O O . CYS B 1 339 ? 7.667 38.373 9.561 1.00 24.90 640 CYS B O 1
ATOM 5966 N N . VAL B 1 340 ? 8.724 36.450 10.041 1.00 23.26 641 VAL B N 1
ATOM 5967 C CA . VAL B 1 340 ? 10.028 37.083 10.197 1.00 23.77 641 VAL B CA 1
ATOM 5968 C C . VAL B 1 340 ? 10.595 37.415 8.820 1.00 23.78 641 VAL B C 1
ATOM 5969 O O . VAL B 1 340 ? 11.240 38.444 8.625 1.00 25.59 641 VAL B O 1
ATOM 5973 N N . PHE B 1 341 ? 10.331 36.538 7.860 1.00 19.98 642 PHE B N 1
ATOM 5974 C CA . PHE B 1 341 ? 10.755 36.763 6.489 1.00 21.40 642 PHE B CA 1
ATOM 5975 C C . PHE B 1 341 ? 9.809 36.042 5.550 1.00 25.41 642 PHE B C 1
ATOM 5976 O O . PHE B 1 341 ? 8.982 35.237 5.985 1.00 21.96 642 PHE B O 1
ATOM 5984 N N . SER B 1 342 ? 9.943 36.330 4.261 1.00 19.33 643 SER B N 1
ATOM 5985 C CA . SER B 1 342 ? 9.106 35.711 3.254 1.00 16.14 643 SER B CA 1
ATOM 5986 C C . SER B 1 342 ? 9.787 34.490 2.666 1.00 17.96 643 SER B C 1
ATOM 5987 O O . SER B 1 342 ? 10.924 34.564 2.202 1.00 21.13 643 SER B O 1
ATOM 5990 N N . HIS B 1 343 ? 9.078 33.369 2.691 1.00 17.14 644 HIS B N 1
ATOM 5991 C CA . HIS B 1 343 ? 9.571 32.127 2.117 1.00 17.85 644 HIS B CA 1
ATOM 5992 C C . HIS B 1 343 ? 9.723 32.265 0.596 1.00 16.35 644 HIS B C 1
ATOM 5993 O O . HIS B 1 343 ?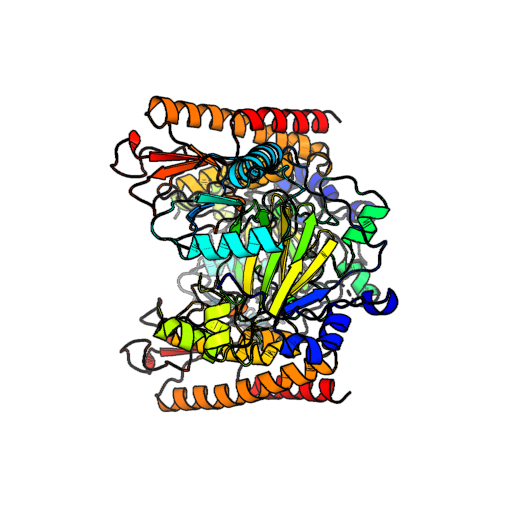 10.715 31.811 0.022 1.00 19.28 644 HIS B O 1
ATOM 6000 N N . GLU B 1 344 ? 8.737 32.893 -0.043 1.00 18.35 645 GLU B N 1
ATOM 6001 C CA . GLU B 1 344 ? 8.808 33.226 -1.469 1.00 21.74 645 GLU B CA 1
ATOM 6002 C C . GLU B 1 344 ? 10.098 33.955 -1.823 1.00 18.92 645 GLU B C 1
ATOM 6003 O O . GLU B 1 344 ? 10.793 33.590 -2.773 1.00 17.11 645 GLU B O 1
ATOM 6009 N N . GLU B 1 345 ? 10.395 35.004 -1.060 1.00 19.13 646 GLU B N 1
ATOM 6010 C CA . GLU B 1 345 ? 11.553 35.852 -1.318 1.00 19.46 646 GLU B CA 1
ATOM 6011 C C . GLU B 1 345 ? 12.843 35.058 -1.176 1.00 14.09 646 GLU B C 1
ATOM 6012 O O . GLU B 1 345 ? 13.767 35.202 -1.971 1.00 15.48 646 GLU B O 1
ATOM 6018 N N . LEU B 1 346 ? 12.887 34.210 -0.156 1.00 18.28 647 LEU B N 1
ATOM 6019 C CA . LEU B 1 346 ? 14.050 33.374 0.103 1.00 19.57 647 LEU B CA 1
ATOM 6020 C C . LEU B 1 346 ? 14.317 32.420 -1.057 1.00 16.36 647 LEU B C 1
ATOM 6021 O O . LEU B 1 346 ? 15.449 32.305 -1.534 1.00 16.68 647 LEU B O 1
ATOM 6026 N N . ILE B 1 347 ? 13.268 31.738 -1.504 1.00 17.79 648 ILE B N 1
ATOM 6027 C CA . ILE B 1 347 ? 13.371 30.815 -2.627 1.00 14.91 648 ILE B CA 1
ATOM 6028 C C . ILE B 1 347 ? 13.822 31.523 -3.899 1.00 20.26 648 ILE B C 1
ATOM 6029 O O . ILE B 1 347 ? 14.715 31.046 -4.600 1.00 20.61 648 ILE B O 1
ATOM 6034 N N . CYS B 1 348 ? 13.208 32.666 -4.191 1.00 18.18 649 CYS B N 1
ATOM 6035 C CA . CYS B 1 348 ? 13.528 33.401 -5.411 1.00 25.60 649 CYS B CA 1
ATOM 6036 C C . CYS B 1 348 ? 14.934 33.994 -5.380 1.00 27.47 649 CYS B C 1
ATOM 6037 O O . CYS B 1 348 ? 15.588 34.084 -6.416 1.00 26.02 649 CYS B O 1
ATOM 6040 N N . LYS B 1 349 ? 15.407 34.388 -4.200 1.00 25.62 650 LYS B N 1
ATOM 6041 C CA . LYS B 1 349 ? 16.770 34.902 -4.091 1.00 24.76 650 LYS B CA 1
ATOM 6042 C C . LYS B 1 349 ? 17.785 33.795 -4.368 1.00 26.01 650 LYS B C 1
ATOM 6043 O O . LYS B 1 349 ? 18.789 34.014 -5.047 1.00 26.08 650 LYS B O 1
ATOM 6049 N N . MET B 1 350 ? 17.514 32.600 -3.858 1.00 23.97 651 MET B N 1
ATOM 6050 C CA . MET B 1 350 ? 18.394 31.468 -4.112 1.00 24.03 651 MET B CA 1
ATOM 6051 C C . MET B 1 350 ? 18.320 31.047 -5.576 1.00 30.17 651 MET B C 1
ATOM 6052 O O . MET B 1 350 ? 19.324 30.649 -6.168 1.00 33.94 651 MET B O 1
ATOM 6057 N N . ALA B 1 351 ? 17.129 31.140 -6.156 1.00 26.67 652 ALA B N 1
ATOM 6058 C CA . ALA B 1 351 ? 16.922 30.750 -7.546 1.00 30.55 652 ALA B CA 1
ATOM 6059 C C . ALA B 1 351 ? 17.683 31.652 -8.516 1.00 32.93 652 ALA B C 1
ATOM 6060 O O . ALA B 1 351 ? 18.079 31.215 -9.594 1.00 35.66 652 ALA B O 1
ATOM 6062 N N . ALA B 1 352 ? 17.893 32.906 -8.127 1.00 36.67 653 ALA B N 1
ATOM 6063 C CA . ALA B 1 352 ? 18.563 33.873 -8.993 1.00 42.88 653 ALA B CA 1
ATOM 6064 C C . ALA B 1 352 ? 20.074 33.655 -9.069 1.00 51.63 653 ALA B C 1
ATOM 6065 O O . ALA B 1 352 ? 20.740 34.214 -9.941 1.00 57.47 653 ALA B O 1
ATOM 6067 N N . CYS B 1 353 ? 20.611 32.844 -8.162 1.00 42.85 654 CYS B N 1
ATOM 6068 C CA . CYS B 1 353 ? 22.042 32.542 -8.155 1.00 40.17 654 CYS B CA 1
ATOM 6069 C C . CYS B 1 353 ? 22.322 31.051 -7.932 1.00 38.75 654 CYS B C 1
ATOM 6070 O O . CYS B 1 353 ? 22.913 30.670 -6.922 1.00 38.61 654 CYS B O 1
ATOM 6073 N N . PRO B 1 354 ? 21.908 30.202 -8.888 1.00 33.63 655 PRO B N 1
ATOM 6074 C CA . PRO B 1 354 ? 21.963 28.743 -8.724 1.00 38.76 655 PRO B CA 1
ATOM 6075 C C . PRO B 1 354 ? 23.364 28.179 -8.479 1.00 46.19 655 PRO B C 1
ATOM 6076 O O . PRO B 1 354 ? 23.484 27.107 -7.884 1.00 43.23 655 PRO B O 1
ATOM 6080 N N . GLU B 1 355 ? 24.403 28.881 -8.918 1.00 48.77 656 GLU B N 1
ATOM 6081 C CA . GLU B 1 355 ? 25.758 28.350 -8.814 1.00 56.08 656 GLU B CA 1
ATOM 6082 C C . GLU B 1 355 ? 26.316 28.520 -7.402 1.00 52.73 656 GLU B C 1
ATOM 6083 O O . GLU B 1 355 ? 27.385 28.001 -7.087 1.00 59.63 656 GLU B O 1
ATOM 6089 N N . LYS B 1 356 ? 25.588 29.240 -6.553 1.00 46.47 657 LYS B N 1
ATOM 6090 C CA . LYS B 1 356 ? 25.943 29.329 -5.140 1.00 46.58 657 LYS B CA 1
ATOM 6091 C C . LYS B 1 356 ? 25.301 28.200 -4.338 1.00 47.13 657 LYS B C 1
ATOM 6092 O O . LYS B 1 356 ? 25.508 28.088 -3.129 1.00 43.92 657 LYS B O 1
ATOM 6098 N N . LEU B 1 357 ? 24.523 27.364 -5.019 1.00 38.68 658 LEU B N 1
ATOM 6099 C CA . LEU B 1 357 ? 23.791 26.293 -4.356 1.00 33.64 658 LEU B CA 1
ATOM 6100 C C . LEU B 1 357 ? 24.466 24.955 -4.599 1.00 32.87 658 LEU B C 1
ATOM 6101 O O . LEU B 1 357 ? 24.744 24.603 -5.746 1.00 31.22 658 LEU B O 1
ATOM 6106 N N . ASP B 1 358 ? 24.727 24.196 -3.537 1.00 27.47 659 ASP B N 1
ATOM 6107 C CA . ASP B 1 358 ? 25.188 22.834 -3.754 1.00 37.85 659 ASP B CA 1
ATOM 6108 C C . ASP B 1 358 ? 24.027 22.055 -4.362 1.00 40.52 659 ASP B C 1
ATOM 6109 O O . ASP B 1 358 ? 22.877 22.500 -4.315 1.00 38.01 659 ASP B O 1
ATOM 6114 N N . LEU B 1 359 ? 24.329 20.902 -4.940 1.00 38.02 660 LEU B N 1
ATOM 6115 C CA . LEU B 1 359 ? 23.347 20.169 -5.727 1.00 42.99 660 LEU B CA 1
ATOM 6116 C C . LEU B 1 359 ? 22.120 19.767 -4.905 1.00 42.10 660 LEU B C 1
ATOM 6117 O O . LEU B 1 359 ? 21.002 19.761 -5.419 1.00 38.04 660 LEU B O 1
ATOM 6122 N N . ASN B 1 360 ? 22.326 19.459 -3.630 1.00 35.40 661 ASN B N 1
ATOM 6123 C CA . ASN B 1 360 ? 21.223 19.095 -2.745 1.00 34.00 661 ASN B CA 1
ATOM 6124 C C . ASN B 1 360 ? 20.284 20.286 -2.489 1.00 30.96 661 ASN B C 1
ATOM 6125 O O . ASN B 1 360 ? 19.064 20.129 -2.416 1.00 29.04 661 ASN B O 1
ATOM 6130 N N . LEU B 1 361 ? 20.861 21.475 -2.349 1.00 23.76 662 LEU B N 1
ATOM 6131 C CA . LEU B 1 361 ? 20.077 22.692 -2.142 1.00 29.57 662 LEU B CA 1
ATOM 6132 C C . LEU B 1 361 ? 19.364 23.129 -3.423 1.00 23.53 662 LEU B C 1
ATOM 6133 O O . LEU B 1 361 ? 18.222 23.578 -3.381 1.00 22.86 662 LEU B O 1
ATOM 6138 N N . ALA B 1 362 ? 20.043 23.001 -4.559 1.00 24.71 663 ALA B N 1
ATOM 6139 C CA . ALA B 1 362 ? 19.455 23.355 -5.849 1.00 27.62 663 ALA B CA 1
ATOM 6140 C C . ALA B 1 362 ? 18.191 22.540 -6.125 1.00 27.06 663 ALA B C 1
ATOM 6141 O O . ALA B 1 362 ? 17.194 23.067 -6.627 1.00 25.10 663 ALA B O 1
ATOM 6143 N N . ALA B 1 363 ? 18.248 21.252 -5.806 1.00 22.62 664 ALA B N 1
ATOM 6144 C CA . ALA B 1 363 ? 17.100 20.365 -5.945 1.00 25.66 664 ALA B CA 1
ATOM 6145 C C . ALA B 1 363 ? 15.952 20.799 -5.035 1.00 24.98 664 ALA B C 1
ATOM 6146 O O . ALA B 1 363 ? 14.792 20.817 -5.449 1.00 18.82 664 ALA B O 1
ATOM 6148 N N . ALA B 1 364 ? 16.280 21.125 -3.787 1.00 22.10 665 ALA B N 1
ATOM 6149 C CA . ALA B 1 364 ? 15.276 21.539 -2.817 1.00 20.21 665 ALA B CA 1
ATOM 6150 C C . ALA B 1 364 ? 14.638 22.866 -3.225 1.00 19.18 665 ALA B C 1
ATOM 6151 O O . ALA B 1 364 ? 13.428 23.049 -3.088 1.00 24.74 665 ALA B O 1
ATOM 6153 N N . VAL B 1 365 ? 15.453 23.786 -3.729 1.00 16.58 666 VAL B N 1
ATOM 6154 C CA . VAL B 1 365 ? 14.952 25.093 -4.150 1.00 19.50 666 VAL B CA 1
ATOM 6155 C C . VAL B 1 365 ? 14.064 24.947 -5.389 1.00 21.71 666 VAL B C 1
ATOM 6156 O O . VAL B 1 365 ? 13.011 25.581 -5.480 1.00 20.82 666 VAL B O 1
ATOM 6160 N N . HIS B 1 366 ? 14.474 24.104 -6.334 1.00 20.21 667 HIS B N 1
ATOM 6161 C CA . HIS B 1 366 ? 13.654 23.863 -7.522 1.00 18.41 667 HIS B CA 1
ATOM 6162 C C . HIS B 1 366 ? 12.289 23.289 -7.148 1.00 17.20 667 HIS B C 1
ATOM 6163 O O . HIS B 1 366 ? 11.271 23.691 -7.700 1.00 19.73 667 HIS B O 1
ATOM 6170 N N . LYS B 1 367 ? 12.277 22.358 -6.200 1.00 16.57 668 LYS B N 1
ATOM 6171 C CA . LYS B 1 367 ? 11.033 21.764 -5.720 1.00 18.87 668 LYS B CA 1
ATOM 6172 C C . LYS B 1 367 ? 10.075 22.836 -5.202 1.00 20.73 668 LYS B C 1
ATOM 6173 O O . LYS B 1 367 ? 8.897 22.865 -5.570 1.00 17.38 668 LYS B O 1
ATOM 6179 N N . GLU B 1 368 ? 10.591 23.724 -4.360 1.00 17.45 669 GLU B N 1
ATOM 6180 C CA . GLU B 1 368 ? 9.787 24.802 -3.798 1.00 22.92 669 GLU B CA 1
ATOM 6181 C C . GLU B 1 368 ? 9.363 25.793 -4.872 1.00 20.23 669 GLU B C 1
ATOM 6182 O O . GLU B 1 368 ? 8.211 26.227 -4.915 1.00 15.41 669 GLU B O 1
ATOM 6188 N N . MET B 1 369 ? 10.311 26.148 -5.732 1.00 15.26 670 MET B N 1
ATOM 6189 C CA . MET B 1 369 ? 10.070 27.099 -6.806 1.00 18.22 670 MET B CA 1
ATOM 6190 C C . MET B 1 369 ? 8.988 26.606 -7.764 1.00 21.30 670 MET B C 1
ATOM 6191 O O . MET B 1 369 ? 8.158 27.391 -8.229 1.00 21.53 670 MET B O 1
ATOM 6196 N N . PHE B 1 370 ? 9.002 25.309 -8.064 1.00 20.39 671 PHE B N 1
ATOM 6197 C CA . PHE B 1 370 ? 8.099 24.767 -9.074 1.00 16.74 671 PHE B CA 1
ATOM 6198 C C . PHE B 1 370 ? 6.636 24.964 -8.675 1.00 14.68 671 PHE B C 1
ATOM 6199 O O . PHE B 1 370 ? 5.836 25.413 -9.489 1.00 15.80 671 PHE B O 1
ATOM 6207 N N . ILE B 1 371 ? 6.281 24.654 -7.431 1.00 14.46 672 ILE B N 1
ATOM 6208 C CA . ILE B 1 371 ? 4.888 24.821 -7.023 1.00 18.31 672 ILE B CA 1
ATOM 6209 C C . ILE B 1 371 ? 4.558 26.289 -6.767 1.00 18.39 672 ILE B C 1
ATOM 6210 O O . ILE B 1 371 ? 3.416 26.717 -6.945 1.00 18.09 672 ILE B O 1
ATOM 6215 N N . MET B 1 372 ? 5.561 27.056 -6.355 1.00 15.52 673 MET B N 1
ATOM 6216 C CA . MET B 1 372 ? 5.409 28.498 -6.213 1.00 19.98 673 MET B CA 1
ATOM 6217 C C . MET B 1 372 ? 4.972 29.137 -7.530 1.00 14.79 673 MET B C 1
ATOM 6218 O O . MET B 1 372 ? 4.082 29.986 -7.555 1.00 16.76 673 MET B O 1
ATOM 6223 N N . VAL B 1 373 ? 5.599 28.717 -8.625 1.00 14.91 674 VAL B N 1
ATOM 6224 C CA . VAL B 1 373 ? 5.254 29.232 -9.945 1.00 19.12 674 VAL B CA 1
ATOM 6225 C C . VAL B 1 373 ? 3.847 28.790 -10.353 1.00 22.24 674 VAL B C 1
ATOM 6226 O O . VAL B 1 373 ? 3.086 29.578 -10.912 1.00 16.13 674 VAL B O 1
ATOM 6230 N N . GLN B 1 374 ? 3.491 27.541 -10.057 1.00 19.48 675 GLN B N 1
ATOM 6231 C CA . GLN B 1 374 ? 2.179 27.033 -10.460 1.00 21.32 675 GLN B CA 1
ATOM 6232 C C . GLN B 1 374 ? 1.062 27.718 -9.686 1.00 19.99 675 GLN B C 1
ATOM 6233 O O . GLN B 1 374 ? 0.020 28.047 -10.248 1.00 20.46 675 GLN B O 1
ATOM 6239 N N . GLU B 1 375 ? 1.280 27.940 -8.395 1.00 15.08 676 GLU B N 1
ATOM 6240 C CA . GLU B 1 375 ? 0.291 28.645 -7.595 1.00 15.06 676 GLU B CA 1
ATOM 6241 C C . GLU B 1 375 ? 0.117 30.067 -8.112 1.00 15.25 676 GLU B C 1
ATOM 6242 O O . GLU B 1 375 ? -1.000 30.561 -8.222 1.00 19.57 676 GLU B O 1
ATOM 6248 N N . GLU B 1 376 ? 1.230 30.709 -8.448 1.00 15.73 677 GLU B N 1
ATOM 6249 C CA . GLU B 1 376 ? 1.204 32.081 -8.941 1.00 17.11 677 GLU B CA 1
ATOM 6250 C C . GLU B 1 376 ? 0.460 32.190 -10.266 1.00 21.09 677 GLU B C 1
ATOM 6251 O O . GLU B 1 376 ? -0.273 33.149 -10.489 1.00 18.60 677 GLU B O 1
ATOM 6257 N N . ARG B 1 377 ? 0.636 31.205 -11.142 1.00 19.78 678 ARG B N 1
ATOM 6258 C CA . ARG B 1 377 ? -0.093 31.197 -12.405 1.00 26.05 678 ARG B CA 1
ATOM 6259 C C . ARG B 1 377 ? -1.594 31.119 -12.137 1.00 22.48 678 ARG B C 1
ATOM 6260 O O . ARG B 1 377 ? -2.383 31.794 -12.797 1.00 22.92 678 ARG B O 1
ATOM 6268 N N . ARG B 1 378 ? -1.985 30.314 -11.153 1.00 19.20 679 ARG B N 1
ATOM 6269 C CA . ARG B 1 378 ? -3.401 30.162 -10.823 1.00 24.85 679 ARG B CA 1
ATOM 6270 C C . ARG B 1 378 ? -3.970 31.447 -10.237 1.00 20.34 679 ARG B C 1
ATOM 6271 O O . ARG B 1 378 ? -5.039 31.903 -10.640 1.00 19.07 679 ARG B O 1
ATOM 6279 N N . LEU B 1 379 ? -3.243 32.028 -9.289 1.00 17.61 680 LEU B N 1
ATOM 6280 C CA . LEU B 1 379 ? -3.704 33.222 -8.594 1.00 20.30 680 LEU B CA 1
ATOM 6281 C C . LEU B 1 379 ? -3.838 34.423 -9.531 1.00 22.84 680 LEU B C 1
ATOM 6282 O O . LEU B 1 379 ? -4.801 35.180 -9.434 1.00 22.15 680 LEU B O 1
ATOM 6287 N N . ARG B 1 380 ? -2.880 34.593 -10.439 1.00 20.26 681 ARG B N 1
ATOM 6288 C CA . ARG B 1 380 ? -2.925 35.703 -11.392 1.00 22.32 681 ARG B CA 1
ATOM 6289 C C . ARG B 1 380 ? -4.028 35.525 -12.433 1.00 25.21 681 ARG B C 1
ATOM 6290 O O . ARG B 1 380 ? -4.632 36.502 -12.880 1.00 24.78 681 ARG B O 1
ATOM 6298 N N . LYS B 1 381 ? -4.281 34.283 -12.835 1.00 26.46 682 LYS B N 1
ATOM 6299 C CA . LYS B 1 381 ? -5.397 34.001 -13.733 1.00 29.86 682 LYS B CA 1
ATOM 6300 C C . LYS B 1 381 ? -6.729 34.331 -13.062 1.00 26.33 682 LYS B C 1
ATOM 6301 O O . LYS B 1 381 ? -7.615 34.920 -13.677 1.00 30.80 682 LYS B O 1
ATOM 6307 N N . ALA B 1 382 ? -6.864 33.948 -11.798 1.00 24.34 683 ALA B N 1
ATOM 6308 C CA . ALA B 1 382 ? -8.066 34.251 -11.030 1.00 32.00 683 ALA B CA 1
ATOM 6309 C C . ALA B 1 382 ? -8.269 35.759 -10.901 1.00 38.17 683 ALA B C 1
ATOM 6310 O O . ALA B 1 382 ? -9.397 36.249 -10.862 1.00 38.35 683 ALA B O 1
ATOM 6312 N N . LEU B 1 383 ? -7.165 36.489 -10.814 1.00 32.70 684 LEU B N 1
ATOM 6313 C CA . LEU B 1 383 ? -7.220 37.935 -10.696 1.00 36.42 684 LEU B CA 1
ATOM 6314 C C . LEU B 1 383 ? -7.768 38.545 -11.984 1.00 38.76 684 LEU B C 1
ATOM 6315 O O . LEU B 1 383 ? -8.537 39.504 -11.950 1.00 45.74 684 LEU B O 1
ATOM 6320 N N . LEU B 1 384 ? -7.371 37.976 -13.119 1.00 35.25 685 LEU B N 1
ATOM 6321 C CA . LEU B 1 384 ? -7.841 38.443 -14.421 1.00 46.30 685 LEU B CA 1
ATOM 6322 C C . LEU B 1 384 ? -9.332 38.184 -14.651 1.00 52.90 685 LEU B C 1
ATOM 6323 O O . LEU B 1 384 ? -10.036 39.040 -15.188 1.00 47.36 685 LEU B O 1
ATOM 6328 N N . GLU B 1 385 ? -9.814 37.009 -14.252 1.00 53.41 686 GLU B N 1
ATOM 6329 C CA . GLU B 1 385 ? -11.228 36.679 -14.430 1.00 59.24 686 GLU B CA 1
ATOM 6330 C C . GLU B 1 385 ? -12.105 37.539 -13.519 1.00 57.92 686 GLU B C 1
ATOM 6331 O O . GLU B 1 385 ? -13.278 37.769 -13.812 1.00 56.42 686 GLU B O 1
ATOM 6337 N N . LYS B 1 386 ? -11.530 38.008 -12.414 1.00 52.93 687 LYS B N 1
ATOM 6338 C CA . LYS B 1 386 ? -12.231 38.906 -11.501 1.00 50.53 687 LYS B CA 1
ATOM 6339 C C . LYS B 1 386 ? -12.433 40.276 -12.150 1.00 56.70 687 LYS B C 1
ATOM 6340 O O . LYS B 1 386 ? -13.336 41.027 -11.780 1.00 57.38 687 LYS B O 1
ATOM 6346 N N . GLY B 1 387 ? -11.591 40.593 -13.129 1.00 55.17 688 GLY B N 1
ATOM 6347 C CA . GLY B 1 387 ? -11.721 41.835 -13.868 1.00 48.47 688 GLY B CA 1
ATOM 6348 C C . GLY B 1 387 ? -10.573 42.806 -13.676 1.00 47.05 688 GLY B C 1
ATOM 6349 O O . GLY B 1 387 ? -10.526 43.846 -14.330 1.00 44.67 688 GLY B O 1
ATOM 6350 N N . ILE B 1 388 ? -9.647 42.483 -12.779 1.00 42.58 689 ILE B N 1
ATOM 6351 C CA . ILE B 1 388 ? -8.485 43.340 -12.574 1.00 39.14 689 ILE B CA 1
ATOM 6352 C C . ILE B 1 388 ? -7.565 43.218 -13.786 1.00 40.30 689 ILE B C 1
ATOM 6353 O O . ILE B 1 388 ? -7.156 42.116 -14.150 1.00 41.24 689 ILE B O 1
ATOM 6358 N N . THR B 1 389 ? -7.235 44.348 -14.403 1.00 42.80 690 THR B N 1
ATOM 6359 C CA . THR B 1 389 ? -6.424 44.340 -15.617 1.00 43.82 690 THR B CA 1
ATOM 6360 C C . THR B 1 389 ? -5.149 45.162 -15.476 1.00 37.83 690 THR B C 1
ATOM 6361 O O . THR B 1 389 ? -4.154 44.895 -16.150 1.00 41.82 690 THR B O 1
ATOM 6365 N N . GLU B 1 390 ? -5.184 46.165 -14.606 1.00 32.64 691 GLU B N 1
ATOM 6366 C CA . GLU B 1 390 ? -4.034 47.036 -14.397 1.00 32.62 691 GLU B CA 1
ATOM 6367 C C . GLU B 1 390 ? -2.967 46.346 -13.550 1.00 33.67 691 GLU B C 1
ATOM 6368 O O . GLU B 1 390 ? -3.282 45.573 -12.646 1.00 29.50 691 GLU B O 1
ATOM 6374 N N . ALA B 1 391 ? -1.704 46.628 -13.850 1.00 32.06 692 ALA B N 1
ATOM 6375 C CA . ALA B 1 391 ? -0.595 45.994 -13.149 1.00 31.33 692 ALA B CA 1
ATOM 6376 C C . ALA B 1 391 ? 0.631 46.900 -13.116 1.00 30.16 692 ALA B C 1
ATOM 6377 O O . ALA B 1 391 ? 0.921 47.604 -14.083 1.00 36.84 692 ALA B O 1
ATOM 6379 N N . GLU B 1 392 ? 1.339 46.885 -11.992 1.00 24.71 693 GLU B N 1
ATOM 6380 C CA . GLU B 1 392 ? 2.573 47.648 -11.837 1.00 29.78 693 GLU B CA 1
ATOM 6381 C C . GLU B 1 392 ? 3.663 46.777 -11.229 1.00 37.28 693 GLU B C 1
ATOM 6382 O O . GLU B 1 392 ? 3.404 46.019 -10.294 1.00 36.81 693 GLU B O 1
ATOM 6388 N N . ARG B 1 393 ? 4.883 46.890 -11.746 1.00 33.66 694 ARG B N 1
ATOM 6389 C CA . ARG B 1 393 ? 5.998 46.144 -11.177 1.00 29.44 694 ARG B CA 1
ATOM 6390 C C . ARG B 1 393 ? 6.400 46.740 -9.837 1.00 30.55 694 ARG B C 1
ATOM 6391 O O . ARG B 1 393 ? 6.458 47.958 -9.684 1.00 33.09 694 ARG B O 1
ATOM 6399 N N . GLU B 1 394 ? 6.671 45.878 -8.864 1.00 22.15 695 GLU B N 1
ATOM 6400 C CA . GLU B 1 394 ? 7.097 46.340 -7.551 1.00 26.85 695 GLU B CA 1
ATOM 6401 C C . GLU B 1 394 ? 8.234 45.480 -7.006 1.00 32.97 695 GLU B C 1
ATOM 6402 O O . GLU B 1 394 ? 8.155 44.250 -7.014 1.00 29.61 695 GLU B O 1
ATOM 6408 N N . ALA B 1 395 ? 9.293 46.134 -6.540 1.00 33.39 696 ALA B N 1
ATOM 6409 C CA . ALA B 1 395 ? 10.409 45.431 -5.919 1.00 33.78 696 ALA B CA 1
ATOM 6410 C C . ALA B 1 395 ? 10.144 45.286 -4.425 1.00 35.91 696 ALA B C 1
ATOM 6411 O O . ALA B 1 395 ? 10.694 46.029 -3.610 1.00 41.20 696 ALA B O 1
ATOM 6413 N N . PHE B 1 396 ? 9.290 44.327 -4.078 1.00 29.43 697 PHE B N 1
ATOM 6414 C CA . PHE B 1 396 ? 8.818 44.157 -2.706 1.00 26.88 697 PHE B CA 1
ATOM 6415 C C . PHE B 1 396 ? 9.936 44.001 -1.675 1.00 26.22 697 PHE B C 1
ATOM 6416 O O . PHE B 1 396 ? 9.795 44.452 -0.540 1.00 27.13 697 PHE B O 1
ATOM 6424 N N . GLU B 1 397 ? 11.052 43.390 -2.064 1.00 28.38 698 GLU B N 1
ATOM 6425 C CA . GLU B 1 397 ? 12.119 43.117 -1.103 1.00 34.69 698 GLU B CA 1
ATOM 6426 C C . GLU B 1 397 ? 12.764 44.397 -0.575 1.00 33.79 698 GLU B C 1
ATOM 6427 O O . GLU B 1 397 ? 13.493 44.360 0.414 1.00 35.09 698 GLU B O 1
ATOM 6433 N N . LEU B 1 398 ? 12.483 45.523 -1.226 1.00 34.97 699 LEU B N 1
ATOM 6434 C CA . LEU B 1 398 ? 13.045 46.810 -0.820 1.00 39.36 699 LEU B CA 1
ATOM 6435 C C . LEU B 1 398 ? 12.092 47.621 0.060 1.00 41.02 699 LEU B C 1
ATOM 6436 O O . LEU B 1 398 ? 12.435 48.715 0.508 1.00 45.07 699 LEU B O 1
ATOM 6441 N N . LEU B 1 399 ? 10.899 47.090 0.302 1.00 38.46 700 LEU B N 1
ATOM 6442 C CA . LEU B 1 399 ? 9.918 47.769 1.145 1.00 33.31 700 LEU B CA 1
ATOM 6443 C C . LEU B 1 399 ? 10.021 47.274 2.585 1.00 35.42 700 LEU B C 1
ATOM 6444 O O . LEU B 1 399 ? 10.423 46.136 2.821 1.00 36.58 700 LEU B O 1
ATOM 6449 N N . PRO B 1 400 ? 9.659 48.130 3.555 1.00 35.54 701 PRO B N 1
ATOM 6450 C CA . PRO B 1 400 ? 9.573 47.690 4.952 1.00 37.46 701 PRO B CA 1
ATOM 6451 C C . PRO B 1 400 ? 8.478 46.641 5.119 1.00 35.14 701 PRO B C 1
ATOM 6452 O O . PRO B 1 400 ? 7.554 46.605 4.305 1.00 27.04 701 PRO B O 1
ATOM 6456 N N . ASP B 1 401 ? 8.587 45.793 6.138 1.00 34.67 702 ASP B N 1
ATOM 6457 C CA . ASP B 1 401 ? 7.622 44.715 6.340 1.00 37.69 702 ASP B CA 1
ATOM 6458 C C . ASP B 1 401 ? 6.181 45.211 6.445 1.00 40.76 702 ASP B C 1
ATOM 6459 O O . ASP B 1 401 ? 5.269 44.590 5.893 1.00 33.92 702 ASP B O 1
ATOM 6464 N N . ASP B 1 402 ? 5.974 46.333 7.128 1.00 42.57 703 ASP B N 1
ATOM 6465 C CA . ASP B 1 402 ? 4.617 46.825 7.358 1.00 42.31 703 ASP B CA 1
ATOM 6466 C C . ASP B 1 402 ? 3.985 47.392 6.086 1.00 35.24 703 ASP B C 1
ATOM 6467 O O . ASP B 1 402 ? 2.796 47.696 6.062 1.00 45.84 703 ASP B O 1
ATOM 6472 N N . GLU B 1 403 ? 4.781 47.524 5.030 1.00 30.23 704 GLU B N 1
ATOM 6473 C CA . GLU B 1 403 ? 4.239 47.930 3.737 1.00 34.12 704 GLU B CA 1
ATOM 6474 C C . GLU B 1 403 ? 4.096 46.728 2.802 1.00 31.82 704 GLU B C 1
ATOM 6475 O O . GLU B 1 403 ? 3.856 46.888 1.603 1.00 32.55 704 GLU B O 1
ATOM 6481 N N . ARG B 1 404 ? 4.247 45.526 3.355 1.00 29.46 705 ARG B N 1
ATOM 6482 C CA . ARG B 1 404 ? 4.181 44.299 2.558 1.00 35.31 705 ARG B CA 1
ATOM 6483 C C . ARG B 1 404 ? 3.177 43.279 3.079 1.00 34.47 705 ARG B C 1
ATOM 6484 O O . ARG B 1 404 ? 3.026 42.207 2.490 1.00 32.54 705 ARG B O 1
ATOM 6492 N N . GLN B 1 405 ? 2.514 43.586 4.187 1.00 26.43 706 GLN B N 1
ATOM 6493 C CA . GLN B 1 405 ? 1.694 42.580 4.850 1.00 31.73 706 GLN B CA 1
ATOM 6494 C C . GLN B 1 405 ? 0.282 42.546 4.284 1.00 32.84 706 GLN B C 1
ATOM 6495 O O . GLN B 1 405 ? -0.338 43.584 4.057 1.00 28.88 706 GLN B O 1
ATOM 6501 N N . CYS B 1 406 ? -0.212 41.341 4.028 1.00 27.75 707 CYS B N 1
ATOM 6502 C CA . CYS B 1 406 ? -1.605 41.169 3.653 1.00 25.57 707 CYS B CA 1
ATOM 6503 C C . CYS B 1 406 ? -2.470 41.576 4.838 1.00 31.22 707 CYS B C 1
ATOM 6504 O O . CYS B 1 406 ? -2.290 41.070 5.943 1.00 24.77 707 CYS B O 1
ATOM 6507 N N . ILE B 1 407 ? -3.410 42.487 4.617 1.00 28.15 708 ILE B N 1
ATOM 6508 C CA . ILE B 1 407 ? -4.230 42.983 5.717 1.00 29.92 708 ILE B CA 1
ATOM 6509 C C . ILE B 1 407 ? -5.160 41.890 6.229 1.00 29.12 708 ILE B C 1
ATOM 6510 O O . ILE B 1 407 ? -5.682 41.979 7.338 1.00 30.88 708 ILE B O 1
ATOM 6515 N N . LYS B 1 408 ? -5.355 40.851 5.422 1.00 22.68 709 LYS B N 1
ATOM 6516 C CA . LYS B 1 408 ? -6.222 39.746 5.808 1.00 26.66 709 LYS B CA 1
ATOM 6517 C C . LYS B 1 408 ? -5.477 38.665 6.606 1.00 30.17 709 LYS B C 1
ATOM 6518 O O . LYS B 1 408 ? -5.874 38.332 7.721 1.00 32.83 709 LYS B O 1
ATOM 6524 N N . CYS B 1 409 ? -4.401 38.118 6.048 1.00 27.97 710 CYS B N 1
ATOM 6525 C CA . CYS B 1 409 ? -3.732 36.984 6.688 1.00 24.04 710 CYS B CA 1
ATOM 6526 C C . CYS B 1 409 ? -2.376 37.331 7.285 1.00 21.22 710 CYS B C 1
ATOM 6527 O O . CYS B 1 409 ? -1.695 36.458 7.827 1.00 28.81 710 CYS B O 1
ATOM 6530 N N . LYS B 1 410 ? -1.988 38.599 7.165 1.00 21.44 711 LYS B N 1
ATOM 6531 C CA . LYS B 1 410 ? -0.779 39.146 7.789 1.00 23.87 711 LYS B CA 1
ATOM 6532 C C . LYS B 1 410 ? 0.522 38.575 7.225 1.00 22.33 711 LYS B C 1
ATOM 6533 O O . LYS B 1 410 ? 1.598 38.844 7.760 1.00 24.45 711 LYS B O 1
ATOM 6539 N N . THR B 1 411 ? 0.431 37.802 6.146 1.00 23.29 712 THR B N 1
ATOM 6540 C CA . THR B 1 411 ? 1.626 37.238 5.524 1.00 20.34 712 THR B CA 1
ATOM 6541 C C . THR B 1 411 ? 2.427 38.337 4.830 1.00 24.33 712 THR B C 1
ATOM 6542 O O . THR B 1 411 ? 1.889 39.387 4.480 1.00 25.67 712 THR B O 1
ATOM 6546 N N . THR B 1 412 ? 3.722 38.104 4.658 1.00 24.78 713 THR B N 1
ATOM 6547 C CA . THR B 1 412 ? 4.581 39.050 3.959 1.00 21.18 713 THR B CA 1
ATOM 6548 C C . THR B 1 412 ? 4.573 38.761 2.460 1.00 24.89 713 THR B C 1
ATOM 6549 O O . THR B 1 412 ? 4.932 37.665 2.031 1.00 21.66 713 THR B O 1
ATOM 6553 N N . CYS B 1 413 ? 4.150 39.743 1.669 1.00 19.22 714 CYS B N 1
ATOM 6554 C CA . CYS B 1 413 ? 4.060 39.581 0.220 1.00 14.54 714 CYS B CA 1
ATOM 6555 C C . CYS B 1 413 ? 5.413 39.719 -0.461 1.00 23.28 714 CYS B C 1
ATOM 6556 O O . CYS B 1 413 ? 6.280 40.455 0.001 1.00 20.92 714 CYS B O 1
ATOM 6559 N N . PHE B 1 414 ? 5.597 39.005 -1.566 1.00 23.87 715 PHE B N 1
ATOM 6560 C CA . PHE B 1 414 ? 6.813 39.164 -2.354 1.00 24.45 715 PHE B CA 1
ATOM 6561 C C . PHE B 1 414 ? 6.554 39.041 -3.850 1.00 24.69 715 PHE B C 1
ATOM 6562 O O . PHE B 1 414 ? 6.877 39.947 -4.613 1.00 24.02 715 PHE B O 1
ATOM 6570 N N . LEU B 1 415 ? 5.989 37.915 -4.271 1.00 14.71 716 LEU B N 1
ATOM 6571 C CA . LEU B 1 415 ? 5.751 37.685 -5.695 1.00 20.24 716 LEU B CA 1
ATOM 6572 C C . LEU B 1 415 ? 4.709 38.634 -6.261 1.00 24.41 716 LEU B C 1
ATOM 6573 O O . LEU B 1 415 ? 4.833 39.106 -7.392 1.00 19.91 716 LEU B O 1
ATOM 6578 N N . SER B 1 416 ? 3.679 38.906 -5.467 1.00 24.75 717 SER B N 1
ATOM 6579 C CA . SER B 1 416 ? 2.568 39.725 -5.923 1.00 22.29 717 SER B CA 1
ATOM 6580 C C . SER B 1 416 ? 1.663 40.154 -4.782 1.00 26.99 717 SER B C 1
ATOM 6581 O O . SER B 1 416 ? 1.725 39.613 -3.676 1.00 23.55 717 SER B O 1
ATOM 6584 N N . ALA B 1 417 ? 0.825 41.141 -5.073 1.00 21.59 718 ALA B N 1
ATOM 6585 C CA . ALA B 1 417 ? -0.163 41.634 -4.130 1.00 23.11 718 ALA B CA 1
ATOM 6586 C C . ALA B 1 417 ? -1.225 42.416 -4.890 1.00 22.55 718 ALA B C 1
ATOM 6587 O O . ALA B 1 417 ? -0.976 42.897 -5.993 1.00 25.05 718 ALA B O 1
ATOM 6589 N N . LEU B 1 418 ? -2.413 42.526 -4.308 1.00 20.15 719 LEU B N 1
ATOM 6590 C CA . LEU B 1 418 ? -3.461 43.348 -4.894 1.00 21.32 719 LEU B CA 1
ATOM 6591 C C . LEU B 1 418 ? -3.571 44.652 -4.115 1.00 24.84 719 LEU B C 1
ATOM 6592 O O . LEU B 1 418 ? -3.609 44.646 -2.886 1.00 21.29 719 LEU B O 1
ATOM 6597 N N . ALA B 1 419 ? -3.588 45.768 -4.834 1.00 27.50 720 ALA B N 1
ATOM 6598 C CA . ALA B 1 419 ? -3.740 47.082 -4.220 1.00 25.69 720 ALA B CA 1
ATOM 6599 C C . ALA B 1 419 ? -4.910 47.828 -4.856 1.00 26.82 720 ALA B C 1
ATOM 6600 O O . ALA B 1 419 ? -5.517 47.344 -5.808 1.00 24.03 720 ALA B O 1
ATOM 6602 N N . CYS B 1 420 ? -5.227 49.005 -4.327 1.00 26.65 721 CYS B N 1
ATOM 6603 C CA . CYS B 1 420 ? -6.332 49.795 -4.855 1.00 31.74 721 CYS B CA 1
ATOM 6604 C C . CYS B 1 420 ? -5.910 51.244 -5.058 1.00 30.92 721 CYS B C 1
ATOM 6605 O O . CYS B 1 420 ? -5.245 51.834 -4.203 1.00 31.84 721 CYS B O 1
ATOM 6608 N N . TYR B 1 421 ? -6.302 51.813 -6.193 1.00 33.58 722 TYR B N 1
ATOM 6609 C CA . TYR B 1 421 ? -5.953 53.190 -6.518 1.00 36.20 722 TYR B CA 1
ATOM 6610 C C . TYR B 1 421 ? -6.624 54.172 -5.567 1.00 36.51 722 TYR B C 1
ATOM 6611 O O . TYR B 1 421 ? -6.096 55.250 -5.301 1.00 37.95 722 TYR B O 1
ATOM 6620 N N . ASP B 1 422 ? -7.781 53.786 -5.042 1.00 38.53 723 ASP B N 1
ATOM 6621 C CA . ASP B 1 422 ? -8.566 54.683 -4.205 1.00 40.88 723 ASP B CA 1
ATOM 6622 C C . ASP B 1 422 ? -8.352 54.434 -2.711 1.00 45.76 723 ASP B C 1
ATOM 6623 O O . ASP B 1 422 ? -8.694 55.279 -1.885 1.00 44.91 723 ASP B O 1
ATOM 6628 N N . CYS B 1 423 ? -7.767 53.287 -2.375 1.00 44.00 724 CYS B N 1
ATOM 6629 C CA . CYS B 1 423 ? -7.439 52.950 -0.990 1.00 40.39 724 CYS B CA 1
ATOM 6630 C C . CYS B 1 423 ? -5.946 52.656 -0.853 1.00 44.82 724 CYS B C 1
ATOM 6631 O O . CYS B 1 423 ? -5.548 51.495 -0.783 1.00 44.06 724 CYS B O 1
ATOM 6634 N N . PRO B 1 424 ? -5.116 53.711 -0.804 1.00 53.00 725 PRO B N 1
ATOM 6635 C CA . PRO B 1 424 ? -3.651 53.598 -0.873 1.00 54.49 725 PRO B CA 1
ATOM 6636 C C . PRO B 1 424 ? -3.000 52.789 0.254 1.00 49.91 725 PRO B C 1
ATOM 6637 O O . PRO B 1 424 ? -1.899 52.272 0.065 1.00 51.49 725 PRO B O 1
ATOM 6641 N N . ASP B 1 425 ? -3.658 52.692 1.403 1.00 43.32 726 ASP B N 1
ATOM 6642 C CA . ASP B 1 425 ? -3.100 51.978 2.549 1.00 55.73 726 ASP B CA 1
ATOM 6643 C C . ASP B 1 425 ? -3.277 50.459 2.477 1.00 55.40 726 ASP B C 1
ATOM 6644 O O . ASP B 1 425 ? -2.563 49.715 3.147 1.00 57.23 726 ASP B O 1
ATOM 6649 N N . GLY B 1 426 ? -4.220 50.007 1.659 1.00 50.52 727 GLY B N 1
ATOM 6650 C CA . GLY B 1 426 ? -4.585 48.602 1.623 1.00 49.95 727 GLY B CA 1
ATOM 6651 C C . GLY B 1 426 ? -3.656 47.718 0.812 1.00 39.71 727 GLY B C 1
ATOM 6652 O O . GLY B 1 426 ? -3.103 48.140 -0.203 1.00 31.51 727 GLY B O 1
ATOM 6653 N N . LEU B 1 427 ? -3.493 46.477 1.260 1.00 37.02 728 LEU B N 1
ATOM 6654 C CA . LEU B 1 427 ? -2.719 45.494 0.513 1.00 27.24 728 LEU B CA 1
ATOM 6655 C C . LEU B 1 427 ? -3.117 44.079 0.911 1.00 21.89 728 LEU B C 1
ATOM 6656 O O . LEU B 1 427 ? -3.201 43.768 2.097 1.00 28.94 728 LEU B O 1
ATOM 6661 N N . VAL B 1 428 ? -3.373 43.225 -0.077 1.00 20.36 729 VAL B N 1
ATOM 6662 C CA . VAL B 1 428 ? -3.618 41.806 0.190 1.00 19.81 729 VAL B CA 1
ATOM 6663 C C . VAL B 1 428 ? -2.755 40.926 -0.705 1.00 20.30 729 VAL B C 1
ATOM 6664 O O . VAL B 1 428 ? -2.394 41.320 -1.813 1.00 20.98 729 VAL B O 1
ATOM 6668 N N . CYS B 1 429 ? -2.425 39.732 -0.222 1.00 19.55 730 CYS B N 1
ATOM 6669 C CA . CYS B 1 429 ? -1.786 38.734 -1.067 1.00 20.33 730 CYS B CA 1
ATOM 6670 C C . CYS B 1 429 ? -2.835 38.219 -2.043 1.00 23.50 730 CYS B C 1
ATOM 6671 O O . CYS B 1 429 ? -4.031 38.444 -1.848 1.00 22.25 730 CYS B O 1
ATOM 6674 N N . LEU B 1 430 ? -2.401 37.533 -3.096 1.00 23.58 731 LEU B N 1
ATOM 6675 C CA . LEU B 1 430 ? -3.329 37.140 -4.153 1.00 20.50 731 LEU B CA 1
ATOM 6676 C C . LEU B 1 430 ? -4.252 35.999 -3.747 1.00 22.50 731 LEU B C 1
ATOM 6677 O O . LEU B 1 430 ? -5.151 35.634 -4.500 1.00 20.27 731 LEU B O 1
ATOM 6682 N N . SER B 1 431 ? -4.037 35.438 -2.562 1.00 22.65 732 SER B N 1
ATOM 6683 C CA . SER B 1 431 ? -4.961 34.445 -2.029 1.00 24.55 732 SER B CA 1
ATOM 6684 C C . SER B 1 431 ? -6.179 35.104 -1.384 1.00 26.02 732 SER B C 1
ATOM 6685 O O . SER B 1 431 ? -7.161 34.433 -1.075 1.00 29.78 732 SER B O 1
ATOM 6688 N N . HIS B 1 432 ? -6.121 36.420 -1.192 1.00 23.80 733 HIS B N 1
ATOM 6689 C CA . HIS B 1 432 ? -7.199 37.129 -0.502 1.00 27.23 733 HIS B CA 1
ATOM 6690 C C . HIS B 1 432 ? -7.677 38.367 -1.249 1.00 25.51 733 HIS B C 1
ATOM 6691 O O . HIS B 1 432 ? -7.897 39.418 -0.644 1.00 23.70 733 HIS B O 1
ATOM 6698 N N . ILE B 1 433 ? -7.850 38.236 -2.560 1.00 20.46 734 ILE B N 1
ATOM 6699 C CA . ILE B 1 433 ? -8.196 39.374 -3.404 1.00 26.67 734 ILE B CA 1
ATOM 6700 C C . ILE B 1 433 ? -9.595 39.929 -3.113 1.00 30.57 734 ILE B C 1
ATOM 6701 O O . ILE B 1 433 ? -9.934 41.031 -3.547 1.00 31.81 734 ILE B O 1
ATOM 6706 N N . ASN B 1 434 ? -10.406 39.165 -2.388 1.00 28.16 735 ASN B N 1
ATOM 6707 C CA . ASN B 1 434 ? -11.753 39.608 -2.040 1.00 34.27 735 ASN B CA 1
ATOM 6708 C C . ASN B 1 434 ? -11.816 40.320 -0.692 1.00 37.07 735 ASN B C 1
ATOM 6709 O O . ASN B 1 434 ? -12.891 40.725 -0.253 1.00 39.26 735 ASN B O 1
ATOM 6714 N N . ASP B 1 435 ? -10.667 40.467 -0.038 1.00 31.31 736 ASP B N 1
ATOM 6715 C CA . ASP B 1 435 ? -10.628 41.033 1.307 1.00 31.16 736 ASP B CA 1
ATOM 6716 C C . ASP B 1 435 ? -9.858 42.344 1.374 1.00 33.46 736 ASP B C 1
ATOM 6717 O O . ASP B 1 435 ? -9.425 42.758 2.448 1.00 32.32 736 ASP B O 1
ATOM 6722 N N . LEU B 1 436 ? -9.687 43.000 0.231 1.00 28.83 737 LEU B N 1
ATOM 6723 C CA . LEU B 1 436 ? -8.935 44.246 0.196 1.00 31.51 737 LEU B CA 1
ATOM 6724 C C . LEU B 1 436 ? -9.810 45.452 0.534 1.00 35.77 737 LEU B C 1
ATOM 6725 O O . LEU B 1 436 ? -9.514 46.194 1.470 1.00 35.78 737 LEU B O 1
ATOM 6730 N N . CYS B 1 437 ? -10.884 45.637 -0.231 1.00 36.17 738 CYS B N 1
ATOM 6731 C CA . CYS B 1 437 ? -11.782 46.781 -0.062 1.00 36.16 738 CYS B CA 1
ATOM 6732 C C . CYS B 1 437 ? -13.078 46.578 -0.852 1.00 41.04 738 CYS B C 1
ATOM 6733 O O . CYS B 1 437 ? -13.267 45.538 -1.488 1.00 34.99 738 CYS B O 1
ATOM 6736 N N . LYS B 1 438 ? -13.969 47.567 -0.809 1.00 43.82 739 LYS B N 1
ATOM 6737 C CA . LYS B 1 438 ? -15.285 47.434 -1.434 1.00 49.60 739 LYS B CA 1
ATOM 6738 C C . LYS B 1 438 ? -15.308 47.990 -2.854 1.00 44.42 739 LYS B C 1
ATOM 6739 O O . LYS B 1 438 ? -16.320 47.888 -3.549 1.00 42.83 739 LYS B O 1
ATOM 6745 N N . CYS B 1 439 ? -14.200 48.584 -3.282 1.00 41.36 740 CYS B N 1
ATOM 6746 C CA . CYS B 1 439 ? -14.135 49.198 -4.604 1.00 38.13 740 CYS B CA 1
ATOM 6747 C C . CYS B 1 439 ? -14.286 48.168 -5.720 1.00 42.31 740 CYS B C 1
ATOM 6748 O O . CYS B 1 439 ? -14.046 46.976 -5.517 1.00 40.60 740 CYS B O 1
ATOM 6751 N N . SER B 1 440 ? -14.694 48.636 -6.895 1.00 40.85 741 SER B N 1
ATOM 6752 C CA . SER B 1 440 ? -14.874 47.759 -8.045 1.00 49.53 741 SER B CA 1
ATOM 6753 C C . SER B 1 440 ? -13.524 47.315 -8.605 1.00 46.55 741 SER B C 1
ATOM 6754 O O . SER B 1 440 ? -12.510 47.986 -8.402 1.00 39.64 741 SER B O 1
ATOM 6757 N N . SER B 1 441 ? -13.524 46.188 -9.313 1.00 44.24 742 SER B N 1
ATOM 6758 C CA . SER B 1 441 ? -12.304 45.601 -9.868 1.00 43.50 742 SER B CA 1
ATOM 6759 C C . SER B 1 441 ? -11.520 46.567 -10.753 1.00 38.77 742 SER B C 1
ATOM 6760 O O . SER B 1 441 ? -10.298 46.475 -10.855 1.00 40.53 742 SER B O 1
ATOM 6763 N N . SER B 1 442 ? -12.229 47.492 -11.392 1.00 34.73 743 SER B N 1
ATOM 6764 C CA . SER B 1 442 ? -11.598 48.465 -12.277 1.00 32.42 743 SER B CA 1
ATOM 6765 C C . SER B 1 442 ? -10.710 49.450 -11.519 1.00 31.38 743 SER B C 1
ATOM 6766 O O . SER B 1 442 ? -9.871 50.127 -12.114 1.00 35.31 743 SER B O 1
ATOM 6769 N N . ARG B 1 443 ? -10.891 49.529 -10.205 1.00 29.86 744 ARG B N 1
ATOM 6770 C CA . ARG B 1 443 ? -10.122 50.462 -9.386 1.00 33.25 744 ARG B CA 1
ATOM 6771 C C . ARG B 1 443 ? -8.982 49.764 -8.643 1.00 30.82 744 ARG B C 1
ATOM 6772 O O . ARG B 1 443 ? -8.167 50.408 -7.984 1.00 33.46 744 ARG B O 1
ATOM 6780 N N . GLN B 1 444 ? -8.932 48.443 -8.757 1.00 30.19 745 GLN B N 1
ATOM 6781 C CA . GLN B 1 444 ? -7.877 47.656 -8.127 1.00 30.08 745 GLN B CA 1
ATOM 6782 C C . GLN B 1 444 ? -6.797 47.288 -9.138 1.00 32.42 745 GLN B C 1
ATOM 6783 O O . GLN B 1 444 ? -7.060 47.226 -10.340 1.00 33.62 745 GLN B O 1
ATOM 6789 N N . TYR B 1 445 ? -5.577 47.061 -8.662 1.00 28.78 746 TYR B N 1
ATOM 6790 C CA . TYR B 1 445 ? -4.484 46.743 -9.573 1.00 27.08 746 TYR B CA 1
ATOM 6791 C C . TYR B 1 445 ? -3.464 45.785 -8.971 1.00 27.66 746 TYR B C 1
ATOM 6792 O O . TYR B 1 445 ? -3.300 45.698 -7.752 1.00 23.69 746 TYR B O 1
ATOM 6801 N N . LEU B 1 446 ? -2.797 45.051 -9.852 1.00 26.58 747 LEU B N 1
ATOM 6802 C CA . LEU B 1 446 ? -1.792 44.075 -9.457 1.00 25.60 747 LEU B CA 1
ATOM 6803 C C . LEU B 1 446 ? -0.424 44.708 -9.254 1.00 21.03 747 LEU B C 1
ATOM 6804 O O . LEU B 1 446 ? 0.058 45.453 -10.103 1.00 25.34 747 LEU B O 1
ATOM 6809 N N . ARG B 1 447 ? 0.192 44.421 -8.115 1.00 22.07 748 ARG B N 1
ATOM 6810 C CA . ARG B 1 447 ? 1.593 44.758 -7.913 1.00 18.85 748 ARG B CA 1
ATOM 6811 C C . ARG B 1 447 ? 2.390 43.466 -7.955 1.00 22.11 748 ARG B C 1
ATOM 6812 O O . ARG B 1 447 ? 2.157 42.563 -7.154 1.00 23.57 748 ARG B O 1
ATOM 6820 N N . TYR B 1 448 ? 3.315 43.368 -8.903 1.00 20.73 749 TYR B N 1
ATOM 6821 C CA . TYR B 1 448 ? 3.998 42.105 -9.153 1.00 24.66 749 TYR B CA 1
ATOM 6822 C C . TYR B 1 448 ? 5.510 42.270 -9.112 1.00 27.19 749 TYR B C 1
ATOM 6823 O O . TYR B 1 448 ? 6.042 43.315 -9.489 1.00 26.58 749 TYR B O 1
ATOM 6832 N N . ARG B 1 449 ? 6.199 41.230 -8.657 1.00 24.07 750 ARG B N 1
ATOM 6833 C CA . ARG B 1 449 ? 7.655 41.248 -8.596 1.00 27.76 750 ARG B CA 1
ATOM 6834 C C . ARG B 1 449 ? 8.233 40.792 -9.926 1.00 25.35 750 ARG B C 1
ATOM 6835 O O . ARG B 1 449 ? 9.183 41.379 -10.440 1.00 29.10 750 ARG B O 1
ATOM 6843 N N . TYR B 1 450 ? 7.640 39.740 -10.479 1.00 23.62 751 TYR B N 1
ATOM 6844 C CA . TYR B 1 450 ? 8.051 39.204 -11.766 1.00 20.13 751 TYR B CA 1
ATOM 6845 C C . TYR B 1 450 ? 6.837 38.985 -12.656 1.00 28.14 751 TYR B C 1
ATOM 6846 O O . TYR B 1 450 ? 5.743 38.699 -12.174 1.00 33.43 751 TYR B O 1
ATOM 6855 N N . THR B 1 451 ? 7.034 39.117 -13.958 1.00 26.37 752 THR B N 1
ATOM 6856 C CA . THR B 1 451 ? 6.014 38.723 -14.907 1.00 35.86 752 THR B CA 1
ATOM 6857 C C . THR B 1 451 ? 5.972 37.200 -14.959 1.00 35.55 752 THR B C 1
ATOM 6858 O O . THR B 1 451 ? 6.927 36.528 -14.559 1.00 28.25 752 THR B O 1
ATOM 6862 N N . LEU B 1 452 ? 4.859 36.653 -15.437 1.00 35.82 753 LEU B N 1
ATOM 6863 C CA . LEU B 1 452 ? 4.726 35.211 -15.597 1.00 41.49 753 LEU B CA 1
ATOM 6864 C C . LEU B 1 452 ? 5.794 34.668 -16.544 1.00 42.76 753 LEU B C 1
ATOM 6865 O O . LEU B 1 452 ? 6.270 33.555 -16.362 1.00 44.51 753 LEU B O 1
ATOM 6870 N N . ASP B 1 453 ? 6.127 35.440 -17.572 1.00 42.62 754 ASP B N 1
ATOM 6871 C CA . ASP B 1 453 ? 7.266 35.212 -18.472 1.00 52.26 754 ASP B CA 1
ATOM 6872 C C . ASP B 1 453 ? 8.569 34.839 -17.775 1.00 51.04 754 ASP B C 1
ATOM 6873 O O . ASP B 1 453 ? 9.232 33.870 -18.139 1.00 62.68 754 ASP B O 1
ATOM 6878 N N . GLU B 1 454 ? 8.918 35.659 -16.800 1.00 37.05 755 GLU B N 1
ATOM 6879 C CA . GLU B 1 454 ? 10.219 35.626 -16.132 1.00 36.99 755 GLU B CA 1
ATOM 6880 C C . GLU B 1 454 ? 10.421 34.375 -15.288 1.00 42.44 755 GLU B C 1
ATOM 6881 O O . GLU B 1 454 ? 11.552 34.004 -14.984 1.00 41.24 755 GLU B O 1
ATOM 6887 N N . LEU B 1 455 ? 9.323 33.747 -14.890 1.00 49.23 756 LEU B N 1
ATOM 6888 C CA . LEU B 1 455 ? 9.388 32.636 -13.941 1.00 42.37 756 LEU B CA 1
ATOM 6889 C C . LEU B 1 455 ? 9.878 31.301 -14.539 1.00 38.24 756 LEU B C 1
ATOM 6890 O O . LEU B 1 455 ? 10.658 30.604 -13.888 1.00 40.36 756 LEU B O 1
ATOM 6895 N N . PRO B 1 456 ? 9.431 30.928 -15.760 1.00 38.58 757 PRO B N 1
ATOM 6896 C CA . PRO B 1 456 ? 9.992 29.707 -16.354 1.00 43.92 757 PRO B CA 1
ATOM 6897 C C . PRO B 1 456 ? 11.503 29.757 -16.533 1.00 39.86 757 PRO B C 1
ATOM 6898 O O . PRO B 1 456 ? 12.167 28.735 -16.369 1.00 43.77 757 PRO B O 1
ATOM 6902 N N . ALA B 1 457 ? 12.030 30.927 -16.880 1.00 42.47 758 ALA B N 1
ATOM 6903 C CA . ALA B 1 457 ? 13.464 31.094 -17.070 1.00 41.93 758 ALA B CA 1
ATOM 6904 C C . ALA B 1 457 ? 14.205 30.817 -15.768 1.00 39.87 758 ALA B C 1
ATOM 6905 O O . ALA B 1 457 ? 15.255 30.173 -15.765 1.00 38.06 758 ALA B O 1
ATOM 6907 N N . MET B 1 458 ? 13.643 31.294 -14.662 1.00 38.47 759 MET B N 1
ATOM 6908 C CA . MET B 1 458 ? 14.233 31.061 -13.349 1.00 41.58 759 MET B CA 1
ATOM 6909 C C . MET B 1 458 ? 14.221 29.575 -13.003 1.00 34.24 759 MET B C 1
ATOM 6910 O O . MET B 1 458 ? 15.237 29.032 -12.569 1.00 35.45 759 MET B O 1
ATOM 6915 N N . LEU B 1 459 ? 13.075 28.926 -13.205 1.00 28.88 760 LEU B N 1
ATOM 6916 C CA . LEU B 1 459 ? 12.948 27.484 -12.983 1.00 25.81 760 LEU B CA 1
ATOM 6917 C C . LEU B 1 459 ? 13.961 26.672 -13.777 1.00 26.20 760 LEU B C 1
ATOM 6918 O O . LEU B 1 459 ? 14.567 25.738 -13.253 1.00 28.02 760 LEU B O 1
ATOM 6923 N N . HIS B 1 460 ? 14.130 27.025 -15.047 1.00 29.13 761 HIS B N 1
ATOM 6924 C CA . HIS B 1 460 ? 14.997 26.264 -15.939 1.00 32.37 761 HIS B CA 1
ATOM 6925 C C . HIS B 1 460 ? 16.455 26.310 -15.498 1.00 32.96 761 HIS B C 1
ATOM 6926 O O . HIS B 1 460 ? 17.153 25.300 -15.549 1.00 32.89 761 HIS B O 1
ATOM 6933 N N . LYS B 1 461 ? 16.910 27.484 -15.069 1.00 33.88 762 LYS B N 1
ATOM 6934 C CA . LYS B 1 461 ? 18.280 27.646 -14.590 1.00 43.18 762 LYS B CA 1
ATOM 6935 C C . LYS B 1 461 ? 18.542 26.806 -13.339 1.00 47.57 762 LYS B C 1
ATOM 6936 O O . LYS B 1 461 ? 19.609 26.205 -13.202 1.00 47.64 762 LYS B O 1
ATOM 6942 N N . LEU B 1 462 ? 17.572 26.775 -12.428 1.00 43.15 763 LEU B N 1
ATOM 6943 C CA . LEU B 1 462 ? 17.646 25.902 -11.258 1.00 36.28 763 LEU B CA 1
ATOM 6944 C C . LEU B 1 462 ? 17.750 24.438 -11.659 1.00 34.25 763 LEU B C 1
ATOM 6945 O O . LEU B 1 462 ? 18.545 23.682 -11.098 1.00 30.91 763 LEU B O 1
ATOM 6950 N N . LYS B 1 463 ? 16.921 24.042 -12.619 1.00 34.87 764 LYS B N 1
ATOM 6951 C CA . LYS B 1 463 ? 16.863 22.655 -13.062 1.00 37.33 764 LYS B CA 1
ATOM 6952 C C . LYS B 1 463 ? 18.185 22.225 -13.693 1.00 39.26 764 LYS B C 1
ATOM 6953 O O . LYS B 1 463 ? 18.673 21.122 -13.440 1.00 42.69 764 LYS B O 1
ATOM 6959 N N . VAL B 1 464 ? 18.758 23.104 -14.511 1.00 34.64 765 VAL B N 1
ATOM 6960 C CA . VAL B 1 464 ? 20.053 22.853 -15.135 1.00 39.68 765 VAL B CA 1
ATOM 6961 C C . VAL B 1 464 ? 21.125 22.663 -14.065 1.00 44.72 765 VAL B C 1
ATOM 6962 O O . VAL B 1 464 ? 21.949 21.751 -14.148 1.00 46.49 765 VAL B O 1
ATOM 6966 N N . ARG B 1 465 ? 21.100 23.531 -13.058 1.00 39.39 766 ARG B N 1
ATOM 6967 C CA . ARG B 1 465 ? 22.039 23.454 -11.946 1.00 38.91 766 ARG B CA 1
ATOM 6968 C C . ARG B 1 465 ? 21.877 22.142 -11.185 1.00 42.85 766 ARG B C 1
ATOM 6969 O O . ARG B 1 465 ? 22.853 21.437 -10.921 1.00 40.95 766 ARG B O 1
ATOM 6977 N N . ALA B 1 466 ? 20.634 21.814 -10.848 1.00 40.56 767 ALA B N 1
ATOM 6978 C CA . ALA B 1 466 ? 20.334 20.605 -10.088 1.00 40.27 767 ALA B CA 1
ATOM 6979 C C . ALA B 1 466 ? 20.672 19.352 -10.891 1.00 49.68 767 ALA B C 1
ATOM 6980 O O . ALA B 1 466 ? 20.830 18.271 -10.331 1.00 46.29 767 ALA B O 1
ATOM 6982 N N . GLU B 1 467 ? 20.779 19.511 -12.205 1.00 60.09 768 GLU B N 1
ATOM 6983 C CA . GLU B 1 467 ? 21.137 18.413 -13.094 1.00 66.80 768 GLU B CA 1
ATOM 6984 C C . GLU B 1 467 ? 22.651 18.372 -13.269 1.00 70.33 768 GLU B C 1
ATOM 6985 O O . GLU B 1 467 ? 23.156 17.909 -14.293 1.00 71.17 768 GLU B O 1
ATOM 6991 N N . SER B 1 468 ? 23.355 18.883 -12.260 1.00 71.96 769 SER B N 1
ATOM 6992 C CA . SER B 1 468 ? 24.814 18.995 -12.260 1.00 66.86 769 SER B CA 1
ATOM 6993 C C . SER B 1 468 ? 25.292 19.941 -13.355 1.00 59.68 769 SER B C 1
ATOM 6994 O O . SER B 1 468 ? 25.386 21.150 -13.141 1.00 56.17 769 SER B O 1
#

InterPro domains:
  IPR001606 ARID DNA-binding domain [PF01388] (82-165)
  IPR001606 ARID DNA-binding domain [PS51011] (79-169)
  IPR001606 ARID DNA-binding domain [SM00501] (80-170)
  IPR001965 Zinc finger, PHD-type [SM00249] (326-372)
  IPR001965 Zinc finger, PHD-type [SM00249] (1187-1248)
  IPR003347 JmjC domain [PF02373] (501-617)
  IPR003347 JmjC domain [PS51184] (468-634)
  IPR003347 JmjC domain [SM00558] (468-634)
  IPR003349 JmjN domain [PF02375] (15-48)
  IPR003349 JmjN domain [PS51183] (14-55)
  IPR003349 JmjN domain [SM00545] (13-54)
  IPR004198 Zinc finger, C5HC2-type [PF02928] (707-759)
  IPR011011 Zinc finger, FYVE/PHD-type [SSF57903] (312-379)
  IPR011011 Zinc finger, FYVE/PHD-type [SSF57903] (1181-1258)
  IPR013083 Zinc finger, RING/FYVE/PHD-type [G3DSA:3.30.40.10] (306-366)
  IPR013083 Zinc finger, RING/FYVE/PHD-type [G3DSA:3.30.40.10] (1181-1251)
  IPR013637 Lysine-specific demethylase-like domain [PF08429] (772-1100)
  IPR019786 Zinc finger, PHD-type, conserved site [PS01359] (327-371)
  IPR019786 Zinc finger, PHD-type, conserved site [PS01359] (1188-1247)
  IPR019787 Zinc finger, PHD-finger [PF00628] (327-371)

Foldseek 3Di:
DFADAAAAQAEEEDDPVLQQDVVSNCVVCCVVRLQAQKYKYFYDPPPAFAFDFPQAPAKDAWDKDWLLPLGDMDGLVRLQVVQQVVCCVVVVHHSPPDDPVNLVRVLVVRNNDPVDTDMDTKRWFAFCVVGHDRADADVDPDDDDPRRNVSNQRCPNLLNVCCDLQFLCVLQVPPLPVANGKTKIWAGRSAKFDKDADALLFKKKKAWAADAWWKKKKFRQVCLVVVVVQCVVVPNDRVVSCVVSPTRMHMDTHHHNMMMMGGGNMIMMTHGRGTTMMMMHTTHGLVCLVSSVVVLVVLLVVLHAHSDASVVSLLSCLVPLVSDDLSNLVSSLVVLVVVLVVVVVLVVVLVVLPADAEDEDQQSPDDQQQQAAPRRRYGHGAKWKDFQVHHNFIHRSVPNVPTDDDGNDGMYMYGNDDSVVSVVSSVSSVVSSVD/DFADAAAAQAEEEDDPVLQQDVVVNCVVCCVVRLQAQKYKYFYPPPPAFAFDFPQAPAKADWDKDWLLHVDDIDGLVRLQVVQQVVCCVVVVHHSPPDDPVNLVRVLVVRNNDPPDTDMDTKRWFAFCVVGHDRQQAPVPSNVVRNQRCLNLLNVCCDLQFLCVLQPDPLPVANGKTKIWAGRSAKFDKDADALLFKKKKAWAADAWWKKKKFRQVCLVVVVVQCVVVVNDRVVSCVVSPTRMHMDTHHHNMMMMGGGNMIMMTHTRGTTMMMMHTTHGLVCLVSSVVVLVVLLVVLHAHSDASVVSLLSCLVPLVSHDLSNLVSSLVVLVVVLVVVVVLVVVLVVLPADAEDEDQQSPDDQQQQAAPRRRYGDGAKWKDFQVHHNFIHRSVPNVPTDDDGSDRMYMYGNDDSVVSVVSSVSSVVSSVD

CATH classification: 2.60.120.650

Organism: Homo sapiens (NCBI:txid9606)

Sequence (864 aa):
SMFLPPPECPVFEPSWAEFRDPLGYIAKIRPIAEKSGICKIRPPADWQPPFAVEVDNFRFTPRIQRLNELTREYTLQSFGEMADSFKADYFNMPVHMVPTELVEKEFWRLVNSIEEDVTVEYGADIHHSKEFGSGFPVSDSKRHLTPEEEEYATSGWNLNVMPVLEQSVLCHINADISGMKVVPWLYVGMVFSAFCWHIEDHWSYSINYLHWGEPKTWYGVPSLAAEHLEEVMKKLTLMNPNTLMSHGVPVVRTNQCAGEFVITFPRAYHSGFNQGYNFAEAVNFCTADWLPAGRQCIEHYRRLRRRYCVFSHEELICKMAACPEKLDLNLAAAVHKEMFIMVQEERRLRKALLEKGITEAEREAFELLPDDERQCIKCKTTCFLSALACYDCPDGLVCLSHINDLCKCSSSRQYLRYRYTLDELPAMLHKLKVRAESSMFLPPPECPVFEPSWAEFRDPLGYIAKIRPIAEKSGICKIRPPADWQPPFAVEVDNFRFTPRIQRLNELTREYTLQSFGEMADSFKADYFNMPVHMVPTELVEKEFWRLVNSIEEDVTVEYGADIHHSKEFGSGFPVSTPEEEEYATSGWNLNVMPVLEQSVLCHINADISGMKVPWLYVGMVFSAFCWHIEDHWSYSINYLHWGEPKTWYGVPSLAAEHLEEVMKKLTLMNPNTLMSHGVPVVRTNQCAGEFVITFPRAYHSGFNQGYNFAEAVNFCTADWLPAGRQCIEHYRRLRRYCVFSHEELICKMAACPEKLDLNLAAAVHKEMFIMVQEERRLRKALLEKGITEAEREAFELLPDDERQCIKCKTTCFLSALACYDCPDGLVCLSHINDLCKCSSSRQYLRYRYTLDELPAMLHKLKVRAES

GO terms:
  GO:0005634 nucleus (C, IDA)
  GO:0032453 histone H3K4 demethylase activity (F, IDA)
  GO:0008270 zinc ion binding (F, IDA)
  GO:0034647 histone H3K4me/H3K4me2/H3K4me3 demethylase activity (F, EXP)
  GO:0032453 histone H3K4 demethylase activity (F, IMP)
  GO:0005654 nucleoplasm (C, TAS)
  GO:0032452 histone demethylase activity (F, TAS)
  GO:0005515 protein binding (F, IPI)
  GO:0005654 nucleoplasm (C, IDA)
  GO:0005634 nucleus (C, EXP)

Secondary structure (DSSP, 8-state):
-PPPPPPBPPEE---HHHHT-HHHHHHHHHHHHTTTSEEEE---TT--PPP-S-GGG-EE-PEEEETT-----EEHHHHHHHHHHHHHHHHTS-TT-S-HHHHHHHHHHHHT-SS---EEEEEEEEEHHHH--SS--TT-SS---HHHHHHHH-TTSTTTGGGSTT-GGGG--S--TTTSS-EEEEE-TT-EEEEE--GGG-EEEEEEEEES-EEEEE--GGGHHHHHHHHHHH----HHHHHTTT---EEEEE-TT-EEEE-TT--EEEEESSSEEEEEEEE--GGGHHHHHHHHHHHHHHTPPPSS-HHHHHHHHHT-GGGS-HHHHHHHHHHHHHHHHHHHHHHHHHHHHT---EEE--GGGS-GGGTB-TTT-PBP-SEEEEESS-TT--B-GGGTTSS-SS-GGGEEEEESS-TTHHHHHHHHHHHHHT-/-PPPPPPBPPEE---HHHHT-HHHHHHHHHHHHTTTSEEEE---TT--PPP-S-GGG-EE-PEEEETTB----EEHHHHHHHHHHHHHHHHTS-TT---HHHHHHHHHHHHT-SS---EEEEEEEEEHHHH--SS----HHHHHHHH-TTSTTTGGGSTT-GGGG--S--TTTSS-EEEEE-TT-EEEEE--GGG-EEEEEEEEES-EEEEE--GGGHHHHHHHHHHH----HHHHHTTT---EEEEE-TT-EEEE-TT--EEEEESSSEEEEEEEE--GGGHHHHHHHHHHHHHHTPPPSS-HHHHHHHHHT-GGGS-HHHHHHHHHHHHHHHHHHHHHHHHHHHHT--EEEE--GGGS-GGGTB-TTT-PBP-SEEEEESS-TT--B-GGGTTSS-SS-GGGEEEEESS-TTHHHHHHHHHHHHHT-